Protein 3UNV (pdb70)

B-factor: mean 21.71, std 7.24, range [2.0, 60.88]

Radius of gyration: 31.71 Å; Cα contacts (8 Å, |Δi|>4): 2151; chains: 2; bounding box: 71×95×78 Å

CATH classification: 1.10.275.10 (+1 more: 1.20.200.10)

Structure (mmCIF, N/CA/C/O backbone):
data_3UNV
#
_entry.id   3UNV
#
_cell.length_a   153.964
_cell.length_b   185.844
_cell.length_c   72.560
_cell.angle_alpha   90.000
_cell.angle_beta   90.000
_cell.angle_gamma   90.000
#
_symmetry.space_group_name_H-M   'C 2 2 2'
#
loop_
_entity.id
_entity.type
_entity.pdbx_description
1 polymer AdmH
2 non-polymer '(3S)-3-amino-3-phenylpropanoic acid'
3 non-polymer PHENYLALANINE
4 non-polymer GLYCEROL
5 non-polymer 1,2-ETHANEDIOL
6 non-polymer 'PHOSPHATE ION'
7 water water
#
loop_
_atom_site.group_PDB
_atom_site.id
_atom_site.type_symbol
_atom_site.label_atom_id
_atom_site.label_alt_id
_atom_site.label_comp_id
_atom_site.label_asym_id
_atom_site.label_entity_id
_atom_site.label_seq_id
_atom_site.pdbx_PDB_ins_code
_atom_site.Cartn_x
_atom_site.Cartn_y
_atom_site.Cartn_z
_atom_site.occupancy
_atom_site.B_iso_or_equiv
_atom_site.auth_seq_id
_atom_site.auth_comp_id
_atom_site.auth_asym_id
_atom_site.auth_atom_id
_atom_site.pdbx_PDB_model_num
ATOM 1 N N . SER A 1 26 ? 7.102 44.184 32.714 1.00 31.52 26 SER A N 1
ATOM 2 C CA . SER A 1 26 ? 7.559 45.610 32.327 1.00 31.45 26 SER A CA 1
ATOM 3 C C . SER A 1 26 ? 9.090 45.990 32.371 1.00 29.94 26 SER A C 1
ATOM 4 O O . SER A 1 26 ? 9.827 45.489 33.179 1.00 31.42 26 SER A O 1
ATOM 7 N N . PHE A 1 27 ? 9.505 46.927 31.494 1.00 28.12 27 PHE A N 1
ATOM 8 C CA . PHE A 1 27 ? 10.842 47.528 31.393 1.00 26.65 27 PHE A CA 1
ATOM 9 C C . PHE A 1 27 ? 10.842 48.783 32.268 1.00 26.84 27 PHE A C 1
ATOM 10 O O . PHE A 1 27 ? 10.383 49.834 31.848 1.00 26.24 27 PHE A O 1
ATOM 18 N N . HIS A 1 28 ? 11.337 48.681 33.505 1.00 28.08 28 HIS A N 1
ATOM 19 C CA . HIS A 1 28 ? 11.240 49.743 34.519 1.00 30.57 28 HIS A CA 1
ATOM 20 C C . HIS A 1 28 ? 12.454 50.703 34.400 1.00 30.77 28 HIS A C 1
ATOM 21 O O . HIS A 1 28 ? 13.598 50.265 34.318 1.00 31.96 28 HIS A O 1
ATOM 28 N N . ILE A 1 29 ? 12.202 52.007 34.293 1.00 30.00 29 ILE A N 1
ATOM 29 C CA . ILE A 1 29 ? 13.281 52.972 34.240 1.00 29.76 29 ILE A CA 1
ATOM 30 C C . ILE A 1 29 ? 13.296 53.687 35.576 1.00 31.04 29 ILE A C 1
ATOM 31 O O . ILE A 1 29 ? 12.285 54.274 35.944 1.00 30.58 29 ILE A O 1
ATOM 36 N N . SER A 1 30 ? 14.357 53.610 36.340 1.00 32.83 30 SER A N 1
ATOM 37 C CA . SER A 1 30 ? 14.455 54.390 37.555 1.00 35.51 30 SER A CA 1
ATOM 38 C C . SER A 1 30 ? 15.724 55.189 37.528 1.00 36.89 30 SER A C 1
ATOM 39 O O . SER A 1 30 ? 16.678 54.841 36.907 1.00 35.97 30 SER A O 1
ATOM 42 N N . SER A 1 31 ? 15.707 56.298 38.230 1.00 39.43 31 SER A N 1
ATOM 43 C CA . SER A 1 31 ? 16.790 57.244 38.110 1.00 41.80 31 SER A CA 1
ATOM 44 C C . SER A 1 31 ? 18.115 56.718 38.588 1.00 41.76 31 SER A C 1
ATOM 45 O O . SER A 1 31 ? 18.224 56.067 39.582 1.00 41.99 31 SER A O 1
ATOM 48 N N . GLY A 1 32 ? 19.130 57.035 37.851 1.00 42.67 32 GLY A N 1
ATOM 49 C CA . GLY A 1 32 ? 20.406 56.511 38.223 1.00 42.62 32 GLY A CA 1
ATOM 50 C C . GLY A 1 32 ? 20.629 54.984 38.220 0.00 30.00 32 GLY A C 1
ATOM 51 O O . GLY A 1 32 ? 21.686 54.588 38.527 1.00 39.01 32 GLY A O 1
ATOM 52 N N . LYS A 1 33 ? 19.661 54.136 37.885 1.00 35.62 33 LYS A N 1
ATOM 53 C CA . LYS A 1 33 ? 19.978 52.705 37.769 1.00 33.78 33 LYS A CA 1
ATOM 54 C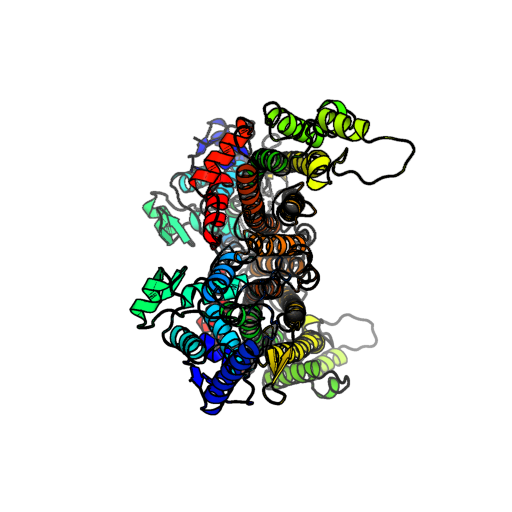 C . LYS A 1 33 ? 20.204 52.359 36.315 1.00 31.31 33 LYS A C 1
ATOM 55 O O . LYS A 1 33 ? 19.347 52.567 35.533 1.00 31.03 33 LYS A O 1
ATOM 61 N N . ASP A 1 34 ? 21.376 51.863 35.976 1.00 28.63 34 ASP A N 1
ATOM 62 C CA . ASP A 1 34 ? 21.670 51.617 34.565 1.00 28.32 34 ASP A CA 1
ATOM 63 C C . ASP A 1 34 ? 20.891 50.422 33.965 1.00 26.76 34 ASP A C 1
ATOM 64 O O . ASP A 1 34 ? 20.605 49.406 34.632 1.00 26.53 34 ASP A O 1
ATOM 69 N N . ILE A 1 35 ? 20.552 50.544 32.686 1.00 24.53 35 ILE A N 1
ATOM 70 C CA . ILE A 1 35 ? 19.855 49.494 32.001 1.00 23.22 35 ILE A CA 1
ATOM 71 C C . ILE A 1 35 ? 20.874 48.555 31.363 1.00 23.46 35 ILE A C 1
ATOM 72 O O . ILE A 1 35 ? 21.846 49.033 30.733 1.00 21.54 35 ILE A O 1
ATOM 77 N N . SER A 1 36 ? 20.643 47.238 31.454 1.00 21.38 36 SER A N 1
ATOM 78 C CA . SER A 1 36 ? 21.615 46.302 30.857 1.00 21.75 36 SER A CA 1
ATOM 79 C C . SER A 1 36 ? 21.229 46.040 29.407 1.00 21.56 36 SER A C 1
ATOM 80 O O . SER A 1 36 ? 20.011 46.151 29.063 1.00 18.56 36 SER A O 1
ATOM 83 N N . LEU A 1 37 ? 22.191 45.669 28.561 1.00 21.50 37 LEU A N 1
ATOM 84 C CA . LEU A 1 37 ? 21.818 45.177 27.189 1.00 23.07 37 LEU A CA 1
ATOM 85 C C . LEU A 1 37 ? 20.813 44.037 27.167 1.00 22.72 37 LEU A C 1
ATOM 86 O O . LEU A 1 37 ? 19.857 43.971 26.316 1.00 23.59 37 LEU A O 1
ATOM 91 N N . GLU A 1 38 ? 20.990 43.103 28.111 1.00 24.20 38 GLU A N 1
ATOM 92 C CA . GLU A 1 38 ? 20.085 41.936 28.162 1.00 24.55 38 GLU A CA 1
ATOM 93 C C . GLU A 1 38 ? 18.654 42.421 28.365 1.00 23.55 38 GLU A C 1
ATOM 94 O O . GLU A 1 38 ? 17.746 41.946 27.677 1.00 22.41 38 GLU A O 1
ATOM 100 N N . GLU A 1 39 ? 18.462 43.405 29.231 1.00 22.73 39 GLU A N 1
ATOM 101 C CA . GLU A 1 39 ? 17.089 43.912 29.531 1.00 23.98 39 GLU A CA 1
ATOM 102 C C . GLU A 1 39 ? 16.490 44.663 28.367 1.00 23.47 39 GLU A C 1
ATOM 103 O O . GLU A 1 39 ? 15.299 44.499 28.057 1.00 22.37 39 GLU A O 1
ATOM 109 N N . ILE A 1 40 ? 17.286 45.562 27.743 1.00 21.61 40 ILE A N 1
ATOM 110 C CA . ILE A 1 40 ? 16.685 46.259 26.608 1.00 20.33 40 ILE A CA 1
ATOM 111 C C . ILE A 1 40 ? 16.449 45.299 25.393 1.00 19.67 40 ILE A C 1
ATOM 112 O O . ILE A 1 40 ? 15.436 45.428 24.680 1.00 18.53 40 ILE A O 1
ATOM 117 N N . ALA A 1 41 ? 17.366 44.365 25.125 1.00 18.34 41 ALA A N 1
ATOM 118 C CA . ALA A 1 41 ? 17.117 43.321 24.070 1.00 19.54 41 ALA A CA 1
ATOM 119 C C . ALA A 1 41 ? 15.812 42.519 24.339 1.00 21.15 41 ALA A C 1
ATOM 120 O O . ALA A 1 41 ? 15.043 42.312 23.400 1.00 19.35 41 ALA A O 1
ATOM 122 N N . ARG A 1 42 ? 15.605 42.073 25.577 1.00 20.03 42 ARG A N 1
ATOM 123 C CA . ARG A 1 42 ? 14.420 41.323 25.910 1.00 21.78 42 ARG A CA 1
ATOM 124 C C . ARG A 1 42 ? 13.179 42.224 25.805 1.00 20.99 42 ARG A C 1
ATOM 125 O O . ARG A 1 42 ? 12.168 41.779 25.250 1.00 20.84 42 ARG A O 1
ATOM 133 N N . ALA A 1 43 ? 13.258 43.470 26.269 1.00 20.52 43 ALA A N 1
ATOM 134 C CA . ALA A 1 43 ? 12.126 44.395 26.141 1.00 20.54 43 ALA A CA 1
ATOM 135 C C . ALA A 1 43 ? 11.734 44.593 24.693 1.00 20.09 43 ALA A C 1
ATOM 136 O O . ALA A 1 43 ? 10.538 44.652 24.370 1.00 19.90 43 ALA A O 1
ATOM 138 N N . ALA A 1 44 ? 12.711 44.693 23.820 1.00 20.35 44 ALA A N 1
ATOM 139 C CA . ALA A 1 44 ? 12.432 44.957 22.419 1.00 20.75 44 ALA A CA 1
ATOM 140 C C . ALA A 1 44 ? 11.930 43.710 21.738 1.00 20.96 44 ALA A C 1
ATOM 141 O O . ALA A 1 44 ? 11.023 43.807 20.911 1.00 22.55 44 ALA A O 1
ATOM 143 N N . ARG A 1 45 ? 12.513 42.536 22.027 1.00 22.21 45 ARG A N 1
ATOM 144 C CA . ARG A 1 45 ? 12.003 41.296 21.428 1.00 22.25 45 ARG A CA 1
ATOM 145 C C . ARG A 1 45 ? 10.561 41.088 21.892 1.00 24.54 45 ARG A C 1
ATOM 146 O O . ARG A 1 45 ? 9.730 40.650 21.084 1.00 23.12 45 ARG A O 1
ATOM 154 N N . ASP A 1 46 ? 10.274 41.286 23.194 1.00 23.93 46 ASP A N 1
ATOM 155 C CA . ASP A 1 46 ? 8.960 40.894 23.723 1.00 24.86 46 ASP A CA 1
ATOM 156 C C . ASP A 1 46 ? 7.909 41.970 23.749 1.00 24.26 46 ASP A C 1
ATOM 157 O O . ASP A 1 46 ? 6.789 41.728 24.198 1.00 22.86 46 ASP A O 1
ATOM 162 N N . HIS A 1 47 ? 8.270 43.177 23.314 1.00 23.16 47 HIS A N 1
ATOM 163 C CA . HIS A 1 47 ? 7.399 44.358 23.466 1.00 23.36 47 HIS A CA 1
ATOM 164 C C . HIS A 1 47 ? 6.917 44.468 24.914 1.00 23.34 47 HIS A C 1
ATOM 165 O O . HIS A 1 47 ? 5.718 44.560 25.185 1.00 20.96 47 HIS A O 1
ATOM 172 N N . GLN A 1 48 ? 7.844 44.435 25.856 1.00 21.71 48 GLN A N 1
ATOM 173 C CA . GLN A 1 48 ? 7.522 44.786 27.215 1.00 22.15 48 GLN A CA 1
ATOM 174 C C . GLN A 1 48 ? 7.167 46.277 27.313 1.00 22.84 48 GLN A C 1
ATOM 175 O O . GLN A 1 48 ? 7.843 47.151 26.743 1.00 22.45 48 GLN A O 1
ATOM 181 N N . PRO A 1 49 ? 6.140 46.607 28.111 1.00 23.32 49 PRO A N 1
ATOM 182 C CA . PRO A 1 49 ? 5.837 48.043 28.306 1.00 23.03 49 PRO A CA 1
ATOM 183 C C . PRO A 1 49 ? 6.834 48.763 29.196 1.00 22.87 49 PRO A C 1
ATOM 184 O O . PRO A 1 49 ? 7.400 48.176 30.111 1.00 23.75 49 PRO A O 1
ATOM 188 N N . VAL A 1 50 ? 7.020 50.034 28.968 1.00 23.64 50 VAL A N 1
ATOM 189 C CA . VAL A 1 50 ? 7.866 50.864 29.793 1.00 23.78 50 VAL A CA 1
ATOM 190 C C . VAL A 1 50 ? 7.015 51.319 30.992 1.00 25.72 50 VAL A C 1
ATOM 191 O O . VAL A 1 50 ? 5.870 51.788 30.785 1.00 23.85 50 VAL A O 1
ATOM 195 N N . THR A 1 51 ? 7.563 51.204 32.194 1.00 25.23 51 THR A N 1
ATOM 196 C CA . THR A 1 51 ? 7.047 51.888 33.386 1.00 27.79 51 THR A CA 1
ATOM 197 C C . THR A 1 51 ? 8.158 52.775 33.974 1.00 27.88 51 THR A C 1
ATOM 198 O O . THR A 1 51 ? 9.341 52.434 33.904 1.00 29.14 51 THR A O 1
ATOM 202 N N . LEU A 1 52 ? 7.761 53.894 34.571 1.00 28.80 52 LEU A N 1
ATOM 203 C CA . LEU A 1 52 ? 8.662 54.896 35.088 1.00 29.48 52 LEU A CA 1
ATOM 204 C C . LEU A 1 52 ? 8.634 54.983 36.609 1.00 31.44 52 LEU A C 1
ATOM 205 O O . LEU A 1 52 ? 7.580 54.964 37.214 1.00 30.23 52 LEU A O 1
ATOM 210 N N . HIS A 1 53 ? 9.798 55.126 37.215 1.00 32.74 53 HIS A N 1
ATOM 211 C CA . HIS A 1 53 ? 9.897 55.471 38.610 1.00 35.14 53 HIS A CA 1
ATOM 212 C C . HIS A 1 53 ? 9.607 57.010 38.723 1.00 36.07 53 HIS A C 1
ATOM 213 O O . HIS A 1 53 ? 9.985 57.805 37.838 1.00 34.63 53 HIS A O 1
ATOM 220 N N . ASP A 1 54 ? 8.869 57.404 39.780 1.00 36.65 54 ASP A N 1
ATOM 221 C CA . ASP A 1 54 ? 8.527 58.824 40.109 1.00 36.12 54 ASP A CA 1
ATOM 222 C C . ASP A 1 54 ? 9.612 59.819 39.918 1.00 33.11 54 ASP A C 1
ATOM 223 O O . ASP A 1 54 ? 9.379 60.901 39.417 1.00 32.14 54 ASP A O 1
ATOM 228 N N . GLU A 1 55 ? 10.784 59.498 40.426 1.00 31.39 55 GLU A N 1
ATOM 229 C CA . GLU A 1 55 ? 11.927 60.398 40.311 1.00 30.50 55 GLU A CA 1
ATOM 230 C C . GLU A 1 55 ? 12.288 60.673 38.831 1.00 28.94 55 GLU A C 1
ATOM 231 O O . GLU A 1 55 ? 12.737 61.771 38.488 1.00 27.02 55 GLU A O 1
ATOM 237 N N . VAL A 1 56 ? 12.048 59.695 37.948 1.00 26.36 56 VAL A N 1
ATOM 238 C CA . VAL A 1 56 ? 12.353 59.937 36.518 1.00 24.72 56 VAL A CA 1
ATOM 239 C C . VAL A 1 56 ? 11.414 61.056 35.992 1.00 25.21 56 VAL A C 1
ATOM 240 O O . VAL A 1 56 ? 11.872 62.055 35.381 1.00 24.98 56 VAL A O 1
ATOM 244 N N . VAL A 1 57 ? 10.102 60.904 36.256 1.00 23.77 57 VAL A N 1
ATOM 245 C CA . VAL A 1 57 ? 9.131 61.940 35.972 1.00 23.91 57 VAL A CA 1
ATOM 246 C C . VAL A 1 57 ? 9.542 63.316 36.499 1.00 24.48 57 VAL A C 1
ATOM 247 O O . VAL A 1 57 ? 9.528 64.316 35.754 1.00 24.86 57 VAL A O 1
ATOM 251 N N . ASN A 1 58 ? 9.946 63.395 37.771 1.00 24.71 58 ASN A N 1
ATOM 252 C CA . ASN A 1 58 ? 10.315 64.691 38.322 1.00 24.39 58 ASN A CA 1
ATOM 253 C C . ASN A 1 58 ? 11.580 65.273 37.620 1.00 24.43 58 ASN A C 1
ATOM 254 O O . ASN A 1 58 ? 11.622 66.457 37.335 1.00 24.79 58 ASN A O 1
ATOM 259 N N . ARG A 1 59 ? 12.543 64.435 37.281 1.00 23.13 59 ARG A N 1
ATOM 260 C CA . ARG A 1 59 ? 13.778 64.908 36.629 1.00 24.79 59 ARG A CA 1
ATOM 261 C C . ARG A 1 59 ? 13.530 65.434 35.215 1.00 23.49 59 ARG A C 1
ATOM 262 O O . ARG A 1 59 ? 14.081 66.476 34.824 1.00 24.45 59 ARG A O 1
ATOM 270 N N . VAL A 1 60 ? 12.745 64.674 34.448 1.00 23.75 60 VAL A N 1
ATOM 271 C CA . VAL A 1 60 ? 12.337 65.083 33.064 1.00 20.98 60 VAL A CA 1
ATOM 272 C C . VAL A 1 60 ? 11.597 66.430 33.164 1.00 21.18 60 VAL A C 1
ATOM 273 O O . VAL A 1 60 ? 11.878 67.352 32.445 1.00 18.57 60 VAL A O 1
ATOM 277 N N . THR A 1 61 ? 10.630 66.524 34.087 1.00 21.44 61 THR A N 1
ATOM 278 C CA . THR A 1 61 ? 9.880 67.786 34.267 1.00 21.50 61 THR A CA 1
ATOM 279 C C . THR A 1 61 ? 10.730 68.952 34.634 1.00 21.07 61 THR A C 1
ATOM 280 O O . THR A 1 61 ? 10.619 70.014 34.048 1.00 20.12 61 THR A O 1
ATOM 284 N N . ARG A 1 62 ? 11.630 68.777 35.608 1.00 21.84 62 ARG A N 1
ATOM 285 C CA . ARG A 1 62 ? 12.494 69.847 36.033 1.00 21.56 62 ARG A CA 1
ATOM 286 C C . ARG A 1 62 ? 13.412 70.336 34.915 1.00 21.40 62 ARG A C 1
ATOM 287 O O . ARG A 1 62 ? 13.635 71.556 34.760 1.00 19.85 62 ARG A O 1
ATOM 295 N N . SER A 1 63 ? 13.946 69.384 34.128 1.00 21.00 63 SER A N 1
ATOM 296 C CA . SER A 1 63 ? 14.839 69.737 32.978 1.00 20.13 63 SER A CA 1
ATOM 297 C C . SER A 1 63 ? 14.083 70.752 32.073 1.00 20.10 63 SER A C 1
ATOM 298 O O . SER A 1 63 ? 14.653 71.732 31.664 1.00 22.09 63 SER A O 1
ATOM 301 N N . ARG A 1 64 ? 12.810 70.482 31.740 1.00 21.00 64 ARG A N 1
ATOM 302 C CA . ARG A 1 64 ? 12.049 71.418 30.897 1.00 21.59 64 ARG A CA 1
ATOM 303 C C . ARG A 1 64 ? 11.901 72.772 31.633 1.00 21.51 64 ARG A C 1
ATOM 304 O O . ARG A 1 64 ? 12.087 73.825 31.021 1.00 22.10 64 ARG A O 1
ATOM 312 N N . SER A 1 65 ? 11.532 72.755 32.943 1.00 21.69 65 SER A N 1
ATOM 313 C CA . SER A 1 65 ? 11.391 74.031 33.688 1.00 21.85 65 SER A CA 1
ATOM 314 C C . SER A 1 65 ? 12.690 74.856 33.624 1.00 20.65 65 SER A C 1
ATOM 315 O O . SER A 1 65 ? 12.662 76.075 33.473 1.00 22.74 65 SER A O 1
ATOM 318 N N . ILE A 1 66 ? 13.841 74.195 33.709 1.00 20.81 66 ILE A N 1
ATOM 319 C CA . ILE A 1 66 ? 15.101 74.904 33.657 1.00 20.13 66 ILE A CA 1
ATOM 320 C C . ILE A 1 66 ? 15.273 75.557 32.294 1.00 18.50 66 ILE A C 1
ATOM 321 O O . ILE A 1 66 ? 15.489 76.778 32.192 1.00 19.33 66 ILE A O 1
ATOM 326 N N . LEU A 1 67 ? 15.107 74.767 31.238 1.00 17.95 67 LEU A N 1
ATOM 327 C CA . LEU A 1 67 ? 15.165 75.374 29.923 1.00 18.40 67 LEU A CA 1
ATOM 328 C C . LEU A 1 67 ? 14.234 76.611 29.770 1.00 19.77 67 LEU A C 1
ATOM 329 O O . LEU A 1 67 ? 14.622 77.626 29.202 1.00 20.76 67 LEU A O 1
ATOM 334 N N . GLU A 1 68 ? 12.971 76.493 30.193 1.00 21.20 68 GLU A N 1
ATOM 335 C CA . GLU A 1 68 ? 12.051 77.625 30.082 1.00 24.27 68 GLU A CA 1
ATOM 336 C C . GLU A 1 68 ? 12.591 78.859 30.799 1.00 23.94 68 GLU A C 1
ATOM 337 O O . GLU A 1 68 ? 12.582 79.963 30.270 1.00 26.10 68 GLU A O 1
ATOM 343 N N . SER A 1 69 ? 13.127 78.661 31.993 1.00 24.44 69 SER A N 1
ATOM 344 C CA . SER A 1 69 ? 13.697 79.768 32.708 1.00 24.96 69 SER A CA 1
ATOM 345 C C . SER A 1 69 ? 14.980 80.330 31.979 1.00 24.83 69 SER A C 1
ATOM 346 O O . SER A 1 69 ? 15.250 81.530 31.982 1.00 24.02 69 SER A O 1
ATOM 349 N N . MET A 1 70 ? 15.732 79.475 31.269 1.00 23.15 70 MET A N 1
ATOM 350 C CA . MET A 1 70 ? 16.847 79.966 30.452 1.00 23.13 70 MET A CA 1
ATOM 351 C C . MET A 1 70 ? 16.348 80.820 29.300 1.00 22.86 70 MET A C 1
ATOM 352 O O . MET A 1 70 ? 16.980 81.862 28.971 1.00 23.15 70 MET A O 1
ATOM 357 N N . VAL A 1 71 ? 15.244 80.376 28.687 1.00 23.38 71 VAL A N 1
ATOM 358 C CA . VAL A 1 71 ? 14.657 81.122 27.558 1.00 24.27 71 VAL A CA 1
ATOM 359 C C . VAL A 1 71 ? 14.202 82.511 28.055 1.00 24.91 71 VAL A C 1
ATOM 360 O O . VAL A 1 71 ? 14.511 83.510 27.427 1.00 25.68 71 VAL A O 1
ATOM 364 N N . SER A 1 72 ? 13.467 82.577 29.170 1.00 25.62 72 SER A N 1
ATOM 365 C CA . SER A 1 72 ? 13.233 83.887 29.846 1.00 27.93 72 SER A CA 1
ATOM 366 C C . SER A 1 72 ? 14.443 84.715 30.156 1.00 28.56 72 SER A C 1
ATOM 367 O O . SER A 1 72 ? 14.398 85.941 30.032 1.00 30.45 72 SER A O 1
ATOM 370 N N . ASP A 1 73 ? 15.523 84.082 30.579 1.00 29.28 73 ASP A N 1
ATOM 371 C CA . ASP A 1 73 ? 16.765 84.801 30.788 1.00 29.45 73 ASP A CA 1
ATOM 372 C C . ASP A 1 73 ? 17.525 85.223 29.539 1.00 29.37 73 ASP A C 1
ATOM 373 O O . ASP A 1 73 ? 18.685 85.672 29.654 1.00 28.71 73 ASP A O 1
ATOM 378 N N . GLU A 1 74 ? 16.900 85.071 28.368 1.00 29.87 74 GLU A N 1
ATOM 379 C CA . GLU A 1 74 ? 17.526 85.370 27.062 1.00 30.13 74 GLU A CA 1
ATOM 380 C C . GLU A 1 74 ? 18.852 84.621 26.773 1.00 28.46 74 GLU A C 1
ATOM 381 O O . GLU A 1 74 ? 19.766 85.179 26.146 1.00 29.12 74 GLU A O 1
ATOM 387 N N . ARG A 1 75 ? 18.934 83.359 27.224 1.00 25.08 75 ARG A N 1
ATOM 388 C CA . ARG A 1 75 ? 20.051 82.531 26.840 1.00 24.58 75 ARG A CA 1
ATOM 389 C C . ARG A 1 75 ? 19.897 82.201 25.335 1.00 23.99 75 ARG A C 1
ATOM 390 O O . ARG A 1 75 ? 18.790 82.143 24.818 1.00 23.03 75 ARG A O 1
ATOM 398 N N . VAL A 1 76 ? 21.016 81.989 24.677 1.00 20.00 76 VAL A N 1
ATOM 399 C CA . VAL A 1 76 ? 21.035 81.598 23.273 1.00 20.44 76 VAL A CA 1
ATOM 400 C C . VAL A 1 76 ? 21.394 80.110 23.269 1.00 20.20 76 VAL A C 1
ATOM 401 O O . VAL A 1 76 ? 22.474 79.676 23.738 1.00 21.00 76 VAL A O 1
ATOM 405 N N . ILE A 1 77 ? 20.496 79.335 22.707 1.00 18.88 77 ILE A N 1
ATOM 406 C CA . ILE A 1 77 ? 20.657 77.865 22.778 1.00 19.21 77 ILE A CA 1
ATOM 407 C C . ILE A 1 77 ? 20.265 77.239 21.440 1.00 19.17 77 ILE A C 1
ATOM 408 O O . ILE A 1 77 ? 19.105 77.416 20.927 1.00 16.82 77 ILE A O 1
ATOM 413 N N . TYR A 1 78 ? 21.175 76.461 20.884 1.00 19.19 78 TYR A N 1
ATOM 414 C CA . TYR A 1 78 ? 20.981 75.820 19.569 1.00 18.25 78 TYR A CA 1
ATOM 415 C C . TYR A 1 78 ? 19.668 75.048 19.519 1.00 18.20 78 TYR A C 1
ATOM 416 O O . TYR A 1 78 ? 19.383 74.219 20.407 1.00 17.53 78 TYR A O 1
ATOM 425 N N . GLY A 1 79 ? 18.871 75.298 18.469 1.00 18.64 79 GLY A N 1
ATOM 426 C CA . GLY A 1 79 ? 17.672 74.507 18.264 1.00 18.98 79 GLY A CA 1
ATOM 427 C C . GLY A 1 79 ? 16.515 75.049 19.138 1.00 20.34 79 GLY A C 1
ATOM 428 O O . GLY A 1 79 ? 15.438 74.465 19.185 1.00 20.09 79 GLY A O 1
ATOM 429 N N . VAL A 1 80 ? 16.756 76.100 19.871 1.00 17.55 80 VAL A N 1
ATOM 430 C CA . VAL A 1 80 ? 15.680 76.686 20.768 1.00 20.06 80 VAL A CA 1
ATOM 431 C C . VAL A 1 80 ? 15.385 78.097 20.174 1.00 21.01 80 VAL A C 1
ATOM 432 O O . VAL A 1 80 ? 14.243 78.378 19.788 1.00 22.45 80 VAL A O 1
ATOM 436 N N . ASN A 1 81 ? 16.402 78.952 20.062 1.00 19.91 81 ASN A N 1
ATOM 437 C CA . ASN A 1 81 ? 16.296 80.248 19.323 1.00 21.79 81 ASN A CA 1
ATOM 438 C C . ASN A 1 81 ? 17.399 80.420 18.293 1.00 21.58 81 ASN A C 1
ATOM 439 O O . ASN A 1 81 ? 17.712 81.542 17.862 1.00 21.20 81 ASN A O 1
ATOM 444 N N . THR A 1 82 ? 18.008 79.287 17.889 1.00 21.65 82 THR A N 1
ATOM 445 C CA . THR A 1 82 ? 18.765 79.277 16.650 1.00 20.59 82 THR A CA 1
ATOM 446 C C . THR A 1 82 ? 18.278 78.126 15.771 1.00 20.88 82 THR A C 1
ATOM 447 O O . THR A 1 82 ? 17.618 77.158 16.245 1.00 21.22 82 THR A O 1
ATOM 451 N N . SER A 1 83 ? 18.611 78.226 14.483 1.00 19.46 83 SER A N 1
ATOM 452 C CA . SER A 1 83 ? 18.350 77.103 13.563 1.00 18.57 83 SER A CA 1
ATOM 453 C C . SER A 1 83 ? 19.536 76.087 13.650 1.00 20.49 83 SER A C 1
ATOM 454 O O . SER A 1 83 ? 20.412 76.216 14.563 1.00 20.09 83 SER A O 1
ATOM 457 N N . MET A 1 84 ? 19.555 75.070 12.779 1.00 20.24 84 MET A N 1
ATOM 458 C CA . MET A 1 84 ? 20.336 73.884 13.077 1.00 21.52 84 MET A CA 1
ATOM 459 C C . MET A 1 84 ? 21.148 73.505 11.815 1.00 21.17 84 MET A C 1
ATOM 460 O O . MET A 1 84 ? 20.870 74.069 10.718 1.00 22.09 84 MET A O 1
ATOM 465 N N . GLY A 1 85 ? 22.132 72.610 11.962 1.00 22.21 85 GLY A N 1
ATOM 466 C CA . GLY A 1 85 ? 22.914 72.126 10.818 1.00 18.07 85 GLY A CA 1
ATOM 467 C C . GLY A 1 85 ? 23.517 73.310 10.080 1.00 18.56 85 GLY A C 1
ATOM 468 O O . GLY A 1 85 ? 24.225 74.160 10.699 1.00 19.47 85 GLY A O 1
ATOM 469 N N . GLY A 1 86 ? 23.320 73.298 8.751 1.00 16.05 86 GLY A N 1
ATOM 470 C CA . GLY A 1 86 ? 23.818 74.290 7.850 1.00 17.78 86 GLY A CA 1
ATOM 471 C C . GLY A 1 86 ? 23.405 75.721 8.203 1.00 17.95 86 GLY A C 1
ATOM 472 O O . GLY A 1 86 ? 23.991 76.711 7.747 1.00 17.13 86 GLY A O 1
ATOM 473 N N . PHE A 1 87 ? 22.296 75.879 8.941 1.00 19.17 87 PHE A N 1
ATOM 474 C CA . PHE A 1 87 ? 21.842 77.195 9.326 1.00 18.25 87 PHE A CA 1
ATOM 475 C C . PHE A 1 87 ? 22.069 77.457 10.845 1.00 18.71 87 PHE A C 1
ATOM 476 O O . PHE A 1 87 ? 21.310 78.237 11.491 1.00 19.10 87 PHE A O 1
ATOM 484 N N . VAL A 1 88 ? 23.110 76.841 11.390 1.00 18.10 88 VAL A N 1
ATOM 485 C CA . VAL A 1 88 ? 23.468 77.003 12.824 1.00 18.32 88 VAL A CA 1
ATOM 486 C C . VAL A 1 88 ? 23.484 78.532 13.233 1.00 20.45 88 VAL A C 1
ATOM 487 O O . VAL A 1 88 ? 23.137 78.893 14.368 1.00 21.30 88 VAL A O 1
ATOM 491 N N . ASN A 1 89 ? 23.905 79.392 12.318 1.00 22.03 89 ASN A N 1
ATOM 492 C CA . ASN A 1 89 ? 24.152 80.804 12.635 1.00 23.26 89 ASN A CA 1
ATOM 493 C C . ASN A 1 89 ? 22.879 81.676 12.524 1.00 21.89 89 ASN A C 1
ATOM 494 O O . ASN A 1 89 ? 22.966 82.875 12.753 1.00 22.84 89 ASN A O 1
ATOM 499 N N . TYR A 1 90 ? 21.770 81.092 12.110 1.00 21.69 90 TYR A N 1
ATOM 500 C CA . TYR A 1 90 ? 20.512 81.806 11.996 1.00 21.74 90 TYR A CA 1
ATOM 501 C C . TYR A 1 90 ? 19.817 81.877 13.329 1.00 21.52 90 TYR A C 1
ATOM 502 O O . TYR A 1 90 ? 19.604 80.864 13.994 1.00 21.26 90 TYR A O 1
ATOM 511 N N . ILE A 1 91 ? 19.517 83.094 13.739 1.00 20.69 91 ILE A N 1
ATOM 512 C CA . ILE A 1 91 ? 18.638 83.357 14.854 1.00 21.10 91 ILE A CA 1
ATOM 513 C C . ILE A 1 91 ? 17.200 82.999 14.442 1.00 20.65 91 ILE A C 1
ATOM 514 O O . ILE A 1 91 ? 16.713 83.331 13.310 1.00 22.16 91 ILE A O 1
ATOM 519 N N . VAL A 1 92 ? 16.481 82.345 15.334 1.00 20.33 92 VAL A N 1
ATOM 520 C CA . VAL A 1 92 ? 15.079 82.097 15.048 1.00 19.92 92 VAL A CA 1
ATOM 521 C C . VAL A 1 92 ? 14.261 82.470 16.288 1.00 22.83 92 VAL A C 1
ATOM 522 O O . VAL A 1 92 ? 14.513 81.971 17.374 1.00 22.71 92 VAL A O 1
ATOM 526 N N . PRO A 1 93 ? 13.211 83.295 16.125 1.00 25.11 93 PRO A N 1
ATOM 527 C CA . PRO A 1 93 ? 12.421 83.670 17.328 1.00 25.02 93 PRO A CA 1
ATOM 528 C C . PRO A 1 93 ? 11.765 82.502 18.045 1.00 25.89 93 PRO A C 1
ATOM 529 O O . PRO A 1 93 ? 11.243 81.560 17.419 1.00 23.93 93 PRO A O 1
ATOM 533 N N . ILE A 1 94 ? 11.715 82.613 19.391 1.00 25.84 94 ILE A N 1
ATOM 534 C CA . ILE A 1 94 ? 10.963 81.668 20.189 1.00 26.21 94 ILE A CA 1
ATOM 535 C C . ILE A 1 94 ? 9.544 81.532 19.696 1.00 24.32 94 ILE A C 1
ATOM 536 O O . ILE A 1 94 ? 8.978 80.456 19.766 1.00 24.15 94 ILE A O 1
ATOM 541 N N . ALA A 1 95 ? 8.969 82.612 19.169 1.00 24.82 95 ALA A N 1
ATOM 542 C CA . ALA A 1 95 ? 7.574 82.549 18.718 1.00 25.01 95 ALA A CA 1
ATOM 543 C C . ALA A 1 95 ? 7.386 81.542 17.529 1.00 25.45 95 ALA A C 1
ATOM 544 O O . ALA A 1 95 ? 6.271 81.053 17.252 1.00 24.96 95 ALA A O 1
ATOM 546 N N . LYS A 1 96 ? 8.485 81.256 16.835 1.00 24.35 96 LYS A N 1
ATOM 547 C CA . LYS A 1 96 ? 8.421 80.404 15.670 1.00 24.52 96 LYS A CA 1
ATOM 548 C C . LYS A 1 96 ? 8.877 78.965 15.992 1.00 25.03 96 LYS A C 1
ATOM 549 O O . LYS A 1 96 ? 9.062 78.152 15.050 1.00 23.26 96 LYS A O 1
ATOM 555 N N . ALA A 1 97 ? 9.036 78.643 17.302 1.00 23.01 97 ALA A N 1
ATOM 556 C CA . ALA A 1 97 ? 9.521 77.316 17.732 1.00 23.67 97 ALA A CA 1
ATOM 557 C C . ALA A 1 97 ? 8.792 76.102 17.132 1.00 24.45 97 ALA A C 1
ATOM 558 O O . ALA A 1 97 ? 9.414 75.185 16.581 1.00 23.13 97 ALA A O 1
ATOM 560 N N . SER A 1 98 ? 7.465 76.105 17.207 1.00 23.78 98 SER A N 1
ATOM 561 C CA . SER A 1 98 ? 6.786 74.938 16.744 1.00 24.34 98 SER A CA 1
ATOM 562 C C . SER A 1 98 ? 7.103 74.695 15.273 1.00 22.25 98 SER A C 1
ATOM 563 O O . SER A 1 98 ? 7.212 73.570 14.793 1.00 23.27 98 SER A O 1
ATOM 566 N N . GLU A 1 99 ? 7.168 75.795 14.559 1.00 21.76 99 GLU A N 1
ATOM 567 C CA . GLU A 1 99 ? 7.191 75.717 13.114 1.00 21.81 99 GLU A CA 1
ATOM 568 C C . GLU A 1 99 ? 8.627 75.246 12.754 1.00 19.40 99 GLU A C 1
ATOM 569 O O . GLU A 1 99 ? 8.758 74.395 11.879 1.00 18.32 99 GLU A O 1
ATOM 575 N N . LEU A 1 100 ? 9.654 75.814 13.410 1.00 19.67 100 LEU A N 1
ATOM 576 C CA . LEU A 1 100 ? 11.024 75.339 13.228 1.00 19.73 100 LEU A CA 1
ATOM 577 C C . LEU A 1 100 ? 11.174 73.832 13.570 1.00 18.43 100 LEU A C 1
ATOM 578 O O . LEU A 1 100 ? 11.848 73.059 12.821 1.00 18.22 100 LEU A O 1
ATOM 583 N N . GLN A 1 101 ? 10.577 73.394 14.689 1.00 18.67 101 GLN A N 1
ATOM 584 C CA . GLN A 1 101 ? 10.770 71.960 15.088 1.00 19.26 101 GLN A CA 1
ATOM 585 C C . GLN A 1 101 ? 10.077 71.002 14.079 1.00 19.71 101 GLN A C 1
ATOM 586 O O . GLN A 1 101 ? 10.600 69.926 13.728 1.00 19.58 101 GLN A O 1
ATOM 592 N N . ASN A 1 102 ? 8.913 71.420 13.549 1.00 18.15 102 ASN A N 1
ATOM 593 C CA . ASN A 1 102 ? 8.204 70.586 12.590 1.00 18.92 102 ASN A CA 1
ATOM 594 C C . ASN A 1 102 ? 8.955 70.562 11.274 1.00 18.98 102 ASN A C 1
ATOM 595 O O . ASN A 1 102 ? 9.051 69.465 10.617 1.00 17.22 102 ASN A O 1
ATOM 600 N N . ASN A 1 103 ? 9.532 71.728 10.916 1.00 17.25 103 ASN A N 1
ATOM 601 C CA . ASN A 1 103 ? 10.367 71.799 9.711 1.00 18.57 103 ASN A CA 1
ATOM 602 C C . ASN A 1 103 ? 11.576 70.893 9.886 1.00 18.33 103 ASN A C 1
ATOM 603 O O . ASN A 1 103 ? 11.929 70.154 8.960 1.00 19.83 103 ASN A O 1
ATOM 608 N N . LEU A 1 104 ? 12.208 70.968 11.062 1.00 19.19 104 LEU A N 1
ATOM 609 C CA . LEU A 1 104 ? 13.402 70.159 11.301 1.00 17.08 104 LEU A CA 1
ATOM 610 C C . LEU A 1 104 ? 13.113 68.637 11.069 1.00 19.07 104 LEU A C 1
ATOM 611 O O . LEU A 1 104 ? 13.864 67.952 10.306 1.00 17.99 104 LEU A O 1
ATOM 616 N N . ILE A 1 105 ? 12.043 68.108 11.681 1.00 17.90 105 ILE A N 1
ATOM 617 C CA . ILE A 1 105 ? 11.836 66.636 11.629 1.00 18.17 105 ILE A CA 1
ATOM 618 C C . ILE A 1 105 ? 11.459 66.185 10.228 1.00 19.60 105 ILE A C 1
ATOM 619 O O . ILE A 1 105 ? 11.839 65.070 9.820 1.00 19.31 105 ILE A O 1
ATOM 624 N N . ASN A 1 106 ? 10.744 67.041 9.476 1.00 19.20 106 ASN A N 1
ATOM 625 C CA . ASN A 1 106 ? 10.502 66.771 8.035 1.00 20.14 106 ASN A CA 1
ATOM 626 C C . ASN A 1 106 ? 11.814 66.829 7.184 1.00 18.40 106 ASN A C 1
ATOM 627 O O . ASN A 1 106 ? 12.036 65.930 6.351 1.00 18.57 106 ASN A O 1
ATOM 632 N N . ALA A 1 107 ? 12.641 67.881 7.369 1.00 18.24 107 ALA A N 1
ATOM 633 C CA . ALA A 1 107 ? 13.804 68.188 6.498 1.00 18.55 107 ALA A CA 1
ATOM 634 C C . ALA A 1 107 ? 14.852 67.067 6.591 1.00 16.96 107 ALA A C 1
ATOM 635 O O . ALA A 1 107 ? 15.386 66.662 5.569 1.00 18.03 107 ALA A O 1
ATOM 637 N N . VAL A 1 108 ? 15.056 66.513 7.779 1.00 15.49 108 VAL A N 1
ATOM 638 C CA . VAL A 1 108 ? 16.119 65.501 7.921 1.00 16.30 108 VAL A CA 1
ATOM 639 C C . VAL A 1 108 ? 15.654 64.021 7.801 1.00 16.90 108 VAL A C 1
ATOM 640 O O . VAL A 1 108 ? 16.467 63.134 7.887 1.00 14.89 108 VAL A O 1
ATOM 644 N N . ALA A 1 109 ? 14.353 63.797 7.553 1.00 15.43 109 ALA A N 1
ATOM 645 C CA . ALA A 1 109 ? 13.806 62.470 7.354 1.00 16.01 109 ALA A CA 1
ATOM 646 C C . ALA A 1 109 ? 14.050 62.070 5.925 1.00 17.07 109 ALA A C 1
ATOM 647 O O . ALA A 1 109 ? 13.162 62.175 5.053 1.00 17.38 109 ALA A O 1
ATOM 649 N N . THR A 1 110 ? 15.325 61.727 5.638 1.00 15.13 110 THR A N 1
ATOM 650 C CA . THR A 1 110 ? 15.652 61.455 4.249 1.00 16.74 110 THR A CA 1
ATOM 651 C C . THR A 1 110 ? 16.195 60.046 3.991 1.00 16.12 110 THR A C 1
ATOM 652 O O . THR A 1 110 ? 16.609 59.741 2.859 1.00 16.79 110 THR A O 1
ATOM 656 N N . ASN A 1 111 ? 16.129 59.186 4.990 1.00 14.28 111 ASN A N 1
ATOM 657 C CA . ASN A 1 111 ? 16.326 57.739 4.747 1.00 13.40 111 ASN A CA 1
ATOM 658 C C . ASN A 1 111 ? 15.526 57.096 3.627 1.00 16.76 111 ASN A C 1
ATOM 659 O O . ASN A 1 111 ? 14.339 57.440 3.423 1.00 18.91 111 ASN A O 1
ATOM 664 N N . VAL A 1 112 ? 16.127 56.098 2.967 1.00 17.17 112 VAL A N 1
ATOM 665 C CA . VAL A 1 112 ? 15.445 55.407 1.904 1.00 15.18 112 VAL A CA 1
ATOM 666 C C . VAL A 1 112 ? 15.621 53.895 2.095 1.00 15.16 112 VAL A C 1
ATOM 667 O O . VAL A 1 112 ? 16.293 53.483 3.016 1.00 15.37 112 VAL A O 1
ATOM 671 N N . GLY A 1 113 ? 15.003 53.083 1.238 1.00 15.67 113 GLY A N 1
ATOM 672 C CA . GLY A 1 113 ? 15.160 51.632 1.241 1.00 15.95 113 GLY A CA 1
ATOM 673 C C . GLY A 1 113 ? 14.191 50.905 2.145 1.00 18.82 113 GLY A C 1
ATOM 674 O O . GLY A 1 113 ? 13.195 51.493 2.547 1.00 19.11 113 GLY A O 1
ATOM 675 N N . LYS A 1 114 ? 14.457 49.634 2.466 1.00 20.89 114 LYS A N 1
ATOM 676 C CA . LYS A 1 114 ? 13.466 48.812 3.168 1.00 22.81 114 LYS A CA 1
ATOM 677 C C . LYS A 1 114 ? 13.314 49.269 4.613 1.00 22.22 114 LYS A C 1
ATOM 678 O O . LYS A 1 114 ? 14.206 49.905 5.162 1.00 19.85 114 LYS A O 1
ATOM 684 N N . TYR A 1 115 ? 12.173 48.964 5.225 1.00 19.34 115 TYR A N 1
ATOM 685 C CA . TYR A 1 115 ? 11.922 49.428 6.583 1.00 18.78 115 TYR A CA 1
ATOM 686 C C . TYR A 1 115 ? 12.512 48.492 7.628 1.00 18.14 115 TYR A C 1
ATOM 687 O O . TYR A 1 115 ? 12.425 47.245 7.487 1.00 19.10 115 TYR A O 1
ATOM 696 N N . PHE A 1 116 ? 13.009 49.062 8.719 1.00 17.92 116 PHE A N 1
ATOM 697 C CA . PHE A 1 116 ? 13.519 48.231 9.813 1.00 20.03 116 PHE A CA 1
ATOM 698 C C . PHE A 1 116 ? 12.419 47.329 10.363 1.00 19.62 116 PHE A C 1
ATOM 699 O O . PHE A 1 116 ? 11.226 47.730 10.386 1.00 19.36 116 PHE A O 1
ATOM 707 N N . ASP A 1 117 ? 12.770 46.119 10.795 1.00 19.41 117 ASP A N 1
ATOM 708 C CA . ASP A 1 117 ? 11.780 45.238 11.445 1.00 21.83 117 ASP A CA 1
ATOM 709 C C . ASP A 1 117 ? 11.297 45.849 12.789 1.00 22.18 117 ASP A C 1
ATOM 710 O O . ASP A 1 117 ? 11.970 46.749 13.386 1.00 20.86 117 ASP A O 1
ATOM 715 N N . ASP A 1 118 ? 10.196 45.304 13.326 1.00 20.70 118 ASP A N 1
ATOM 716 C CA . ASP A 1 118 ? 9.559 45.849 14.542 1.00 20.97 118 ASP A CA 1
ATOM 717 C C . ASP A 1 118 ? 10.472 45.833 15.763 1.00 19.63 118 ASP A C 1
ATOM 718 O O . ASP A 1 118 ? 10.458 46.810 16.530 1.00 18.49 118 ASP A O 1
ATOM 723 N N . THR A 1 119 ? 11.227 44.753 15.930 1.00 19.92 119 THR A N 1
ATOM 724 C CA . THR A 1 119 ? 12.165 44.627 17.095 1.00 20.78 119 THR A CA 1
ATOM 725 C C . THR A 1 119 ? 13.237 45.750 17.069 1.00 20.77 119 THR A C 1
ATOM 726 O O . THR A 1 119 ? 13.457 46.439 18.087 1.00 19.27 119 THR A O 1
ATOM 730 N N . THR A 1 120 ? 13.855 45.970 15.901 1.00 18.39 120 THR A N 1
ATOM 731 C CA . THR A 1 120 ? 14.875 47.056 15.807 1.00 17.69 120 THR A CA 1
ATOM 732 C C . THR A 1 120 ? 14.247 48.412 16.063 1.00 16.78 120 THR A C 1
ATOM 733 O O . THR A 1 120 ? 14.785 49.229 16.780 1.00 16.90 120 THR A O 1
ATOM 737 N N . VAL A 1 121 ? 13.076 48.656 15.488 1.00 17.27 121 VAL A N 1
ATOM 738 C CA . VAL A 1 121 ? 12.319 49.885 15.764 1.00 18.98 121 VAL A CA 1
ATOM 739 C C . VAL A 1 121 ? 12.038 50.008 17.265 1.00 17.49 121 VAL A C 1
ATOM 740 O O . VAL A 1 121 ? 12.212 51.086 17.795 1.00 17.24 121 VAL A O 1
ATOM 744 N N . ARG A 1 122 ? 11.478 48.963 17.875 1.00 17.54 122 ARG A N 1
ATOM 745 C CA . ARG A 1 122 ? 11.252 49.006 19.340 1.00 18.10 122 ARG A CA 1
ATOM 746 C C . ARG A 1 122 ? 12.545 49.321 20.136 1.00 17.85 122 ARG A C 1
ATOM 747 O O . ARG A 1 122 ? 12.534 50.207 21.035 1.00 18.95 122 ARG A O 1
ATOM 755 N N . ALA A 1 123 ? 13.613 48.633 19.812 1.00 16.57 123 ALA A N 1
ATOM 756 C CA . ALA A 1 123 ? 14.918 48.866 20.538 1.00 16.46 123 ALA A CA 1
ATOM 757 C C . ALA A 1 123 ? 15.360 50.320 20.416 1.00 15.50 123 ALA A C 1
ATOM 758 O O . ALA A 1 123 ? 15.957 50.907 21.326 1.00 16.40 123 ALA A O 1
ATOM 760 N N . THR A 1 124 ? 15.187 50.875 19.219 1.00 15.63 124 THR A N 1
ATOM 761 C CA . THR A 1 124 ? 15.526 52.249 18.935 1.00 15.40 124 THR A CA 1
ATOM 762 C C . THR A 1 124 ? 14.713 53.165 19.785 1.00 13.92 124 THR A C 1
ATOM 763 O O . THR A 1 124 ? 15.172 54.103 20.393 1.00 13.92 124 THR A O 1
ATOM 767 N N . MET A 1 125 ? 13.386 52.952 19.842 1.00 13.13 125 MET A N 1
ATOM 768 C CA . MET A 1 125 ? 12.672 53.887 20.597 1.00 14.73 125 MET A CA 1
ATOM 769 C C . MET A 1 125 ? 12.947 53.774 22.108 1.00 13.93 125 MET A C 1
ATOM 770 O O . MET A 1 125 ? 12.895 54.773 22.814 1.00 17.21 125 MET A O 1
ATOM 775 N N . LEU A 1 126 ? 13.153 52.563 22.607 1.00 14.99 126 LEU A N 1
ATOM 776 C CA . LEU A 1 126 ? 13.555 52.352 24.016 1.00 14.71 126 LEU A CA 1
ATOM 777 C C . LEU A 1 126 ? 14.934 53.029 24.342 1.00 15.44 126 LEU A C 1
ATOM 778 O O . LEU A 1 126 ? 15.116 53.618 25.380 1.00 15.88 126 LEU A O 1
ATOM 783 N N . ALA A 1 127 ? 15.852 53.034 23.400 1.00 14.81 127 ALA A N 1
ATOM 784 C CA . ALA A 1 127 ? 17.149 53.671 23.644 1.00 17.32 127 ALA A CA 1
ATOM 785 C C . ALA A 1 127 ? 16.950 55.207 23.725 1.00 16.83 127 ALA A C 1
ATOM 786 O O . ALA A 1 127 ? 17.638 55.890 24.548 1.00 16.77 127 ALA A O 1
ATOM 788 N N . ARG A 1 128 ? 16.045 55.726 22.879 1.00 16.15 128 ARG A N 1
ATOM 789 C CA . ARG A 1 128 ? 15.751 57.152 22.929 1.00 16.66 128 ARG A CA 1
ATOM 790 C C . ARG A 1 128 ? 15.086 57.526 24.263 1.00 15.40 128 ARG A C 1
ATOM 791 O O . ARG A 1 128 ? 15.351 58.574 24.830 1.00 16.07 128 ARG A O 1
ATOM 799 N N . ILE A 1 129 ? 14.138 56.707 24.674 1.00 16.76 129 ILE A N 1
ATOM 800 C CA . ILE A 1 129 ? 13.388 56.944 25.914 1.00 17.35 129 ILE A CA 1
ATOM 801 C C . ILE A 1 129 ? 14.420 56.904 27.057 1.00 18.72 129 ILE A C 1
ATOM 802 O O . ILE A 1 129 ? 14.404 57.784 27.934 1.00 19.82 129 ILE A O 1
ATOM 807 N N . VAL A 1 130 ? 15.312 55.911 27.054 1.00 17.88 130 VAL A N 1
ATOM 808 C CA . VAL A 1 130 ? 16.380 55.855 28.089 1.00 18.70 130 VAL A CA 1
ATOM 809 C C . VAL A 1 130 ? 17.213 57.170 28.152 1.00 18.80 130 VAL A C 1
ATOM 810 O O . VAL A 1 130 ? 17.451 57.747 29.238 1.00 20.66 130 VAL A O 1
ATOM 814 N N . SER A 1 131 ? 17.681 57.620 26.973 1.00 19.00 131 SER A N 1
ATOM 815 C CA . SER A 1 131 ? 18.497 58.828 26.904 1.00 18.48 131 SER A CA 1
ATOM 816 C C . SER A 1 131 ? 17.704 60.018 27.441 1.00 18.16 131 SER A C 1
ATOM 817 O O . SER A 1 131 ? 18.162 60.741 28.291 1.00 17.32 131 SER A O 1
ATOM 820 N N . LEU A 1 132 ? 16.435 60.129 27.022 1.00 16.75 132 LEU A N 1
ATOM 821 C CA . LEU A 1 132 ? 15.672 61.296 27.457 1.00 17.21 132 LEU A CA 1
ATOM 822 C C . LEU A 1 132 ? 15.345 61.233 28.969 1.00 17.19 132 LEU A C 1
ATOM 823 O O . LEU A 1 132 ? 15.186 62.276 29.628 1.00 17.40 132 LEU A O 1
ATOM 828 N N . SER A 1 133 ? 15.175 60.009 29.472 1.00 17.80 133 SER A N 1
ATOM 829 C CA . SER A 1 133 ? 14.841 59.800 30.886 1.00 19.94 133 SER A CA 1
ATOM 830 C C . SER A 1 133 ? 15.854 60.340 31.888 1.00 19.43 133 SER A C 1
ATOM 831 O O . SER A 1 133 ? 15.509 60.517 33.055 1.00 20.14 133 SER A O 1
ATOM 834 N N . ARG A 1 134 ? 17.118 60.549 31.469 1.00 17.05 134 ARG A N 1
ATOM 835 C CA . ARG A 1 134 ? 18.158 61.009 32.320 1.00 20.01 134 ARG A CA 1
ATOM 836 C C . ARG A 1 134 ? 18.006 62.461 32.740 1.00 20.15 134 ARG A C 1
ATOM 837 O O . ARG A 1 134 ? 18.749 62.935 33.607 1.00 19.48 134 ARG A O 1
ATOM 845 N N . GLY A 1 135 ? 17.036 63.157 32.149 1.00 18.87 135 GLY A N 1
ATOM 846 C CA . GLY A 1 135 ? 16.732 64.530 32.559 1.00 20.03 135 GLY A CA 1
ATOM 847 C C . GLY A 1 135 ? 17.661 65.619 32.119 1.00 19.04 135 GLY A C 1
ATOM 848 O O . GLY A 1 135 ? 17.649 66.731 32.744 1.00 21.60 135 GLY A O 1
ATOM 849 N N . ASN A 1 136 ? 18.522 65.354 31.112 1.00 18.11 136 ASN A N 1
ATOM 850 C CA . ASN A 1 136 ? 19.378 66.408 30.590 1.00 17.13 136 ASN A CA 1
ATOM 851 C C . ASN A 1 136 ? 18.902 67.035 29.260 1.00 17.98 136 ASN A C 1
ATOM 852 O O . ASN A 1 136 ? 19.509 67.971 28.786 1.00 18.08 136 ASN A O 1
ATOM 857 N N . SER A 1 137 ? 17.783 66.542 28.720 1.00 19.35 137 SER A N 1
ATOM 858 C CA . SER A 1 137 ? 17.385 66.911 27.342 1.00 21.59 137 SER A CA 1
ATOM 859 C C . SER A 1 137 ? 16.357 67.992 27.250 1.00 20.12 137 SER A C 1
ATOM 860 O O . SER A 1 137 ? 16.185 68.561 26.179 1.00 20.29 137 SER A O 1
ATOM 863 N N . ALA A 1 138 ? 15.635 68.218 28.357 1.00 19.71 138 ALA A N 1
ATOM 864 C CA . ALA A 1 138 ? 14.563 69.244 28.418 1.00 17.96 138 ALA A CA 1
ATOM 865 C C . ALA A 1 138 ? 13.443 69.057 27.394 1.00 18.76 138 ALA A C 1
ATOM 866 O O . ALA A 1 138 ? 12.953 70.036 26.878 1.00 20.50 138 ALA A O 1
ATOM 868 N N . ILE A 1 139 ? 13.095 67.814 27.091 1.00 18.87 139 ILE A N 1
ATOM 869 C CA . ILE A 1 139 ? 11.871 67.455 26.378 1.00 20.47 139 ILE A CA 1
ATOM 870 C C . ILE A 1 139 ? 10.766 67.688 27.424 1.00 20.16 139 ILE A C 1
ATOM 871 O O . ILE A 1 139 ? 11.026 67.551 28.625 1.00 20.83 139 ILE A O 1
ATOM 876 N N . SER A 1 140 ? 9.554 68.085 27.020 1.00 21.39 140 SER A N 1
ATOM 877 C CA . SER A 1 140 ? 8.477 68.250 28.010 1.00 21.65 140 SER A CA 1
ATOM 878 C C . SER A 1 140 ? 8.059 66.914 28.549 1.00 20.52 140 SER A C 1
ATOM 879 O O . SER A 1 140 ? 8.172 65.845 27.851 1.00 19.84 140 SER A O 1
ATOM 882 N N . ILE A 1 141 ? 7.516 66.936 29.781 1.00 19.94 141 ILE A N 1
ATOM 883 C CA . ILE A 1 141 ? 7.062 65.696 30.395 1.00 19.82 141 ILE A CA 1
ATOM 884 C C . ILE A 1 141 ? 5.902 65.176 29.548 1.00 20.22 141 ILE A C 1
ATOM 885 O O . ILE A 1 141 ? 5.786 63.984 29.409 1.00 21.45 141 ILE A O 1
ATOM 890 N N . VAL A 1 142 ? 5.130 66.055 28.942 1.00 20.06 142 VAL A N 1
ATOM 891 C CA . VAL A 1 142 ? 3.949 65.547 28.156 1.00 22.75 142 VAL A CA 1
ATOM 892 C C . VAL A 1 142 ? 4.426 64.744 26.923 1.00 20.91 142 VAL A C 1
ATOM 893 O O . VAL A 1 142 ? 4.024 63.599 26.720 1.00 22.09 142 VAL A O 1
ATOM 897 N N . ASN A 1 143 ? 5.390 65.303 26.183 1.00 22.42 143 ASN A N 1
ATOM 898 C CA . ASN A 1 143 ? 5.925 64.598 25.008 1.00 21.50 143 ASN A CA 1
ATOM 899 C C . ASN A 1 143 ? 6.771 63.384 25.357 1.00 20.33 143 ASN A C 1
ATOM 900 O O . ASN A 1 143 ? 6.685 62.371 24.677 1.00 19.88 143 ASN A O 1
ATOM 905 N N . PHE A 1 144 ? 7.509 63.446 26.465 1.00 21.29 144 PHE A N 1
ATOM 906 C CA . PHE A 1 144 ? 8.163 62.231 26.963 1.00 21.24 144 PHE A CA 1
ATOM 907 C C . PHE A 1 144 ? 7.238 61.050 27.237 1.00 20.45 144 PHE A C 1
ATOM 908 O O . PHE A 1 144 ? 7.493 59.927 26.765 1.00 19.92 144 PHE A O 1
ATOM 916 N N . LYS A 1 145 ? 6.157 61.307 28.000 1.00 19.99 145 LYS A N 1
ATOM 917 C CA . LYS A 1 145 ? 5.101 60.302 28.242 1.00 20.32 145 LYS A CA 1
ATOM 918 C C . LYS A 1 145 ? 4.396 59.871 26.964 1.00 20.57 145 LYS A C 1
ATOM 919 O O . LYS A 1 145 ? 4.109 58.690 26.805 1.00 19.52 145 LYS A O 1
ATOM 925 N N . LYS A 1 146 ? 4.208 60.791 26.040 1.00 20.49 146 LYS A N 1
ATOM 926 C CA . LYS A 1 146 ? 3.604 60.421 24.786 1.00 20.73 146 LYS A CA 1
ATOM 927 C C . LYS A 1 146 ? 4.442 59.456 23.984 1.00 20.57 146 LYS A C 1
ATOM 928 O O . LYS A 1 146 ? 3.926 58.561 23.413 1.00 21.92 146 LYS A O 1
ATOM 934 N N . LEU A 1 147 ? 5.750 59.667 23.986 1.00 19.58 147 LEU A N 1
ATOM 935 C CA . LEU A 1 147 ? 6.723 58.774 23.310 1.00 18.03 147 LEU A CA 1
ATOM 936 C C . LEU A 1 147 ? 6.605 57.350 23.919 1.00 18.15 147 LEU A C 1
ATOM 937 O O . LEU A 1 147 ? 6.536 56.337 23.191 1.00 17.74 147 LEU A O 1
ATOM 942 N N . ILE A 1 148 ? 6.553 57.279 25.245 1.00 17.43 148 ILE A N 1
ATOM 943 C CA . ILE A 1 148 ? 6.398 56.014 25.943 1.00 19.28 148 ILE A CA 1
ATOM 944 C C . ILE A 1 148 ? 5.048 55.346 25.596 1.00 20.76 148 ILE A C 1
ATOM 945 O O . ILE A 1 148 ? 4.932 54.113 25.398 1.00 20.72 148 ILE A O 1
ATOM 950 N N . GLU A 1 149 ? 4.022 56.184 25.609 1.00 21.62 149 GLU A N 1
ATOM 951 C CA . GLU A 1 149 ? 2.668 55.669 25.287 1.00 23.64 149 GLU A CA 1
ATOM 952 C C . GLU A 1 149 ? 2.546 55.110 23.844 1.00 21.86 149 GLU A C 1
ATOM 953 O O . GLU A 1 149 ? 2.075 54.016 23.618 1.00 23.05 149 GLU A O 1
ATOM 959 N N . ILE A 1 150 ? 3.065 55.838 22.890 1.00 23.33 150 ILE A N 1
ATOM 960 C CA . ILE A 1 150 ? 3.175 55.372 21.491 1.00 21.88 150 ILE A CA 1
ATOM 961 C C . ILE A 1 150 ? 3.941 54.047 21.387 1.00 20.91 150 ILE A C 1
ATOM 962 O O . ILE A 1 150 ? 3.462 53.064 20.763 1.00 21.66 150 ILE A O 1
ATOM 967 N N . TYR A 1 151 ? 5.101 53.986 22.040 1.00 20.21 151 TYR A N 1
ATOM 968 C CA . TYR A 1 151 ? 5.798 52.715 22.172 1.00 20.63 151 TYR A CA 1
ATOM 969 C C . TYR A 1 151 ? 4.867 51.601 22.830 1.00 19.06 151 TYR A C 1
ATOM 970 O O . TYR A 1 151 ? 4.690 50.482 22.279 1.00 19.02 151 TYR A O 1
ATOM 979 N N . ASN A 1 152 ? 4.382 51.895 24.046 1.00 21.22 152 ASN A N 1
ATOM 980 C CA . ASN A 1 152 ? 3.590 50.903 24.825 1.00 21.82 152 ASN A CA 1
ATOM 981 C C . ASN A 1 152 ? 2.409 50.333 24.028 1.00 22.26 152 ASN A C 1
ATOM 982 O O . ASN A 1 152 ? 2.227 49.134 24.032 1.00 20.42 152 ASN A O 1
ATOM 987 N N . GLN A 1 153 ? 1.699 51.178 23.304 1.00 24.29 153 GLN A N 1
ATOM 988 C CA . GLN A 1 153 ? 0.484 50.754 22.580 1.00 25.89 153 GLN A CA 1
ATOM 989 C C . GLN A 1 153 ? 0.813 49.954 21.337 1.00 25.70 153 GLN A C 1
ATOM 990 O O . GLN A 1 153 ? -0.058 49.478 20.678 1.00 26.63 153 GLN A O 1
ATOM 996 N N . GLY A 1 154 ? 2.089 49.929 20.943 1.00 23.16 154 GLY A N 1
ATOM 997 C CA . GLY A 1 154 ? 2.534 49.063 19.852 1.00 21.73 154 GLY A CA 1
ATOM 998 C C . GLY A 1 154 ? 2.592 49.775 18.511 1.00 20.79 154 GLY A C 1
ATOM 999 O O . GLY A 1 154 ? 2.488 49.103 17.473 1.00 22.75 154 GLY A O 1
ATOM 1000 N N . ILE A 1 155 ? 2.749 51.089 18.460 1.00 18.23 155 ILE A N 1
ATOM 1001 C CA . ILE A 1 155 ? 2.867 51.752 17.131 1.00 16.82 155 ILE A CA 1
ATOM 1002 C C . ILE A 1 155 ? 4.349 51.586 16.755 1.00 17.74 155 ILE A C 1
ATOM 1003 O O . ILE A 1 155 ? 5.157 51.760 17.618 1.00 18.27 155 ILE A O 1
ATOM 1008 N N . VAL A 1 156 ? 4.641 51.208 15.523 1.00 18.59 156 VAL A N 1
ATOM 1009 C CA . VAL A 1 156 ? 6.065 50.919 15.065 1.00 19.05 156 VAL A CA 1
ATOM 1010 C C . VAL A 1 156 ? 6.233 51.822 13.836 1.00 17.90 156 VAL A C 1
ATOM 1011 O O . VAL A 1 156 ? 5.776 51.447 12.756 1.00 18.48 156 VAL A O 1
ATOM 1015 N N . PRO A 1 157 ? 6.899 53.005 13.997 1.00 18.04 157 PRO A N 1
ATOM 1016 C CA . PRO A 1 157 ? 7.121 53.884 12.847 1.00 18.68 157 PRO A CA 1
ATOM 1017 C C . PRO A 1 157 ? 7.891 53.149 11.725 1.00 20.42 157 PRO A C 1
ATOM 1018 O O . PRO A 1 157 ? 8.663 52.242 12.026 1.00 20.95 157 PRO A O 1
ATOM 1022 N N . CYS A 1 158 ? 7.599 53.464 10.460 1.00 19.20 158 CYS A N 1
ATOM 1023 C CA . CYS A 1 158 ? 8.289 52.864 9.345 1.00 19.71 158 CYS A CA 1
ATOM 1024 C C . CYS A 1 158 ? 9.628 53.602 9.196 1.00 17.91 158 CYS A C 1
ATOM 1025 O O . CYS A 1 158 ? 9.656 54.805 8.899 1.00 16.54 158 CYS A O 1
ATOM 1028 N N . ILE A 1 159 ? 10.741 52.886 9.395 1.00 18.62 159 ILE A N 1
ATOM 1029 C CA . ILE A 1 159 ? 12.062 53.535 9.357 1.00 17.75 159 ILE A CA 1
ATOM 1030 C C . ILE A 1 159 ? 12.890 52.961 8.223 1.00 15.81 159 ILE A C 1
ATOM 1031 O O . ILE A 1 159 ? 13.256 51.777 8.277 1.00 17.42 159 ILE A O 1
ATOM 1036 N N . PRO A 1 160 ? 13.117 53.756 7.166 1.00 17.45 160 PRO A N 1
ATOM 1037 C CA . PRO A 1 160 ? 13.828 53.279 5.961 1.00 16.43 160 PRO A CA 1
ATOM 1038 C C . PRO A 1 160 ? 15.296 53.148 6.454 1.00 15.30 160 PRO A C 1
ATOM 1039 O O . PRO A 1 160 ? 15.737 53.958 7.270 1.00 15.98 160 PRO A O 1
ATOM 1043 N N . GLU A 1 161 ? 15.947 52.050 6.054 1.00 14.80 161 GLU A N 1
ATOM 1044 C CA A GLU A 1 161 ? 17.209 51.635 6.656 0.50 15.36 161 GLU A CA 1
ATOM 1045 C CA B GLU A 1 161 ? 17.202 51.598 6.666 0.50 15.40 161 GLU A CA 1
ATOM 1046 C C . GLU A 1 161 ? 18.439 52.359 6.156 1.00 15.26 161 GLU A C 1
ATOM 1047 O O . GLU A 1 161 ? 19.427 52.565 6.945 1.00 17.86 161 GLU A O 1
ATOM 1058 N N . LYS A 1 162 ? 18.461 52.700 4.850 1.00 14.91 162 LYS A N 1
ATOM 1059 C CA . LYS A 1 162 ? 19.662 53.349 4.231 1.00 15.51 162 LYS A CA 1
ATOM 1060 C C . LYS A 1 162 ? 19.700 54.873 4.387 1.00 15.31 162 LYS A C 1
ATOM 1061 O O . LYS A 1 162 ? 18.704 55.540 4.318 1.00 16.27 162 LYS A O 1
ATOM 1067 N N . GLY A 1 163 ? 20.914 55.421 4.521 1.00 15.71 163 GLY A N 1
ATOM 1068 C CA . GLY A 1 163 ? 21.106 56.878 4.676 1.00 13.59 163 GLY A CA 1
ATOM 1069 C C . GLY A 1 163 ? 21.404 57.160 6.147 1.00 14.28 163 GLY A C 1
ATOM 1070 O O . GLY A 1 163 ? 21.308 56.231 7.001 1.00 14.61 163 GLY A O 1
ATOM 1071 N N . SER A 1 164 ? 21.693 58.435 6.420 1.00 13.39 164 SER A N 1
ATOM 1072 C CA . SER A 1 164 ? 22.050 59.008 7.725 1.00 16.66 164 SER A CA 1
ATOM 1073 C C . SER A 1 164 ? 23.587 58.811 8.059 1.00 15.83 164 SER A C 1
ATOM 1074 O O . SER A 1 164 ? 24.235 57.820 7.720 1.00 17.36 164 SER A O 1
ATOM 1077 N N . LEU A 1 165 ? 24.104 59.773 8.822 1.00 15.65 165 LEU A N 1
ATOM 1078 C CA . LEU A 1 165 ? 25.544 59.954 9.025 1.00 14.38 165 LEU A CA 1
ATOM 1079 C C . LEU A 1 165 ? 26.041 59.399 10.359 1.00 14.91 165 LEU A C 1
ATOM 1080 O O . LEU A 1 165 ? 27.274 59.451 10.584 1.00 13.95 165 LEU A O 1
ATOM 1085 N N . GLY A 1 166 ? 25.151 59.055 11.286 1.00 15.56 166 GLY A N 1
ATOM 1086 C CA . GLY A 1 166 ? 25.613 58.442 12.543 1.00 15.46 166 GLY A CA 1
ATOM 1087 C C . GLY A 1 166 ? 25.972 59.470 13.618 1.00 17.60 166 GLY A C 1
ATOM 1088 O O . GLY A 1 166 ? 26.956 59.369 14.382 1.00 16.19 166 GLY A O 1
ATOM 1119 N N . ASP A 1 168 ? 21.402 59.797 14.535 1.00 16.99 170 ASP A N 1
ATOM 1120 C CA . ASP A 1 168 ? 20.661 58.980 13.592 1.00 17.71 170 ASP A CA 1
ATOM 1121 C C . ASP A 1 168 ? 19.523 59.846 13.201 1.00 18.77 170 ASP A C 1
ATOM 1122 O O . ASP A 1 168 ? 18.388 59.464 13.472 1.00 18.94 170 ASP A O 1
ATOM 1127 N N . LEU A 1 169 ? 19.802 61.031 12.609 1.00 18.50 171 LEU A N 1
ATOM 1128 C CA . LEU A 1 169 ? 18.693 61.908 12.303 1.00 18.60 171 LEU A CA 1
ATOM 1129 C C . LEU A 1 169 ? 17.570 61.296 11.502 1.00 17.69 171 LEU A C 1
ATOM 1130 O O . LEU A 1 169 ? 16.391 61.442 11.883 1.00 19.69 171 LEU A O 1
ATOM 1135 N N . GLY A 1 170 ? 17.887 60.731 10.346 1.00 16.24 172 GLY A N 1
ATOM 1136 C CA . GLY A 1 170 ? 16.903 60.110 9.463 1.00 15.55 172 GLY A CA 1
ATOM 1137 C C . GLY A 1 170 ? 15.964 59.167 10.194 1.00 16.52 172 GLY A C 1
ATOM 1138 O O . GLY A 1 170 ? 14.689 59.346 10.146 1.00 14.74 172 GLY A O 1
ATOM 1139 N N . PRO A 1 171 ? 16.523 58.130 10.823 1.00 15.94 173 PRO A N 1
ATOM 1140 C CA . PRO A 1 171 ? 15.773 57.080 11.490 1.00 16.77 173 PRO A CA 1
ATOM 1141 C C . PRO A 1 171 ? 14.901 57.670 12.625 1.00 16.42 173 PRO A C 1
ATOM 1142 O O . PRO A 1 171 ? 13.670 57.336 12.754 1.00 18.19 173 PRO A O 1
ATOM 1146 N N . LEU A 1 172 ? 15.484 58.538 13.437 1.00 17.30 174 LEU A N 1
ATOM 1147 C CA . LEU A 1 172 ? 14.732 59.110 14.580 1.00 17.71 174 LEU A CA 1
ATOM 1148 C C . LEU A 1 172 ? 13.692 60.155 14.147 1.00 16.14 174 LEU A C 1
ATOM 1149 O O . LEU A 1 172 ? 12.713 60.362 14.842 1.00 18.33 174 LEU A O 1
ATOM 1154 N N . ALA A 1 173 ? 13.966 60.895 13.066 1.00 15.42 175 ALA A N 1
ATOM 1155 C CA . ALA A 1 173 ? 12.968 61.840 12.505 1.00 16.87 175 ALA A CA 1
ATOM 1156 C C . ALA A 1 173 ? 11.758 61.043 11.938 1.00 15.77 175 ALA A C 1
ATOM 1157 O O . ALA A 1 173 ? 10.547 61.522 12.053 1.00 17.06 175 ALA A O 1
ATOM 1159 N N . ALA A 1 174 ? 12.006 59.830 11.372 1.00 15.93 176 ALA A N 1
ATOM 1160 C CA . ALA A 1 174 ? 10.837 58.961 10.915 1.00 17.94 176 ALA A CA 1
ATOM 1161 C C . ALA A 1 174 ? 9.949 58.673 12.113 1.00 19.00 176 ALA A C 1
ATOM 1162 O O . ALA A 1 174 ? 8.651 58.783 12.020 1.00 17.29 176 ALA A O 1
ATOM 1164 N N . ILE A 1 175 ? 10.536 58.368 13.253 1.00 16.85 177 ILE A N 1
ATOM 1165 C CA . ILE A 1 175 ? 9.785 58.216 14.501 1.00 17.48 177 ILE A CA 1
ATOM 1166 C C . ILE A 1 175 ? 9.088 59.510 15.028 1.00 18.43 177 ILE A C 1
ATOM 1167 O O . ILE A 1 175 ? 7.949 59.479 15.362 1.00 19.22 177 ILE A O 1
ATOM 1172 N N . ALA A 1 176 ? 9.830 60.609 15.109 1.00 18.83 178 ALA A N 1
ATOM 1173 C CA . ALA A 1 176 ? 9.328 61.939 15.547 1.00 17.43 178 ALA A CA 1
ATOM 1174 C C . ALA A 1 176 ? 8.110 62.253 14.605 1.00 19.74 178 ALA A C 1
ATOM 1175 O O . ALA A 1 176 ? 7.038 62.671 15.092 1.00 16.71 178 ALA A O 1
ATOM 1177 N N . LEU A 1 177 ? 8.253 62.048 13.288 1.00 18.23 179 LEU A N 1
ATOM 1178 C CA . LEU A 1 177 ? 7.091 62.344 12.429 1.00 19.45 179 LEU A CA 1
ATOM 1179 C C . LEU A 1 177 ? 5.820 61.575 12.796 1.00 18.14 179 LEU A C 1
ATOM 1180 O O . LEU A 1 177 ? 4.711 62.170 12.860 1.00 18.69 179 LEU A O 1
ATOM 1185 N N . VAL A 1 178 ? 5.923 60.250 12.973 1.00 18.75 180 VAL A N 1
ATOM 1186 C CA . VAL A 1 178 ? 4.805 59.431 13.434 1.00 19.71 180 VAL A CA 1
ATOM 1187 C C . VAL A 1 178 ? 4.256 59.966 14.780 1.00 21.48 180 VAL A C 1
ATOM 1188 O O . VAL A 1 178 ? 3.040 60.052 14.899 1.00 20.09 180 VAL A O 1
ATOM 1192 N N . CYS A 1 179 ? 5.142 60.344 15.733 1.00 19.92 181 CYS A N 1
ATOM 1193 C CA . CYS A 1 179 ? 4.730 60.919 17.067 1.00 21.44 181 CYS A CA 1
ATOM 1194 C C . CYS A 1 179 ? 3.858 62.196 16.957 1.00 21.54 181 CYS A C 1
ATOM 1195 O O . CYS A 1 179 ? 2.942 62.438 17.803 1.00 23.56 181 CYS A O 1
ATOM 1198 N N . THR A 1 180 ? 4.118 62.979 15.903 1.00 20.20 182 THR A N 1
ATOM 1199 C CA . THR A 1 180 ? 3.339 64.169 15.559 1.00 19.94 182 THR A CA 1
ATOM 1200 C C . THR A 1 180 ? 2.128 63.971 14.584 1.00 19.51 182 THR A C 1
ATOM 1201 O O . THR A 1 180 ? 1.544 65.007 14.115 1.00 19.50 182 THR A O 1
ATOM 1205 N N . GLY A 1 181 ? 1.817 62.727 14.237 1.00 18.64 183 GLY A N 1
ATOM 1206 C CA . GLY A 1 181 ? 0.629 62.430 13.376 1.00 19.35 183 GLY A CA 1
ATOM 1207 C C . GLY A 1 181 ? 0.979 62.515 11.921 1.00 21.09 183 GLY A C 1
ATOM 1208 O O . GLY A 1 181 ? 0.140 62.825 11.095 1.00 19.01 183 GLY A O 1
ATOM 1209 N N . GLN A 1 182 ? 2.268 62.314 11.606 1.00 17.48 184 GLN A N 1
ATOM 1210 C CA . GLN A 1 182 ? 2.726 62.354 10.188 1.00 18.18 184 GLN A CA 1
ATOM 1211 C C . GLN A 1 182 ? 3.314 61.077 9.712 1.00 17.39 184 GLN A C 1
ATOM 1212 O O . GLN A 1 182 ? 3.382 60.077 10.468 1.00 18.03 184 GLN A O 1
ATOM 1218 N N . TRP A 1 183 ? 3.789 61.065 8.487 1.00 19.01 185 TRP A N 1
ATOM 1219 C CA . TRP A 1 183 ? 4.405 59.901 7.956 1.00 20.23 185 TRP A CA 1
ATOM 1220 C C . TRP A 1 183 ? 3.607 58.571 8.090 1.00 19.58 185 TRP A C 1
ATOM 1221 O O . TRP A 1 183 ? 2.411 58.582 7.965 1.00 22.06 185 TRP A O 1
ATOM 1232 N N . LYS A 1 184 ? 4.284 57.458 8.345 1.00 18.83 186 LYS A N 1
ATOM 1233 C CA . LYS A 1 184 ? 3.697 56.126 8.282 1.00 21.41 186 LYS A CA 1
ATOM 1234 C C . LYS A 1 184 ? 4.170 55.203 9.395 1.00 20.64 186 LYS A C 1
ATOM 1235 O O . LYS A 1 184 ? 5.365 55.197 9.770 1.00 19.37 186 LYS A O 1
ATOM 1241 N N . ALA A 1 185 ? 3.297 54.293 9.800 1.00 18.51 187 ALA A N 1
ATOM 1242 C CA . ALA A 1 185 ? 3.614 53.310 10.829 1.00 18.30 187 ALA A CA 1
ATOM 1243 C C . ALA A 1 185 ? 2.878 52.020 10.652 1.00 20.10 187 ALA A C 1
ATOM 1244 O O . ALA A 1 185 ? 1.841 51.990 9.950 1.00 21.24 187 ALA A O 1
ATOM 1246 N N . ARG A 1 186 ? 3.381 50.967 11.291 1.00 18.91 188 ARG A N 1
ATOM 1247 C CA . ARG A 1 186 ? 2.702 49.683 11.417 1.00 22.24 188 ARG A CA 1
ATOM 1248 C C . ARG A 1 186 ? 2.018 49.676 12.768 1.00 22.90 188 ARG A C 1
ATOM 1249 O O . ARG A 1 186 ? 2.594 50.079 13.778 1.00 22.68 188 ARG A O 1
ATOM 1257 N N . TYR A 1 187 ? 0.767 49.267 12.787 1.00 23.91 189 TYR A N 1
ATOM 1258 C CA . TYR A 1 187 ? 0.048 49.128 14.049 1.00 23.86 189 TYR A CA 1
ATOM 1259 C C . TYR A 1 187 ? -0.851 47.892 13.861 1.00 24.65 189 TYR A C 1
ATOM 1260 O O . TYR A 1 187 ? -1.540 47.778 12.857 1.00 23.40 189 TYR A O 1
ATOM 1269 N N . GLN A 1 188 ? -0.742 46.924 14.772 1.00 26.60 190 GLN A N 1
ATOM 1270 C CA . GLN A 1 188 ? -1.503 45.683 14.682 1.00 30.49 190 GLN A CA 1
ATOM 1271 C C . GLN A 1 188 ? -1.402 44.979 13.349 1.00 30.77 190 GLN A C 1
ATOM 1272 O O . GLN A 1 188 ? -2.428 44.516 12.817 1.00 30.60 190 GLN A O 1
ATOM 1278 N N . GLY A 1 189 ? -0.174 44.928 12.822 1.00 31.03 191 GLY A N 1
ATOM 1279 C CA . GLY A 1 189 ? 0.127 44.126 11.645 1.00 32.63 191 GLY A CA 1
ATOM 1280 C C . GLY A 1 189 ? -0.193 44.812 10.328 1.00 32.38 191 GLY A C 1
ATOM 1281 O O . GLY A 1 189 ? 0.094 44.242 9.299 1.00 34.35 191 GLY A O 1
ATOM 1282 N N . GLU A 1 190 ? -0.688 46.055 10.360 1.00 31.26 192 GLU A N 1
ATOM 1283 C CA . GLU A 1 190 ? -1.045 46.844 9.173 1.00 30.28 192 GLU A CA 1
ATOM 1284 C C . GLU A 1 190 ? -0.215 48.153 9.054 1.00 28.21 192 GLU A C 1
ATOM 1285 O O . GLU A 1 190 ? -0.001 48.848 10.043 1.00 26.65 192 GLU A O 1
ATOM 1291 N N . GLN A 1 191 ? 0.266 48.480 7.845 1.00 26.81 193 GLN A N 1
ATOM 1292 C CA . GLN A 1 191 ? 0.860 49.796 7.569 1.00 26.34 193 GLN A CA 1
ATOM 1293 C C . GLN A 1 191 ? -0.241 50.863 7.317 1.00 25.73 193 GLN A C 1
ATOM 1294 O O . GLN A 1 191 ? -1.136 50.643 6.495 1.00 25.23 193 GLN A O 1
ATOM 1300 N N . MET A 1 192 ? -0.133 52.019 7.986 1.00 24.15 194 MET A N 1
ATOM 1301 C CA . MET A 1 192 ? -1.098 53.083 7.816 1.00 22.77 194 MET A CA 1
ATOM 1302 C C . MET A 1 192 ? -0.435 54.450 8.102 1.00 22.21 194 MET A C 1
ATOM 1303 O O . MET A 1 192 ? 0.758 54.536 8.506 1.00 20.62 194 MET A O 1
ATOM 1308 N N . SER A 1 193 ? -1.166 55.533 7.914 1.00 18.87 195 SER A N 1
ATOM 1309 C CA . SER A 1 193 ? -0.559 56.814 8.231 1.00 21.01 195 SER A CA 1
ATOM 1310 C C . SER A 1 193 ? -0.249 56.944 9.735 1.00 21.48 195 SER A C 1
ATOM 1311 O O . SER A 1 193 ? -0.900 56.277 10.573 1.00 20.25 195 SER A O 1
ATOM 1314 N N . GLY A 1 194 ? 0.696 57.831 10.068 1.00 19.19 196 GLY A N 1
ATOM 1315 C CA . GLY A 1 194 ? 1.010 58.122 11.484 1.00 20.43 196 GLY A CA 1
ATOM 1316 C C . GLY A 1 194 ? -0.275 58.553 12.230 1.00 19.29 196 GLY A C 1
ATOM 1317 O O . GLY A 1 194 ? -0.494 58.128 13.404 1.00 18.68 196 GLY A O 1
ATOM 1318 N N . ALA A 1 195 ? -1.096 59.408 11.592 1.00 21.29 197 ALA A N 1
ATOM 1319 C CA . ALA A 1 195 ? -2.372 59.864 12.210 1.00 22.07 197 ALA A CA 1
ATOM 1320 C C . ALA A 1 195 ? -3.441 58.757 12.457 1.00 21.01 197 ALA A C 1
ATOM 1321 O O . ALA A 1 195 ? -4.070 58.694 13.549 1.00 20.60 197 ALA A O 1
ATOM 1323 N N . MET A 1 196 ? -3.618 57.872 11.472 1.00 20.71 198 MET A N 1
ATOM 1324 C CA . MET A 1 196 ? -4.405 56.677 11.657 1.00 20.94 198 MET A CA 1
ATOM 1325 C C . MET A 1 196 ? -3.933 55.808 12.834 1.00 21.25 198 MET A C 1
ATOM 1326 O O . MET A 1 196 ? -4.740 55.384 13.641 1.00 18.87 198 MET A O 1
ATOM 1331 N N . ALA A 1 197 ? -2.642 55.541 12.932 1.00 18.97 199 ALA A N 1
ATOM 1332 C CA . ALA A 1 197 ? -2.132 54.729 14.042 1.00 19.74 199 ALA A CA 1
ATOM 1333 C C . ALA A 1 197 ? -2.337 55.379 15.401 1.00 17.96 199 ALA A C 1
ATOM 1334 O O . ALA A 1 197 ? -2.747 54.658 16.315 1.00 20.29 199 ALA A O 1
ATOM 1336 N N . LEU A 1 198 ? -2.066 56.698 15.540 1.00 18.12 200 LEU A N 1
ATOM 1337 C CA . LEU A 1 198 ? -2.342 57.420 16.790 1.00 18.37 200 LEU A CA 1
ATOM 1338 C C . LEU A 1 198 ? -3.814 57.333 17.142 1.00 19.93 200 LEU A C 1
ATOM 1339 O O . LEU A 1 198 ? -4.157 57.125 18.299 1.00 20.19 200 LEU A O 1
ATOM 1344 N N . GLU A 1 199 ? -4.690 57.500 16.147 1.00 20.65 201 GLU A N 1
ATOM 1345 C CA . GLU A 1 199 ? -6.133 57.542 16.453 1.00 19.79 201 GLU A CA 1
ATOM 1346 C C . GLU A 1 199 ? -6.500 56.175 16.954 1.00 20.23 201 GLU A C 1
ATOM 1347 O O . GLU A 1 199 ? -7.142 56.057 17.999 1.00 21.97 201 GLU A O 1
ATOM 1353 N N . LYS A 1 200 ? -6.110 55.120 16.242 1.00 19.89 202 LYS A N 1
ATOM 1354 C CA . LYS A 1 200 ? -6.436 53.765 16.685 1.00 23.02 202 LYS A CA 1
ATOM 1355 C C . LYS A 1 200 ? -5.901 53.411 18.054 1.00 23.66 202 LYS A C 1
ATOM 1356 O O . LYS A 1 200 ? -6.584 52.798 18.829 1.00 24.26 202 LYS A O 1
ATOM 1362 N N . ALA A 1 201 ? -4.687 53.862 18.367 1.00 25.18 203 ALA A N 1
ATOM 1363 C CA . ALA A 1 201 ? -4.045 53.584 19.658 1.00 24.34 203 ALA A CA 1
ATOM 1364 C C . ALA A 1 201 ? -4.612 54.446 20.770 1.00 24.69 203 ALA A C 1
ATOM 1365 O O . ALA A 1 201 ? -4.269 54.241 21.946 1.00 24.23 203 ALA A O 1
ATOM 1367 N N . GLY A 1 202 ? -5.401 55.471 20.427 1.00 24.81 204 GLY A N 1
ATOM 1368 C CA . GLY A 1 202 ? -5.999 56.364 21.441 1.00 24.65 204 GLY A CA 1
ATOM 1369 C C . GLY A 1 202 ? -5.076 57.488 21.944 1.00 25.41 204 GLY A C 1
ATOM 1370 O O . GLY A 1 202 ? -5.206 57.905 23.080 1.00 24.95 204 GLY A O 1
ATOM 1371 N N . ILE A 1 203 ? -4.164 57.990 21.093 1.00 23.29 205 ILE A N 1
ATOM 1372 C CA . ILE A 1 203 ? -3.138 58.956 21.510 1.00 22.86 205 ILE A CA 1
ATOM 1373 C C . ILE A 1 203 ? -3.254 60.242 20.660 1.00 22.27 205 ILE A C 1
ATOM 1374 O O . ILE A 1 203 ? -3.326 60.163 19.428 1.00 21.44 205 ILE A O 1
ATOM 1379 N N . SER A 1 204 ? -3.243 61.411 21.295 1.00 22.37 206 SER A N 1
ATOM 1380 C CA . SER A 1 204 ? -3.149 62.699 20.581 1.00 22.94 206 SER A CA 1
ATOM 1381 C C . SER A 1 204 ? -1.747 62.923 20.139 1.00 23.46 206 SER A C 1
ATOM 1382 O O . SER A 1 204 ? -0.855 62.685 20.950 1.00 19.10 206 SER A O 1
ATOM 1385 N N . PRO A 1 205 ? -1.557 63.458 18.905 1.00 23.77 207 PRO A N 1
ATOM 1386 C CA . PRO A 1 205 ? -0.158 63.660 18.441 1.00 23.32 207 PRO A CA 1
ATOM 1387 C C . PRO A 1 205 ? 0.563 64.639 19.309 1.00 23.39 207 PRO A C 1
ATOM 1388 O O . PRO A 1 205 ? -0.027 65.541 19.932 1.00 22.01 207 PRO A O 1
ATOM 1392 N N . MET A 1 206 ? 1.882 64.518 19.317 1.00 21.19 208 MET A N 1
ATOM 1393 C CA . MET A 1 206 ? 2.687 65.486 20.016 1.00 21.21 208 MET A CA 1
ATOM 1394 C C . MET A 1 206 ? 2.602 66.853 19.314 1.00 21.01 208 MET A C 1
ATOM 1395 O O . MET A 1 206 ? 2.578 66.927 18.057 1.00 21.78 208 MET A O 1
ATOM 1400 N N . GLU A 1 207 ? 2.552 67.898 20.145 1.00 21.84 209 GLU A N 1
ATOM 1401 C CA . GLU A 1 207 ? 2.743 69.270 19.774 1.00 22.69 209 GLU A CA 1
ATOM 1402 C C . GLU A 1 207 ? 4.159 69.593 20.244 1.00 24.49 209 GLU A C 1
ATOM 1403 O O . GLU A 1 207 ? 4.466 69.483 21.431 1.00 24.71 209 GLU A O 1
ATOM 1409 N N . LEU A 1 208 ? 5.011 69.968 19.298 1.00 22.72 210 LEU A N 1
ATOM 1410 C CA . LEU A 1 208 ? 6.402 70.230 19.617 1.00 23.32 210 LEU A CA 1
ATOM 1411 C C . LEU A 1 208 ? 6.625 71.703 19.902 1.00 23.89 210 LEU A C 1
ATOM 1412 O O . LEU A 1 208 ? 6.256 72.590 19.103 1.00 25.09 210 LEU A O 1
ATOM 1417 N N . SER A 1 209 ? 7.236 71.995 21.046 1.00 23.48 211 SER A N 1
ATOM 1418 C CA . SER A 1 209 ? 7.743 73.345 21.275 1.00 21.92 211 SER A CA 1
ATOM 1419 C C . SER A 1 209 ? 9.304 73.388 21.134 1.00 21.28 211 SER A C 1
ATOM 1420 O O . SER A 1 209 ? 9.913 72.433 20.617 1.00 18.73 211 SER A O 1
ATOM 1423 N N . PHE A 1 210 ? 9.925 74.497 21.519 1.00 20.16 212 PHE A N 1
ATOM 1424 C CA . PHE A 1 210 ? 11.374 74.647 21.294 1.00 21.77 212 PHE A CA 1
ATOM 1425 C C . PHE A 1 210 ? 12.210 73.469 21.858 1.00 22.00 212 PHE A C 1
ATOM 1426 O O . PHE A 1 210 ? 11.864 72.908 22.917 1.00 20.76 212 PHE A O 1
ATOM 1434 N N . LYS A 1 211 ? 13.296 73.095 21.098 1.00 19.54 213 LYS A N 1
ATOM 1435 C CA . LYS A 1 211 ? 14.180 71.986 21.442 1.00 18.65 213 LYS A CA 1
ATOM 1436 C C . LYS A 1 211 ? 13.566 70.594 21.213 1.00 18.81 213 LYS A C 1
ATOM 1437 O O . LYS A 1 211 ? 14.249 69.634 21.153 1.00 17.75 213 LYS A O 1
ATOM 1443 N N . GLU A 1 212 ? 12.235 70.468 21.109 1.00 17.38 214 GLU A N 1
ATOM 1444 C CA . GLU A 1 212 ? 11.660 69.170 21.290 1.00 16.68 214 GLU A CA 1
ATOM 1445 C C . GLU A 1 212 ? 11.819 68.215 20.121 1.00 15.82 214 GLU A C 1
ATOM 1446 O O . GLU A 1 212 ? 12.002 66.970 20.321 1.00 15.97 214 GLU A O 1
ATOM 1452 N N . GLY A 1 213 ? 11.733 68.740 18.907 1.00 15.47 215 GLY A N 1
ATOM 1453 C CA . GLY A 1 213 ? 12.009 67.903 17.732 1.00 15.91 215 GLY A CA 1
ATOM 1454 C C . GLY A 1 213 ? 13.450 67.419 17.805 1.00 17.29 215 GLY A C 1
ATOM 1455 O O . GLY A 1 213 ? 13.772 66.208 17.562 1.00 18.86 215 GLY A O 1
ATOM 1456 N N . LEU A 1 214 ? 14.270 68.388 18.087 1.00 16.37 216 LEU A N 1
ATOM 1457 C CA . LEU A 1 214 ? 15.747 68.180 18.154 1.00 16.28 216 LEU A CA 1
ATOM 1458 C C . LEU A 1 214 ? 16.030 67.088 19.214 1.00 15.96 216 LEU A C 1
ATOM 1459 O O . LEU A 1 214 ? 16.824 66.140 18.971 1.00 16.10 216 LEU A O 1
ATOM 1464 N N . ALA A 1 215 ? 15.416 67.226 20.395 1.00 15.60 217 ALA A N 1
ATOM 1465 C CA . ALA A 1 215 ? 15.698 66.259 21.462 1.00 16.42 217 ALA A CA 1
ATOM 1466 C C . ALA A 1 215 ? 15.224 64.843 21.082 1.00 18.48 217 ALA A C 1
ATOM 1467 O O . ALA A 1 215 ? 15.859 63.827 21.410 1.00 18.16 217 ALA A O 1
ATOM 1469 N N . LEU A 1 216 ? 14.115 64.717 20.342 1.00 18.18 218 LEU A N 1
ATOM 1470 C CA . LEU A 1 216 ? 13.669 63.397 19.927 1.00 18.31 218 LEU A CA 1
ATOM 1471 C C . LEU A 1 216 ? 14.593 62.760 18.850 1.00 17.39 218 LEU A C 1
ATOM 1472 O O . LEU A 1 216 ? 14.703 61.530 18.760 1.00 16.34 218 LEU A O 1
ATOM 1477 N N . ILE A 1 217 ? 15.267 63.580 18.038 1.00 17.85 219 ILE A N 1
ATOM 1478 C CA . ILE A 1 217 ? 16.028 62.978 16.927 1.00 17.94 219 ILE A CA 1
ATOM 1479 C C . ILE A 1 217 ? 17.549 63.028 16.979 1.00 18.80 219 ILE A C 1
ATOM 1480 O O . ILE A 1 217 ? 18.179 62.359 16.169 1.00 19.01 219 ILE A O 1
ATOM 1485 N N . ASN A 1 218 ? 18.113 63.821 17.889 1.00 18.31 220 ASN A N 1
ATOM 1486 C CA . ASN A 1 218 ? 19.551 64.136 17.910 1.00 21.37 220 ASN A CA 1
ATOM 1487 C C . 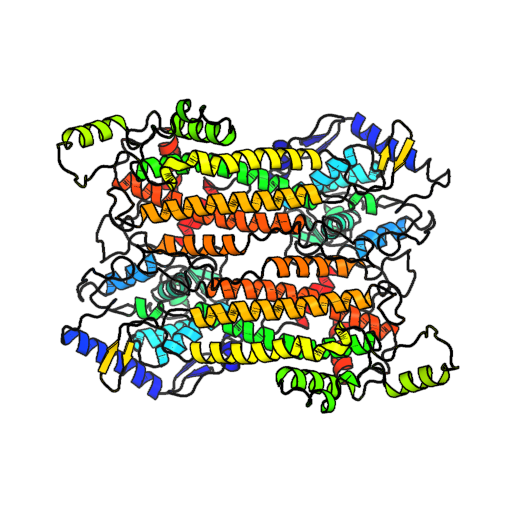ASN A 1 218 ? 20.384 63.212 18.816 1.00 22.28 220 ASN A C 1
ATOM 1488 O O . ASN A 1 218 ? 21.080 63.660 19.792 1.00 25.44 220 ASN A O 1
ATOM 1493 N N . GLY A 1 219 ? 20.440 61.938 18.534 1.00 21.99 221 GLY A N 1
ATOM 1494 C CA . GLY A 1 219 ? 21.435 61.180 19.277 1.00 20.13 221 GLY A CA 1
ATOM 1495 C C . GLY A 1 219 ? 21.682 59.854 18.621 1.00 18.35 221 GLY A C 1
ATOM 1496 O O . GLY A 1 219 ? 21.490 59.728 17.399 1.00 19.15 221 GLY A O 1
ATOM 1497 N N . THR A 1 220 ? 22.109 58.866 19.406 1.00 17.22 222 THR A N 1
ATOM 1498 C CA . THR A 1 220 ? 22.606 57.627 18.823 1.00 16.17 222 THR A CA 1
ATOM 1499 C C . THR A 1 220 ? 21.654 56.442 18.919 1.00 15.39 222 THR A C 1
ATOM 1500 O O . THR A 1 220 ? 22.026 55.258 18.763 1.00 15.78 222 THR A O 1
ATOM 1504 N N . SER A 1 221 ? 20.354 56.716 19.089 1.00 14.17 223 SER A N 1
ATOM 1505 C CA . SER A 1 221 ? 19.477 55.644 19.490 1.00 15.45 223 SER A CA 1
ATOM 1506 C C . SER A 1 221 ? 19.186 54.571 18.440 1.00 13.09 223 SER A C 1
ATOM 1507 O O . SER A 1 221 ? 18.880 53.448 18.850 1.00 14.39 223 SER A O 1
ATOM 1510 N N . ALA A 1 222 ? 19.266 54.869 17.139 1.00 12.75 224 ALA A N 1
ATOM 1511 C CA . ALA A 1 222 ? 19.053 53.770 16.164 1.00 14.35 224 ALA A CA 1
ATOM 1512 C C . ALA A 1 222 ? 20.265 52.874 16.113 1.00 14.80 224 ALA A C 1
ATOM 1513 O O . ALA A 1 222 ? 20.151 51.641 16.095 1.00 16.69 224 ALA A O 1
ATOM 1515 N N . MET A 1 223 ? 21.436 53.483 16.073 1.00 16.87 225 MET A N 1
ATOM 1516 C CA . MET A 1 223 ? 22.601 52.597 16.039 1.00 16.45 225 MET A CA 1
ATOM 1517 C C . MET A 1 223 ? 22.735 51.805 17.364 1.00 15.80 225 MET A C 1
ATOM 1518 O O . MET A 1 223 ? 23.046 50.620 17.336 1.00 14.85 225 MET A O 1
ATOM 1523 N N . VAL A 1 224 ? 22.387 52.433 18.463 1.00 15.76 226 VAL A N 1
ATOM 1524 C CA . VAL A 1 224 ? 22.311 51.691 19.741 1.00 16.32 226 VAL A CA 1
ATOM 1525 C C . VAL A 1 224 ? 21.237 50.594 19.700 1.00 16.23 226 VAL A C 1
ATOM 1526 O O . VAL A 1 224 ? 21.518 49.429 20.115 1.00 16.69 226 VAL A O 1
ATOM 1530 N N . GLY A 1 225 ? 20.024 50.952 19.254 1.00 17.08 227 GLY A N 1
ATOM 1531 C CA . GLY A 1 225 ? 18.996 49.960 19.308 1.00 16.74 227 GLY A CA 1
ATOM 1532 C C . GLY A 1 225 ? 19.345 48.765 18.448 1.00 16.22 227 GLY A C 1
ATOM 1533 O O . GLY A 1 225 ? 19.255 47.603 18.875 1.00 16.94 227 GLY A O 1
ATOM 1534 N N . LEU A 1 226 ? 19.796 49.009 17.215 1.00 16.21 228 LEU A N 1
ATOM 1535 C CA . LEU A 1 226 ? 20.273 47.890 16.414 1.00 16.86 228 LEU A CA 1
ATOM 1536 C C . LEU A 1 226 ? 21.543 47.181 17.004 1.00 14.92 228 LEU A C 1
ATOM 1537 O O . LEU A 1 226 ? 21.636 45.923 17.092 1.00 16.56 228 LEU A O 1
ATOM 1542 N N . GLY A 1 227 ? 22.512 47.974 17.405 1.00 16.96 229 GLY A N 1
ATOM 1543 C CA . GLY A 1 227 ? 23.780 47.529 17.997 1.00 15.51 229 GLY A CA 1
ATOM 1544 C C . GLY A 1 227 ? 23.600 46.597 19.195 1.00 16.77 229 GLY A C 1
ATOM 1545 O O . GLY A 1 227 ? 24.234 45.531 19.269 1.00 16.78 229 GLY A O 1
ATOM 1546 N N . VAL A 1 228 ? 22.646 46.913 20.082 1.00 15.95 230 VAL A N 1
ATOM 1547 C CA . VAL A 1 228 ? 22.382 46.077 21.270 1.00 15.56 230 VAL A CA 1
ATOM 1548 C C . VAL A 1 228 ? 21.742 44.780 20.868 1.00 15.69 230 VAL A C 1
ATOM 1549 O O . VAL A 1 228 ? 22.056 43.747 21.450 1.00 13.99 230 VAL A O 1
ATOM 1553 N N . LEU A 1 229 ? 20.708 44.844 19.991 1.00 17.56 231 LEU A N 1
ATOM 1554 C CA . LEU A 1 229 ? 20.042 43.653 19.528 1.00 16.35 231 LEU A CA 1
ATOM 1555 C C . LEU A 1 229 ? 21.075 42.727 18.870 1.00 16.60 231 LEU A C 1
ATOM 1556 O O . LEU A 1 229 ? 20.998 41.503 19.044 1.00 17.19 231 LEU A O 1
ATOM 1561 N N . LEU A 1 230 ? 21.994 43.271 18.035 1.00 17.26 232 LEU A N 1
ATOM 1562 C CA . LEU A 1 230 ? 23.123 42.477 17.461 1.00 16.78 232 LEU A CA 1
ATOM 1563 C C . LEU A 1 230 ? 24.086 41.880 18.485 1.00 17.96 232 LEU A C 1
ATOM 1564 O O . LEU A 1 230 ? 24.454 40.684 18.400 1.00 16.55 232 LEU A O 1
ATOM 1569 N N . TYR A 1 231 ? 24.466 42.677 19.468 1.00 16.57 233 TYR A N 1
ATOM 1570 C CA . TYR A 1 231 ? 25.363 42.144 20.528 1.00 16.83 233 TYR A CA 1
ATOM 1571 C C . TYR A 1 231 ? 24.686 40.910 21.185 1.00 17.60 233 TYR A C 1
ATOM 1572 O O . TYR A 1 231 ? 25.307 39.863 21.402 1.00 16.60 233 TYR A O 1
ATOM 1581 N N . ASP A 1 232 ? 23.404 41.080 21.578 1.00 15.16 234 ASP A N 1
ATOM 1582 C CA . ASP A 1 232 ? 22.704 40.038 22.343 1.00 17.38 234 ASP A CA 1
ATOM 1583 C C . ASP A 1 232 ? 22.599 38.764 21.513 1.00 15.62 234 ASP A C 1
ATOM 1584 O O . ASP A 1 232 ? 22.800 37.670 21.984 1.00 16.22 234 ASP A O 1
ATOM 1589 N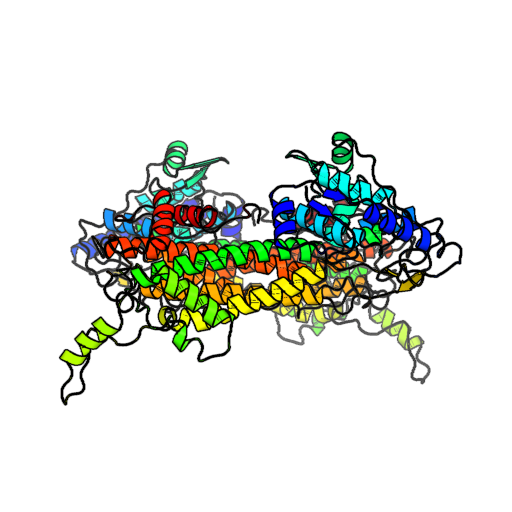 N . GLU A 1 233 ? 22.259 38.933 20.247 1.00 15.77 235 GLU A N 1
ATOM 1590 C CA . GLU A 1 233 ? 22.171 37.811 19.352 1.00 15.92 235 GLU A CA 1
ATOM 1591 C C . GLU A 1 233 ? 23.532 37.079 19.182 1.00 15.72 235 GLU A C 1
ATOM 1592 O O . GLU A 1 233 ? 23.609 35.841 19.209 1.00 14.85 235 GLU A O 1
ATOM 1598 N N . VAL A 1 234 ? 24.551 37.871 18.999 1.00 16.06 236 VAL A N 1
ATOM 1599 C CA . VAL A 1 234 ? 25.916 37.350 18.817 1.00 16.98 236 VAL A CA 1
ATOM 1600 C C . VAL A 1 234 ? 26.457 36.634 20.059 1.00 16.57 236 VAL A C 1
ATOM 1601 O O . VAL A 1 234 ? 27.045 35.516 19.961 1.00 16.11 236 VAL A O 1
ATOM 1605 N N . LYS A 1 235 ? 26.310 37.259 21.215 1.00 17.61 237 LYS A N 1
ATOM 1606 C CA . LYS A 1 235 ? 26.774 36.614 22.437 1.00 17.68 237 LYS A CA 1
ATOM 1607 C C . LYS A 1 235 ? 26.089 35.221 22.645 1.00 17.66 237 LYS A C 1
ATOM 1608 O O . LYS A 1 235 ? 26.740 34.234 22.968 1.00 18.72 237 LYS A O 1
ATOM 1614 N N . ARG A 1 236 ? 24.794 35.149 22.401 1.00 18.18 238 ARG A N 1
ATOM 1615 C CA . ARG A 1 236 ? 24.037 33.914 22.490 1.00 18.82 238 ARG A CA 1
ATOM 1616 C C . ARG A 1 236 ? 24.538 32.868 21.487 1.00 16.85 238 ARG A C 1
ATOM 1617 O O . ARG A 1 236 ? 24.636 31.660 21.794 1.00 14.90 238 ARG A O 1
ATOM 1625 N N . LEU A 1 237 ? 24.753 33.320 20.249 1.00 16.63 239 LEU A N 1
ATOM 1626 C CA . LEU A 1 237 ? 25.215 32.429 19.171 1.00 16.58 239 LEU A CA 1
ATOM 1627 C C . LEU A 1 237 ? 26.632 31.932 19.552 1.00 17.36 239 LEU A C 1
ATOM 1628 O O . LEU A 1 237 ? 26.968 30.731 19.369 1.00 18.96 239 LEU A O 1
ATOM 1633 N N . PHE A 1 238 ? 27.423 32.836 20.113 1.00 17.36 240 PHE A N 1
ATOM 1634 C CA . PHE A 1 238 ? 28.807 32.432 20.574 1.00 16.74 240 PHE A CA 1
ATOM 1635 C C . PHE A 1 238 ? 28.729 31.271 21.583 1.00 16.60 240 PHE A C 1
ATOM 1636 O O . PHE A 1 238 ? 29.421 30.273 21.460 1.00 17.92 240 PHE A O 1
ATOM 1644 N N . ASP A 1 239 ? 27.983 31.493 22.655 1.00 17.86 241 ASP A N 1
ATOM 1645 C CA . ASP A 1 239 ? 27.752 30.459 23.671 1.00 19.54 241 ASP A CA 1
ATOM 1646 C C . ASP A 1 239 ? 27.301 29.150 23.070 1.00 19.45 241 ASP A C 1
ATOM 1647 O O . ASP A 1 239 ? 27.846 28.135 23.360 1.00 17.54 241 ASP A O 1
ATOM 1652 N N . THR A 1 240 ? 26.282 29.183 22.233 1.00 18.12 242 THR A N 1
ATOM 1653 C CA . THR A 1 240 ? 25.912 27.996 21.485 1.00 19.33 242 THR A CA 1
ATOM 1654 C C . THR A 1 240 ? 27.036 27.423 20.635 1.00 17.82 242 THR A C 1
ATOM 1655 O O . THR A 1 240 ? 27.221 26.152 20.554 1.00 20.01 242 THR A O 1
ATOM 1659 N N . TYR A 1 241 ? 27.802 28.278 20.010 1.00 18.97 243 TYR A N 1
ATOM 1660 C CA . TYR A 1 241 ? 28.869 27.770 19.177 1.00 16.98 243 TYR A CA 1
ATOM 1661 C C . TYR A 1 241 ? 29.963 27.074 20.042 1.00 17.96 243 TYR A C 1
ATOM 1662 O O . TYR A 1 241 ? 30.697 26.243 19.502 1.00 17.29 243 TYR A O 1
ATOM 1671 N N . LEU A 1 242 ? 30.071 27.351 21.350 1.00 15.31 244 LEU A N 1
ATOM 1672 C CA . LEU A 1 242 ? 31.078 26.537 22.037 1.00 15.10 244 LEU A CA 1
ATOM 1673 C C . LEU A 1 242 ? 30.620 25.066 22.137 1.00 16.14 244 LEU A C 1
ATOM 1674 O O . LEU A 1 242 ? 31.378 24.149 22.175 1.00 15.64 244 LEU A O 1
ATOM 1679 N N . THR A 1 243 ? 29.306 24.870 22.200 1.00 16.48 245 THR A N 1
ATOM 1680 C CA . THR A 1 243 ? 28.753 23.499 22.168 1.00 17.58 245 THR A CA 1
ATOM 1681 C C . THR A 1 243 ? 28.797 22.863 20.757 1.00 16.12 245 THR A C 1
ATOM 1682 O O . THR A 1 243 ? 29.026 21.677 20.646 1.00 18.87 245 THR A O 1
ATOM 1686 N N . VAL A 1 244 ? 28.569 23.651 19.695 1.00 16.18 246 VAL A N 1
ATOM 1687 C CA . VAL A 1 244 ? 28.800 23.175 18.357 1.00 16.82 246 VAL A CA 1
ATOM 1688 C C . VAL A 1 244 ? 30.256 22.757 18.250 1.00 15.38 246 VAL A C 1
ATOM 1689 O O . VAL A 1 244 ? 30.513 21.632 17.737 1.00 16.65 246 VAL A O 1
ATOM 1693 N N . THR A 1 245 ? 31.207 23.616 18.677 1.00 15.69 247 THR A N 1
ATOM 1694 C CA . THR A 1 245 ? 32.642 23.211 18.690 1.00 16.37 247 THR A CA 1
ATOM 1695 C C . THR A 1 245 ? 32.864 21.895 19.409 1.00 15.71 247 THR A C 1
ATOM 1696 O O . THR A 1 245 ? 33.574 21.012 18.896 1.00 15.73 247 THR A O 1
ATOM 1700 N N . SER A 1 246 ? 32.348 21.783 20.630 1.00 16.39 248 SER A N 1
ATOM 1701 C CA . SER A 1 246 ? 32.579 20.516 21.351 1.00 17.41 248 SER A CA 1
ATOM 1702 C C . SER A 1 246 ? 32.048 19.332 20.521 1.00 15.88 248 SER A C 1
ATOM 1703 O O . SER A 1 246 ? 32.670 18.277 20.487 1.00 15.51 248 SER A O 1
ATOM 1706 N N . LEU A 1 247 ? 30.853 19.456 19.944 1.00 16.36 249 LEU A N 1
ATOM 1707 C CA . LEU A 1 247 ? 30.368 18.425 19.057 1.00 17.45 249 LEU A CA 1
ATOM 1708 C C . LEU A 1 247 ? 31.207 18.064 17.833 1.00 16.74 249 LEU A C 1
ATOM 1709 O O . LEU A 1 247 ? 31.481 16.896 17.582 1.00 15.59 249 LEU A O 1
ATOM 1714 N N . SER A 1 248 ? 31.680 19.098 17.093 1.00 18.10 250 SER A N 1
ATOM 1715 C CA . SER A 1 248 ? 32.819 18.941 16.124 1.00 17.08 250 SER A CA 1
ATOM 1716 C C . SER A 1 248 ? 34.012 18.187 16.587 1.00 17.35 250 SER A C 1
ATOM 1717 O O . SER A 1 248 ? 34.484 17.287 15.838 1.00 19.15 250 SER A O 1
ATOM 1720 N N . ILE A 1 249 ? 34.532 18.530 17.778 1.00 15.57 251 ILE A N 1
ATOM 1721 C CA . ILE A 1 249 ? 35.708 17.900 18.253 1.00 16.16 251 ILE A CA 1
ATOM 1722 C C . ILE A 1 249 ? 35.363 16.401 18.461 1.00 16.84 251 ILE A C 1
ATOM 1723 O O . ILE A 1 249 ? 36.154 15.588 18.104 1.00 16.88 251 ILE A O 1
ATOM 1728 N N . GLU A 1 250 ? 34.144 16.074 18.935 1.00 15.81 252 GLU A N 1
ATOM 1729 C CA . GLU A 1 250 ? 33.777 14.647 19.084 1.00 16.51 252 GLU A CA 1
ATOM 1730 C C . GLU A 1 250 ? 33.716 13.957 17.720 1.00 18.81 252 GLU A C 1
ATOM 1731 O O . GLU A 1 250 ? 34.279 12.818 17.535 1.00 19.45 252 GLU A O 1
ATOM 1737 N N . GLY A 1 251 ? 33.145 14.671 16.749 1.00 18.21 253 GLY A N 1
ATOM 1738 C CA . GLY A 1 251 ? 33.047 14.218 15.385 1.00 18.74 253 GLY A CA 1
ATOM 1739 C C . GLY A 1 251 ? 34.369 13.937 14.710 1.00 17.96 253 GLY A C 1
ATOM 1740 O O . GLY A 1 251 ? 34.488 12.976 13.952 1.00 18.54 253 GLY A O 1
ATOM 1741 N N . LEU A 1 252 ? 35.351 14.781 15.000 1.00 17.48 254 LEU A N 1
ATOM 1742 C CA . LEU A 1 252 ? 36.699 14.664 14.407 1.00 17.39 254 LEU A CA 1
ATOM 1743 C C . LEU A 1 252 ? 37.617 13.858 15.277 1.00 19.10 254 LEU A C 1
ATOM 1744 O O . LEU A 1 252 ? 38.830 13.773 14.961 1.00 18.90 254 LEU A O 1
ATOM 1749 N N . HIS A 1 253 ? 37.113 13.264 16.382 1.00 20.04 255 HIS A N 1
ATOM 1750 C CA . HIS A 1 253 ? 38.061 12.635 17.364 1.00 21.62 255 HIS A CA 1
ATOM 1751 C C . HIS A 1 253 ? 39.252 13.487 17.720 1.00 22.31 255 HIS A C 1
ATOM 1752 O O . HIS A 1 253 ? 40.363 13.018 17.697 1.00 23.14 255 HIS A O 1
ATOM 1759 N N . GLY A 1 254 ? 39.016 14.761 18.050 1.00 21.08 256 GLY A N 1
ATOM 1760 C CA . GLY A 1 254 ? 40.094 15.624 18.486 1.00 19.47 256 GLY A CA 1
ATOM 1761 C C . GLY A 1 254 ? 40.413 15.365 19.953 1.00 18.25 256 GLY A C 1
ATOM 1762 O O . GLY A 1 254 ? 39.528 14.905 20.727 1.00 15.90 256 GLY A O 1
ATOM 1763 N N . LYS A 1 255 ? 41.662 15.680 20.336 1.00 17.48 257 LYS A N 1
ATOM 1764 C CA . LYS A 1 255 ? 42.063 15.533 21.741 1.00 17.82 257 LYS A CA 1
ATOM 1765 C C . LYS A 1 255 ? 41.642 16.695 22.601 1.00 18.27 257 LYS A C 1
ATOM 1766 O O . LYS A 1 255 ? 41.618 17.826 22.147 1.00 18.70 257 LYS A O 1
ATOM 1772 N N . THR A 1 256 ? 41.353 16.409 23.877 1.00 20.24 258 THR A N 1
ATOM 1773 C CA . THR A 1 256 ? 40.770 17.399 24.772 1.00 20.84 258 THR A CA 1
ATOM 1774 C C . THR A 1 256 ? 41.886 17.913 25.658 1.00 19.54 258 THR A C 1
ATOM 1775 O O . THR A 1 256 ? 41.777 19.013 26.171 1.00 20.01 258 THR A O 1
ATOM 1779 N N . LYS A 1 257 ? 42.990 17.199 25.791 1.00 18.68 259 LYS A N 1
ATOM 1780 C CA . LYS A 1 257 ? 44.063 17.703 26.697 1.00 16.92 259 LYS A CA 1
ATOM 1781 C C . LYS A 1 257 ? 44.516 19.203 26.371 1.00 17.16 259 LYS A C 1
ATOM 1782 O O . LYS A 1 257 ? 44.791 19.973 27.295 1.00 17.86 259 LYS A O 1
ATOM 1788 N N . PRO A 1 258 ? 44.569 19.612 25.079 1.00 16.02 260 PRO A N 1
ATOM 1789 C CA . PRO A 1 258 ? 44.948 21.025 24.782 1.00 16.35 260 PRO A CA 1
ATOM 1790 C C . PRO A 1 258 ? 43.959 22.043 25.305 1.00 16.16 260 PRO A C 1
ATOM 1791 O O . PRO A 1 258 ? 44.233 23.255 25.206 1.00 16.62 260 PRO A O 1
ATOM 1795 N N . PHE A 1 259 ? 42.770 21.609 25.770 1.00 16.69 261 PHE A N 1
ATOM 1796 C CA . PHE A 1 259 ? 41.859 22.524 26.357 1.00 15.09 261 PHE A CA 1
ATOM 1797 C C . PHE A 1 259 ? 41.947 22.624 27.868 1.00 18.71 261 PHE A C 1
ATOM 1798 O O . PHE A 1 259 ? 41.221 23.377 28.470 1.00 18.36 261 PHE A O 1
ATOM 1806 N N . GLU A 1 260 ? 42.876 21.884 28.476 1.00 19.01 262 GLU A N 1
ATOM 1807 C CA . GLU A 1 260 ? 42.930 21.830 29.933 1.00 20.71 262 GLU A CA 1
ATOM 1808 C C . GLU A 1 260 ? 43.191 23.239 30.453 1.00 18.65 262 GLU A C 1
ATOM 1809 O O . GLU A 1 260 ? 44.187 23.834 30.037 1.00 16.79 262 GLU A O 1
ATOM 1815 N N . PRO A 1 261 ? 42.384 23.698 31.458 1.00 17.75 263 PRO A N 1
ATOM 1816 C CA . PRO A 1 261 ? 42.633 25.031 31.988 1.00 16.24 263 PRO A CA 1
ATOM 1817 C C . PRO A 1 261 ? 44.061 25.243 32.449 1.00 16.12 263 PRO A C 1
ATOM 1818 O O . PRO A 1 261 ? 44.520 26.328 32.292 1.00 18.40 263 PRO A O 1
ATOM 1822 N N . ALA A 1 262 ? 44.716 24.246 33.051 1.00 15.83 264 ALA A N 1
ATOM 1823 C CA . ALA A 1 262 ? 46.127 24.443 33.527 1.00 17.52 264 ALA A CA 1
ATOM 1824 C C . ALA A 1 262 ? 47.044 24.976 32.425 1.00 17.94 264 ALA A C 1
ATOM 1825 O O . ALA A 1 262 ? 47.972 25.801 32.687 1.00 17.14 264 ALA A O 1
ATOM 1827 N N . VAL A 1 263 ? 46.909 24.517 31.177 1.00 17.19 265 VAL A N 1
ATOM 1828 C CA . VAL A 1 263 ? 47.922 25.077 30.234 1.00 15.68 265 VAL A CA 1
ATOM 1829 C C . VAL A 1 263 ? 47.536 26.507 29.778 1.00 15.97 265 VAL A C 1
ATOM 1830 O O . VAL A 1 263 ? 48.333 27.355 29.468 1.00 14.84 265 VAL A O 1
ATOM 1834 N N . HIS A 1 264 ? 46.246 26.789 29.711 1.00 14.21 266 HIS A N 1
ATOM 1835 C CA . HIS A 1 264 ? 45.789 28.119 29.357 1.00 14.44 266 HIS A CA 1
ATOM 1836 C C . HIS A 1 264 ? 46.071 29.203 30.433 1.00 15.30 266 HIS A C 1
ATOM 1837 O O . HIS A 1 264 ? 46.113 30.390 30.123 1.00 16.18 266 HIS A O 1
ATOM 1844 N N . ARG A 1 265 ? 46.284 28.786 31.688 1.00 14.52 267 ARG A N 1
ATOM 1845 C CA A ARG A 1 265 ? 46.641 29.761 32.706 0.50 13.32 267 ARG A CA 1
ATOM 1846 C CA B ARG A 1 265 ? 46.652 29.660 32.782 0.50 13.00 267 ARG A CA 1
ATOM 1847 C C . ARG A 1 265 ? 48.093 30.162 32.481 1.00 13.38 267 ARG A C 1
ATOM 1848 O O . ARG A 1 265 ? 48.560 31.155 33.051 1.00 15.89 267 ARG A O 1
ATOM 1863 N N . MET A 1 266 ? 48.751 29.516 31.537 1.00 16.05 268 MET A N 1
ATOM 1864 C CA . MET A 1 266 ? 50.131 29.986 31.175 1.00 15.03 268 MET A CA 1
ATOM 1865 C C . MET A 1 266 ? 50.187 31.275 30.253 1.00 16.74 268 MET A C 1
ATOM 1866 O O . MET A 1 266 ? 51.260 31.824 29.911 1.00 15.57 268 MET A O 1
ATOM 1871 N N . LYS A 1 267 ? 49.037 31.708 29.768 1.00 14.31 269 LYS A N 1
ATOM 1872 C CA . LYS A 1 267 ? 48.901 33.064 29.170 1.00 15.91 269 LYS A CA 1
ATOM 1873 C C . LYS A 1 267 ? 47.839 33.737 29.983 1.00 18.51 269 LYS A C 1
ATOM 1874 O O . LYS A 1 267 ? 46.840 33.118 30.353 1.00 20.00 269 LYS A O 1
ATOM 1880 N N . PRO A 1 268 ? 47.989 35.037 30.221 1.00 19.61 270 PRO A N 1
ATOM 1881 C CA . PRO A 1 268 ? 46.979 35.696 31.037 1.00 19.60 270 PRO A CA 1
ATOM 1882 C C . PRO A 1 268 ? 45.725 36.164 30.275 1.00 19.93 270 PRO A C 1
ATOM 1883 O O . PRO A 1 268 ? 44.905 36.942 30.821 1.00 23.67 270 PRO A O 1
ATOM 1887 N N . HIS A 1 269 ? 45.521 35.720 29.044 1.00 19.26 271 HIS A N 1
ATOM 1888 C CA . HIS A 1 269 ? 44.273 36.067 28.291 1.00 17.00 271 HIS A CA 1
ATOM 1889 C C . HIS A 1 269 ? 43.045 35.409 28.874 1.00 17.78 271 HIS A C 1
ATOM 1890 O O . HIS A 1 269 ? 42.979 34.169 28.970 1.00 17.89 271 HIS A O 1
ATOM 1897 N N . GLN A 1 270 ? 42.108 36.244 29.303 1.00 16.70 272 GLN A N 1
ATOM 1898 C CA . GLN A 1 270 ? 40.896 35.798 30.018 1.00 17.60 272 GLN A CA 1
ATOM 1899 C C . GLN A 1 270 ? 39.891 35.099 29.107 1.00 16.96 272 GLN A C 1
ATOM 1900 O O . GLN A 1 270 ? 39.447 33.981 29.435 1.00 15.97 272 GLN A O 1
ATOM 1906 N N . GLY A 1 271 ? 39.645 35.653 27.912 1.00 15.46 273 GLY A N 1
ATOM 1907 C CA . GLY A 1 271 ? 38.629 35.042 26.997 1.00 15.10 273 GLY A CA 1
ATOM 1908 C C . GLY A 1 271 ? 39.083 33.640 26.587 1.00 15.91 273 GLY A C 1
ATOM 1909 O O . GLY A 1 271 ? 38.319 32.720 26.571 1.00 14.06 273 GLY A O 1
ATOM 1910 N N . GLN A 1 272 ? 40.392 33.466 26.337 1.00 13.74 274 GLN A N 1
ATOM 1911 C CA . GLN A 1 272 ? 40.916 32.191 25.949 1.00 14.85 274 GLN A CA 1
ATOM 1912 C C . GLN A 1 272 ? 40.711 31.155 27.058 1.00 14.09 274 GLN A C 1
ATOM 1913 O O . GLN A 1 272 ? 40.448 30.008 26.785 1.00 13.89 274 GLN A O 1
ATOM 1919 N N . LEU A 1 273 ? 41.009 31.548 28.305 1.00 14.79 275 LEU A N 1
ATOM 1920 C CA . LEU A 1 273 ? 40.980 30.588 29.405 1.00 14.45 275 LEU A CA 1
ATOM 1921 C C . LEU A 1 273 ? 39.474 30.196 29.626 1.00 14.79 275 LEU A C 1
ATOM 1922 O O . LEU A 1 273 ? 39.249 28.996 29.866 1.00 13.08 275 LEU A O 1
ATOM 1927 N N . GLU A 1 274 ? 38.536 31.146 29.480 1.00 15.72 276 GLU A N 1
ATOM 1928 C CA . GLU A 1 274 ? 37.063 30.894 29.583 1.00 17.06 276 GLU A CA 1
ATOM 1929 C C . GLU A 1 274 ? 36.599 29.954 28.508 1.00 16.71 276 GLU A C 1
ATOM 1930 O O . GLU A 1 274 ? 35.904 28.965 28.816 1.00 17.22 276 GLU A O 1
ATOM 1936 N N . VAL A 1 275 ? 36.920 30.237 27.246 1.00 14.05 277 VAL A N 1
ATOM 1937 C CA . VAL A 1 275 ? 36.609 29.328 26.159 1.00 14.94 277 VAL A CA 1
ATOM 1938 C C . VAL A 1 275 ? 37.158 27.871 26.388 1.00 14.76 277 VAL A C 1
ATOM 1939 O O . VAL A 1 275 ? 36.428 26.859 26.217 1.00 15.02 277 VAL A O 1
ATOM 1943 N N . ALA A 1 276 ? 38.436 27.738 26.768 1.00 15.16 278 ALA A N 1
ATOM 1944 C CA . ALA A 1 276 ? 38.952 26.422 26.950 1.00 16.68 278 ALA A CA 1
ATOM 1945 C C . ALA A 1 276 ? 38.295 25.682 28.071 1.00 15.93 278 ALA A C 1
ATOM 1946 O O . ALA A 1 276 ? 37.984 24.490 27.948 1.00 14.85 278 ALA A O 1
ATOM 1948 N N . THR A 1 277 ? 38.067 26.424 29.153 1.00 18.05 279 THR A N 1
ATOM 1949 C CA . THR A 1 277 ? 37.342 25.846 30.302 1.00 18.70 279 THR A CA 1
ATOM 1950 C C . THR A 1 277 ? 35.932 25.318 29.920 1.00 16.72 279 THR A C 1
ATOM 1951 O O . THR A 1 277 ? 35.544 24.194 30.275 1.00 16.03 279 THR A O 1
ATOM 1955 N N . THR A 1 278 ? 35.206 26.085 29.149 1.00 16.43 280 THR A N 1
ATOM 1956 C CA . THR A 1 278 ? 33.824 25.669 28.750 1.00 15.08 280 THR A CA 1
ATOM 1957 C C . THR A 1 278 ? 33.876 24.383 27.933 1.00 15.90 280 THR A C 1
ATOM 1958 O O . THR A 1 278 ? 33.066 23.455 28.181 1.00 16.98 280 THR A O 1
ATOM 1962 N N . ILE A 1 279 ? 34.743 24.342 26.905 1.00 15.76 281 ILE A N 1
ATOM 1963 C CA . ILE A 1 279 ? 34.902 23.187 26.071 1.00 14.86 281 ILE A CA 1
ATOM 1964 C C . ILE A 1 279 ? 35.391 21.976 26.894 1.00 16.87 281 ILE A C 1
ATOM 1965 O O . ILE A 1 279 ? 34.866 20.882 26.770 1.00 17.02 281 ILE A O 1
ATOM 1970 N N . TRP A 1 280 ? 36.493 22.165 27.649 1.00 18.31 282 TRP A N 1
ATOM 1971 C CA . TRP A 1 280 ? 36.978 21.143 28.574 1.00 20.92 282 TRP A CA 1
ATOM 1972 C C . TRP A 1 280 ? 35.877 20.556 29.486 1.00 20.01 282 TRP A C 1
ATOM 1973 O O . TRP A 1 280 ? 35.735 19.325 29.555 1.00 19.19 282 TRP A O 1
ATOM 1984 N N . GLU A 1 281 ? 35.055 21.401 30.129 1.00 19.05 283 GLU A N 1
ATOM 1985 C CA . GLU A 1 281 ? 33.990 20.934 30.983 1.00 20.40 283 GLU A CA 1
ATOM 1986 C C . GLU A 1 281 ? 32.881 20.220 30.193 1.00 20.39 283 GLU A C 1
ATOM 1987 O O . GLU A 1 281 ? 32.365 19.199 30.658 1.00 19.17 283 GLU A O 1
ATOM 1993 N N . THR A 1 282 ? 32.656 20.679 28.960 1.00 17.66 284 THR A N 1
ATOM 1994 C CA . THR A 1 282 ? 31.507 20.171 28.165 1.00 18.92 284 THR A CA 1
ATOM 1995 C C . THR A 1 282 ? 31.907 18.726 27.737 1.00 19.91 284 THR A C 1
ATOM 1996 O O . THR A 1 282 ? 31.072 17.821 27.695 1.00 21.08 284 THR A O 1
ATOM 2000 N N . LEU A 1 283 ? 33.205 18.527 27.429 1.00 18.83 285 LEU A N 1
ATOM 2001 C CA . LEU A 1 283 ? 33.692 17.254 26.855 1.00 18.83 285 LEU A CA 1
ATOM 2002 C C . LEU A 1 283 ? 34.155 16.276 27.947 1.00 18.00 285 LEU A C 1
ATOM 2003 O O . LEU A 1 283 ? 34.608 15.147 27.670 1.00 20.36 285 LEU A O 1
ATOM 2008 N N . ALA A 1 284 ? 34.066 16.714 29.217 1.00 19.74 286 ALA A N 1
ATOM 2009 C CA . ALA A 1 284 ? 34.617 15.882 30.330 1.00 21.61 286 ALA A CA 1
ATOM 2010 C C . ALA A 1 284 ? 34.043 14.463 30.332 1.00 21.46 286 ALA A C 1
ATOM 2011 O O . ALA A 1 284 ? 34.737 13.508 30.690 1.00 23.12 286 ALA A O 1
ATOM 2013 N N . ASP A 1 285 ? 32.767 14.339 29.966 1.00 22.08 287 ASP A N 1
ATOM 2014 C CA . ASP A 1 285 ? 32.107 13.048 29.955 1.00 24.04 287 ASP A CA 1
ATOM 2015 C C . ASP A 1 285 ? 31.907 12.459 28.563 1.00 24.38 287 ASP A C 1
ATOM 2016 O O . ASP A 1 285 ? 30.974 11.638 28.367 1.00 24.82 287 ASP A O 1
ATOM 2021 N N . SER A 1 286 ? 32.630 12.965 27.569 1.00 21.99 288 SER A N 1
ATOM 2022 C CA . SER A 1 286 ? 32.538 12.401 26.239 1.00 19.58 288 SER A CA 1
ATOM 2023 C C . SER A 1 286 ? 33.472 11.224 26.167 1.00 20.37 288 SER A C 1
ATOM 2024 O O . SER A 1 286 ? 34.613 11.312 26.699 1.00 21.65 288 SER A O 1
ATOM 2027 N N . SER A 1 287 ? 33.107 10.196 25.413 1.00 22.87 289 SER A N 1
ATOM 2028 C CA . SER A 1 287 ? 34.111 9.201 25.087 1.00 24.68 289 SER A CA 1
ATOM 2029 C C . SER A 1 287 ? 34.416 9.232 23.582 1.00 25.10 289 SER A C 1
ATOM 2030 O O . SER A 1 287 ? 35.284 8.470 23.097 1.00 25.05 289 SER A O 1
ATOM 2033 N N . LEU A 1 288 ? 33.721 10.117 22.870 1.00 23.24 290 LEU A N 1
ATOM 2034 C CA . LEU A 1 288 ? 34.106 10.425 21.477 1.00 23.17 290 LEU A CA 1
ATOM 2035 C C . LEU A 1 288 ? 35.353 11.307 21.361 1.00 23.87 290 LEU A C 1
ATOM 2036 O O . LEU A 1 288 ? 36.288 11.049 20.510 1.00 23.33 290 LEU A O 1
ATOM 2041 N N . ALA A 1 289 ? 35.399 12.370 22.172 1.00 20.95 291 ALA A N 1
ATOM 2042 C CA . ALA A 1 289 ? 36.617 13.152 22.254 1.00 22.00 291 ALA A CA 1
ATOM 2043 C C . ALA A 1 289 ? 37.773 12.271 22.761 1.00 22.37 291 ALA A C 1
ATOM 2044 O O . ALA A 1 289 ? 37.542 11.350 23.560 1.00 22.36 291 ALA A O 1
ATOM 2046 N N . VAL A 1 290 ? 39.014 12.548 22.354 1.00 21.78 292 VAL A N 1
ATOM 2047 C CA . VAL A 1 290 ? 40.090 11.561 22.525 1.00 22.37 292 VAL A CA 1
ATOM 2048 C C . VAL A 1 290 ? 41.024 11.939 23.691 1.00 22.57 292 VAL A C 1
ATOM 2049 O O . VAL A 1 290 ? 41.275 13.105 23.954 1.00 22.64 292 VAL A O 1
ATOM 2053 N N . ASN A 1 291 ? 41.456 10.917 24.430 1.00 21.69 293 ASN A N 1
ATOM 2054 C CA . ASN A 1 291 ? 42.344 11.054 25.553 1.00 21.59 293 ASN A CA 1
ATOM 2055 C C . ASN A 1 291 ? 43.749 11.001 24.927 1.00 20.78 293 ASN A C 1
ATOM 2056 O O . ASN A 1 291 ? 44.183 9.962 24.367 1.00 24.03 293 ASN A O 1
ATOM 2061 N N . GLU A 1 292 ? 44.442 12.123 24.978 1.00 19.03 294 GLU A N 1
ATOM 2062 C CA . GLU A 1 292 ? 45.832 12.245 24.446 1.00 19.41 294 GLU A CA 1
ATOM 2063 C C . GLU A 1 292 ? 46.765 11.217 25.048 1.00 21.35 294 GLU A C 1
ATOM 2064 O O . GLU A 1 292 ? 47.728 10.775 24.395 1.00 20.85 294 GLU A O 1
ATOM 2070 N N . HIS A 1 293 ? 46.520 10.836 26.301 1.00 22.00 295 HIS A N 1
ATOM 2071 C CA . HIS A 1 293 ? 47.472 9.924 26.899 1.00 26.76 295 HIS A CA 1
ATOM 2072 C C . HIS A 1 293 ? 47.388 8.532 26.173 1.00 25.88 295 HIS A C 1
ATOM 2073 O O . HIS A 1 293 ? 48.395 7.903 25.961 1.00 26.63 295 HIS A O 1
ATOM 2080 N N . GLU A 1 294 ? 46.187 8.122 25.757 1.00 25.13 296 GLU A N 1
ATOM 2081 C CA . GLU A 1 294 ? 45.999 6.919 24.993 1.00 25.09 296 GLU A CA 1
ATOM 2082 C C . GLU A 1 294 ? 46.733 6.952 23.670 1.00 24.19 296 GLU A C 1
ATOM 2083 O O . GLU A 1 294 ? 47.293 5.937 23.231 1.00 24.41 296 GLU A O 1
ATOM 2089 N N . VAL A 1 295 ? 46.755 8.120 23.026 1.00 23.21 297 VAL A N 1
ATOM 2090 C CA . VAL A 1 295 ? 47.422 8.260 21.721 1.00 20.86 297 VAL A CA 1
ATOM 2091 C C . VAL A 1 295 ? 48.925 8.216 21.920 1.00 19.96 297 VAL A C 1
ATOM 2092 O O . VAL A 1 295 ? 49.666 7.605 21.151 1.00 20.32 297 VAL A O 1
ATOM 2096 N N . GLU A 1 296 ? 49.388 8.816 23.009 1.00 21.31 298 GLU A N 1
ATOM 2097 C CA . GLU A 1 296 ? 50.805 8.847 23.340 1.00 21.59 298 GLU A CA 1
ATOM 2098 C C . GLU A 1 296 ? 51.334 7.404 23.520 1.00 24.24 298 GLU A C 1
ATOM 2099 O O . GLU A 1 296 ? 52.458 7.017 23.050 1.00 24.12 298 GLU A O 1
ATOM 2105 N N . LYS A 1 297 ? 50.521 6.598 24.199 1.00 24.97 299 LYS A N 1
ATOM 2106 C CA . LYS A 1 297 ? 50.888 5.185 24.422 1.00 27.07 299 LYS A CA 1
ATOM 2107 C C . LYS A 1 297 ? 51.001 4.411 23.098 1.00 27.22 299 LYS A C 1
ATOM 2108 O O . LYS A 1 297 ? 52.014 3.687 22.918 1.00 25.73 299 LYS A O 1
ATOM 2114 N N . LEU A 1 298 ? 50.013 4.579 22.200 1.00 24.78 300 LEU A N 1
ATOM 2115 C CA . LEU A 1 298 ? 50.066 3.974 20.875 1.00 25.08 300 LEU A CA 1
ATOM 2116 C C . LEU A 1 298 ? 51.346 4.371 20.143 1.00 25.76 300 LEU A C 1
ATOM 2117 O O . LEU A 1 298 ? 52.032 3.502 19.582 1.00 25.53 300 LEU A O 1
ATOM 2122 N N . ILE A 1 299 ? 51.682 5.664 20.151 1.00 23.56 301 ILE A N 1
ATOM 2123 C CA . ILE A 1 299 ? 52.891 6.094 19.420 1.00 23.71 301 ILE A CA 1
ATOM 2124 C C . ILE A 1 299 ? 54.150 5.565 20.089 1.00 24.50 301 ILE A C 1
ATOM 2125 O O . ILE A 1 299 ? 55.090 5.097 19.387 1.00 24.53 301 ILE A O 1
ATOM 2130 N N . ALA A 1 300 ? 54.208 5.652 21.421 1.00 24.83 302 ALA A N 1
ATOM 2131 C CA . ALA A 1 300 ? 55.419 5.155 22.163 1.00 24.76 302 ALA A CA 1
ATOM 2132 C C . ALA A 1 300 ? 55.622 3.688 21.794 1.00 26.79 302 ALA A C 1
ATOM 2133 O O . ALA A 1 300 ? 56.759 3.294 21.551 1.00 27.82 302 ALA A O 1
ATOM 2135 N N . GLU A 1 301 ? 54.539 2.919 21.634 1.00 27.34 303 GLU A N 1
ATOM 2136 C CA . GLU A 1 301 ? 54.670 1.449 21.330 1.00 29.40 303 GLU A CA 1
ATOM 2137 C C . GLU A 1 301 ? 55.201 1.151 19.926 1.00 31.46 303 GLU A C 1
ATOM 2138 O O . GLU A 1 301 ? 55.767 0.049 19.671 1.00 31.40 303 GLU A O 1
ATOM 2140 N N . GLU A 1 302 ? 55.031 2.126 19.015 1.00 30.66 304 GLU A N 1
ATOM 2141 C CA . GLU A 1 302 ? 55.583 2.016 17.659 1.00 31.49 304 GLU A CA 1
ATOM 2142 C C . GLU A 1 302 ? 57.066 2.371 17.589 1.00 32.41 304 GLU A C 1
ATOM 2143 O O . GLU A 1 302 ? 57.721 2.031 16.620 1.00 33.08 304 GLU A O 1
ATOM 2149 N N . MET A 1 303 ? 57.596 3.056 18.598 1.00 33.40 305 MET A N 1
ATOM 2150 C CA . MET A 1 303 ? 58.992 3.462 18.589 1.00 35.83 305 MET A CA 1
ATOM 2151 C C . MET A 1 303 ? 60.020 2.283 18.588 1.00 37.61 305 MET A C 1
ATOM 2152 O O . MET A 1 303 ? 59.906 1.323 19.370 1.00 36.99 305 MET A O 1
ATOM 2157 N N . ASP A 1 304 ? 60.999 2.372 17.681 1.00 38.21 306 ASP A N 1
ATOM 2158 C CA . ASP A 1 304 ? 61.963 1.284 17.405 1.00 38.85 306 ASP A CA 1
ATOM 2159 C C . ASP A 1 304 ? 63.304 1.850 16.927 1.00 38.10 306 ASP A C 1
ATOM 2160 O O . ASP A 1 304 ? 64.036 1.151 16.211 1.00 38.06 306 ASP A O 1
ATOM 2165 N N . GLY A 1 305 ? 63.598 3.119 17.268 1.00 36.40 307 GLY A N 1
ATOM 2166 C CA . GLY A 1 305 ? 64.846 3.793 16.843 1.00 34.09 307 GLY A CA 1
ATOM 2167 C C . GLY A 1 305 ? 64.962 4.201 15.346 1.00 33.08 307 GLY A C 1
ATOM 2168 O O . GLY A 1 305 ? 66.036 4.587 14.893 1.00 33.27 307 GLY A O 1
ATOM 2169 N N . LEU A 1 306 ? 63.865 4.134 14.587 1.00 32.13 308 LEU A N 1
ATOM 2170 C CA . LEU A 1 306 ? 63.867 4.571 13.190 1.00 30.95 308 LEU A CA 1
ATOM 2171 C C . LEU A 1 306 ? 62.948 5.777 12.969 1.00 29.44 308 LEU A C 1
ATOM 2172 O O . LEU A 1 306 ? 61.903 5.893 13.625 1.00 28.03 308 LEU A O 1
ATOM 2177 N N . VAL A 1 307 ? 63.320 6.632 12.013 1.00 26.75 309 VAL A N 1
ATOM 2178 C CA . VAL A 1 307 ? 62.436 7.716 11.581 1.00 25.64 309 VAL A CA 1
ATOM 2179 C C . VAL A 1 307 ? 61.307 7.051 10.846 1.00 26.49 309 VAL A C 1
ATOM 2180 O O . VAL A 1 307 ? 61.565 6.319 9.900 1.00 27.71 309 VAL A O 1
ATOM 2184 N N . LYS A 1 308 ? 60.056 7.220 11.247 1.00 25.60 310 LYS A N 1
ATOM 2185 C CA . LYS A 1 308 ? 58.967 6.617 10.456 1.00 25.80 310 LYS A CA 1
ATOM 2186 C C . LYS A 1 308 ? 57.599 7.268 10.675 1.00 25.54 310 LYS A C 1
ATOM 2187 O O . LYS A 1 308 ? 57.341 7.849 11.733 1.00 24.14 310 LYS A O 1
ATOM 2193 N N . ALA A 1 309 ? 56.716 7.116 9.692 1.00 25.86 311 ALA A N 1
ATOM 2194 C CA . ALA A 1 309 ? 55.388 7.644 9.758 1.00 25.16 311 ALA A CA 1
ATOM 2195 C C . ALA A 1 309 ? 54.482 6.798 10.655 1.00 27.40 311 ALA A C 1
ATOM 2196 O O . ALA A 1 309 ? 54.636 5.569 10.713 1.00 26.27 311 ALA A O 1
ATOM 2198 N N . SER A 1 310 ? 53.536 7.432 11.365 1.00 25.13 312 SER A N 1
ATOM 2199 C CA . SER A 1 310 ? 52.596 6.670 12.215 1.00 25.42 312 SER A CA 1
ATOM 2200 C C . SER A 1 310 ? 51.193 7.003 11.721 1.00 24.31 312 SER A C 1
ATOM 2201 O O . SER A 1 310 ? 51.018 8.064 11.101 1.00 24.72 312 SER A O 1
ATOM 2204 N N . ASN A 1 311 ? 50.192 6.157 11.955 1.00 24.65 313 ASN A N 1
ATOM 2205 C CA . ASN A 1 311 ? 48.808 6.574 11.670 1.00 25.54 313 ASN A CA 1
ATOM 2206 C C . ASN A 1 311 ? 48.254 7.494 12.739 1.00 24.78 313 ASN A C 1
ATOM 2207 O O . ASN A 1 311 ? 47.135 7.944 12.591 1.00 25.71 313 ASN A O 1
ATOM 2212 N N . HIS A 1 312 ? 48.991 7.702 13.830 1.00 22.64 314 HIS A N 1
ATOM 2213 C CA . HIS A 1 312 ? 48.512 8.503 14.987 1.00 23.09 314 HIS A CA 1
ATOM 2214 C C . HIS A 1 312 ? 49.374 9.768 15.031 1.00 22.74 314 HIS A C 1
ATOM 2215 O O . HIS A 1 312 ? 50.510 9.747 14.534 1.00 23.53 314 HIS A O 1
ATOM 2222 N N . GLN A 1 313 ? 48.873 10.861 15.617 1.00 21.65 315 GLN A N 1
ATOM 2223 C CA . GLN A 1 313 ? 49.685 12.068 15.747 1.00 20.10 315 GLN A CA 1
ATOM 2224 C C . GLN A 1 313 ? 49.362 12.660 17.130 1.00 19.30 315 GLN A C 1
ATOM 2225 O O . GLN A 1 313 ? 48.192 12.638 17.592 1.00 18.91 315 GLN A O 1
ATOM 2231 N N . ILE A 1 314 ? 50.403 13.116 17.752 1.00 17.07 316 ILE A N 1
ATOM 2232 C CA . ILE A 1 314 ? 50.382 13.599 19.145 1.00 19.44 316 ILE A CA 1
ATOM 2233 C C . ILE A 1 314 ? 49.564 14.870 19.310 1.00 20.96 316 ILE A C 1
ATOM 2234 O O . ILE A 1 314 ? 48.933 15.110 20.407 1.00 22.22 316 ILE A O 1
ATOM 2239 N N . GLU A 1 315 ? 49.435 15.622 18.217 1.00 18.89 317 GLU A N 1
ATOM 2240 C CA . GLU A 1 315 ? 48.615 16.855 18.297 1.00 19.54 317 GLU A CA 1
ATOM 2241 C C . GLU A 1 315 ? 47.837 17.144 16.977 1.00 18.45 317 GLU A C 1
ATOM 2242 O O . GLU A 1 315 ? 48.249 16.664 15.904 1.00 17.02 317 GLU A O 1
ATOM 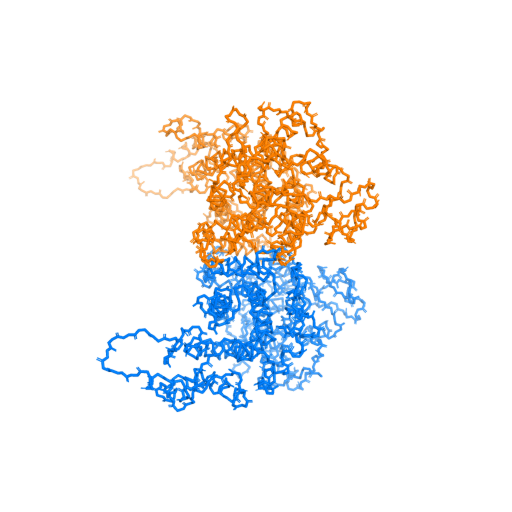2248 N N . ASP A 1 316 ? 46.719 17.895 17.097 1.00 16.85 318 ASP A N 1
ATOM 2249 C CA . ASP A 1 316 ? 45.826 18.045 16.011 1.00 17.10 318 ASP A CA 1
ATOM 2250 C C . ASP A 1 316 ? 46.031 19.387 15.289 1.00 16.75 318 ASP A C 1
ATOM 2251 O O . ASP A 1 316 ? 46.822 20.238 15.733 1.00 15.81 318 ASP A O 1
ATOM 2256 N N . ALA A 1 317 ? 45.304 19.527 14.169 1.00 15.61 319 ALA A N 1
ATOM 2257 C CA . ALA A 1 317 ? 45.308 20.735 13.359 1.00 14.63 319 ALA A CA 1
ATOM 2258 C C . ALA A 1 317 ? 44.758 21.935 14.144 1.00 15.14 319 ALA A C 1
ATOM 2259 O O . ALA A 1 317 ? 43.930 21.803 15.100 1.00 16.25 319 ALA A O 1
ATOM 2261 N N . TYR A 1 318 ? 45.133 23.133 13.697 1.00 15.53 320 TYR A N 1
ATOM 2262 C CA . TYR A 1 318 ? 44.790 24.346 14.442 1.00 14.83 320 TYR A CA 1
ATOM 2263 C C . TYR A 1 318 ? 43.276 24.590 14.674 1.00 15.76 320 TYR A C 1
ATOM 2264 O O . TYR A 1 318 ? 42.908 25.063 15.769 1.00 13.65 320 TYR A O 1
ATOM 2273 N N . SER A 1 319 ? 42.417 24.288 13.693 1.00 14.61 321 SER A N 1
ATOM 2274 C CA . SER A 1 319 ? 40.952 24.582 13.865 1.00 15.14 321 SER A CA 1
ATOM 2275 C C . SER A 1 319 ? 40.373 23.764 15.002 1.00 15.73 321 SER A C 1
ATOM 2276 O O . SER A 1 319 ? 39.203 23.993 15.440 1.00 18.73 321 SER A O 1
ATOM 2279 N N . ILE A 1 320 ? 41.122 22.744 15.451 1.00 15.60 322 ILE A N 1
ATOM 2280 C CA . ILE A 1 320 ? 40.792 22.025 16.690 1.00 15.37 322 ILE A CA 1
ATOM 2281 C C . ILE A 1 320 ? 41.640 22.633 17.838 1.00 14.85 322 ILE A C 1
ATOM 2282 O O . ILE A 1 320 ? 41.175 23.316 18.703 1.00 15.27 322 ILE A O 1
ATOM 2287 N N . ARG A 1 321 ? 42.951 22.433 17.831 1.00 13.68 323 ARG A N 1
ATOM 2288 C CA . ARG A 1 321 ? 43.715 22.706 19.028 1.00 15.06 323 ARG A CA 1
ATOM 2289 C C . ARG A 1 321 ? 43.821 24.220 19.408 1.00 15.15 323 ARG A C 1
ATOM 2290 O O . ARG A 1 321 ? 44.034 24.544 20.569 1.00 16.11 323 ARG A O 1
ATOM 2298 N N . CYS A 1 322 ? 43.710 25.114 18.406 1.00 14.09 324 CYS A N 1
ATOM 2299 C CA . CYS A 1 322 ? 43.864 26.538 18.626 1.00 14.01 324 CYS A CA 1
ATOM 2300 C C . CYS A 1 322 ? 42.551 27.223 18.876 1.00 14.70 324 CYS A C 1
ATOM 2301 O O . CYS A 1 322 ? 42.504 28.474 18.889 1.00 16.37 324 CYS A O 1
ATOM 2304 N N . THR A 1 323 ? 41.477 26.427 19.059 1.00 14.30 325 THR A N 1
ATOM 2305 C CA . THR A 1 323 ? 40.125 27.002 19.237 1.00 14.63 325 THR A CA 1
ATOM 2306 C C . THR A 1 323 ? 40.120 28.041 20.391 1.00 13.77 325 THR A C 1
ATOM 2307 O O . THR A 1 323 ? 39.581 29.132 20.185 1.00 13.16 325 THR A O 1
ATOM 2311 N N . PRO A 1 324 ? 40.824 27.744 21.527 1.00 14.36 326 PRO A N 1
ATOM 2312 C CA . PRO A 1 324 ? 40.745 28.787 22.553 1.00 14.07 326 PRO A CA 1
ATOM 2313 C C . PRO A 1 324 ? 41.455 30.077 22.192 1.00 15.26 326 PRO A C 1
ATOM 2314 O O . PRO A 1 324 ? 41.000 31.153 22.654 1.00 16.72 326 PRO A O 1
ATOM 2318 N N . GLN A 1 325 ? 42.620 29.986 21.487 1.00 15.69 327 GLN A N 1
ATOM 2319 C CA . GLN A 1 325 ? 43.422 31.109 21.039 1.00 16.75 327 GLN A CA 1
ATOM 2320 C C . GLN A 1 325 ? 42.781 31.940 19.944 1.00 16.82 327 GLN A C 1
ATOM 2321 O O . GLN A 1 325 ? 43.172 33.080 19.733 1.00 16.90 327 GLN A O 1
ATOM 2327 N N . ILE A 1 326 ? 41.802 31.345 19.281 1.00 16.20 328 ILE A N 1
ATOM 2328 C CA . ILE A 1 326 ? 41.057 31.983 18.172 1.00 15.73 328 ILE A CA 1
ATOM 2329 C C . ILE A 1 326 ? 39.704 32.548 18.697 1.00 14.89 328 ILE A C 1
ATOM 2330 O O . ILE A 1 326 ? 39.391 33.689 18.382 1.00 14.74 328 ILE A O 1
ATOM 2335 N N . LEU A 1 327 ? 38.969 31.801 19.526 1.00 15.86 329 LEU A N 1
ATOM 2336 C CA . LEU A 1 327 ? 37.638 32.287 19.999 1.00 16.24 329 LEU A CA 1
ATOM 2337 C C . LEU A 1 327 ? 37.857 33.164 21.256 1.00 16.11 329 LEU A C 1
ATOM 2338 O O . LEU A 1 327 ? 37.064 33.982 21.586 1.00 15.89 329 LEU A O 1
ATOM 2343 N N . GLY A 1 328 ? 39.000 33.002 21.927 1.00 15.28 330 GLY A N 1
ATOM 2344 C CA . GLY A 1 328 ? 39.293 33.852 23.076 1.00 12.60 330 GLY A CA 1
ATOM 2345 C C . GLY A 1 328 ? 39.297 35.334 22.785 1.00 14.40 330 GLY A C 1
ATOM 2346 O O . GLY A 1 328 ? 38.594 36.107 23.476 1.00 14.16 330 GLY A O 1
ATOM 2347 N N . PRO A 1 329 ? 39.984 35.782 21.711 1.00 14.41 331 PRO A N 1
ATOM 2348 C CA . PRO A 1 329 ? 39.945 37.185 21.284 1.00 14.27 331 PRO A CA 1
ATOM 2349 C C . PRO A 1 329 ? 38.493 37.601 20.944 1.00 13.10 331 PRO A C 1
ATOM 2350 O O . PRO A 1 329 ? 38.165 38.786 21.103 1.00 14.49 331 PRO A O 1
ATOM 2354 N N . VAL A 1 330 ? 37.743 36.654 20.368 1.00 14.20 332 VAL A N 1
ATOM 2355 C CA . VAL A 1 330 ? 36.310 36.963 20.056 1.00 14.36 332 VAL A CA 1
ATOM 2356 C C . VAL A 1 330 ? 35.565 37.185 21.352 1.00 16.30 332 VAL A C 1
ATOM 2357 O O . VAL A 1 330 ? 34.850 38.232 21.489 1.00 15.27 332 VAL A O 1
ATOM 2361 N N . ALA A 1 331 ? 35.714 36.288 22.316 1.00 14.31 333 ALA A N 1
ATOM 2362 C CA . ALA A 1 331 ? 35.004 36.528 23.634 1.00 13.37 333 ALA A CA 1
ATOM 2363 C C . ALA A 1 331 ? 35.464 37.869 24.253 1.00 14.16 333 ALA A C 1
ATOM 2364 O O . ALA A 1 331 ? 34.667 38.632 24.801 1.00 14.34 333 ALA A O 1
ATOM 2366 N N . ASP A 1 332 ? 36.797 38.167 24.210 1.00 13.05 334 ASP A N 1
ATOM 2367 C CA . ASP A 1 332 ? 37.267 39.381 24.796 1.00 13.65 334 ASP A CA 1
ATOM 2368 C C . ASP A 1 332 ? 36.817 40.656 24.062 1.00 13.37 334 ASP A C 1
ATOM 2369 O O . ASP A 1 332 ? 36.478 41.627 24.714 1.00 14.74 334 ASP A O 1
ATOM 2374 N N . THR A 1 333 ? 36.726 40.645 22.739 1.00 13.70 335 THR A N 1
ATOM 2375 C CA . THR A 1 333 ? 36.304 41.820 22.029 1.00 13.70 335 THR A CA 1
ATOM 2376 C C . THR A 1 333 ? 34.741 41.982 22.282 1.00 13.78 335 THR A C 1
ATOM 2377 O O . THR A 1 333 ? 34.227 43.107 22.516 1.00 13.34 335 THR A O 1
ATOM 2381 N N . LEU A 1 334 ? 34.120 40.861 22.458 1.00 13.50 336 LEU A N 1
ATOM 2382 C CA . LEU A 1 334 ? 32.606 40.909 22.866 1.00 12.24 336 LEU A CA 1
ATOM 2383 C C . LEU A 1 334 ? 32.469 41.611 24.236 1.00 13.27 336 LEU A C 1
ATOM 2384 O O . LEU A 1 334 ? 31.601 42.467 24.395 1.00 16.08 336 LEU A O 1
ATOM 2389 N N . LYS A 1 335 ? 33.383 41.376 25.185 1.00 15.51 337 LYS A N 1
ATOM 2390 C CA . LYS A 1 335 ? 33.233 42.056 26.473 1.00 14.44 337 LYS A CA 1
ATOM 2391 C C . LYS A 1 335 ? 33.371 43.567 26.277 1.00 15.57 337 LYS A C 1
ATOM 2392 O O . LYS A 1 335 ? 32.608 44.345 26.873 1.00 12.92 337 LYS A O 1
ATOM 2398 N N . ASN A 1 336 ? 34.366 43.969 25.486 1.00 14.30 338 ASN A N 1
ATOM 2399 C CA . ASN A 1 336 ? 34.612 45.399 25.250 1.00 15.84 338 ASN A CA 1
ATOM 2400 C C . ASN A 1 336 ? 33.420 46.099 24.511 1.00 16.72 338 ASN A C 1
ATOM 2401 O O . ASN A 1 336 ? 33.064 47.245 24.847 1.00 15.31 338 ASN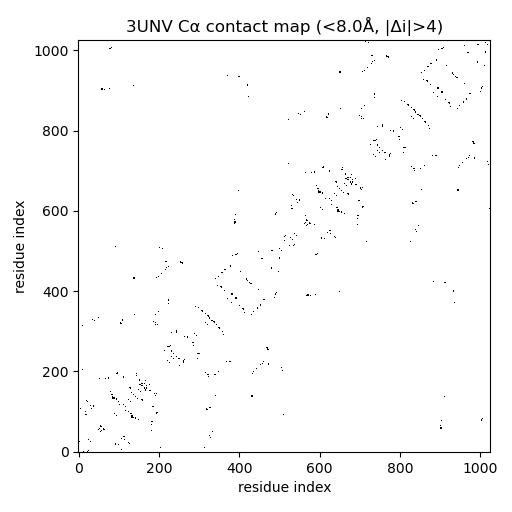 A O 1
ATOM 2406 N N . ILE A 1 337 ? 32.862 45.416 23.511 1.00 14.63 339 ILE A N 1
ATOM 2407 C CA . ILE A 1 337 ? 31.679 45.836 22.768 1.00 16.58 339 ILE A CA 1
ATOM 2408 C C . ILE A 1 337 ? 30.475 45.968 23.713 1.00 17.55 339 ILE A C 1
ATOM 2409 O O . ILE A 1 337 ? 29.787 46.977 23.689 1.00 17.17 339 ILE A O 1
ATOM 2414 N N . LYS A 1 338 ? 30.292 44.998 24.581 1.00 17.38 340 LYS A N 1
ATOM 2415 C CA . LYS A 1 338 ? 29.193 45.052 25.555 1.00 17.41 340 LYS A CA 1
ATOM 2416 C C . LYS A 1 338 ? 29.298 46.309 26.422 1.00 17.87 340 LYS A C 1
ATOM 2417 O O . LYS A 1 338 ? 28.332 46.974 26.693 1.00 16.72 340 LYS A O 1
ATOM 2423 N N . GLN A 1 339 ? 30.513 46.617 26.868 1.00 14.01 341 GLN A N 1
ATOM 2424 C CA . GLN A 1 339 ? 30.778 47.756 27.726 1.00 14.55 341 GLN A CA 1
ATOM 2425 C C . GLN A 1 339 ? 30.519 49.067 26.928 1.00 15.51 341 GLN A C 1
ATOM 2426 O O . GLN A 1 339 ? 29.994 50.014 27.464 1.00 12.77 341 GLN A O 1
ATOM 2432 N N . THR A 1 340 ? 30.917 49.146 25.655 1.00 15.74 342 THR A N 1
ATOM 2433 C CA . THR A 1 340 ? 30.757 50.373 24.920 1.00 15.15 342 THR A CA 1
ATOM 2434 C C . THR A 1 340 ? 29.286 50.585 24.690 1.00 15.74 342 THR A C 1
ATOM 2435 O O . THR A 1 340 ? 28.848 51.717 24.829 1.00 15.67 342 THR A O 1
ATOM 2439 N N . LEU A 1 341 ? 28.591 49.523 24.295 1.00 15.05 343 LEU A N 1
ATOM 2440 C CA . LEU A 1 341 ? 27.140 49.661 24.054 1.00 14.79 343 LEU A CA 1
ATOM 2441 C C . LEU A 1 341 ? 26.385 50.024 25.318 1.00 15.52 343 LEU A C 1
ATOM 2442 O O . LEU A 1 341 ? 25.437 50.826 25.241 1.00 13.93 343 LEU A O 1
ATOM 2447 N N . THR A 1 342 ? 26.726 49.391 26.435 1.00 15.03 344 THR A N 1
ATOM 2448 C CA . THR A 1 342 ? 26.103 49.659 27.751 1.00 14.20 344 THR A CA 1
ATOM 2449 C C . THR A 1 342 ? 26.268 51.165 28.110 1.00 14.02 344 THR A C 1
ATOM 2450 O O . THR A 1 342 ? 25.348 51.853 28.553 1.00 14.87 344 THR A O 1
ATOM 2454 N N . ASN A 1 343 ? 27.484 51.677 27.930 1.00 14.37 345 ASN A N 1
ATOM 2455 C CA . ASN A 1 343 ? 27.754 53.023 28.210 1.00 12.47 345 ASN A CA 1
ATOM 2456 C C . ASN A 1 343 ? 27.043 54.012 27.247 1.00 14.38 345 ASN A C 1
ATOM 2457 O O . ASN A 1 343 ? 26.702 55.120 27.683 1.00 15.55 345 ASN A O 1
ATOM 2462 N N . GLU A 1 344 ? 26.861 53.649 25.965 1.00 12.42 346 GLU A N 1
ATOM 2463 C CA . GLU A 1 344 ? 26.342 54.561 25.048 1.00 12.57 346 GLU A CA 1
ATOM 2464 C C . GLU A 1 344 ? 24.799 54.497 25.360 1.00 13.05 346 GLU A C 1
ATOM 2465 O O . GLU A 1 344 ? 24.135 55.551 25.342 1.00 14.38 346 GLU A O 1
ATOM 2471 N N . LEU A 1 345 ? 24.331 53.331 25.701 1.00 14.70 347 LEU A N 1
ATOM 2472 C CA . LEU A 1 345 ? 22.831 53.254 25.992 1.00 13.62 347 LEU A CA 1
ATOM 2473 C C . LEU A 1 345 ? 22.597 54.124 27.234 1.00 16.38 347 LEU A C 1
ATOM 2474 O O . LEU A 1 345 ? 21.631 54.905 27.244 1.00 14.71 347 LEU A O 1
ATOM 2479 N N . ASN A 1 346 ? 23.407 53.958 28.298 1.00 14.20 348 ASN A N 1
ATOM 2480 C CA . ASN A 1 346 ? 23.181 54.713 29.511 1.00 16.79 348 ASN A CA 1
ATOM 2481 C C . ASN A 1 346 ? 23.881 56.059 29.486 1.00 16.69 348 ASN A C 1
ATOM 2482 O O . ASN A 1 346 ? 24.692 56.337 30.353 1.00 18.82 348 ASN A O 1
ATOM 2487 N N . SER A 1 347 ? 23.536 56.881 28.484 1.00 16.40 349 SER A N 1
ATOM 2488 C CA . SER A 1 347 ? 24.100 58.210 28.313 1.00 16.45 349 SER A CA 1
ATOM 2489 C C . SER A 1 347 ? 23.062 59.204 27.859 1.00 16.88 349 SER A C 1
ATOM 2490 O O . SER A 1 347 ? 21.986 58.821 27.346 1.00 17.28 349 SER A O 1
ATOM 2493 N N . SER A 1 348 ? 23.409 60.500 28.031 1.00 17.28 350 SER A N 1
ATOM 2494 C CA . SER A 1 348 ? 22.656 61.599 27.501 1.00 17.13 350 SER A CA 1
ATOM 2495 C C . SER A 1 348 ? 23.212 61.957 26.154 1.00 17.17 350 SER A C 1
ATOM 2496 O O . SER A 1 348 ? 24.188 62.728 26.059 1.00 19.32 350 SER A O 1
ATOM 2499 N N . ASN A 1 349 ? 22.672 61.309 25.126 1.00 16.61 351 ASN A N 1
ATOM 2500 C CA . ASN A 1 349 ? 23.200 61.481 23.773 1.00 16.88 351 ASN A CA 1
ATOM 2501 C C . ASN A 1 349 ? 22.173 62.385 23.085 1.00 18.73 351 ASN A C 1
ATOM 2502 O O . ASN A 1 349 ? 21.084 61.959 22.589 1.00 18.37 351 ASN A O 1
ATOM 2507 N N . ASP A 1 350 ? 22.464 63.659 23.187 1.00 18.32 352 ASP A N 1
ATOM 2508 C CA . ASP A 1 350 ? 21.551 64.689 22.766 1.00 19.11 352 ASP A CA 1
ATOM 2509 C C . ASP A 1 350 ? 22.343 65.997 22.844 1.00 18.33 352 ASP A C 1
ATOM 2510 O O . ASP A 1 350 ? 23.357 66.084 23.530 1.00 19.44 352 ASP A O 1
ATOM 2515 N N . ASN A 1 351 ? 21.899 67.031 22.146 1.00 18.43 353 ASN A N 1
ATOM 2516 C CA . ASN A 1 351 ? 22.562 68.345 22.210 1.00 16.97 353 ASN A CA 1
ATOM 2517 C C . ASN A 1 351 ? 21.540 69.449 21.879 1.00 19.23 353 ASN A C 1
ATOM 2518 O O . ASN A 1 351 ? 20.743 69.278 20.968 1.00 16.81 353 ASN A O 1
ATOM 2523 N N . PRO A 1 352 ? 21.565 70.579 22.596 1.00 18.37 354 PRO A N 1
ATOM 2524 C CA . PRO A 1 352 ? 22.350 70.798 23.824 1.00 19.27 354 PRO A CA 1
ATOM 2525 C C . PRO A 1 352 ? 21.779 70.049 25.038 1.00 17.80 354 PRO A C 1
ATOM 2526 O O . PRO A 1 352 ? 20.717 69.404 24.977 1.00 18.61 354 PRO A O 1
ATOM 2530 N N . LEU A 1 353 ? 22.541 70.095 26.129 1.00 17.58 355 LEU A N 1
ATOM 2531 C CA . LEU A 1 353 ? 22.213 69.418 27.348 1.00 17.22 355 LEU A CA 1
ATOM 2532 C C . LEU A 1 353 ? 22.197 70.414 28.511 1.00 18.17 355 LEU A C 1
ATOM 2533 O O . LEU A 1 353 ? 22.957 71.409 28.496 1.00 17.10 355 LEU A O 1
ATOM 2538 N N . ILE A 1 354 ? 21.328 70.116 29.485 1.00 17.89 356 ILE A N 1
ATOM 2539 C CA . ILE A 1 354 ? 21.210 70.929 30.690 1.00 18.89 356 ILE A CA 1
ATOM 2540 C C . ILE A 1 354 ? 21.734 70.115 31.925 1.00 18.21 356 ILE A C 1
ATOM 2541 O O . ILE A 1 354 ? 21.324 68.966 32.157 1.00 18.09 356 ILE A O 1
ATOM 2546 N N . ASP A 1 355 ? 22.689 70.689 32.658 1.00 18.43 357 ASP A N 1
ATOM 2547 C CA . ASP A 1 355 ? 23.120 70.086 33.927 1.00 18.19 357 ASP A CA 1
ATOM 2548 C C . ASP A 1 355 ? 22.164 70.627 34.995 1.00 20.10 357 ASP A C 1
ATOM 2549 O O . ASP A 1 355 ? 22.195 71.853 35.251 1.00 18.78 357 ASP A O 1
ATOM 2554 N N . GLN A 1 356 ? 21.403 69.758 35.623 1.00 20.53 358 GLN A N 1
ATOM 2555 C CA . GLN A 1 356 ? 20.358 70.235 36.614 1.00 23.15 358 GLN A CA 1
ATOM 2556 C C . GLN A 1 356 ? 20.999 70.788 37.899 1.00 23.82 358 GLN A C 1
ATOM 2557 O O . GLN A 1 356 ? 20.459 71.704 38.509 1.00 26.63 358 GLN A O 1
ATOM 2563 N N . THR A 1 357 ? 22.177 70.298 38.262 1.00 22.49 359 THR A N 1
ATOM 2564 C CA . THR A 1 357 ? 22.780 70.784 39.525 1.00 22.84 359 THR A CA 1
ATOM 2565 C C . THR A 1 357 ? 23.163 72.253 39.448 1.00 21.35 359 THR A C 1
ATOM 2566 O O . THR A 1 357 ? 22.856 73.048 40.371 1.00 20.30 359 THR A O 1
ATOM 2570 N N . THR A 1 358 ? 23.842 72.637 38.368 1.00 21.37 360 THR A N 1
ATOM 2571 C CA . THR A 1 358 ? 24.384 73.961 38.227 1.00 21.93 360 THR A CA 1
ATOM 2572 C C . THR A 1 358 ? 23.442 74.794 37.334 1.00 22.15 360 THR A C 1
ATOM 2573 O O . THR A 1 358 ? 23.673 76.007 37.173 1.00 22.53 360 THR A O 1
ATOM 2577 N N . GLU A 1 359 ? 22.340 74.188 36.797 1.00 22.55 361 GLU A N 1
ATOM 2578 C CA . GLU A 1 359 ? 21.455 74.838 35.822 1.00 22.36 361 GLU A CA 1
ATOM 2579 C C . GLU A 1 359 ? 22.230 75.504 34.710 1.00 22.11 361 GLU A C 1
ATOM 2580 O O . GLU A 1 359 ? 22.081 76.708 34.488 1.00 23.78 361 GLU A O 1
ATOM 2586 N N . GLU A 1 360 ? 23.126 74.766 34.084 1.00 22.06 362 GLU A N 1
ATOM 2587 C CA . GLU A 1 360 ? 23.965 75.296 33.018 1.00 19.66 362 GLU A CA 1
ATOM 2588 C C . GLU A 1 360 ? 23.541 74.510 31.767 1.00 19.52 362 GLU A C 1
ATOM 2589 O O . GLU A 1 360 ? 23.056 73.406 31.875 1.00 19.38 362 GLU A O 1
ATOM 2595 N N . VAL A 1 361 ? 23.625 75.139 30.605 1.00 19.40 363 VAL A N 1
ATOM 2596 C CA . VAL A 1 361 ? 23.371 74.514 29.343 1.00 18.00 363 VAL A CA 1
ATOM 2597 C C . VAL A 1 361 ? 24.721 74.354 28.581 1.00 17.99 363 VAL A C 1
ATOM 2598 O O . VAL A 1 361 ? 25.579 75.249 28.599 1.00 18.92 363 VAL A O 1
ATOM 2602 N N . PHE A 1 362 ? 24.915 73.185 27.957 1.00 18.12 364 PHE A N 1
ATOM 2603 C CA . PHE A 1 362 ? 26.186 72.929 27.195 1.00 18.24 364 PHE A CA 1
ATOM 2604 C C . PHE A 1 362 ? 25.879 72.528 25.767 1.00 18.55 364 PHE A C 1
ATOM 2605 O O . PHE A 1 362 ? 25.106 71.561 25.580 1.00 20.52 364 PHE A O 1
ATOM 2613 N N . HIS A 1 363 ? 26.557 73.186 24.829 1.00 18.07 365 HIS A N 1
ATOM 2614 C CA . HIS A 1 363 ? 26.614 72.712 23.474 1.00 19.02 365 HIS A CA 1
ATOM 2615 C C . HIS A 1 363 ? 27.740 71.699 23.434 1.00 19.96 365 HIS A C 1
ATOM 2616 O O . HIS A 1 363 ? 28.811 71.921 24.003 1.00 20.88 365 HIS A O 1
ATOM 2623 N N . ASN A 1 364 ? 27.527 70.613 22.707 1.00 17.33 366 ASN A N 1
ATOM 2624 C CA . ASN A 1 364 ? 28.436 69.480 22.834 1.00 16.04 366 ASN A CA 1
ATOM 2625 C C . ASN A 1 364 ? 28.252 68.576 21.639 1.00 16.14 366 ASN A C 1
ATOM 2626 O O . ASN A 1 364 ? 27.244 68.751 20.824 1.00 17.33 366 ASN A O 1
ATOM 2631 N N . GLY A 1 365 ? 29.045 67.521 21.622 1.00 14.91 367 GLY A N 1
ATOM 2632 C CA . GLY A 1 365 ? 29.057 66.570 20.523 1.00 16.16 367 GLY A CA 1
ATOM 2633 C C . GLY A 1 365 ? 28.548 65.165 20.913 1.00 16.92 367 GLY A C 1
ATOM 2634 O O . GLY A 1 365 ? 28.991 64.163 20.311 1.00 17.20 367 GLY A O 1
ATOM 2635 N N . HIS A 1 366 ? 27.612 65.069 21.887 1.00 14.11 368 HIS A N 1
ATOM 2636 C CA . HIS A 1 366 ? 27.215 63.747 22.464 1.00 15.15 368 HIS A CA 1
ATOM 2637 C C . HIS A 1 366 ? 26.354 62.868 21.512 1.00 13.80 368 HIS A C 1
ATOM 2638 O O . HIS A 1 366 ? 26.163 61.691 21.793 1.00 15.62 368 HIS A O 1
ATOM 2645 N N . PHE A 1 367 ? 25.864 63.437 20.410 1.00 12.93 369 PHE A N 1
ATOM 2646 C CA . PHE A 1 367 ? 25.185 62.658 19.424 1.00 14.90 369 PHE A CA 1
ATOM 2647 C C . PHE A 1 367 ? 26.205 61.879 18.509 1.00 12.22 369 PHE A C 1
ATOM 2648 O O . PHE A 1 367 ? 25.740 61.167 17.574 1.00 11.83 369 PHE A O 1
ATOM 2656 N N . HIS A 1 368 ? 27.540 62.081 18.669 1.00 12.57 370 HIS A N 1
ATOM 2657 C CA . HIS A 1 368 ? 28.423 61.525 17.680 1.00 14.24 370 HIS A CA 1
ATOM 2658 C C . HIS A 1 368 ? 28.599 59.991 17.890 1.00 13.61 370 HIS A C 1
ATOM 2659 O O . HIS A 1 368 ? 29.032 59.545 18.946 1.00 12.78 370 HIS A O 1
ATOM 2666 N N . GLY A 1 369 ? 28.217 59.188 16.895 1.00 14.82 371 GLY A N 1
ATOM 2667 C CA . GLY A 1 369 ? 28.293 57.763 17.084 1.00 16.54 371 GLY A CA 1
ATOM 2668 C C . GLY A 1 369 ? 29.620 57.012 16.961 1.00 16.34 371 GLY A C 1
ATOM 2669 O O . GLY A 1 369 ? 29.591 55.776 16.810 1.00 16.96 371 GLY A O 1
ATOM 2670 N N . GLN A 1 370 ? 30.750 57.710 16.991 1.00 15.33 372 GLN A N 1
ATOM 2671 C CA . GLN A 1 370 ? 32.050 57.056 16.779 1.00 15.07 372 GLN A CA 1
ATOM 2672 C C . GLN A 1 370 ? 32.274 55.812 17.693 1.00 14.56 372 GLN A C 1
ATOM 2673 O O . GLN A 1 370 ? 32.716 54.742 17.194 1.00 13.04 372 GLN A O 1
ATOM 2679 N N . TYR A 1 371 ? 31.966 55.930 18.996 1.00 13.86 373 TYR A N 1
ATOM 2680 C CA . TYR A 1 371 ? 32.134 54.739 19.866 1.00 12.59 373 TYR A CA 1
ATOM 2681 C C . TYR A 1 371 ? 31.299 53.557 19.293 1.00 13.13 373 TYR A C 1
ATOM 2682 O O . TYR A 1 371 ? 31.786 52.430 19.204 1.00 12.97 373 TYR A O 1
ATOM 2691 N N . VAL A 1 372 ? 29.985 53.766 18.943 1.00 14.19 374 VAL A N 1
ATOM 2692 C CA . VAL A 1 372 ? 29.252 52.616 18.484 1.00 13.94 374 VAL A CA 1
ATOM 2693 C C . VAL A 1 372 ? 29.786 52.132 17.116 1.00 12.17 374 VAL A C 1
ATOM 2694 O O . VAL A 1 372 ? 29.850 50.921 16.841 1.00 12.76 374 VAL A O 1
ATOM 2698 N N . SER A 1 373 ? 30.116 53.069 16.244 1.00 13.56 375 SER A N 1
ATOM 2699 C CA . SER A 1 373 ? 30.553 52.659 14.909 1.00 13.20 375 SER A CA 1
ATOM 2700 C C . SER A 1 373 ? 31.860 51.829 14.978 1.00 13.26 375 SER A C 1
ATOM 2701 O O . SER A 1 373 ? 32.033 50.739 14.297 1.00 13.64 375 SER A O 1
ATOM 2704 N N . MET A 1 374 ? 32.785 52.335 15.800 1.00 14.19 376 MET A N 1
ATOM 2705 C CA . MET A 1 374 ? 33.963 51.542 16.014 1.00 12.98 376 MET A CA 1
ATOM 2706 C C . MET A 1 374 ? 33.652 50.154 16.580 1.00 13.55 376 MET A C 1
ATOM 2707 O O . MET A 1 374 ? 34.247 49.161 16.126 1.00 11.91 376 MET A O 1
ATOM 2712 N N . ALA A 1 375 ? 32.735 50.086 17.597 1.00 11.87 377 ALA A N 1
ATOM 2713 C CA . ALA A 1 375 ? 32.343 48.813 18.210 1.00 14.06 377 ALA A CA 1
ATOM 2714 C C . ALA A 1 375 ? 31.744 47.835 17.188 1.00 12.38 377 ALA A C 1
ATOM 2715 O O . ALA A 1 375 ? 32.042 46.638 17.210 1.00 12.46 377 ALA A O 1
ATOM 2717 N N . MET A 1 376 ? 30.852 48.346 16.330 1.00 15.01 378 MET A N 1
ATOM 2718 C CA . MET A 1 376 ? 30.353 47.572 15.183 1.00 14.32 378 MET A CA 1
ATOM 2719 C C . MET A 1 376 ? 31.407 47.017 14.247 1.00 15.61 378 MET A C 1
ATOM 2720 O O . MET A 1 376 ? 31.319 45.815 13.859 1.00 13.28 378 MET A O 1
ATOM 2725 N N . ASP A 1 377 ? 32.371 47.860 13.852 1.00 12.92 379 ASP A N 1
ATOM 2726 C CA . ASP A 1 377 ? 33.484 47.319 13.029 1.00 15.47 379 ASP A CA 1
ATOM 2727 C C . ASP A 1 377 ? 34.249 46.190 13.761 1.00 16.13 379 ASP A C 1
ATOM 2728 O O . ASP A 1 377 ? 34.622 45.171 13.145 1.00 14.12 379 ASP A O 1
ATOM 2733 N N . HIS A 1 378 ? 34.521 46.387 15.065 1.00 13.84 380 HIS A N 1
ATOM 2734 C CA . HIS A 1 378 ? 35.089 45.268 15.799 1.00 15.24 380 HIS A CA 1
ATOM 2735 C C . HIS A 1 378 ? 34.144 44.026 15.815 1.00 13.55 380 HIS A C 1
ATOM 2736 O O . HIS A 1 378 ? 34.633 42.863 15.735 1.00 15.79 380 HIS A O 1
ATOM 2743 N N . LEU A 1 379 ? 32.822 44.240 15.900 1.00 15.01 381 LEU A N 1
ATOM 2744 C CA . LEU A 1 379 ? 31.961 43.097 15.973 1.00 14.01 381 LEU A CA 1
ATOM 2745 C C . LEU A 1 379 ? 32.032 42.391 14.591 1.00 12.05 381 LEU A C 1
ATOM 2746 O O . LEU A 1 379 ? 31.967 41.153 14.467 1.00 14.52 381 LEU A O 1
ATOM 2751 N N . ASN A 1 380 ? 32.164 43.164 13.530 1.00 13.01 382 ASN A N 1
ATOM 2752 C CA . ASN A 1 380 ? 32.218 42.594 12.162 1.00 12.29 382 ASN A CA 1
ATOM 2753 C C . ASN A 1 380 ? 33.406 41.683 12.001 1.00 13.68 382 ASN A C 1
ATOM 2754 O O . ASN A 1 380 ? 33.322 40.517 11.554 1.00 15.00 382 ASN A O 1
ATOM 2759 N N . ILE A 1 381 ? 34.555 42.203 12.453 1.00 13.03 383 ILE A N 1
ATOM 2760 C CA . ILE A 1 381 ? 35.780 41.417 12.437 1.00 14.22 383 ILE A CA 1
ATOM 2761 C C . ILE A 1 381 ? 35.625 40.133 13.261 1.00 13.04 383 ILE A C 1
ATOM 2762 O O . ILE A 1 381 ? 35.898 39.048 12.760 1.00 15.43 383 ILE A O 1
ATOM 2767 N N . ALA A 1 382 ? 35.093 40.234 14.470 1.00 14.69 384 ALA A N 1
ATOM 2768 C CA . ALA A 1 382 ? 34.841 39.052 15.320 1.00 14.64 384 ALA A CA 1
ATOM 2769 C C . ALA A 1 382 ? 33.966 38.016 14.568 1.00 14.62 384 ALA A C 1
ATOM 2770 O O . ALA A 1 382 ? 34.208 36.786 14.665 1.00 13.56 384 ALA A O 1
ATOM 2772 N N . LEU A 1 383 ? 32.921 38.492 13.839 1.00 14.58 385 LEU A N 1
ATOM 2773 C CA . LEU A 1 383 ? 32.027 37.578 13.123 1.00 15.76 385 LEU A CA 1
ATOM 2774 C C . LEU A 1 383 ? 32.730 36.844 11.996 1.00 14.37 385 LEU A C 1
ATOM 2775 O O . LEU A 1 383 ? 32.588 35.613 11.863 1.00 14.50 385 LEU A O 1
ATOM 2780 N N . VAL A 1 384 ? 33.561 37.541 11.235 1.00 16.49 386 VAL A N 1
ATOM 2781 C CA . VAL A 1 384 ? 34.323 36.896 10.156 1.00 13.93 386 VAL A CA 1
ATOM 2782 C C . VAL A 1 384 ? 35.421 35.909 10.679 1.00 13.57 386 VAL A C 1
ATOM 2783 O O . VAL A 1 384 ? 35.655 34.846 10.084 1.00 11.02 386 VAL A O 1
ATOM 2787 N N . THR A 1 385 ? 36.059 36.262 11.804 1.00 14.10 387 THR A N 1
ATOM 2788 C CA . THR A 1 385 ? 36.991 35.347 12.460 1.00 15.28 387 THR A CA 1
ATOM 2789 C C . THR A 1 385 ? 36.254 34.043 12.809 1.00 13.92 387 THR A C 1
ATOM 2790 O O . THR A 1 385 ? 36.712 32.987 12.450 1.00 14.49 387 THR A O 1
ATOM 2794 N N . MET A 1 386 ? 35.020 34.117 13.407 1.00 13.33 388 MET A N 1
ATOM 2795 C CA . MET A 1 386 ? 34.285 32.902 13.694 1.00 13.92 388 MET A CA 1
ATOM 2796 C C . MET A 1 386 ? 33.905 32.160 12.425 1.00 14.60 388 MET A C 1
ATOM 2797 O O . MET A 1 386 ? 33.880 30.927 12.384 1.00 13.44 388 MET A O 1
ATOM 2802 N N . MET A 1 387 ? 33.569 32.945 11.395 1.00 14.43 389 MET A N 1
ATOM 2803 C CA . MET A 1 387 ? 33.213 32.366 10.110 1.00 16.25 389 MET A CA 1
ATOM 2804 C C . MET A 1 387 ? 34.300 31.528 9.504 1.00 13.87 389 MET A C 1
ATOM 2805 O O . MET A 1 387 ? 33.982 30.438 9.001 1.00 15.14 389 MET A O 1
ATOM 2810 N N . ASN A 1 388 ? 35.559 32.047 9.506 1.00 14.93 390 ASN A N 1
ATOM 2811 C CA . ASN A 1 388 ? 36.753 31.344 9.001 1.00 14.99 390 ASN A CA 1
ATOM 2812 C C . ASN A 1 388 ? 36.945 30.091 9.783 1.00 13.55 390 ASN A C 1
ATOM 2813 O O . ASN A 1 388 ? 37.219 29.035 9.201 1.00 14.09 390 ASN A O 1
ATOM 2818 N N . LEU A 1 389 ? 36.818 30.214 11.110 1.00 11.92 391 LEU A N 1
ATOM 2819 C CA . LEU A 1 389 ? 37.021 28.999 11.904 1.00 12.90 391 LEU A CA 1
ATOM 2820 C C . LEU A 1 389 ? 36.054 27.890 11.488 1.00 12.53 391 LEU A C 1
ATOM 2821 O O . LEU A 1 389 ? 36.449 26.721 11.249 1.00 11.99 391 LEU A O 1
ATOM 2826 N N . ALA A 1 390 ? 34.748 28.224 11.389 1.00 12.51 392 ALA A N 1
ATOM 2827 C CA . ALA A 1 390 ? 33.794 27.221 11.077 1.00 13.57 392 ALA A CA 1
ATOM 2828 C C . ALA A 1 390 ? 33.913 26.750 9.614 1.00 12.69 392 ALA A C 1
ATOM 2829 O O . ALA A 1 390 ? 33.772 25.526 9.322 1.00 12.86 392 ALA A O 1
ATOM 2831 N N . ASN A 1 391 ? 34.221 27.682 8.703 1.00 12.37 393 ASN A N 1
ATOM 2832 C CA . ASN A 1 391 ? 34.473 27.260 7.320 1.00 12.13 393 ASN A CA 1
ATOM 2833 C C . ASN A 1 391 ? 35.612 26.208 7.252 1.00 13.35 393 ASN A C 1
ATOM 2834 O O . ASN A 1 391 ? 35.618 25.254 6.477 1.00 15.47 393 ASN A O 1
ATOM 2839 N N . ARG A 1 392 ? 36.611 26.426 8.084 1.00 14.25 394 ARG A N 1
ATOM 2840 C CA . ARG A 1 392 ? 37.775 25.504 8.181 1.00 15.52 394 ARG A CA 1
ATOM 2841 C C . ARG A 1 392 ? 37.452 24.149 8.864 1.00 15.94 394 ARG A C 1
ATOM 2842 O O . ARG A 1 392 ? 37.898 23.095 8.367 1.00 17.87 394 ARG A O 1
ATOM 2850 N N . ARG A 1 393 ? 36.666 24.162 9.954 1.00 15.06 395 ARG A N 1
ATOM 2851 C CA . ARG A 1 393 ? 36.096 22.930 10.469 1.00 15.46 395 ARG A CA 1
ATOM 2852 C C . ARG A 1 393 ? 35.398 22.111 9.393 1.00 16.44 395 ARG A C 1
ATOM 2853 O O . ARG A 1 393 ? 35.566 20.883 9.327 1.00 16.54 395 ARG A O 1
ATOM 2861 N N . ILE A 1 394 ? 34.651 22.781 8.533 1.00 16.85 396 ILE A N 1
ATOM 2862 C CA . ILE A 1 394 ? 33.914 22.117 7.477 1.00 16.24 396 ILE A CA 1
ATOM 2863 C C . ILE A 1 394 ? 34.873 21.432 6.520 1.00 16.94 396 ILE A C 1
ATOM 2864 O O . ILE A 1 394 ? 34.649 20.256 6.136 1.00 18.62 396 ILE A O 1
ATOM 2869 N N . ASP A 1 395 ? 36.004 22.080 6.194 1.00 17.95 397 ASP A N 1
ATOM 2870 C CA . ASP A 1 395 ? 36.940 21.395 5.296 1.00 18.17 397 ASP A CA 1
ATOM 2871 C C . ASP A 1 395 ? 37.553 20.163 5.999 1.00 18.58 397 ASP A C 1
ATOM 2872 O O . ASP A 1 395 ? 37.892 19.178 5.323 1.00 17.93 397 ASP A O 1
ATOM 2877 N N . ARG A 1 396 ? 37.677 20.211 7.350 1.00 16.29 398 ARG A N 1
ATOM 2878 C CA . ARG A 1 396 ? 38.134 19.002 8.063 1.00 17.47 398 ARG A CA 1
ATOM 2879 C C . ARG A 1 396 ? 37.150 17.856 7.896 1.00 16.21 398 ARG A C 1
ATOM 2880 O O . ARG A 1 396 ? 37.568 16.743 7.772 1.00 16.45 398 ARG A O 1
ATOM 2888 N N . PHE A 1 397 ? 35.853 18.115 7.976 1.00 16.41 399 PHE A N 1
ATOM 2889 C CA . PHE A 1 397 ? 34.919 17.075 7.791 1.00 17.52 399 PHE A CA 1
ATOM 2890 C C . PHE A 1 397 ? 34.854 16.543 6.353 1.00 18.15 399 PHE A C 1
ATOM 2891 O O . PHE A 1 397 ? 34.686 15.346 6.160 1.00 16.91 399 PHE A O 1
ATOM 2899 N N . MET A 1 398 ? 34.880 17.449 5.362 1.00 17.97 400 MET A N 1
ATOM 2900 C CA . MET A 1 398 ? 34.730 17.032 3.955 1.00 18.69 400 MET A CA 1
ATOM 2901 C C . MET A 1 398 ? 35.884 16.239 3.358 1.00 19.63 400 MET A C 1
ATOM 2902 O O . MET A 1 398 ? 35.667 15.309 2.544 1.00 21.20 400 MET A O 1
ATOM 2907 N N . ASP A 1 399 ? 37.107 16.598 3.726 1.00 20.00 401 ASP A N 1
ATOM 2908 C CA . ASP A 1 399 ? 38.326 16.071 3.079 1.00 20.57 401 ASP A CA 1
ATOM 2909 C C . ASP A 1 399 ? 38.790 14.894 3.927 1.00 20.91 401 ASP A C 1
ATOM 2910 O O . ASP A 1 399 ? 39.176 15.066 5.095 1.00 19.23 401 ASP A O 1
ATOM 2915 N N . LYS A 1 400 ? 38.736 13.686 3.358 1.00 20.03 402 LYS A N 1
ATOM 2916 C CA . LYS A 1 400 ? 39.083 12.506 4.166 1.00 20.51 402 LYS A CA 1
ATOM 2917 C C . LYS A 1 400 ? 40.545 12.471 4.635 1.00 19.82 402 LYS A C 1
ATOM 2918 O O . LYS A 1 400 ? 40.878 11.796 5.605 1.00 19.99 402 LYS A O 1
ATOM 2924 N N . SER A 1 401 ? 41.437 13.180 3.947 1.00 20.87 403 SER A N 1
ATOM 2925 C CA . SER A 1 401 ? 42.780 13.319 4.453 1.00 20.71 403 SER A CA 1
ATOM 2926 C C . SER A 1 401 ? 42.812 14.136 5.763 1.00 21.07 403 SER A C 1
ATOM 2927 O O . SER A 1 401 ? 43.801 14.118 6.450 1.00 19.28 403 SER A O 1
ATOM 2930 N N . ASN A 1 402 ? 41.739 14.863 6.092 1.00 18.03 404 ASN A N 1
ATOM 2931 C CA . ASN A 1 402 ? 41.817 15.751 7.254 1.00 18.86 404 ASN A CA 1
ATOM 2932 C C . ASN A 1 402 ? 40.885 15.250 8.387 1.00 19.29 404 ASN A C 1
ATOM 2933 O O . ASN A 1 402 ? 40.893 15.794 9.537 1.00 17.53 404 ASN A O 1
ATOM 2938 N N . SER A 1 403 ? 40.010 14.319 8.041 1.00 19.95 405 SER A N 1
ATOM 2939 C CA . SER A 1 403 ? 38.814 14.055 8.917 1.00 20.76 405 SER A CA 1
ATOM 2940 C C . SER A 1 403 ? 39.087 12.923 9.956 1.00 21.64 405 SER A C 1
ATOM 2941 O O . SER A 1 403 ? 38.182 12.569 10.770 1.00 21.14 405 SER A O 1
ATOM 2944 N N . ASN A 1 404 ? 40.317 12.421 9.965 1.00 21.76 406 ASN A N 1
ATOM 2945 C CA . ASN A 1 404 ? 40.682 11.479 11.023 1.00 22.88 406 ASN A CA 1
ATOM 2946 C C . ASN A 1 404 ? 39.748 10.246 11.010 1.00 23.28 406 ASN A C 1
ATOM 2947 O O . ASN A 1 404 ? 39.249 9.845 12.036 1.00 21.53 406 ASN A O 1
ATOM 2952 N N . GLY A 1 405 ? 39.517 9.681 9.819 1.00 22.77 407 GLY A N 1
ATOM 2953 C CA . GLY A 1 405 ? 38.932 8.366 9.710 1.00 22.39 407 GLY A CA 1
ATOM 2954 C C . GLY A 1 405 ? 37.473 8.496 9.281 1.00 22.47 407 GLY A C 1
ATOM 2955 O O . GLY A 1 405 ? 36.819 7.507 9.169 1.00 23.40 407 GLY A O 1
ATOM 2956 N N . LEU A 1 406 ? 36.955 9.683 8.990 1.00 19.36 408 LEU A N 1
ATOM 2957 C CA . LEU A 1 406 ? 35.569 9.714 8.489 1.00 16.96 408 LEU A CA 1
ATOM 2958 C C . LEU A 1 406 ? 35.590 9.467 6.967 1.00 16.90 408 LEU A C 1
ATOM 2959 O O . LEU A 1 406 ? 36.626 9.780 6.301 1.00 18.95 408 LEU A O 1
ATOM 2964 N N . PRO A 1 407 ? 34.487 8.920 6.446 1.00 18.43 409 PRO A N 1
ATOM 2965 C CA . PRO A 1 407 ? 34.326 8.730 4.999 1.00 18.48 409 PRO A CA 1
ATOM 2966 C C . PRO A 1 407 ? 34.372 10.106 4.253 1.00 18.22 409 PRO A C 1
ATOM 2967 O O . PRO A 1 407 ? 33.905 11.122 4.770 1.00 19.55 409 PRO A O 1
ATOM 2971 N N . PRO A 1 408 ? 34.887 10.104 3.030 1.00 20.46 410 PRO A N 1
ATOM 2972 C CA . PRO A 1 408 ? 34.941 11.389 2.219 1.00 17.56 410 PRO A CA 1
ATOM 2973 C C . PRO A 1 408 ? 33.636 12.066 2.120 1.00 19.50 410 PRO A C 1
ATOM 2974 O O . PRO A 1 408 ? 32.591 11.422 1.842 1.00 18.38 410 PRO A O 1
ATOM 2978 N N . PHE A 1 409 ? 33.649 13.397 2.349 1.00 18.15 411 PHE A N 1
ATOM 2979 C CA . PHE A 1 409 ? 32.402 14.153 2.205 1.00 16.92 411 PHE A CA 1
ATOM 2980 C C . PHE A 1 409 ? 31.280 13.671 3.120 1.00 17.59 411 PHE A C 1
ATOM 2981 O O . PHE A 1 409 ? 30.076 13.905 2.865 1.00 16.55 411 PHE A O 1
ATOM 2989 N N . LEU A 1 410 ? 31.679 12.982 4.184 1.00 17.08 412 LEU A N 1
ATOM 2990 C CA . LEU A 1 410 ? 30.731 12.319 5.107 1.00 19.05 412 LEU A CA 1
ATOM 2991 C C . LEU A 1 410 ? 29.648 11.456 4.375 1.00 18.90 412 LEU A C 1
ATOM 2992 O O . LEU A 1 410 ? 28.432 11.373 4.768 1.00 19.86 412 LEU A O 1
ATOM 2997 N N . CYS A 1 411 ? 30.078 10.854 3.262 1.00 19.53 413 CYS A N 1
ATOM 2998 C CA . CYS A 1 411 ? 29.237 10.014 2.453 1.00 19.45 413 CYS A CA 1
ATOM 2999 C C . CYS A 1 411 ? 29.514 8.542 2.840 1.00 20.38 413 CYS A C 1
ATOM 3000 O O . CYS A 1 411 ? 30.435 7.946 2.317 1.00 21.40 413 CYS A O 1
ATOM 3003 N N . ALA A 1 412 ? 28.829 8.026 3.836 1.00 20.43 414 ALA A N 1
ATOM 3004 C CA . ALA A 1 412 ? 29.204 6.695 4.391 1.00 22.53 414 ALA A CA 1
ATOM 3005 C C . ALA A 1 412 ? 28.732 5.530 3.532 1.00 24.00 414 ALA A C 1
ATOM 3006 O O . ALA A 1 412 ? 29.255 4.436 3.688 1.00 26.10 414 ALA A O 1
ATOM 3008 N N . GLU A 1 413 ? 27.683 5.729 2.735 1.00 24.01 415 GLU A N 1
ATOM 3009 C CA . GLU A 1 413 ? 27.105 4.652 1.894 1.00 24.97 415 GLU A CA 1
ATOM 3010 C C . GLU A 1 413 ? 27.221 5.110 0.460 1.00 24.97 415 GLU A C 1
ATOM 3011 O O . GLU A 1 413 ? 26.912 6.290 0.160 1.00 26.23 415 GLU A O 1
ATOM 3017 N N . ASN A 1 414 ? 27.585 4.194 -0.438 1.00 25.37 416 ASN A N 1
ATOM 3018 C CA . ASN A 1 414 ? 27.481 4.475 -1.879 1.00 24.16 416 ASN A CA 1
ATOM 3019 C C . ASN A 1 414 ? 28.258 5.710 -2.420 1.00 25.11 416 ASN A C 1
ATOM 3020 O O . ASN A 1 414 ? 27.769 6.406 -3.309 1.00 24.09 416 ASN A O 1
ATOM 3025 N N . ALA A 1 415 ? 29.458 5.947 -1.887 1.00 21.80 417 ALA A N 1
ATOM 3026 C CA . ALA A 1 415 ? 30.231 7.099 -2.324 1.00 22.35 417 ALA A CA 1
ATOM 3027 C C . ALA A 1 415 ? 30.446 6.923 -3.852 1.00 22.15 417 ALA A C 1
ATOM 3028 O O . ALA A 1 415 ? 30.652 5.776 -4.320 1.00 21.75 417 ALA A O 1
ATOM 3030 N N . GLY A 1 416 ? 30.420 8.028 -4.609 1.00 21.46 418 GLY A N 1
ATOM 3031 C CA . GLY A 1 416 ? 30.667 7.972 -6.077 1.00 20.02 418 GLY A CA 1
ATOM 3032 C C . GLY A 1 416 ? 29.310 7.942 -6.746 1.00 23.18 418 GLY A C 1
ATOM 3033 O O . GLY A 1 416 ? 29.008 8.796 -7.547 1.00 21.24 418 GLY A O 1
ATOM 3034 N N . LEU A 1 417 ? 28.464 6.970 -6.381 1.00 22.39 419 LEU A N 1
ATOM 3035 C CA . LEU A 1 417 ? 27.068 6.986 -6.853 1.00 22.13 419 LEU A CA 1
ATOM 3036 C C . LEU A 1 417 ? 26.309 8.176 -6.292 1.00 22.07 419 LEU A C 1
ATOM 3037 O O . LEU A 1 417 ? 25.357 8.706 -6.950 1.00 21.02 419 LEU A O 1
ATOM 3042 N N . ARG A 1 418 ? 26.630 8.505 -5.021 1.00 23.33 420 ARG A N 1
ATOM 3043 C CA . ARG A 1 418 ? 26.116 9.656 -4.260 1.00 23.40 420 ARG A CA 1
ATOM 3044 C C . ARG A 1 418 ? 27.330 10.602 -4.066 1.00 22.63 420 ARG A C 1
ATOM 3045 O O . ARG A 1 418 ? 28.425 10.132 -4.009 1.00 21.36 420 ARG A O 1
ATOM 3053 N N . LEU A 1 419 ? 27.082 11.923 -3.886 1.00 22.27 421 LEU A N 1
ATOM 3054 C CA . LEU A 1 419 ? 28.178 12.879 -3.522 1.00 21.03 421 LEU A CA 1
ATOM 3055 C C . LEU A 1 419 ? 28.149 13.197 -2.003 1.00 20.48 421 LEU A C 1
ATOM 3056 O O . LEU A 1 419 ? 29.068 13.885 -1.518 1.00 22.22 421 LEU A O 1
ATOM 3061 N N . GLY A 1 420 ? 27.136 12.724 -1.259 1.00 20.31 422 GLY A N 1
ATOM 3062 C CA . GLY A 1 420 ? 27.100 12.913 0.219 1.00 17.47 422 GLY A CA 1
ATOM 3063 C C . GLY A 1 420 ? 26.841 14.415 0.500 1.00 19.00 422 GLY A C 1
ATOM 3064 O O . GLY A 1 420 ? 25.927 15.041 -0.115 1.00 18.91 422 GLY A O 1
ATOM 3065 N N . LEU A 1 421 ? 27.616 14.985 1.436 1.00 16.67 423 LEU A N 1
ATOM 3066 C CA . LEU A 1 421 ? 27.368 16.368 1.883 1.00 15.12 423 LEU A CA 1
ATOM 3067 C C . LEU A 1 421 ? 28.365 17.351 1.181 1.00 15.58 423 LEU A C 1
ATOM 3068 O O . LEU A 1 421 ? 28.429 18.523 1.563 1.00 15.37 423 LEU A O 1
ATOM 3073 N N . MET A 1 422 ? 29.084 16.856 0.153 1.00 15.07 424 MET A N 1
ATOM 3074 C CA . MET A 1 422 ? 30.258 17.550 -0.503 1.00 15.16 424 MET A CA 1
ATOM 3075 C C . MET A 1 422 ? 29.765 18.995 -0.877 1.00 15.27 424 MET A C 1
ATOM 3076 O O . MET A 1 422 ? 30.491 19.945 -0.741 1.00 16.46 424 MET A O 1
ATOM 3081 N N . GLY A 1 423 ? 28.506 19.136 -1.346 1.00 14.86 425 GLY A N 1
ATOM 3082 C CA . GLY A 1 423 ? 28.027 20.428 -1.829 1.00 15.29 425 GLY A CA 1
ATOM 3083 C C . GLY A 1 423 ? 27.773 21.483 -0.775 1.00 15.60 425 GLY A C 1
ATOM 3084 O O . GLY A 1 423 ? 27.682 22.671 -1.145 1.00 15.01 425 GLY A O 1
ATOM 3085 N N . GLY A 1 424 ? 27.643 21.088 0.525 1.00 16.49 426 GLY A N 1
ATOM 3086 C CA . GLY A 1 424 ? 27.429 22.125 1.558 1.00 16.40 426 GLY A CA 1
ATOM 3087 C C . GLY A 1 424 ? 28.651 23.078 1.607 1.00 17.89 426 GLY A C 1
ATOM 3088 O O . GLY A 1 424 ? 28.534 24.261 1.978 1.00 18.54 426 GLY A O 1
ATOM 3089 N N . GLN A 1 425 ? 29.836 22.573 1.266 1.00 17.45 427 GLN A N 1
ATOM 3090 C CA . GLN A 1 425 ? 31.027 23.350 1.377 1.00 19.44 427 GLN A CA 1
ATOM 3091 C C . GLN A 1 425 ? 31.056 24.431 0.250 1.00 18.47 427 GLN A C 1
ATOM 3092 O O . GLN A 1 425 ? 31.642 25.479 0.426 1.00 19.48 427 GLN A O 1
ATOM 3098 N N . PHE A 1 426 ? 30.300 24.193 -0.836 1.00 18.96 428 PHE A N 1
ATOM 3099 C CA . PHE A 1 426 ? 30.141 25.152 -1.961 1.00 18.48 428 PHE A CA 1
ATOM 3100 C C . PHE A 1 426 ? 29.383 26.337 -1.438 1.00 18.22 428 PHE A C 1
ATOM 3101 O O . PHE A 1 426 ? 29.588 27.475 -1.872 1.00 19.28 428 PHE A O 1
ATOM 3109 N N . MET A 1 427 ? 28.412 26.056 -0.566 1.00 16.99 429 MET A N 1
ATOM 3110 C CA . MET A 1 427 ? 27.708 27.108 0.098 1.00 15.50 429 MET A CA 1
ATOM 3111 C C . MET A 1 427 ? 28.554 27.918 1.116 1.00 15.88 429 MET A C 1
ATOM 3112 O O . MET A 1 427 ? 28.532 29.157 1.087 1.00 16.21 429 MET A O 1
ATOM 3117 N N . THR A 1 428 ? 29.258 27.220 2.030 1.00 16.93 430 THR A N 1
ATOM 3118 C CA . THR A 1 428 ? 29.927 27.917 3.103 1.00 15.20 430 THR A CA 1
ATOM 3119 C C . THR A 1 428 ? 31.176 28.676 2.652 1.00 16.27 430 THR A C 1
ATOM 3120 O O . THR A 1 428 ? 31.302 29.824 3.098 1.00 15.79 430 THR A O 1
ATOM 3124 N N . ALA A 1 429 ? 31.966 28.120 1.720 1.00 14.41 431 ALA A N 1
ATOM 3125 C CA . ALA A 1 429 ? 33.220 28.748 1.324 1.00 14.44 431 ALA A CA 1
ATOM 3126 C C . ALA A 1 429 ? 32.820 30.074 0.630 1.00 15.40 431 ALA A C 1
ATOM 3127 O O . ALA A 1 429 ? 33.524 31.097 0.755 1.00 15.91 431 ALA A O 1
ATOM 3129 N N . SER A 1 430 ? 31.675 30.049 -0.096 1.00 15.32 432 SER A N 1
ATOM 3130 C CA . SER A 1 430 ? 31.154 31.200 -0.882 1.00 15.81 432 SER A CA 1
ATOM 3131 C C . SER A 1 430 ? 30.667 32.287 0.091 1.00 15.81 432 SER A C 1
ATOM 3132 O O . SER A 1 430 ? 30.987 33.470 -0.044 1.00 13.21 432 SER A O 1
ATOM 3135 N N . ILE A 1 431 ? 29.859 31.918 1.082 1.00 15.03 433 ILE A N 1
ATOM 3136 C CA . ILE A 1 431 ? 29.346 32.929 2.013 1.00 16.08 433 ILE A CA 1
ATOM 3137 C C . ILE A 1 431 ? 30.516 33.443 2.867 1.00 15.16 433 ILE A C 1
ATOM 3138 O O . ILE A 1 431 ? 30.532 34.646 3.117 1.00 14.68 433 ILE A O 1
ATOM 3143 N N . THR A 1 432 ? 31.512 32.589 3.194 1.00 15.40 434 THR A N 1
ATOM 3144 C CA . THR A 1 432 ? 32.719 33.019 3.971 1.00 16.18 434 THR A CA 1
ATOM 3145 C C . THR A 1 432 ? 33.555 34.058 3.176 1.00 15.34 434 THR A C 1
ATOM 3146 O O . THR A 1 432 ? 33.854 35.159 3.679 1.00 14.95 434 THR A O 1
ATOM 3150 N N . ALA A 1 433 ? 33.826 33.719 1.915 1.00 14.43 435 ALA A N 1
ATOM 3151 C CA . ALA A 1 433 ? 34.452 34.616 0.956 1.00 14.17 435 ALA A CA 1
ATOM 3152 C C . ALA A 1 433 ? 33.679 35.933 0.788 1.00 13.22 435 ALA A C 1
ATOM 3153 O O . ALA A 1 433 ? 34.238 37.019 0.858 1.00 13.62 435 ALA A O 1
ATOM 3155 N N . GLU A 1 434 ? 32.341 35.886 0.614 1.00 11.73 436 GLU A N 1
ATOM 3156 C CA . GLU A 1 434 ? 31.629 37.085 0.499 1.00 11.64 436 GLU A CA 1
ATOM 3157 C C . GLU A 1 434 ? 31.759 37.947 1.759 1.00 12.54 436 GLU A C 1
ATOM 3158 O O . GLU A 1 434 ? 31.817 39.182 1.726 1.00 13.17 436 GLU A O 1
ATOM 3164 N N . SER A 1 435 ? 31.747 37.280 2.906 1.00 12.68 437 SER A N 1
ATOM 3165 C CA . SER A 1 435 ? 31.804 37.973 4.224 1.00 13.03 437 SER A CA 1
ATOM 3166 C C . SER A 1 435 ? 33.145 38.628 4.478 1.00 14.98 437 SER A C 1
ATOM 3167 O O . SER A 1 435 ? 33.247 39.774 4.988 1.00 15.75 437 SER A O 1
ATOM 3170 N N . ARG A 1 436 ? 34.158 37.934 4.037 1.00 14.11 438 ARG A N 1
ATOM 3171 C CA . ARG A 1 436 ? 35.577 38.468 4.113 1.00 14.86 438 ARG A CA 1
ATOM 3172 C C . ARG A 1 436 ? 35.732 39.765 3.249 1.00 15.54 438 ARG A C 1
ATOM 3173 O O . ARG A 1 436 ? 36.265 40.773 3.680 1.00 16.11 438 ARG A O 1
ATOM 3181 N N . ALA A 1 437 ? 35.209 39.712 2.011 1.00 15.05 439 ALA A N 1
ATOM 3182 C CA . ALA A 1 437 ? 35.113 40.911 1.189 1.00 15.02 439 ALA A CA 1
ATOM 3183 C C . ALA A 1 437 ? 34.276 42.076 1.785 1.00 16.57 439 ALA A C 1
ATOM 3184 O O . ALA A 1 437 ? 34.545 43.242 1.459 1.00 17.61 439 ALA A O 1
ATOM 3186 N N . SER A 1 438 ? 33.255 41.786 2.625 1.00 18.52 440 SER A N 1
ATOM 3187 C CA . SER A 1 438 ? 32.360 42.799 3.222 1.00 20.30 440 SER A CA 1
ATOM 3188 C C . SER A 1 438 ? 32.874 43.374 4.564 1.00 22.23 440 SER A C 1
ATOM 3189 O O . SER A 1 438 ? 32.153 44.071 5.275 1.00 22.27 440 SER A O 1
ATOM 3192 N N . CYS A 1 439 ? 34.095 43.028 4.940 1.00 19.33 441 CYS A N 1
ATOM 3193 C CA . CYS A 1 439 ? 34.522 43.410 6.312 1.00 21.88 441 CYS A CA 1
ATOM 3194 C C . CYS A 1 439 ? 35.382 44.682 6.325 1.00 21.94 441 CYS A C 1
ATOM 3195 O O . CYS A 1 439 ? 36.183 44.887 7.234 1.00 27.20 441 CYS A O 1
ATOM 3198 N N . MET A 1 440 ? 35.235 45.562 5.356 1.00 21.55 442 MET A N 1
ATOM 3199 C CA . MET A 1 440 ? 35.927 46.878 5.381 1.00 19.38 442 MET A CA 1
ATOM 3200 C C . MET A 1 440 ? 35.231 47.754 6.483 1.00 18.76 442 MET A C 1
ATOM 3201 O O . MET A 1 440 ? 33.995 47.869 6.507 1.00 15.00 442 MET A O 1
ATOM 3206 N N . PRO A 1 441 ? 35.951 48.266 7.468 1.00 16.22 443 PRO A N 1
ATOM 3207 C CA . PRO A 1 441 ? 35.437 49.140 8.540 1.00 17.95 443 PRO A CA 1
ATOM 3208 C C . PRO A 1 441 ? 34.641 50.318 7.992 1.00 16.46 443 PRO A C 1
ATOM 3209 O O . PRO A 1 441 ? 35.109 51.000 7.066 1.00 15.43 443 PRO A O 1
ATOM 3213 N N . MET A 1 442 ? 33.384 50.527 8.452 1.00 16.12 444 MET A N 1
ATOM 3214 C CA . MET A 1 442 ? 32.620 51.735 8.110 1.00 14.50 444 MET A CA 1
ATOM 3215 C C . MET A 1 442 ? 32.925 52.965 8.902 1.00 13.63 444 MET A C 1
ATOM 3216 O O . MET A 1 442 ? 32.690 54.131 8.450 1.00 15.37 444 MET A O 1
ATOM 3221 N N . SER A 1 443 ? 33.445 52.772 10.146 1.00 14.92 445 SER A N 1
ATOM 3222 C CA . SER A 1 443 ? 33.742 53.906 11.010 1.00 13.99 445 SER A CA 1
ATOM 3223 C C . SER A 1 443 ? 34.978 54.736 10.523 1.00 13.28 445 SER A C 1
ATOM 3224 O O . SER A 1 443 ? 35.268 55.810 11.140 1.00 14.54 445 SER A O 1
ATOM 3227 N N . ILE A 1 444 ? 35.561 54.389 9.369 1.00 14.07 446 ILE A N 1
ATOM 3228 C CA . ILE A 1 444 ? 36.628 55.190 8.806 1.00 13.60 446 ILE A CA 1
ATOM 3229 C C . ILE A 1 444 ? 36.233 55.833 7.453 1.00 13.84 446 ILE A C 1
ATOM 3230 O O . ILE A 1 444 ? 37.054 56.439 6.776 1.00 15.67 446 ILE A O 1
ATOM 3235 N N . GLN A 1 445 ? 34.939 55.733 7.085 1.00 13.77 447 GLN A N 1
ATOM 3236 C CA . GLN A 1 445 ? 34.576 56.044 5.732 1.00 14.68 447 GLN A CA 1
ATOM 3237 C C . GLN A 1 445 ? 34.048 57.487 5.632 1.00 13.74 447 GLN A C 1
ATOM 3238 O O . GLN A 1 445 ? 33.544 57.850 4.591 1.00 16.40 447 GLN A O 1
ATOM 3244 N N . SER A 1 446 ? 34.050 58.222 6.760 1.00 13.19 448 SER A N 1
ATOM 3245 C CA . SER A 1 446 ? 33.582 59.592 6.901 1.00 15.15 448 SER A CA 1
ATOM 3246 C C . SER A 1 446 ? 33.648 60.412 5.622 1.00 15.94 448 SER A C 1
ATOM 3247 O O . SER A 1 446 ? 34.678 60.555 5.023 1.00 13.59 448 SER A O 1
ATOM 3250 N N . LEU A 1 447 ? 32.512 60.967 5.220 1.00 15.76 449 LEU A N 1
ATOM 3251 C CA . LEU A 1 447 ? 32.510 62.011 4.181 1.00 15.99 449 LEU A CA 1
ATOM 3252 C C . LEU A 1 447 ? 31.807 63.256 4.734 1.00 16.85 449 LEU A C 1
ATOM 3253 O O . LEU A 1 447 ? 30.773 63.140 5.427 1.00 16.94 449 LEU A O 1
ATOM 3258 N N . SER A 1 448 ? 32.295 64.436 4.361 1.00 15.42 450 SER A N 1
ATOM 3259 C CA . SER A 1 448 ? 31.804 65.736 4.887 1.00 16.05 450 SER A CA 1
ATOM 3260 C C . SER A 1 448 ? 30.607 66.212 4.124 1.00 17.29 450 SER A C 1
ATOM 3261 O O . SER A 1 448 ? 30.505 66.067 2.910 1.00 17.60 450 SER A O 1
ATOM 3264 N N . THR A 1 449 ? 29.659 66.720 4.893 1.00 15.91 451 THR A N 1
ATOM 3265 C CA . THR A 1 449 ? 28.435 67.296 4.375 1.00 16.66 451 THR A CA 1
ATOM 3266 C C . THR A 1 449 ? 28.003 68.619 5.067 1.00 17.07 451 THR A C 1
ATOM 3267 O O . THR A 1 449 ? 28.614 69.024 6.060 1.00 16.61 451 THR A O 1
ATOM 3271 N N . THR A 1 450 ? 26.830 69.140 4.609 1.00 15.95 452 THR A N 1
ATOM 3272 C CA . THR A 1 450 ? 26.135 70.222 5.332 1.00 16.81 452 THR A CA 1
ATOM 3273 C C . THR A 1 450 ? 27.038 71.482 5.439 1.00 16.61 452 THR A C 1
ATOM 3274 O O . THR A 1 450 ? 27.233 72.055 6.520 1.00 16.85 452 THR A O 1
ATOM 3278 N N . GLY A 1 451 ? 27.590 71.903 4.317 1.00 16.81 453 GLY A N 1
ATOM 3279 C CA . GLY A 1 451 ? 28.426 73.091 4.307 1.00 18.97 453 GLY A CA 1
ATOM 3280 C C . GLY A 1 451 ? 29.649 72.880 5.221 1.00 18.46 453 GLY A C 1
ATOM 3281 O O . GLY A 1 451 ? 30.168 73.856 5.793 1.00 18.55 453 GLY A O 1
ATOM 3282 N N . ASP A 1 452 ? 30.113 71.624 5.346 1.00 18.32 454 ASP A N 1
ATOM 3283 C CA . ASP A 1 452 ? 31.176 71.212 6.275 1.00 15.47 454 ASP A CA 1
ATOM 3284 C C . ASP A 1 452 ? 30.917 71.434 7.726 1.00 16.07 454 ASP A C 1
ATOM 3285 O O . ASP A 1 452 ? 31.818 71.340 8.541 1.00 16.72 454 ASP A O 1
ATOM 3290 N N . PHE A 1 453 ? 29.649 71.624 8.100 1.00 14.95 455 PHE A N 1
ATOM 3291 C CA . PHE A 1 453 ? 29.357 71.690 9.549 1.00 15.68 455 PHE A CA 1
ATOM 3292 C C . PHE A 1 453 ? 29.450 70.242 10.127 1.00 17.55 455 PHE A C 1
ATOM 3293 O O . PHE A 1 453 ? 30.055 69.980 11.233 1.00 16.31 455 PHE A O 1
ATOM 3301 N N . GLN A 1 454 ? 28.874 69.285 9.368 1.00 16.94 456 GLN A N 1
ATOM 3302 C CA . GLN A 1 454 ? 28.989 67.860 9.754 1.00 16.96 456 GLN A CA 1
ATOM 3303 C C . GLN A 1 454 ? 30.222 67.300 9.063 1.00 15.91 456 GLN A C 1
ATOM 3304 O O . GLN A 1 454 ? 30.098 66.536 8.117 1.00 15.83 456 GLN A O 1
ATOM 3310 N N . ASP A 1 455 ? 31.412 67.711 9.466 1.00 15.21 457 ASP A N 1
ATOM 3311 C CA . ASP A 1 455 ? 32.548 67.417 8.615 1.00 16.64 457 ASP A CA 1
ATOM 3312 C C . ASP A 1 455 ? 33.284 66.085 8.913 1.00 15.48 457 ASP A C 1
ATOM 3313 O O . ASP A 1 455 ? 34.143 65.691 8.144 1.00 16.31 457 ASP A O 1
ATOM 3318 N N . ILE A 1 456 ? 32.949 65.437 10.018 1.00 14.02 458 ILE A N 1
ATOM 3319 C CA . ILE A 1 456 ? 33.565 64.151 10.317 1.00 13.98 458 ILE A CA 1
ATOM 3320 C C . ILE A 1 456 ? 32.531 63.342 11.020 1.00 15.46 458 ILE A C 1
ATOM 3321 O O . ILE A 1 456 ? 32.054 63.779 12.065 1.00 15.04 458 ILE A O 1
ATOM 3326 N N . VAL A 1 457 ? 32.159 62.192 10.425 1.00 15.11 459 VAL A N 1
ATOM 3327 C CA . VAL A 1 457 ? 30.939 61.501 10.864 1.00 15.60 459 VAL A CA 1
ATOM 3328 C C . VAL A 1 457 ? 31.228 59.996 11.053 1.00 15.83 459 VAL A C 1
ATOM 3329 O O . VAL A 1 457 ? 32.295 59.505 10.594 1.00 12.79 459 VAL A O 1
ATOM 3333 N N . SER A 1 458 ? 30.400 59.324 11.860 1.00 15.20 460 SER A N 1
ATOM 3334 C CA . SER A 1 458 ? 30.692 57.932 12.272 1.00 13.62 460 SER A CA 1
ATOM 3335 C C . SER A 1 458 ? 30.238 56.895 11.310 1.00 12.62 460 SER A C 1
ATOM 3336 O O . SER A 1 458 ? 30.788 55.836 11.288 1.00 12.47 460 SER A O 1
ATOM 3339 N N . PHE A 1 459 ? 29.066 57.126 10.663 1.00 14.47 461 PHE A N 1
ATOM 3340 C CA . PHE A 1 459 ? 28.378 56.098 9.885 1.00 14.43 461 PHE A CA 1
ATOM 3341 C C . PHE A 1 459 ? 28.043 54.877 10.769 1.00 13.57 461 PHE A C 1
ATOM 3342 O O . PHE A 1 459 ? 27.941 53.790 10.247 1.00 13.02 461 PHE A O 1
ATOM 3350 N N . GLY A 1 460 ? 27.773 55.099 12.077 1.00 13.85 462 GLY A N 1
ATOM 3351 C CA . GLY A 1 460 ? 27.559 54.019 12.980 1.00 15.47 462 GLY A CA 1
ATOM 3352 C C . GLY A 1 460 ? 26.374 53.135 12.662 1.00 17.22 462 GLY A C 1
ATOM 3353 O O . GLY A 1 460 ? 26.413 51.900 12.888 1.00 15.96 462 GLY A O 1
ATOM 3354 N N . LEU A 1 461 ? 25.298 53.750 12.130 1.00 14.54 463 LEU A N 1
ATOM 3355 C CA . LEU A 1 461 ? 24.169 52.876 11.771 1.00 15.84 463 LEU A CA 1
ATOM 3356 C C . LEU A 1 461 ? 24.446 51.981 10.541 1.00 16.32 463 LEU A C 1
ATOM 3357 O O . LEU A 1 461 ? 24.080 50.792 10.528 1.00 16.32 463 LEU A O 1
ATOM 3362 N N . VAL A 1 462 ? 25.147 52.505 9.511 1.00 15.63 464 VAL A N 1
ATOM 3363 C CA . VAL A 1 462 ? 25.612 51.646 8.415 1.00 14.81 464 VAL A CA 1
ATOM 3364 C C . VAL A 1 462 ? 26.534 50.546 8.962 1.00 12.68 464 VAL A C 1
ATOM 3365 O O . VAL A 1 462 ? 26.404 49.382 8.574 1.00 13.47 464 VAL A O 1
ATOM 3369 N N . ALA A 1 463 ? 27.415 50.894 9.918 1.00 13.15 465 ALA A N 1
ATOM 3370 C CA . ALA A 1 463 ? 28.314 49.903 10.504 1.00 14.26 465 ALA A CA 1
ATOM 3371 C C . ALA A 1 463 ? 27.482 48.762 11.144 1.00 11.99 465 ALA A C 1
ATOM 3372 O O . ALA A 1 463 ? 27.735 47.567 10.914 1.00 14.38 465 ALA A O 1
ATOM 3374 N N . ALA A 1 464 ? 26.438 49.135 11.906 1.00 13.85 466 ALA A N 1
ATOM 3375 C CA . ALA A 1 464 ? 25.563 48.130 12.499 1.00 14.37 466 ALA A CA 1
ATOM 3376 C C . ALA A 1 464 ? 24.749 47.293 11.450 1.00 15.15 466 ALA A C 1
ATOM 3377 O O . ALA A 1 464 ? 24.706 46.082 11.537 1.00 14.93 466 ALA A O 1
ATOM 3379 N N . ARG A 1 465 ? 24.093 47.965 10.486 1.00 15.20 467 ARG A N 1
ATOM 3380 C CA . ARG A 1 465 ? 23.460 47.228 9.362 1.00 14.43 467 ARG A CA 1
ATOM 3381 C C . ARG A 1 465 ? 24.400 46.228 8.673 1.00 13.60 467 ARG A C 1
ATOM 3382 O O . ARG A 1 465 ? 24.040 45.079 8.390 1.00 14.46 467 ARG A O 1
ATOM 3390 N N . ARG A 1 466 ? 25.684 46.560 8.506 1.00 14.96 468 ARG A N 1
ATOM 3391 C CA . ARG A 1 466 ? 26.636 45.605 7.881 1.00 16.34 468 ARG A CA 1
ATOM 3392 C C . ARG A 1 466 ? 26.977 44.403 8.728 1.00 14.48 468 ARG A C 1
ATOM 3393 O O . ARG A 1 466 ? 27.031 43.310 8.254 1.00 15.21 468 ARG A O 1
ATOM 3401 N N . VAL A 1 467 ? 27.106 44.639 10.033 1.00 15.50 469 VAL A N 1
ATOM 3402 C CA . VAL A 1 467 ? 27.168 43.520 11.009 1.00 15.69 469 VAL A CA 1
ATOM 3403 C C . VAL A 1 467 ? 25.949 42.611 10.892 1.00 14.92 469 VAL A C 1
ATOM 3404 O O . VAL A 1 467 ? 26.093 41.380 10.894 1.00 15.77 469 VAL A O 1
ATOM 3408 N N . ARG A 1 468 ? 24.749 43.192 10.841 1.00 16.01 470 ARG A N 1
ATOM 3409 C CA . ARG A 1 468 ? 23.550 42.400 10.762 1.00 15.87 470 ARG A CA 1
ATOM 3410 C C . ARG A 1 468 ? 23.582 41.422 9.577 1.00 16.09 470 ARG A C 1
ATOM 3411 O O . ARG A 1 468 ? 23.262 40.207 9.725 1.00 15.77 470 ARG A O 1
ATOM 3419 N N . GLU A 1 469 ? 23.993 41.952 8.407 1.00 16.56 471 GLU A N 1
ATOM 3420 C CA . GLU A 1 469 ? 24.206 41.074 7.226 1.00 18.32 471 GLU A CA 1
ATOM 3421 C C . GLU A 1 469 ? 25.252 39.971 7.490 1.00 16.43 471 GLU A C 1
ATOM 3422 O O . GLU A 1 469 ? 25.024 38.744 7.173 1.00 16.74 471 GLU A O 1
ATOM 3428 N N . GLN A 1 470 ? 26.381 40.345 8.094 1.00 16.43 472 GLN A N 1
ATOM 3429 C CA . GLN A 1 470 ? 27.398 39.344 8.384 1.00 16.45 472 GLN A CA 1
ATOM 3430 C C . GLN A 1 470 ? 26.936 38.275 9.369 1.00 15.88 472 GLN A C 1
ATOM 3431 O O . GLN A 1 470 ? 27.353 37.084 9.206 1.00 15.86 472 GLN A O 1
ATOM 3437 N N . LEU A 1 471 ? 26.018 38.634 10.297 1.00 16.32 473 LEU A N 1
ATOM 3438 C CA . LEU A 1 471 ? 25.510 37.687 11.307 1.00 16.70 473 LEU A CA 1
ATOM 3439 C C . LEU A 1 471 ? 24.616 36.632 10.591 1.00 14.93 473 LEU A C 1
ATOM 3440 O O . LEU A 1 471 ? 24.653 35.464 10.907 1.00 15.52 473 LEU A O 1
ATOM 3445 N N . LYS A 1 472 ? 23.825 37.050 9.607 1.00 17.22 474 LYS A N 1
ATOM 3446 C CA . LYS A 1 472 ? 23.026 36.101 8.812 1.00 18.27 474 LYS A CA 1
ATOM 3447 C C . LYS A 1 472 ? 23.963 35.099 8.139 1.00 17.47 474 LYS A C 1
ATOM 3448 O O . LYS A 1 472 ? 23.725 33.850 8.219 1.00 18.34 474 LYS A O 1
ATOM 3454 N N . ASN A 1 473 ? 25.005 35.634 7.499 1.00 16.77 475 ASN A N 1
ATOM 3455 C CA . ASN A 1 473 ? 26.014 34.805 6.874 1.00 15.89 475 ASN A CA 1
ATOM 3456 C C . ASN A 1 473 ? 26.611 33.799 7.858 1.00 15.98 475 ASN A C 1
ATOM 3457 O O . ASN A 1 473 ? 26.770 32.576 7.526 1.00 14.60 475 ASN A O 1
ATOM 3462 N N . LEU A 1 474 ? 26.991 34.310 9.025 1.00 16.29 476 LEU A N 1
ATOM 3463 C CA . LEU A 1 474 ? 27.598 33.451 10.032 1.00 15.53 476 LEU A CA 1
ATOM 3464 C C . LEU A 1 474 ? 26.684 32.274 10.407 1.00 14.87 476 LEU A C 1
ATOM 3465 O O . LEU A 1 474 ? 27.106 31.136 10.505 1.00 13.87 476 LEU A O 1
ATOM 3470 N N . LYS A 1 475 ? 25.400 32.547 10.687 1.00 14.98 477 LYS A N 1
ATOM 3471 C CA . LYS A 1 475 ? 24.553 31.429 11.004 1.00 15.73 477 LYS A CA 1
ATOM 3472 C C . LYS A 1 475 ? 24.453 30.383 9.895 1.00 16.40 477 LYS A C 1
ATOM 3473 O O . LYS A 1 475 ? 24.349 29.168 10.195 1.00 16.25 477 LYS A O 1
ATOM 3479 N N . TYR A 1 476 ? 24.455 30.826 8.621 1.00 16.76 478 TYR A N 1
ATOM 3480 C CA . TYR A 1 476 ? 24.487 29.801 7.530 1.00 17.33 478 TYR A CA 1
ATOM 3481 C C . TYR A 1 476 ? 25.678 28.888 7.605 1.00 16.96 478 TYR A C 1
ATOM 3482 O O . TYR A 1 476 ? 25.599 27.633 7.480 1.00 17.38 478 TYR A O 1
ATOM 3491 N N . VAL A 1 477 ? 26.837 29.471 7.860 1.00 14.59 479 VAL A N 1
ATOM 3492 C CA . VAL A 1 477 ? 28.030 28.646 7.866 1.00 16.36 479 VAL A CA 1
ATOM 3493 C C . VAL A 1 477 ? 28.055 27.780 9.138 1.00 15.30 479 VAL A C 1
ATOM 3494 O O . VAL A 1 477 ? 28.322 26.575 9.039 1.00 15.04 479 VAL A O 1
ATOM 3498 N N . PHE A 1 478 ? 27.721 28.387 10.285 1.00 15.84 480 PHE A N 1
ATOM 3499 C CA . PHE A 1 478 ? 27.525 27.594 11.520 1.00 16.54 480 PHE A CA 1
ATOM 3500 C C . PHE A 1 478 ? 26.576 26.378 11.314 1.00 15.09 480 PHE A C 1
ATOM 3501 O O . PHE A 1 478 ? 26.797 25.273 11.858 1.00 14.75 480 PHE A O 1
ATOM 3509 N N . SER A 1 479 ? 25.432 26.634 10.652 1.00 16.79 481 SER A N 1
ATOM 3510 C CA . SER A 1 479 ? 24.428 25.601 10.415 1.00 17.56 481 SER A CA 1
ATOM 3511 C C . SER A 1 479 ? 24.996 24.407 9.710 1.00 16.49 481 SER A C 1
ATOM 3512 O O . SER A 1 479 ? 24.807 23.230 10.132 1.00 14.29 481 SER A O 1
ATOM 3515 N N . PHE A 1 480 ? 25.774 24.679 8.638 1.00 16.31 482 PHE A N 1
ATOM 3516 C CA . PHE A 1 480 ? 26.435 23.556 8.012 1.00 16.93 482 PHE A CA 1
ATOM 3517 C C . PHE A 1 480 ? 27.532 22.851 8.834 1.00 17.67 482 PHE A C 1
ATOM 3518 O O . PHE A 1 480 ? 27.593 21.617 8.820 1.00 16.56 482 PHE A O 1
ATOM 3526 N N . GLU A 1 481 ? 28.368 23.585 9.603 1.00 16.51 483 GLU A N 1
ATOM 3527 C CA . GLU A 1 481 ? 29.262 22.885 10.552 1.00 16.26 483 GLU A CA 1
ATOM 3528 C C . GLU A 1 481 ? 28.431 21.966 11.484 1.00 14.75 483 GLU A C 1
ATOM 3529 O O . GLU A 1 481 ? 28.776 20.798 11.669 1.00 16.27 483 GLU A O 1
ATOM 3535 N N . LEU A 1 482 ? 27.320 22.452 12.052 1.00 15.79 484 LEU A N 1
ATOM 3536 C CA . LEU A 1 482 ? 26.573 21.679 13.014 1.00 16.97 484 LEU A CA 1
ATOM 3537 C C . LEU A 1 482 ? 25.965 20.475 12.282 1.00 18.60 484 LEU A C 1
ATOM 3538 O O . LEU A 1 482 ? 26.027 19.352 12.799 1.00 17.84 484 LEU A O 1
ATOM 3543 N N . LEU A 1 483 ? 25.321 20.715 11.107 1.00 18.85 485 LEU A N 1
ATOM 3544 C CA . LEU A 1 483 ? 24.849 19.612 10.260 1.00 18.51 485 LEU A CA 1
ATOM 3545 C C . LEU A 1 483 ? 25.947 18.568 10.031 1.00 19.10 485 LEU A C 1
ATOM 3546 O O . LEU A 1 483 ? 25.682 17.337 10.298 1.00 20.56 485 LEU A O 1
ATOM 3551 N N . CYS A 1 484 ? 27.179 18.981 9.599 1.00 17.78 486 CYS A N 1
ATOM 3552 C CA . CYS A 1 484 ? 28.324 18.091 9.502 1.00 18.18 486 CYS A CA 1
ATOM 3553 C C . CYS A 1 484 ? 28.598 17.353 10.808 1.00 18.07 486 CYS A C 1
ATOM 3554 O O . CYS A 1 484 ? 28.861 16.111 10.810 1.00 19.46 486 CYS A O 1
ATOM 3557 N N . ALA A 1 485 ? 28.621 18.103 11.896 1.00 15.79 487 ALA A N 1
ATOM 3558 C CA . ALA A 1 485 ? 29.040 17.470 13.165 1.00 17.56 487 ALA A CA 1
ATOM 3559 C C . ALA A 1 485 ? 28.078 16.312 13.563 1.00 17.46 487 ALA A C 1
ATOM 3560 O O . ALA A 1 485 ? 28.540 15.256 14.009 1.00 18.88 487 ALA A O 1
ATOM 3562 N N . CYS A 1 486 ? 26.759 16.532 13.394 1.00 18.89 488 CYS A N 1
ATOM 3563 C CA . CYS A 1 486 ? 25.742 15.541 13.696 1.00 19.88 488 CYS A CA 1
ATOM 3564 C C . CYS A 1 486 ? 25.921 14.313 12.798 1.00 21.25 488 CYS A C 1
ATOM 3565 O O . CYS A 1 486 ? 25.862 13.196 13.260 1.00 20.40 488 CYS A O 1
ATOM 3568 N N . GLN A 1 487 ? 26.182 14.536 11.514 1.00 19.41 489 GLN A N 1
ATOM 3569 C CA . GLN A 1 487 ? 26.297 13.415 10.625 1.00 19.69 489 GLN A CA 1
ATOM 3570 C C . GLN A 1 487 ? 27.589 12.677 11.014 1.00 20.52 489 GLN A C 1
ATOM 3571 O O . GLN A 1 487 ? 27.655 11.404 11.014 1.00 20.69 489 GLN A O 1
ATOM 3577 N N . ALA A 1 488 ? 28.609 13.441 11.395 1.00 19.71 490 ALA A N 1
ATOM 3578 C CA . ALA A 1 488 ? 29.897 12.819 11.773 1.00 20.97 490 ALA A CA 1
ATOM 3579 C C . ALA A 1 488 ? 29.714 11.928 13.051 1.00 21.06 490 ALA A C 1
ATOM 3580 O O . ALA A 1 488 ? 30.222 10.773 13.101 1.00 19.66 490 ALA A O 1
ATOM 3582 N N . VAL A 1 489 ? 29.055 12.450 14.088 1.00 20.29 491 VAL A N 1
ATOM 3583 C CA . VAL A 1 489 ? 28.911 11.584 15.304 1.00 20.73 491 VAL A CA 1
ATOM 3584 C C . VAL A 1 489 ? 27.990 10.337 15.053 1.00 22.37 491 VAL A C 1
ATOM 3585 O O . VAL A 1 489 ? 28.246 9.265 15.636 1.00 21.44 491 VAL A O 1
ATOM 3589 N N . ASP A 1 490 ? 26.962 10.486 14.193 1.00 22.14 492 ASP A N 1
ATOM 3590 C CA . ASP A 1 490 ? 26.177 9.332 13.718 1.00 24.16 492 ASP A CA 1
ATOM 3591 C C . ASP A 1 490 ? 27.070 8.242 13.112 1.00 25.79 492 ASP A C 1
ATOM 3592 O O . ASP A 1 490 ? 26.941 7.061 13.450 1.00 27.45 492 ASP A O 1
ATOM 3597 N N . ILE A 1 491 ? 28.047 8.642 12.306 1.00 23.66 493 ILE A N 1
ATOM 3598 C CA . ILE A 1 491 ? 29.016 7.799 11.719 1.00 23.89 493 ILE A CA 1
ATOM 3599 C C . ILE A 1 491 ? 30.050 7.207 12.719 1.00 25.96 493 ILE A C 1
ATOM 3600 O O . ILE A 1 491 ? 30.414 5.968 12.601 1.00 25.25 493 ILE A O 1
ATOM 3605 N N . ARG A 1 492 ? 30.503 8.024 13.687 1.00 23.60 494 ARG A N 1
ATOM 3606 C CA . ARG A 1 492 ? 31.293 7.520 14.808 1.00 23.30 494 ARG A CA 1
ATOM 3607 C C . ARG A 1 492 ? 30.542 6.539 15.735 1.00 23.69 494 ARG A C 1
ATOM 3608 O O . ARG A 1 492 ? 31.169 5.619 16.290 1.00 25.35 494 ARG A O 1
ATOM 3616 N N . GLY A 1 493 ? 29.238 6.742 15.851 1.00 22.81 495 GLY A N 1
ATOM 3617 C CA . GLY A 1 493 ? 28.396 6.112 16.904 1.00 24.42 495 GLY A CA 1
ATOM 3618 C C . GLY A 1 493 ? 28.218 7.153 17.988 1.00 22.64 495 GLY A C 1
ATOM 3619 O O . GLY A 1 493 ? 29.185 7.719 18.480 1.00 24.32 495 GLY A O 1
ATOM 3620 N N . THR A 1 494 ? 26.989 7.378 18.391 1.00 24.64 496 THR A N 1
ATOM 3621 C CA . THR A 1 494 ? 26.683 8.392 19.367 1.00 25.24 496 THR A CA 1
ATOM 3622 C C . THR A 1 494 ? 26.670 7.949 20.833 1.00 25.16 496 THR A C 1
ATOM 3623 O O . THR A 1 494 ? 26.323 8.780 21.739 1.00 24.93 496 THR A O 1
ATOM 3627 N N . ALA A 1 495 ? 26.992 6.678 21.088 1.00 24.74 497 ALA A N 1
ATOM 3628 C CA . ALA A 1 495 ? 26.984 6.183 22.497 1.00 23.81 497 ALA A CA 1
ATOM 3629 C C . ALA A 1 495 ? 27.886 7.079 23.402 1.00 24.92 497 ALA A C 1
ATOM 3630 O O . ALA A 1 495 ? 27.503 7.446 24.539 1.00 25.78 497 ALA A O 1
ATOM 3632 N N . GLY A 1 496 ? 29.021 7.500 22.861 1.00 23.63 498 GLY A N 1
ATOM 3633 C CA . GLY A 1 496 ? 30.053 8.224 23.658 1.00 24.65 498 GLY A CA 1
ATOM 3634 C C . GLY A 1 496 ? 29.849 9.758 23.702 1.00 23.35 498 GLY A C 1
ATOM 3635 O O . GLY A 1 496 ? 30.703 10.429 24.223 1.00 23.57 498 GLY A O 1
ATOM 3636 N N . LEU A 1 497 ? 28.737 10.306 23.183 1.00 21.85 499 LEU A N 1
ATOM 3637 C CA . LEU A 1 497 ? 28.493 11.802 23.213 1.00 20.67 499 LEU A CA 1
ATOM 3638 C C . LEU A 1 497 ? 28.493 12.313 24.642 1.00 21.93 499 LEU A C 1
ATOM 3639 O O . LEU A 1 497 ? 27.937 11.595 25.546 1.00 21.25 499 LEU A O 1
ATOM 3644 N N . SER A 1 498 ? 29.044 13.517 24.886 1.00 18.12 500 SER A N 1
ATOM 3645 C CA . SER A 1 498 ? 28.845 14.152 26.161 1.00 17.48 500 SER A CA 1
ATOM 3646 C C . SER A 1 498 ? 27.366 14.447 26.323 1.00 17.87 500 SER A C 1
ATOM 3647 O O . SER A 1 498 ? 26.646 14.503 25.353 1.00 20.67 500 SER A O 1
ATOM 3650 N N . LYS A 1 499 ? 26.920 14.622 27.567 1.00 19.68 501 LYS A N 1
ATOM 3651 C CA . LYS A 1 499 ? 25.556 15.068 27.849 1.00 20.67 501 LYS A CA 1
ATOM 3652 C C . LYS A 1 499 ? 25.182 16.385 27.155 1.00 21.67 501 LYS A C 1
ATOM 3653 O O . LYS A 1 499 ? 24.045 16.518 26.590 1.00 20.51 501 LYS A O 1
ATOM 3655 N N . ARG A 1 500 ? 26.047 17.400 27.281 1.00 21.06 502 ARG A N 1
ATOM 3656 C CA . ARG A 1 500 ? 25.684 18.710 26.741 1.00 21.04 502 ARG A CA 1
ATOM 3657 C C . ARG A 1 500 ? 25.681 18.653 25.183 1.00 20.11 502 ARG A C 1
ATOM 3658 O O . ARG A 1 500 ? 24.760 19.195 24.559 1.00 20.02 502 ARG A O 1
ATOM 3666 N N . THR A 1 501 ? 26.683 18.024 24.580 1.00 19.24 503 THR A N 1
ATOM 3667 C CA . THR A 1 501 ? 26.689 17.946 23.123 1.00 19.12 503 THR A CA 1
ATOM 3668 C C . THR A 1 501 ? 25.521 17.028 22.643 1.00 20.23 503 THR A C 1
ATOM 3669 O O . THR A 1 501 ? 24.954 17.236 21.581 1.00 19.68 503 THR A O 1
ATOM 3673 N N . ARG A 1 502 ? 25.177 15.953 23.384 1.00 21.61 504 ARG A N 1
ATOM 3674 C CA . ARG A 1 502 ? 24.076 15.100 22.962 1.00 22.36 504 ARG A CA 1
ATOM 3675 C C . ARG A 1 502 ? 22.780 15.904 22.942 1.00 20.98 504 ARG A C 1
ATOM 3676 O O . ARG A 1 502 ? 21.944 15.729 22.077 1.00 21.41 504 ARG A O 1
ATOM 3684 N N . ALA A 1 503 ? 22.609 16.818 23.909 1.00 22.74 505 ALA A N 1
ATOM 3685 C CA . ALA A 1 503 ? 21.418 17.700 23.864 1.00 19.42 505 ALA A CA 1
ATOM 3686 C C . ALA A 1 503 ? 21.246 18.517 22.536 1.00 20.56 505 ALA A C 1
ATOM 3687 O O . ALA A 1 503 ? 20.156 18.718 21.979 1.00 20.32 505 ALA A O 1
ATOM 3689 N N . LEU A 1 504 ? 22.361 19.023 22.061 1.00 18.15 506 LEU A N 1
ATOM 3690 C CA . LEU A 1 504 ? 22.433 19.804 20.817 1.00 19.59 506 LEU A CA 1
ATOM 3691 C C . LEU A 1 504 ? 22.219 18.940 19.571 1.00 18.78 506 LEU A C 1
ATOM 3692 O O . LEU A 1 504 ? 21.426 19.283 18.691 1.00 21.19 506 LEU A O 1
ATOM 3697 N N . TYR A 1 505 ? 22.818 17.765 19.589 1.00 20.46 507 TYR A N 1
ATOM 3698 C CA . TYR A 1 505 ? 22.701 16.730 18.543 1.00 20.06 507 TYR A CA 1
ATOM 3699 C C . TYR A 1 505 ? 21.202 16.353 18.459 1.00 20.34 507 TYR A C 1
ATOM 3700 O O . TYR A 1 505 ? 20.561 16.416 17.363 1.00 20.40 507 TYR A O 1
ATOM 3709 N N . ASP A 1 506 ? 20.613 16.058 19.629 1.00 21.24 508 ASP A N 1
ATOM 3710 C CA . ASP A 1 506 ? 19.178 15.756 19.661 1.00 21.22 508 ASP 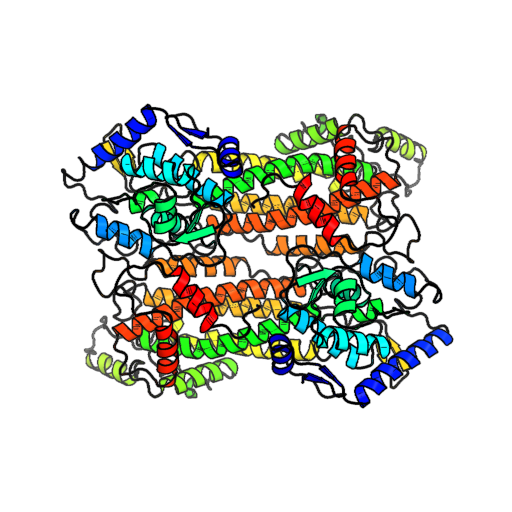A CA 1
ATOM 3711 C C . ASP A 1 506 ? 18.302 16.816 19.107 1.00 21.02 508 ASP A C 1
ATOM 3712 O O . ASP A 1 506 ? 17.400 16.508 18.334 1.00 21.41 508 ASP A O 1
ATOM 3717 N N . LYS A 1 507 ? 18.505 18.087 19.523 1.00 20.48 509 LYS A N 1
ATOM 3718 C CA . LYS A 1 507 ? 17.668 19.167 19.049 1.00 21.94 509 LYS A CA 1
ATOM 3719 C C . LYS A 1 507 ? 17.810 19.279 17.498 1.00 21.70 509 LYS A C 1
ATOM 3720 O O . LYS A 1 507 ? 16.831 19.385 16.744 1.00 22.04 509 LYS A O 1
ATOM 3726 N N . THR A 1 508 ? 19.032 19.173 17.019 1.00 21.09 510 THR A N 1
ATOM 3727 C CA . THR A 1 508 ? 19.256 19.267 15.534 1.00 21.35 510 THR A CA 1
ATOM 3728 C C . THR A 1 508 ? 18.566 18.123 14.759 1.00 21.61 510 THR A C 1
ATOM 3729 O O . THR A 1 508 ? 17.956 18.337 13.665 1.00 20.93 510 THR A O 1
ATOM 3733 N N . ARG A 1 509 ? 18.692 16.912 15.315 1.00 20.60 511 ARG A N 1
ATOM 3734 C CA . ARG A 1 509 ? 18.069 15.708 14.759 1.00 21.49 511 ARG A CA 1
ATOM 3735 C C . ARG A 1 509 ? 16.529 15.847 14.770 1.00 23.00 511 ARG A C 1
ATOM 3736 O O . ARG A 1 509 ? 15.866 15.135 14.027 1.00 25.14 511 ARG A O 1
ATOM 3744 N N . THR A 1 510 ? 15.952 16.818 15.467 1.00 24.29 512 THR A N 1
ATOM 3745 C CA . THR A 1 510 ? 14.511 17.035 15.323 1.00 24.38 512 THR A CA 1
ATOM 3746 C C . THR A 1 510 ? 14.173 17.822 14.064 1.00 26.23 512 THR A C 1
ATOM 3747 O O . THR A 1 510 ? 12.992 17.912 13.697 1.00 26.61 512 THR A O 1
ATOM 3751 N N . LEU A 1 511 ? 15.199 18.368 13.399 1.00 25.01 513 LEU A N 1
ATOM 3752 C CA . LEU A 1 511 ? 15.028 19.227 12.227 1.00 25.61 513 LEU A CA 1
ATOM 3753 C C . LEU A 1 511 ? 15.624 18.602 10.994 1.00 24.91 513 LEU A C 1
ATOM 3754 O O . LEU A 1 511 ? 15.095 18.813 9.915 1.00 26.25 513 LEU A O 1
ATOM 3759 N N . VAL A 1 512 ? 16.755 17.893 11.158 1.00 24.51 514 VAL A N 1
ATOM 3760 C CA . VAL A 1 512 ? 17.478 17.265 10.082 1.00 25.49 514 VAL A CA 1
ATOM 3761 C C . VAL A 1 512 ? 17.853 15.811 10.437 1.00 24.78 514 VAL A C 1
ATOM 3762 O O . VAL A 1 512 ? 18.469 15.572 11.500 1.00 24.95 514 VAL A O 1
ATOM 3766 N N . PRO A 1 513 ? 17.541 14.853 9.530 1.00 24.64 515 PRO A N 1
ATOM 3767 C CA . PRO A 1 513 ? 17.926 13.461 9.788 1.00 24.06 515 PRO A CA 1
ATOM 3768 C C . PRO A 1 513 ? 19.373 13.227 9.437 1.00 25.45 515 PRO A C 1
ATOM 3769 O O . PRO A 1 513 ? 19.971 14.030 8.659 1.00 25.46 515 PRO A O 1
ATOM 3773 N N . TYR A 1 514 ? 19.911 12.127 9.929 1.00 24.23 516 TYR A N 1
ATOM 3774 C CA . TYR A 1 514 ? 21.086 11.536 9.328 1.00 23.50 516 TYR A CA 1
ATOM 3775 C C . TYR A 1 514 ? 20.791 11.356 7.826 1.00 24.72 516 TYR A C 1
ATOM 3776 O O . TYR A 1 514 ? 19.687 10.966 7.445 1.00 26.08 516 TYR A O 1
ATOM 3785 N N . LEU A 1 515 ? 21.762 11.654 6.963 1.00 24.70 517 LEU A N 1
ATOM 3786 C CA . LEU A 1 515 ? 21.475 11.650 5.520 1.00 25.70 517 LEU A CA 1
ATOM 3787 C C . LEU A 1 515 ? 22.205 10.500 4.804 1.00 25.54 517 LEU A C 1
ATOM 3788 O O . LEU A 1 515 ? 23.451 10.492 4.623 1.00 24.78 517 LEU A O 1
ATOM 3793 N N . GLU A 1 516 ? 21.440 9.483 4.442 1.00 25.88 518 GLU A N 1
ATOM 3794 C CA . GLU A 1 516 ? 22.050 8.367 3.699 1.00 28.19 518 GLU A CA 1
ATOM 3795 C C . GLU A 1 516 ? 21.671 8.428 2.227 1.00 27.56 518 GLU A C 1
ATOM 3796 O O . GLU A 1 516 ? 21.947 7.517 1.504 1.00 29.19 518 GLU A O 1
ATOM 3802 N N . GLU A 1 517 ? 20.930 9.437 1.827 1.00 27.54 519 GLU A N 1
ATOM 3803 C CA . GLU A 1 517 ? 20.789 9.674 0.413 1.00 28.82 519 GLU A CA 1
ATOM 3804 C C . GLU A 1 517 ? 21.058 11.144 0.137 1.00 26.95 519 GLU A C 1
ATOM 3805 O O . GLU A 1 517 ? 20.942 11.990 1.062 1.00 26.44 519 GLU A O 1
ATOM 3811 N N . ASP A 1 518 ? 21.422 11.423 -1.114 1.00 24.69 520 ASP A N 1
ATOM 3812 C CA . ASP A 1 518 ? 21.690 12.816 -1.554 1.00 23.41 520 ASP A CA 1
ATOM 3813 C C . ASP A 1 518 ? 20.391 13.577 -1.556 1.00 23.04 520 ASP A C 1
ATOM 3814 O O . ASP A 1 518 ? 19.426 13.175 -2.188 1.00 24.40 520 ASP A O 1
ATOM 3819 N N . LYS A 1 519 ? 20.361 14.738 -0.911 1.00 21.67 521 LYS A N 1
ATOM 3820 C CA . LYS A 1 519 ? 19.117 15.498 -0.888 1.00 21.73 521 LYS A CA 1
ATOM 3821 C C . LYS A 1 519 ? 19.531 16.989 -0.833 1.00 22.59 521 LYS A C 1
ATOM 3822 O O . LYS A 1 519 ? 20.585 17.310 -0.234 1.00 20.39 521 LYS A O 1
ATOM 3828 N N . THR A 1 520 ? 18.758 17.863 -1.479 1.00 21.29 522 THR A N 1
ATOM 3829 C CA . THR A 1 520 ? 18.947 19.317 -1.287 1.00 23.60 522 THR A CA 1
ATOM 3830 C C . THR A 1 520 ? 18.883 19.681 0.202 1.00 24.02 522 THR A C 1
ATOM 3831 O O . THR A 1 520 ? 17.886 19.350 0.896 1.00 24.21 522 THR A O 1
ATOM 3835 N N . ILE A 1 521 ? 19.929 20.371 0.674 1.00 22.25 523 ILE A N 1
ATOM 3836 C CA . ILE A 1 521 ? 19.979 20.797 2.096 1.00 20.90 523 ILE A CA 1
ATOM 3837 C C . ILE A 1 521 ? 19.541 22.258 2.349 1.00 21.20 523 ILE A C 1
ATOM 3838 O O . ILE A 1 521 ? 19.561 22.726 3.488 1.00 21.87 523 ILE A O 1
ATOM 3843 N N . SER A 1 522 ? 19.153 23.001 1.312 1.00 20.23 524 SER A N 1
ATOM 3844 C CA . SER A 1 522 ? 18.767 24.422 1.455 1.00 20.91 524 SER A CA 1
ATOM 3845 C C . SER A 1 522 ? 17.781 24.675 2.595 1.00 22.37 524 SER A C 1
ATOM 3846 O O . SER A 1 522 ? 17.993 25.599 3.425 1.00 22.28 524 SER A O 1
ATOM 3849 N N . ASP A 1 523 ? 16.683 23.903 2.623 1.00 20.97 525 ASP A N 1
ATOM 3850 C CA . ASP A 1 523 ? 15.685 24.052 3.696 1.00 21.85 525 ASP A CA 1
ATOM 3851 C C . ASP A 1 523 ? 16.176 23.557 5.076 1.00 21.23 525 ASP A C 1
ATOM 3852 O O . ASP A 1 523 ? 15.915 24.220 6.103 1.00 21.56 525 ASP A O 1
ATOM 3857 N N . TYR A 1 524 ? 16.891 22.450 5.089 1.00 22.12 526 TYR A N 1
ATOM 3858 C CA . TYR A 1 524 ? 17.501 21.961 6.346 1.00 22.34 526 TYR A CA 1
ATOM 3859 C C . TYR A 1 524 ? 18.379 23.040 7.012 1.00 21.91 526 TYR A C 1
ATOM 3860 O O . TYR A 1 524 ? 18.338 23.242 8.227 1.00 20.38 526 TYR A O 1
ATOM 3869 N N . ILE A 1 525 ? 19.179 23.721 6.193 1.00 21.53 527 ILE A N 1
ATOM 3870 C CA . ILE A 1 525 ? 20.127 24.720 6.684 1.00 19.74 527 ILE A CA 1
ATOM 3871 C C . ILE A 1 525 ? 19.364 25.921 7.252 1.00 20.67 527 ILE A C 1
ATOM 3872 O O . ILE A 1 525 ? 19.739 26.375 8.326 1.00 19.65 527 ILE A O 1
ATOM 3877 N N . GLU A 1 526 ? 18.305 26.404 6.538 1.00 18.73 528 GLU A N 1
ATOM 3878 C CA . GLU A 1 526 ? 17.403 27.509 6.948 1.00 20.16 528 GLU A CA 1
ATOM 3879 C C . GLU A 1 526 ? 16.750 27.165 8.300 1.00 19.61 528 GLU A C 1
ATOM 3880 O O . GLU A 1 526 ? 16.637 27.990 9.181 1.00 19.95 528 GLU A O 1
ATOM 3886 N N . SER A 1 527 ? 16.448 25.876 8.455 1.00 19.71 529 SER A N 1
ATOM 3887 C CA . SER A 1 527 ? 15.709 25.377 9.619 1.00 20.60 529 SER A CA 1
ATOM 3888 C C . SER A 1 527 ? 16.629 25.425 10.859 1.00 19.85 529 SER A C 1
ATOM 3889 O O . SER A 1 527 ? 16.253 25.881 11.919 1.00 21.11 529 SER A O 1
ATOM 3892 N N . ILE A 1 528 ? 17.855 24.980 10.705 1.00 18.83 530 ILE A N 1
ATOM 3893 C CA . ILE A 1 528 ? 18.779 24.970 11.811 1.00 18.69 530 ILE A CA 1
ATOM 3894 C C . ILE A 1 528 ? 19.115 26.434 12.148 1.00 18.78 530 ILE A C 1
ATOM 3895 O O . ILE A 1 528 ? 19.135 26.802 13.330 1.00 18.58 530 ILE A O 1
ATOM 3900 N N . ALA A 1 529 ? 19.379 27.246 11.097 1.00 19.24 531 ALA A N 1
ATOM 3901 C CA . ALA A 1 529 ? 19.667 28.675 11.353 1.00 20.87 531 ALA A CA 1
ATOM 3902 C C . ALA A 1 529 ? 18.597 29.341 12.160 1.00 20.79 531 ALA A C 1
ATOM 3903 O O . ALA A 1 529 ? 18.923 30.051 13.161 1.00 21.93 531 ALA A O 1
ATOM 3905 N N . GLN A 1 530 ? 17.343 29.130 11.761 1.00 21.36 532 GLN A N 1
ATOM 3906 C CA . GLN A 1 530 ? 16.181 29.740 12.413 1.00 24.28 532 GLN A CA 1
ATOM 3907 C C . GLN A 1 530 ? 15.872 29.197 13.791 1.00 24.93 532 GLN A C 1
ATOM 3908 O O . GLN A 1 530 ? 15.496 29.967 14.674 1.00 28.06 532 GLN A O 1
ATOM 3914 N N . THR A 1 531 ? 16.044 27.915 13.986 1.00 25.73 533 THR A N 1
ATOM 3915 C CA . THR A 1 531 ? 15.567 27.200 15.211 1.00 26.52 533 THR A CA 1
ATOM 3916 C C . THR A 1 531 ? 16.695 26.880 16.179 1.00 25.34 533 THR A C 1
ATOM 3917 O O . THR A 1 531 ? 16.504 26.931 17.396 1.00 29.20 533 THR A O 1
ATOM 3921 N N . VAL A 1 532 ? 17.861 26.568 15.695 1.00 23.09 534 VAL A N 1
ATOM 3922 C CA . VAL A 1 532 ? 18.926 26.279 16.655 1.00 22.64 534 VAL A CA 1
ATOM 3923 C C . VAL A 1 532 ? 19.729 27.547 16.993 1.00 21.43 534 VAL A C 1
ATOM 3924 O O . VAL A 1 532 ? 20.130 27.778 18.175 1.00 20.39 534 VAL A O 1
ATOM 3928 N N . LEU A 1 533 ? 19.958 28.389 15.985 1.00 20.25 535 LEU A N 1
ATOM 3929 C CA . LEU A 1 533 ? 20.970 29.440 16.114 1.00 21.07 535 LEU A CA 1
ATOM 3930 C C . LEU A 1 533 ? 20.409 30.835 16.278 1.00 21.91 535 LEU A C 1
ATOM 3931 O O . LEU A 1 533 ? 21.176 31.790 16.250 1.00 23.73 535 LEU A O 1
ATOM 3936 N N . THR A 1 534 ? 19.077 30.949 16.507 1.00 22.00 536 THR A N 1
ATOM 3937 C CA . THR A 1 534 ? 18.433 32.235 16.588 1.00 23.44 536 THR A CA 1
ATOM 3938 C C . THR A 1 534 ? 17.550 32.392 17.858 1.00 25.42 536 THR A C 1
ATOM 3939 O O . THR A 1 534 ? 16.860 31.478 18.251 1.00 25.86 536 THR A O 1
ATOM 3943 N N . LYS A 1 535 ? 17.606 33.566 18.465 1.00 25.60 537 LYS A N 1
ATOM 3944 C CA . LYS A 1 535 ? 16.776 33.918 19.589 1.00 27.05 537 LYS A CA 1
ATOM 3945 C C . LYS A 1 535 ? 15.840 35.016 19.052 1.00 28.52 537 LYS A C 1
ATOM 3946 O O . LYS A 1 535 ? 14.567 34.927 19.156 1.00 28.24 537 LYS A O 1
ATOM 3952 N N . ASN A 1 536 ? 16.461 36.051 18.459 1.00 29.21 538 ASN A N 1
ATOM 3953 C CA . ASN A 1 536 ? 15.683 37.187 17.954 1.00 31.06 538 ASN A CA 1
ATOM 3954 C C . ASN A 1 536 ? 15.371 36.949 16.487 1.00 32.78 538 ASN A C 1
ATOM 3955 O O . ASN A 1 536 ? 16.182 37.281 15.600 1.00 31.12 538 ASN A O 1
ATOM 3960 N N . SER A 1 537 ? 14.184 36.392 16.234 1.00 33.69 539 SER A N 1
ATOM 3961 C CA . SER A 1 537 ? 13.839 35.983 14.862 1.00 35.77 539 SER A CA 1
ATOM 3962 C C . SER A 1 537 ? 13.553 37.177 13.916 1.00 36.62 539 SER A C 1
ATOM 3963 O O . SER A 1 537 ? 13.526 36.985 12.719 1.00 37.24 539 SER A O 1
ATOM 3966 N N . ASP A 1 538 ? 13.320 38.378 14.434 1.00 36.99 540 ASP A N 1
ATOM 3967 C CA . ASP A 1 538 ? 13.074 39.604 13.631 1.00 38.49 540 ASP A CA 1
ATOM 3968 C C . ASP A 1 538 ? 14.329 40.084 12.934 1.00 39.09 540 ASP A C 1
ATOM 3969 O O . ASP A 1 538 ? 14.306 40.617 11.874 1.00 41.78 540 ASP A O 1
ATOM 3974 N N . ILE A 1 539 ? 15.461 39.867 13.596 1.00 30.00 541 ILE A N 1
ATOM 3975 C CA . ILE A 1 539 ? 16.754 40.271 13.057 1.00 30.00 541 ILE A CA 1
ATOM 3976 C C . ILE A 1 539 ? 17.180 39.364 11.907 1.00 30.00 541 ILE A C 1
ATOM 3977 O O . ILE A 1 539 ? 16.437 38.472 11.500 1.00 30.00 541 ILE A O 1
ATOM 3982 N N . SER B 1 26 ? 8.950 36.590 -30.139 1.00 33.45 26 SER B N 1
ATOM 3983 C CA . SER B 1 26 ? 9.685 35.309 -29.792 1.00 32.45 26 SER B CA 1
ATOM 3984 C C . SER B 1 26 ? 11.199 35.604 -29.594 1.00 32.05 26 SER B C 1
ATOM 3985 O O . SER B 1 26 ? 11.734 36.466 -30.263 1.00 31.82 26 SER B O 1
ATOM 3987 N N . PHE B 1 27 ? 11.865 34.893 -28.680 1.00 30.40 27 PHE B N 1
ATOM 3988 C CA . PHE B 1 27 ? 13.341 34.876 -28.588 1.00 29.99 27 PHE B CA 1
ATOM 3989 C C . PHE B 1 27 ? 13.782 33.713 -29.507 1.00 29.92 27 PHE B C 1
ATOM 3990 O O . PHE B 1 27 ? 13.726 32.571 -29.107 1.00 29.34 27 PHE B O 1
ATOM 3998 N N . HIS B 1 28 ? 14.133 33.991 -30.765 1.00 30.90 28 HIS B N 1
ATOM 3999 C CA . HIS B 1 28 ? 14.464 32.933 -31.779 1.00 32.87 28 HIS B CA 1
ATOM 4000 C C . HIS B 1 28 ? 15.937 32.525 -31.646 1.00 31.63 28 HIS B C 1
ATOM 4001 O O . HIS B 1 28 ? 16.779 33.386 -31.574 1.00 32.57 28 HIS B O 1
ATOM 4008 N N . ILE B 1 29 ? 16.218 31.236 -31.508 1.00 30.25 29 ILE B N 1
ATOM 4009 C CA . ILE B 1 29 ? 17.601 30.753 -31.484 1.00 30.24 29 ILE B CA 1
ATOM 4010 C C . ILE B 1 29 ? 17.897 30.017 -32.801 1.00 31.62 29 ILE B C 1
ATOM 4011 O O . ILE B 1 29 ? 17.257 28.994 -33.070 1.00 32.52 29 ILE B O 1
ATOM 4016 N N . SER B 1 30 ? 18.864 30.495 -33.582 1.00 32.54 30 SER B N 1
ATOM 4017 C CA . SER B 1 30 ? 19.325 29.778 -34.789 1.00 35.52 30 SER B CA 1
ATOM 4018 C C . SER B 1 30 ? 20.841 29.548 -34.754 1.00 37.27 30 SER B C 1
ATOM 4019 O O . SER B 1 30 ? 21.528 30.287 -34.073 1.00 36.76 30 SER B O 1
ATOM 4022 N N . SER B 1 31 ? 21.366 28.537 -35.473 1.00 38.70 31 SER B N 1
ATOM 4023 C CA . SER B 1 31 ? 22.764 28.075 -35.245 1.00 40.72 31 SER B CA 1
ATOM 4024 C C . SER B 1 31 ? 23.739 29.069 -35.906 1.00 40.60 31 SER B C 1
ATOM 4025 O O . SER B 1 31 ? 23.413 29.611 -36.959 1.00 40.94 31 SER B O 1
ATOM 4027 N N . GLY B 1 32 ? 24.910 29.312 -35.293 1.00 41.91 32 GLY B N 1
ATOM 4028 C CA . GLY B 1 32 ? 25.794 30.448 -35.664 1.00 42.79 32 GLY B CA 1
ATOM 4029 C C . GLY B 1 32 ? 24.942 31.676 -35.943 1.00 43.69 32 GLY B C 1
ATOM 4030 O O . GLY B 1 32 ? 24.212 31.713 -36.965 1.00 45.79 32 GLY B O 1
ATOM 4031 N N . LYS B 1 33 ? 24.968 32.650 -35.034 1.00 42.33 33 LYS B N 1
ATOM 4032 C CA . LYS B 1 33 ? 23.980 33.769 -34.970 1.00 39.95 33 LYS B CA 1
ATOM 4033 C C . LYS B 1 33 ? 23.880 34.120 -33.510 1.00 38.03 33 LYS B C 1
ATOM 4034 O O . LYS B 1 33 ? 22.973 33.674 -32.801 1.00 37.77 33 LYS B O 1
ATOM 4036 N N . ASP B 1 34 ? 24.845 34.900 -33.051 1.00 35.81 34 ASP B N 1
ATOM 4037 C CA . ASP B 1 34 ? 24.931 35.236 -31.639 1.00 33.32 34 ASP B CA 1
ATOM 4038 C C . ASP B 1 34 ? 23.727 36.009 -31.155 1.00 31.37 34 ASP B C 1
ATOM 4039 O O . ASP B 1 34 ? 23.065 36.730 -31.905 1.00 30.21 34 ASP B O 1
ATOM 4044 N N . ILE B 1 35 ? 23.429 35.813 -29.889 1.00 27.24 35 ILE B N 1
ATOM 4045 C CA . ILE B 1 35 ? 22.374 36.492 -29.218 1.00 24.64 35 ILE B CA 1
ATOM 4046 C C . ILE B 1 35 ? 22.954 37.765 -28.597 1.00 24.73 35 ILE B C 1
ATOM 4047 O O . ILE B 1 35 ? 24.062 37.738 -27.978 1.00 24.64 35 ILE B O 1
ATOM 4052 N N . SER B 1 36 ? 22.285 38.900 -28.755 1.00 24.43 36 SER B N 1
ATOM 4053 C CA . SER B 1 36 ? 22.799 40.143 -28.159 1.00 23.79 36 SER B CA 1
ATOM 4054 C C . SER B 1 36 ? 22.304 40.287 -26.706 1.00 23.19 36 SER B C 1
ATOM 4055 O O . SER B 1 36 ? 21.239 39.699 -26.330 1.00 24.21 36 SER B O 1
ATOM 4058 N N . LEU B 1 37 ? 23.024 41.100 -25.899 1.00 23.26 37 LEU B N 1
ATOM 4059 C CA . LEU B 1 37 ? 22.638 41.285 -24.498 1.00 23.23 37 LEU B CA 1
ATOM 4060 C C . LEU B 1 37 ? 21.279 41.962 -24.428 1.00 24.33 37 LEU B C 1
ATOM 4061 O O . LEU B 1 37 ? 20.506 41.658 -23.557 1.00 23.87 37 LEU B O 1
ATOM 4066 N N . GLU B 1 38 ? 20.998 42.849 -25.393 1.00 26.46 38 GLU B N 1
ATOM 4067 C CA . GLU B 1 38 ? 19.718 43.519 -25.457 1.00 27.56 38 GLU B CA 1
ATOM 4068 C C . GLU B 1 38 ? 18.556 42.495 -25.664 1.00 25.88 38 GLU B C 1
ATOM 4069 O O . GLU B 1 38 ? 17.537 42.603 -25.006 1.00 26.25 38 GLU B O 1
ATOM 4075 N N . GLU B 1 39 ? 18.707 41.552 -26.602 1.00 26.51 39 GLU B N 1
ATOM 4076 C CA . GLU B 1 39 ? 17.684 40.548 -26.873 1.00 25.62 39 GLU B CA 1
ATOM 4077 C C . GLU B 1 39 ? 17.412 39.697 -25.637 1.00 25.23 39 GLU B C 1
ATOM 4078 O O . GLU B 1 39 ? 16.232 39.491 -25.248 1.00 21.47 39 GLU B O 1
ATOM 4084 N N . ILE B 1 40 ? 18.491 39.212 -25.000 1.00 22.03 40 ILE B N 1
ATOM 4085 C CA . ILE B 1 40 ? 18.305 38.377 -23.832 1.00 22.97 40 ILE B CA 1
ATOM 4086 C C . ILE B 1 40 ? 17.715 39.150 -22.653 1.00 22.58 40 ILE B C 1
ATOM 4087 O O . ILE B 1 40 ? 16.820 38.617 -21.961 1.00 23.34 40 ILE B O 1
ATOM 4092 N N . ALA B 1 41 ? 18.092 40.432 -22.469 1.00 21.77 41 ALA B N 1
ATOM 4093 C CA . ALA B 1 41 ? 17.493 41.194 -21.372 1.00 20.47 41 ALA B CA 1
ATOM 4094 C C . ALA B 1 41 ? 16.018 41.452 -21.617 1.00 21.74 41 ALA B C 1
ATOM 4095 O O . ALA B 1 41 ? 15.238 41.407 -20.677 1.00 20.24 41 ALA B O 1
ATOM 4097 N N . ARG B 1 42 ? 15.654 41.738 -22.889 1.00 21.14 42 ARG B N 1
ATOM 4098 C CA . ARG B 1 42 ? 14.231 42.000 -23.217 1.00 22.44 42 ARG B CA 1
ATOM 4099 C C . ARG B 1 42 ? 13.405 40.703 -23.034 1.00 21.01 42 ARG B C 1
ATOM 4100 O O . ARG B 1 42 ? 12.288 40.721 -22.424 1.00 22.66 42 ARG B O 1
ATOM 4108 N N . ALA B 1 43 ? 13.964 39.594 -23.517 1.00 21.42 43 ALA B N 1
ATOM 4109 C CA . ALA B 1 43 ? 13.334 38.271 -23.437 1.00 21.24 43 ALA B CA 1
ATOM 4110 C C . ALA B 1 43 ? 13.020 37.953 -21.972 1.00 22.09 43 ALA B C 1
ATOM 4111 O O . ALA B 1 43 ? 11.867 37.634 -21.632 1.00 21.08 43 ALA B O 1
ATOM 4113 N N . ALA B 1 44 ? 14.022 38.170 -21.104 1.00 21.80 44 ALA B N 1
ATOM 4114 C CA . ALA B 1 44 ? 13.897 37.902 -19.673 1.00 22.47 44 ALA B CA 1
ATOM 4115 C C . ALA B 1 44 ? 12.866 38.832 -19.007 1.00 24.01 44 ALA B C 1
ATOM 4116 O O . ALA B 1 44 ? 11.996 38.364 -18.234 1.00 25.25 44 ALA B O 1
ATOM 4118 N N . ARG B 1 45 ? 12.937 40.146 -19.291 1.00 23.08 45 ARG B N 1
ATOM 4119 C CA . ARG B 1 45 ? 12.043 41.123 -18.683 1.00 24.22 45 ARG B CA 1
ATOM 4120 C C . ARG B 1 45 ? 10.600 40.831 -19.057 1.00 24.23 45 ARG B C 1
ATOM 4121 O O . ARG B 1 45 ? 9.716 40.975 -18.219 1.00 24.62 45 ARG B O 1
ATOM 4129 N N . ASP B 1 46 ? 10.377 40.454 -20.309 1.00 24.34 46 ASP B N 1
ATOM 4130 C CA . ASP B 1 46 ? 9.019 40.397 -20.922 1.00 25.43 46 ASP B CA 1
ATOM 4131 C C . ASP B 1 46 ? 8.480 38.956 -20.931 1.00 26.14 46 ASP B C 1
ATOM 4132 O O . ASP B 1 46 ? 7.332 38.732 -21.379 1.00 25.31 46 ASP B O 1
ATOM 4137 N N . HIS B 1 47 ? 9.297 37.980 -20.520 1.00 24.09 47 HIS B N 1
ATOM 4138 C CA . HIS B 1 47 ? 8.970 36.540 -20.683 1.00 25.14 47 HIS B CA 1
ATOM 4139 C C . HIS B 1 47 ? 8.619 36.214 -22.142 1.00 25.95 47 HIS B C 1
ATOM 4140 O O . HIS B 1 47 ? 7.508 35.750 -22.444 1.00 25.75 47 HIS B O 1
ATOM 4147 N N . GLN B 1 48 ? 9.514 36.533 -23.048 1.00 24.09 48 GLN B N 1
ATOM 4148 C CA . GLN B 1 48 ? 9.338 36.127 -24.431 1.00 25.31 48 GLN B CA 1
ATOM 4149 C C . GLN B 1 48 ? 9.532 34.618 -24.576 1.00 25.59 48 GLN B C 1
ATOM 4150 O O . GLN B 1 48 ? 10.472 34.046 -24.018 1.00 25.79 48 GLN B O 1
ATOM 4156 N N . PRO B 1 49 ? 8.636 33.952 -25.349 1.00 25.77 49 PRO B N 1
ATOM 4157 C CA . PRO B 1 49 ? 8.870 32.537 -25.581 1.00 26.10 49 PRO B CA 1
ATOM 4158 C C . PRO B 1 49 ? 10.100 32.269 -26.462 1.00 26.91 49 PRO B C 1
ATOM 4159 O O . PRO B 1 49 ? 10.430 33.037 -27.365 1.00 28.59 49 PRO B O 1
ATOM 4163 N N . VAL B 1 50 ? 10.764 31.170 -26.215 1.00 26.95 50 VAL B N 1
ATOM 4164 C CA . VAL B 1 50 ? 11.891 30.710 -27.046 1.00 27.15 50 VAL B CA 1
ATOM 4165 C C . VAL B 1 50 ? 11.313 29.935 -28.280 1.00 28.32 50 VAL B C 1
ATOM 4166 O O . VAL B 1 50 ? 10.452 29.062 -28.124 1.00 25.61 50 VAL B O 1
ATOM 4170 N N . THR B 1 51 ? 11.795 30.237 -29.484 1.00 29.06 51 THR B N 1
ATOM 4171 C CA . THR B 1 51 ? 11.515 29.355 -30.620 1.00 30.81 51 THR B CA 1
ATOM 4172 C C . THR B 1 51 ? 12.836 28.893 -31.209 1.00 31.69 51 THR B C 1
ATOM 4173 O O . THR B 1 51 ? 13.830 29.582 -31.077 1.00 31.01 51 THR B O 1
ATOM 4177 N N . LEU B 1 52 ? 12.870 27.716 -31.826 1.00 32.41 52 LEU B N 1
ATOM 4178 C CA . LEU B 1 52 ? 14.094 27.174 -32.382 1.00 33.22 52 LEU B CA 1
ATOM 4179 C C . LEU B 1 52 ? 13.991 27.082 -33.906 1.00 34.31 52 LEU B C 1
ATOM 4180 O O . LEU B 1 52 ? 12.899 26.812 -34.464 1.00 34.60 52 LEU B O 1
ATOM 4185 N N . HIS B 1 53 ? 15.117 27.349 -34.543 1.00 34.17 53 HIS B N 1
ATOM 4186 C CA . HIS B 1 53 ? 15.393 27.006 -35.933 1.00 35.24 53 HIS B CA 1
ATOM 4187 C C . HIS B 1 53 ? 15.663 25.461 -35.989 1.00 35.21 53 HIS B C 1
ATOM 4188 O O . HIS B 1 53 ? 16.288 24.855 -35.063 1.00 33.48 53 HIS B O 1
ATOM 4195 N N . ASP B 1 54 ? 15.225 24.854 -37.086 1.00 33.85 54 ASP B N 1
ATOM 4196 C CA . ASP B 1 54 ? 15.397 23.425 -37.305 1.00 33.10 54 ASP B CA 1
ATOM 4197 C C . ASP B 1 54 ? 16.846 22.966 -37.153 1.00 33.06 54 ASP B C 1
ATOM 4198 O O . ASP B 1 54 ? 17.098 21.880 -36.630 1.00 32.49 54 ASP B O 1
ATOM 4203 N N . GLU B 1 55 ? 17.782 23.691 -37.554 1.00 30.54 55 GLU B N 1
ATOM 4204 C CA . GLU B 1 55 ? 19.192 23.286 -37.496 1.00 30.49 55 GLU B CA 1
ATOM 4205 C C . GLU B 1 55 ? 19.652 23.186 -36.029 1.00 29.95 55 GLU B C 1
ATOM 4206 O O . GLU B 1 55 ? 20.569 22.385 -35.711 1.00 30.46 55 GLU B O 1
ATOM 4212 N N . VAL B 1 56 ? 19.110 24.063 -35.202 1.00 27.96 56 VAL B N 1
ATOM 4213 C CA . VAL B 1 56 ? 19.455 23.933 -33.772 1.00 26.79 56 VAL B CA 1
ATOM 4214 C C . VAL B 1 56 ? 18.942 22.570 -33.241 1.00 26.56 56 VAL B C 1
ATOM 4215 O O . VAL B 1 56 ? 19.669 21.870 -32.537 1.00 25.80 56 VAL B O 1
ATOM 4219 N N . VAL B 1 57 ? 17.656 22.251 -33.492 1.00 26.51 57 VAL B N 1
ATOM 4220 C CA . VAL B 1 57 ? 17.152 20.923 -33.124 1.00 26.43 57 VAL B CA 1
ATOM 4221 C C . VAL B 1 57 ? 18.102 19.823 -33.661 1.00 25.62 57 VAL B C 1
ATOM 4222 O O . VAL B 1 57 ? 18.486 18.878 -32.912 1.00 26.51 57 VAL B O 1
ATOM 4226 N N . ASN B 1 58 ? 18.499 19.917 -34.937 1.00 25.57 58 ASN B N 1
ATOM 4227 C CA . ASN B 1 58 ? 19.471 18.940 -35.522 1.00 27.74 58 ASN B CA 1
ATOM 4228 C C . ASN B 1 58 ? 20.802 18.849 -34.816 1.00 25.75 58 ASN B C 1
ATOM 4229 O O . ASN B 1 58 ? 21.214 17.772 -34.524 1.00 26.08 58 ASN B O 1
ATOM 4234 N N . ARG B 1 59 ? 21.459 19.971 -34.522 1.00 26.70 59 ARG B N 1
ATOM 4235 C CA . ARG B 1 59 ? 22.794 19.981 -33.851 1.00 24.95 59 ARG B CA 1
ATOM 4236 C C . ARG B 1 59 ? 22.653 19.416 -32.447 1.00 23.88 59 ARG B C 1
ATOM 4237 O O . ARG B 1 59 ? 23.537 18.670 -32.030 1.00 24.18 59 ARG B O 1
ATOM 4245 N N . VAL B 1 60 ? 21.567 19.789 -31.744 1.00 23.17 60 VAL B N 1
ATOM 4246 C CA . VAL B 1 60 ? 21.312 19.288 -30.346 1.00 23.18 60 VAL B CA 1
ATOM 4247 C C . VAL B 1 60 ? 21.161 17.725 -30.368 1.00 23.25 60 VAL B C 1
ATOM 4248 O O . VAL B 1 60 ? 21.930 17.004 -29.704 1.00 23.28 60 VAL B O 1
ATOM 4252 N N . THR B 1 61 ? 20.219 17.209 -31.175 1.00 21.89 61 THR B N 1
ATOM 4253 C CA . THR B 1 61 ? 20.130 15.732 -31.450 1.00 21.83 61 THR B CA 1
ATOM 4254 C C . THR B 1 61 ? 21.422 15.061 -31.802 1.00 22.46 61 THR B C 1
ATOM 4255 O O . THR B 1 61 ? 21.773 14.054 -31.139 1.00 23.94 61 THR B O 1
ATOM 4259 N N . ARG B 1 62 ? 22.177 15.608 -32.784 1.00 21.73 62 ARG B N 1
ATOM 4260 C CA . ARG B 1 62 ? 23.424 14.964 -33.244 1.00 23.96 62 ARG B CA 1
ATOM 4261 C C . ARG B 1 62 ? 24.456 14.898 -32.141 1.00 23.97 62 ARG B C 1
ATOM 4262 O O . ARG B 1 62 ? 25.161 13.876 -32.005 1.00 21.59 62 ARG B O 1
ATOM 4270 N N . SER B 1 63 ? 24.530 15.973 -31.335 1.00 23.44 63 SER B N 1
ATOM 4271 C CA . SER B 1 63 ? 25.410 15.972 -30.149 1.00 23.67 63 SER B CA 1
ATOM 4272 C C . SER B 1 63 ? 25.163 14.713 -29.246 1.00 21.07 63 SER B C 1
ATOM 4273 O O . SER B 1 63 ? 26.075 14.034 -28.922 1.00 21.34 63 SER B O 1
ATOM 4276 N N . ARG B 1 64 ? 23.903 14.475 -28.844 1.00 20.84 64 ARG B N 1
ATOM 4277 C CA . ARG B 1 64 ? 23.506 13.333 -28.018 1.00 19.97 64 ARG B CA 1
ATOM 4278 C C . ARG B 1 64 ? 23.884 11.982 -28.725 1.00 22.10 64 ARG B C 1
ATOM 4279 O O . ARG B 1 64 ? 24.321 11.044 -28.066 1.00 22.55 64 ARG B O 1
ATOM 4287 N N . SER B 1 65 ? 23.776 11.912 -30.063 1.00 23.11 65 SER B N 1
ATOM 4288 C CA . SER B 1 65 ? 24.066 10.641 -30.792 1.00 21.18 65 SER B CA 1
ATOM 4289 C C . SER B 1 65 ? 25.512 10.357 -30.754 1.00 20.78 65 SER B C 1
ATOM 4290 O O . SER B 1 65 ? 25.947 9.174 -30.592 1.00 22.66 65 SER B O 1
ATOM 4293 N N . ILE B 1 66 ? 26.290 11.416 -30.906 1.00 19.65 66 ILE B N 1
ATOM 4294 C CA . ILE B 1 66 ? 27.752 11.247 -30.875 1.00 21.07 66 ILE B CA 1
ATOM 4295 C C . ILE B 1 66 ? 28.155 10.710 -29.467 1.00 22.04 66 ILE B C 1
ATOM 4296 O O . ILE B 1 66 ? 28.872 9.692 -29.340 1.00 22.12 66 ILE B O 1
ATOM 4301 N N . LEU B 1 67 ? 27.640 11.343 -28.410 1.00 22.58 67 LEU B N 1
ATOM 4302 C CA . LEU B 1 67 ? 27.933 10.820 -27.076 1.00 22.52 67 LEU B CA 1
ATOM 4303 C C . LEU B 1 67 ? 27.458 9.354 -26.956 1.00 23.21 67 LEU B C 1
ATOM 4304 O O . LEU B 1 67 ? 28.147 8.557 -26.364 1.00 23.47 67 LEU B O 1
ATOM 4309 N N . GLU B 1 68 ? 26.239 9.048 -27.421 1.00 24.43 68 GLU B N 1
ATOM 4310 C CA . GLU B 1 68 ? 25.715 7.642 -27.349 1.00 25.43 68 GLU B CA 1
ATOM 4311 C C . GLU B 1 68 ? 26.654 6.681 -28.040 1.00 25.62 68 GLU B C 1
ATOM 4312 O O . GLU B 1 68 ? 26.978 5.625 -27.457 1.00 24.57 68 GLU B O 1
ATOM 4318 N N . SER B 1 69 ? 27.247 7.108 -29.181 1.00 26.27 69 SER B N 1
ATOM 4319 C CA A SER B 1 69 ? 28.230 6.303 -29.878 0.50 25.79 69 SER B CA 1
ATOM 4320 C CA B SER B 1 69 ? 28.250 6.340 -29.905 0.50 26.17 69 SER B CA 1
ATOM 4321 C C . SER B 1 69 ? 29.538 6.171 -29.087 1.00 26.60 69 SER B C 1
ATOM 4322 O O . SER B 1 69 ? 30.083 5.093 -29.005 1.00 25.64 69 SER B O 1
ATOM 4327 N N . MET B 1 70 ? 30.025 7.268 -28.460 1.00 24.43 70 MET B N 1
ATOM 4328 C CA . MET B 1 70 ? 31.195 7.215 -27.594 1.00 23.69 70 MET B CA 1
ATOM 4329 C C . MET B 1 70 ? 31.014 6.265 -26.366 1.00 23.09 70 MET B C 1
ATOM 4330 O O . MET B 1 70 ? 31.971 5.591 -25.931 1.00 22.58 70 MET B O 1
ATOM 4335 N N . VAL B 1 71 ? 29.820 6.245 -25.791 1.00 22.62 71 VAL B N 1
ATOM 4336 C CA . VAL B 1 71 ? 29.565 5.379 -24.622 1.00 25.70 71 VAL B CA 1
ATOM 4337 C C . VAL B 1 71 ? 29.724 3.884 -25.100 1.00 27.83 71 VAL B C 1
ATOM 4338 O O . VAL B 1 71 ? 30.442 3.116 -24.489 1.00 26.53 71 VAL B O 1
ATOM 4342 N N . SER B 1 72 ? 29.090 3.524 -26.229 1.00 29.45 72 SER B N 1
ATOM 4343 C CA . SER B 1 72 ? 29.350 2.207 -26.894 1.00 31.53 72 SER B CA 1
ATOM 4344 C C . SER B 1 72 ? 30.776 1.877 -27.200 1.00 32.37 72 SER B C 1
ATOM 4345 O O . SER B 1 72 ? 31.173 0.728 -27.122 1.00 34.89 72 SER B O 1
ATOM 4348 N N . ASP B 1 73 ? 31.579 2.858 -27.546 1.00 32.23 73 ASP B N 1
ATOM 4349 C CA . ASP B 1 73 ? 33.011 2.635 -27.708 1.00 33.22 73 ASP B CA 1
ATOM 4350 C C . ASP B 1 73 ? 33.783 2.586 -26.394 1.00 31.60 73 ASP B C 1
ATOM 4351 O O . ASP B 1 73 ? 35.032 2.597 -26.411 1.00 32.41 73 ASP B O 1
ATOM 4356 N N . GLU B 1 74 ? 33.042 2.576 -25.281 1.00 32.61 74 GLU B N 1
ATOM 4357 C CA . GLU B 1 74 ? 33.611 2.602 -23.925 1.00 32.79 74 GLU B CA 1
ATOM 4358 C C . GLU B 1 74 ? 34.676 3.689 -23.707 1.00 31.50 74 GLU B C 1
ATOM 4359 O O . GLU B 1 74 ? 35.768 3.463 -23.127 1.00 31.49 74 GLU B O 1
ATOM 4365 N N . ARG B 1 75 ? 34.396 4.870 -24.238 1.00 29.41 75 ARG B N 1
ATOM 4366 C CA . ARG B 1 75 ? 35.224 6.038 -23.875 1.00 27.11 75 ARG B CA 1
ATOM 4367 C C . ARG B 1 75 ? 34.987 6.304 -22.367 1.00 25.77 75 ARG B C 1
ATOM 4368 O O . ARG B 1 75 ? 33.902 6.012 -21.874 1.00 25.86 75 ARG B O 1
ATOM 4376 N N . VAL B 1 76 ? 35.965 6.889 -21.677 1.00 24.25 76 VAL B N 1
ATOM 4377 C CA . VAL B 1 76 ? 35.739 7.375 -20.281 1.00 22.71 76 VAL B CA 1
ATOM 4378 C C . VAL B 1 76 ? 35.382 8.877 -20.252 1.00 21.48 76 VAL B C 1
ATOM 4379 O O . VAL B 1 76 ? 36.170 9.724 -20.642 1.00 24.62 76 VAL B O 1
ATOM 4383 N N . ILE B 1 77 ? 34.211 9.222 -19.763 1.00 21.43 77 ILE B N 1
ATOM 4384 C CA . ILE B 1 77 ? 33.846 10.605 -19.852 1.00 19.25 77 ILE B CA 1
ATOM 4385 C C . ILE B 1 77 ? 33.293 11.072 -18.497 1.00 20.52 77 ILE B C 1
ATOM 4386 O O . ILE B 1 77 ? 32.412 10.450 -17.954 1.00 18.10 77 ILE B O 1
ATOM 4391 N N . TYR B 1 78 ? 33.744 12.210 -18.014 1.00 17.40 78 TYR B N 1
ATOM 4392 C CA . TYR B 1 78 ? 33.326 12.720 -16.708 1.00 17.87 78 TYR B CA 1
ATOM 4393 C C . TYR B 1 78 ? 31.812 12.919 -16.686 1.00 17.66 78 TYR B C 1
ATOM 4394 O O . TYR B 1 78 ? 31.272 13.524 -17.601 1.00 19.37 78 TYR B O 1
ATOM 4403 N N . GLY B 1 79 ? 31.155 12.515 -15.589 1.00 15.81 79 GLY B N 1
ATOM 4404 C CA . GLY B 1 79 ? 29.711 12.646 -15.425 1.00 19.49 79 GLY B CA 1
ATOM 4405 C C . GLY B 1 79 ? 28.876 11.745 -16.314 1.00 18.57 79 GLY B C 1
ATOM 4406 O O . GLY B 1 79 ? 27.585 11.826 -16.339 1.00 21.74 79 GLY B O 1
ATOM 4407 N N . VAL B 1 80 ? 29.545 10.883 -17.046 1.00 20.04 80 VAL B N 1
ATOM 4408 C CA . VAL B 1 80 ? 28.904 9.866 -17.890 1.00 19.73 80 VAL B CA 1
ATOM 4409 C C . VAL B 1 80 ? 29.147 8.464 -17.256 1.00 21.12 80 VAL B C 1
ATOM 4410 O O . VAL B 1 80 ? 28.198 7.781 -16.806 1.00 23.63 80 VAL B O 1
ATOM 4414 N N . ASN B 1 81 ? 30.391 8.049 -17.113 1.00 19.89 81 ASN B N 1
ATOM 4415 C CA . ASN B 1 81 ? 30.700 6.812 -16.412 1.00 21.78 81 ASN B CA 1
ATOM 4416 C C . ASN B 1 81 ? 31.753 7.101 -15.377 1.00 21.95 81 ASN B C 1
ATOM 4417 O O . ASN B 1 81 ? 32.489 6.210 -14.997 1.00 22.12 81 ASN B O 1
ATOM 4422 N N . THR B 1 82 ? 31.845 8.382 -14.945 1.00 20.16 82 THR B N 1
ATOM 4423 C CA . THR B 1 82 ? 32.596 8.703 -13.700 1.00 21.29 82 THR B CA 1
ATOM 4424 C C . THR B 1 82 ? 31.715 9.549 -12.799 1.00 20.36 82 THR B C 1
ATOM 4425 O O . THR B 1 82 ? 30.752 10.170 -13.234 1.00 20.34 82 THR B O 1
ATOM 4429 N N . SER B 1 83 ? 32.036 9.560 -11.503 1.00 20.94 83 SER B N 1
ATOM 4430 C CA . SER B 1 83 ? 31.335 10.446 -10.602 1.00 19.98 83 SER B CA 1
ATOM 4431 C C . SER B 1 83 ? 32.035 11.835 -10.803 1.00 20.06 83 SER B C 1
ATOM 4432 O O . SER B 1 83 ? 32.876 12.032 -11.751 1.00 20.58 83 SER B O 1
ATOM 4435 N N . MET B 1 84 ? 31.814 12.743 -9.854 1.00 18.72 84 MET B N 1
ATOM 4436 C CA . MET B 1 84 ? 32.010 14.163 -10.148 1.00 16.69 84 MET B CA 1
ATOM 4437 C C . MET B 1 84 ? 32.555 14.821 -8.893 1.00 19.23 84 MET B C 1
ATOM 4438 O O . MET B 1 84 ? 32.366 14.274 -7.774 1.00 19.41 84 MET B O 1
ATOM 4443 N N . GLY B 1 85 ? 33.166 15.999 -9.076 1.00 18.75 85 GLY B N 1
ATOM 4444 C CA . GLY B 1 85 ? 33.711 16.769 -7.946 1.00 19.38 85 GLY B CA 1
ATOM 4445 C C . GLY B 1 85 ? 34.720 15.987 -7.174 1.00 17.77 85 GLY B C 1
ATOM 4446 O O . GLY B 1 85 ? 35.657 15.429 -7.771 1.00 19.16 85 GLY B O 1
ATOM 4447 N N . GLY B 1 86 ? 34.543 15.913 -5.844 1.00 18.17 86 GLY B N 1
ATOM 4448 C CA . GLY B 1 86 ? 35.493 15.233 -4.976 1.00 18.67 86 GLY B CA 1
ATOM 4449 C C . GLY B 1 86 ? 35.560 13.722 -5.289 1.00 19.24 86 GLY B C 1
ATOM 4450 O O . GLY B 1 86 ? 36.514 13.071 -4.916 1.00 19.98 86 GLY B O 1
ATOM 4451 N N . PHE B 1 87 ? 34.601 13.206 -6.071 1.00 17.38 87 PHE B N 1
ATOM 4452 C CA . PHE B 1 87 ? 34.578 11.764 -6.441 1.00 18.06 87 PHE B CA 1
ATOM 4453 C C . PHE B 1 87 ? 34.905 11.606 -7.932 1.00 20.32 87 PHE B C 1
ATOM 4454 O O . PHE B 1 87 ? 34.540 10.584 -8.524 1.00 21.93 87 PHE B O 1
ATOM 4462 N N . VAL B 1 88 ? 35.657 12.582 -8.491 1.00 19.26 88 VAL B N 1
ATOM 4463 C CA . VAL B 1 88 ? 36.067 12.549 -9.898 1.00 19.50 88 VAL B CA 1
ATOM 4464 C C . VAL B 1 88 ? 36.727 11.162 -10.287 1.00 19.70 88 VAL B C 1
ATOM 4465 O O . VAL B 1 88 ? 36.646 10.676 -11.422 1.00 18.76 88 VAL B O 1
ATOM 4469 N N . ASN B 1 89 ? 37.423 10.546 -9.350 1.00 22.09 89 ASN B N 1
ATOM 4470 C CA . ASN B 1 89 ? 38.223 9.353 -9.652 1.00 21.00 89 ASN B CA 1
ATOM 4471 C C . ASN B 1 89 ? 37.366 8.043 -9.508 1.00 21.03 89 ASN B C 1
ATOM 4472 O O . ASN B 1 89 ? 37.887 6.978 -9.803 1.00 21.77 89 ASN B O 1
ATOM 4477 N N . TYR B 1 90 ? 36.082 8.127 -9.112 1.00 20.10 90 TYR B N 1
ATOM 4478 C CA . TYR B 1 90 ? 35.196 6.951 -8.952 1.00 22.19 90 TYR B CA 1
ATOM 4479 C C . TYR B 1 90 ? 34.553 6.647 -10.282 1.00 22.19 90 TYR B C 1
ATOM 4480 O O . TYR B 1 90 ? 34.017 7.547 -10.919 1.00 20.47 90 TYR B O 1
ATOM 4489 N N . ILE B 1 91 ? 34.615 5.390 -10.688 1.00 22.93 91 ILE B N 1
ATOM 4490 C CA . ILE B 1 91 ? 33.952 4.904 -11.909 1.00 23.03 91 ILE B CA 1
ATOM 4491 C C . ILE B 1 91 ? 32.534 4.572 -11.490 1.00 22.89 91 ILE B C 1
ATOM 4492 O O . ILE B 1 91 ? 32.306 4.043 -10.389 1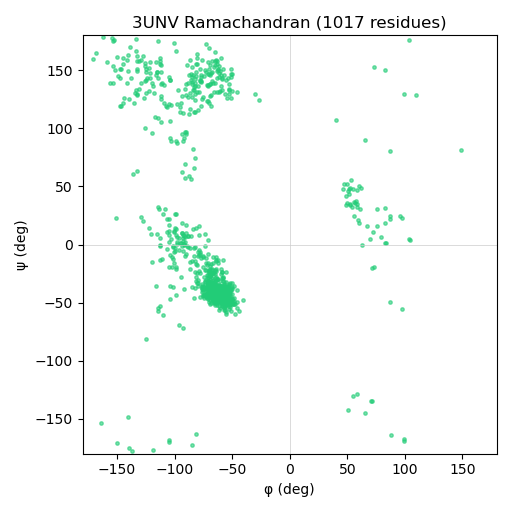.00 23.20 91 ILE B O 1
ATOM 4497 N N . VAL B 1 92 ? 31.578 4.871 -12.360 1.00 22.01 92 VAL B N 1
ATOM 4498 C CA . VAL B 1 92 ? 30.148 4.645 -12.131 1.00 23.96 92 VAL B CA 1
ATOM 4499 C C . VAL B 1 92 ? 29.575 4.031 -13.431 1.00 26.04 92 VAL B C 1
ATOM 4500 O O . VAL B 1 92 ? 29.610 4.651 -14.495 1.00 24.51 92 VAL B O 1
ATOM 4504 N N . PRO B 1 93 ? 28.983 2.817 -13.325 1.00 27.52 93 PRO B N 1
ATOM 4505 C CA . PRO B 1 93 ? 28.509 2.173 -14.552 1.00 27.17 93 PRO B CA 1
ATOM 4506 C C . PRO B 1 93 ? 27.429 2.960 -15.226 1.00 27.08 93 PRO B C 1
ATOM 4507 O O . PRO B 1 93 ? 26.592 3.628 -14.585 1.00 26.42 93 PRO B O 1
ATOM 4511 N N . ILE B 1 94 ? 27.399 2.841 -16.543 1.00 25.93 94 ILE B N 1
ATOM 4512 C CA . ILE B 1 94 ? 26.325 3.450 -17.278 1.00 25.26 94 ILE B CA 1
ATOM 4513 C C . ILE B 1 94 ? 24.933 3.036 -16.752 1.00 25.33 94 ILE B C 1
ATOM 4514 O O . ILE B 1 94 ? 24.034 3.862 -16.752 1.00 24.09 94 ILE B O 1
ATOM 4519 N N . ALA B 1 95 ? 24.763 1.785 -16.265 1.00 25.59 95 ALA B N 1
ATOM 4520 C CA . ALA B 1 95 ? 23.419 1.358 -15.773 1.00 26.75 95 ALA B CA 1
ATOM 4521 C C . ALA B 1 95 ? 22.895 2.242 -14.665 1.00 27.35 95 ALA B C 1
ATOM 4522 O O . ALA B 1 95 ? 21.663 2.345 -14.458 1.00 26.75 95 ALA B O 1
ATOM 4524 N N . LYS B 1 96 ? 23.819 2.848 -13.912 1.00 27.31 96 LYS B N 1
ATOM 4525 C CA . LYS B 1 96 ? 23.430 3.660 -12.751 1.00 26.88 96 LYS B CA 1
ATOM 4526 C C . LYS B 1 96 ? 23.276 5.192 -13.066 1.00 26.79 96 LYS B C 1
ATOM 4527 O O . LYS B 1 96 ? 23.195 6.026 -12.139 1.00 24.89 96 LYS B O 1
ATOM 4533 N N . ALA B 1 97 ? 23.126 5.536 -14.351 1.00 25.98 97 ALA B N 1
ATOM 4534 C CA . ALA B 1 97 ? 23.207 6.979 -14.806 1.00 23.80 97 ALA B CA 1
ATOM 4535 C C . ALA B 1 97 ? 22.141 7.799 -14.261 1.00 25.24 97 ALA B C 1
ATOM 4536 O O . ALA B 1 97 ? 22.378 8.879 -13.703 1.00 25.16 97 ALA B O 1
ATOM 4538 N N . SER B 1 98 ? 20.922 7.304 -14.401 1.00 23.45 98 SER B N 1
ATOM 4539 C CA . SER B 1 98 ? 19.828 8.046 -13.906 1.00 23.89 98 SER B CA 1
ATOM 4540 C C . SER B 1 98 ? 20.004 8.338 -12.379 1.00 24.22 98 SER B C 1
ATOM 4541 O O . SER B 1 98 ? 19.755 9.444 -11.864 1.00 22.14 98 SER B O 1
ATOM 4544 N N . GLU B 1 99 ? 20.475 7.343 -11.653 1.00 22.27 99 GLU B N 1
ATOM 4545 C CA . GLU B 1 99 ? 20.534 7.479 -10.225 1.00 23.14 99 GLU B CA 1
ATOM 4546 C C . GLU B 1 99 ? 21.710 8.484 -9.863 1.00 22.57 99 GLU B C 1
ATOM 4547 O O . GLU B 1 99 ? 21.536 9.366 -9.038 1.00 21.80 99 GLU B O 1
ATOM 4553 N N . LEU B 1 100 ? 22.853 8.352 -10.532 1.00 21.64 100 LEU B N 1
ATOM 4554 C CA . LEU B 1 100 ? 23.952 9.315 -10.337 1.00 22.14 100 LEU B CA 1
ATOM 4555 C C . LEU B 1 100 ? 23.566 10.791 -10.687 1.00 22.21 100 LEU B C 1
ATOM 4556 O O . LEU B 1 100 ? 23.903 11.734 -9.919 1.00 19.64 100 LEU B O 1
ATOM 4561 N N . GLN B 1 101 ? 22.838 10.975 -11.811 1.00 21.52 101 GLN B N 1
ATOM 4562 C CA . GLN B 1 101 ? 22.440 12.334 -12.247 1.00 22.08 101 GLN B CA 1
ATOM 4563 C C . GLN B 1 101 ? 21.462 12.945 -11.259 1.00 22.47 101 GLN B C 1
ATOM 4564 O O . GLN B 1 101 ? 21.577 14.181 -10.928 1.00 22.95 101 GLN B O 1
ATOM 4570 N N . ASN B 1 102 ? 20.505 12.136 -10.762 1.00 22.99 102 ASN B N 1
ATOM 4571 C CA . ASN B 1 102 ? 19.560 12.600 -9.771 1.00 22.74 102 ASN B CA 1
ATOM 4572 C C . ASN B 1 102 ? 20.261 12.933 -8.440 1.00 22.52 102 ASN B C 1
ATOM 4573 O O . ASN B 1 102 ? 19.900 13.930 -7.799 1.00 20.27 102 ASN B O 1
ATOM 4578 N N . ASN B 1 103 ? 21.247 12.110 -8.036 1.00 22.02 103 ASN B N 1
ATOM 4579 C CA . ASN B 1 103 ? 22.053 12.398 -6.822 1.00 22.31 103 ASN B CA 1
ATOM 4580 C C . ASN B 1 103 ? 22.845 13.739 -6.973 1.00 23.02 103 ASN B C 1
ATOM 4581 O O . ASN B 1 103 ? 22.780 14.610 -6.084 1.00 21.50 103 ASN B O 1
ATOM 4586 N N . LEU B 1 104 ? 23.533 13.873 -8.123 1.00 21.96 104 LEU B N 1
ATOM 4587 C CA . LEU B 1 104 ? 24.227 15.098 -8.508 1.00 21.21 104 LEU B CA 1
ATOM 4588 C C . LEU B 1 104 ? 23.399 16.331 -8.262 1.00 21.00 104 LEU B C 1
ATOM 4589 O O . LEU B 1 104 ? 23.862 17.210 -7.522 1.00 20.47 104 LEU B O 1
ATOM 4594 N N . ILE B 1 105 ? 22.199 16.414 -8.836 1.00 20.55 105 ILE B N 1
ATOM 4595 C CA . ILE B 1 105 ? 21.435 17.662 -8.744 1.00 21.05 105 ILE B CA 1
ATOM 4596 C C . ILE B 1 105 ? 20.836 17.972 -7.330 1.00 21.28 105 ILE B C 1
ATOM 4597 O O . ILE B 1 105 ? 20.628 19.125 -7.000 1.00 20.13 105 ILE B O 1
ATOM 4602 N N . ASN B 1 106 ? 20.582 16.921 -6.523 1.00 20.42 106 ASN B N 1
ATOM 4603 C CA . ASN B 1 106 ? 20.206 17.098 -5.129 1.00 20.06 106 ASN B CA 1
ATOM 4604 C C . ASN B 1 106 ? 21.432 17.522 -4.330 1.00 20.64 106 ASN B C 1
ATOM 4605 O O . ASN B 1 106 ? 21.340 18.506 -3.560 1.00 22.40 106 ASN B O 1
ATOM 4610 N N . ALA B 1 107 ? 22.575 16.874 -4.562 1.00 21.40 107 ALA B N 1
ATOM 4611 C CA . ALA B 1 107 ? 23.699 17.041 -3.653 1.00 21.05 107 ALA B CA 1
ATOM 4612 C C . ALA B 1 107 ? 24.235 18.501 -3.706 1.00 22.13 107 ALA B C 1
ATOM 4613 O O . ALA B 1 107 ? 24.640 19.069 -2.649 1.00 20.33 107 ALA B O 1
ATOM 4615 N N . VAL B 1 108 ? 24.292 19.059 -4.927 1.00 20.04 108 VAL B N 1
ATOM 4616 C CA . VAL B 1 108 ? 24.916 20.431 -5.108 1.00 19.83 108 VAL B CA 1
ATOM 4617 C C . VAL B 1 108 ? 23.943 21.571 -5.012 1.00 18.99 108 VAL B C 1
ATOM 4618 O O . VAL B 1 108 ? 24.328 22.761 -5.069 1.00 18.39 108 VAL B O 1
ATOM 4622 N N . ALA B 1 109 ? 22.670 21.276 -4.777 1.00 17.92 109 ALA B N 1
ATOM 4623 C CA . ALA B 1 109 ? 21.786 22.354 -4.535 1.00 18.42 109 ALA B CA 1
ATOM 4624 C C . ALA B 1 109 ? 21.834 22.784 -3.093 1.00 19.53 109 ALA B C 1
ATOM 4625 O O . ALA B 1 109 ? 20.981 22.296 -2.287 1.00 20.71 109 ALA B O 1
ATOM 4627 N N . THR B 1 110 ? 22.830 23.617 -2.722 1.00 17.04 110 THR B N 1
ATOM 4628 C CA . THR B 1 110 ? 23.017 23.956 -1.312 1.00 13.92 110 THR B CA 1
ATOM 4629 C C . THR B 1 110 ? 22.927 25.483 -1.154 1.00 16.22 110 THR B C 1
ATOM 4630 O O . THR B 1 110 ? 23.256 25.963 -0.073 1.00 17.96 110 THR B O 1
ATOM 4634 N N . ASN B 1 111 ? 22.431 26.232 -2.160 1.00 15.26 111 ASN B N 1
ATOM 4635 C CA . ASN B 1 111 ? 22.170 27.678 -1.948 1.00 14.90 111 ASN B CA 1
ATOM 4636 C C . ASN B 1 111 ? 21.111 27.945 -0.855 1.00 15.82 111 ASN B C 1
ATOM 4637 O O . ASN B 1 111 ? 20.235 27.116 -0.635 1.00 19.84 111 ASN B O 1
ATOM 4642 N N . VAL B 1 112 ? 21.223 29.084 -0.190 1.00 15.24 112 VAL B N 1
ATOM 4643 C CA . VAL B 1 112 ? 20.403 29.469 0.918 1.00 16.45 112 VAL B CA 1
ATOM 4644 C C . VAL B 1 112 ? 20.093 30.972 0.715 1.00 18.54 112 VAL B C 1
ATOM 4645 O O . VAL B 1 112 ? 20.618 31.610 -0.225 1.00 18.10 112 VAL B O 1
ATOM 4649 N N . GLY B 1 113 ? 19.176 31.501 1.511 1.00 18.96 113 GLY B N 1
ATOM 4650 C CA . GLY B 1 113 ? 18.873 32.916 1.469 1.00 19.72 113 GLY B CA 1
ATOM 4651 C C . GLY B 1 113 ? 17.614 33.179 0.635 1.00 20.28 113 GLY B C 1
ATOM 4652 O O . GLY B 1 113 ? 16.887 32.268 0.237 1.00 19.01 113 GLY B O 1
ATOM 4653 N N . LYS B 1 114 ? 17.382 34.424 0.319 1.00 22.15 114 LYS B N 1
ATOM 4654 C CA . LYS B 1 114 ? 16.109 34.773 -0.307 1.00 22.76 114 LYS B CA 1
ATOM 4655 C C . LYS B 1 114 ? 16.149 34.340 -1.783 1.00 22.43 114 LYS B C 1
ATOM 4656 O O . LYS B 1 114 ? 17.210 34.181 -2.342 1.00 19.93 114 LYS B O 1
ATOM 4662 N N . TYR B 1 115 ? 14.994 34.158 -2.412 1.00 19.56 115 TYR B N 1
ATOM 4663 C CA . TYR B 1 115 ? 14.956 33.676 -3.806 1.00 20.81 115 TYR B CA 1
ATOM 4664 C C . TYR B 1 115 ? 15.158 34.756 -4.847 1.00 20.47 115 TYR B C 1
ATOM 4665 O O . TYR B 1 115 ? 14.718 35.872 -4.665 1.00 21.14 115 TYR B O 1
ATOM 4674 N N . PHE B 1 116 ? 15.869 34.462 -5.936 1.00 20.11 116 PHE B N 1
ATOM 4675 C CA . PHE B 1 116 ? 16.000 35.471 -6.962 1.00 19.93 116 PHE B CA 1
ATOM 4676 C C . PHE B 1 116 ? 14.614 35.823 -7.528 1.00 20.46 116 PHE B C 1
ATOM 4677 O O . PHE B 1 116 ? 13.734 34.967 -7.589 1.00 21.51 116 PHE B O 1
ATOM 4685 N N . ASP B 1 117 ? 14.478 37.048 -8.037 1.00 20.72 117 ASP B N 1
ATOM 4686 C CA . ASP B 1 117 ? 13.261 37.504 -8.719 1.00 22.25 117 ASP B CA 1
ATOM 4687 C C . ASP B 1 117 ? 13.104 36.730 -10.025 1.00 21.90 117 ASP B C 1
ATOM 4688 O O . ASP B 1 117 ? 14.055 36.222 -10.594 1.00 20.90 117 ASP B O 1
ATOM 4693 N N . ASP B 1 118 ? 11.865 36.702 -10.505 1.00 21.54 118 ASP B N 1
ATOM 4694 C CA . ASP B 1 118 ? 11.487 35.980 -11.724 1.00 22.42 118 ASP B CA 1
ATOM 4695 C C . ASP B 1 118 ? 12.293 36.356 -12.953 1.00 20.31 118 ASP B C 1
ATOM 4696 O O . ASP B 1 118 ? 12.570 35.510 -13.779 1.00 21.29 118 ASP B O 1
ATOM 4701 N N . THR B 1 119 ? 12.657 37.646 -13.092 1.00 20.43 119 THR B N 1
ATOM 4702 C CA . THR B 1 119 ? 13.358 38.055 -14.295 1.00 18.72 119 THR B CA 1
ATOM 4703 C C . THR B 1 119 ? 14.788 37.489 -14.307 1.00 16.81 119 THR B C 1
ATOM 4704 O O . THR B 1 119 ? 15.287 36.982 -15.312 1.00 17.38 119 THR B O 1
ATOM 4708 N N . THR B 1 120 ? 15.414 37.516 -13.146 1.00 16.35 120 THR B N 1
ATOM 4709 C CA . THR B 1 120 ? 16.788 36.954 -13.094 1.00 16.05 120 THR B CA 1
ATOM 4710 C C . THR B 1 120 ? 16.767 35.432 -13.332 1.00 17.08 120 THR B C 1
ATOM 4711 O O . THR B 1 120 ? 17.637 34.842 -14.002 1.00 16.78 120 THR B O 1
ATOM 4715 N N . VAL B 1 121 ? 15.760 34.770 -12.759 1.00 16.87 121 VAL B N 1
ATOM 4716 C CA . VAL B 1 121 ? 15.569 33.332 -13.028 1.00 18.03 121 VAL B CA 1
ATOM 4717 C C . VAL B 1 121 ? 15.316 33.048 -14.527 1.00 17.69 121 VAL B C 1
ATOM 4718 O O . VAL B 1 121 ? 15.969 32.166 -15.103 1.00 20.00 121 VAL B O 1
ATOM 4722 N N . ARG B 1 122 ? 14.467 33.831 -15.174 1.00 17.81 122 ARG B N 1
ATOM 4723 C CA . ARG B 1 122 ? 14.272 33.721 -16.624 1.00 18.08 122 ARG B CA 1
ATOM 4724 C C . ARG B 1 122 ? 15.586 33.918 -17.390 1.00 19.07 122 ARG B C 1
ATOM 4725 O O . ARG B 1 122 ? 15.952 33.100 -18.211 1.00 19.82 122 ARG B O 1
ATOM 4733 N N . ALA B 1 123 ? 16.259 35.025 -17.102 1.00 17.60 123 ALA B N 1
ATOM 4734 C CA . ALA B 1 123 ? 17.612 35.262 -17.711 1.00 16.04 123 ALA B CA 1
ATOM 4735 C C . ALA B 1 123 ? 18.547 34.048 -17.586 1.00 16.48 123 ALA B C 1
ATOM 4736 O O . ALA B 1 123 ? 19.237 33.690 -18.564 1.00 16.03 123 ALA B O 1
ATOM 4738 N N . THR B 1 124 ? 18.604 33.440 -16.396 1.00 17.64 124 THR B N 1
ATOM 4739 C CA . THR B 1 124 ? 19.484 32.318 -16.132 1.00 17.42 124 THR B CA 1
ATOM 4740 C C . THR B 1 124 ? 19.087 31.079 -16.994 1.00 16.52 124 THR B C 1
ATOM 4741 O O . THR B 1 124 ? 19.950 30.442 -17.638 1.00 18.70 124 THR B O 1
ATOM 4745 N N . MET B 1 125 ? 17.791 30.787 -17.037 1.00 15.71 125 MET B N 1
ATOM 4746 C CA . MET B 1 125 ? 17.294 29.715 -17.847 1.00 14.85 125 MET B CA 1
ATOM 4747 C C . MET B 1 125 ? 17.557 29.992 -19.319 1.00 14.19 125 MET B C 1
ATOM 4748 O O . MET B 1 125 ? 17.909 29.072 -20.012 1.00 16.94 125 MET B O 1
ATOM 4753 N N . LEU B 1 126 ? 17.402 31.245 -19.811 1.00 15.77 126 LEU B N 1
ATOM 4754 C CA . LEU B 1 126 ? 17.649 31.604 -21.212 1.00 15.36 126 LEU B CA 1
ATOM 4755 C C . LEU B 1 126 ? 19.141 31.429 -21.537 1.00 16.65 126 LEU B C 1
ATOM 4756 O O . LEU B 1 126 ? 19.466 30.921 -22.586 1.00 17.08 126 LEU B O 1
ATOM 4761 N N . ALA B 1 127 ? 20.008 31.791 -20.603 1.00 16.32 127 ALA B N 1
ATOM 4762 C CA . ALA B 1 127 ? 21.501 31.712 -20.836 1.00 17.00 127 ALA B CA 1
ATOM 4763 C C . ALA B 1 127 ? 21.860 30.221 -20.911 1.00 18.00 127 ALA B C 1
ATOM 4764 O O . ALA B 1 127 ? 22.662 29.814 -21.726 1.00 16.35 127 ALA B O 1
ATOM 4766 N N . ARG B 1 128 ? 21.272 29.400 -20.041 1.00 17.49 128 ARG B N 1
ATOM 4767 C CA . ARG B 1 128 ? 21.504 27.948 -20.116 1.00 16.56 128 ARG B CA 1
ATOM 4768 C C . ARG B 1 128 ? 20.977 27.364 -21.461 1.00 17.26 128 ARG B C 1
ATOM 4769 O O . ARG B 1 128 ? 21.652 26.521 -22.080 1.00 18.25 128 ARG B O 1
ATOM 4777 N N . ILE B 1 129 ? 19.745 27.725 -21.827 1.00 16.49 129 ILE B N 1
ATOM 4778 C CA . ILE B 1 129 ? 19.199 27.308 -23.121 1.00 17.56 129 ILE B CA 1
ATOM 4779 C C . ILE B 1 129 ? 20.128 27.694 -24.279 1.00 18.42 129 ILE B C 1
ATOM 4780 O O . ILE B 1 129 ? 20.417 26.851 -25.169 1.00 17.15 129 ILE B O 1
ATOM 4785 N N . VAL B 1 130 ? 20.645 28.946 -24.279 1.00 19.43 130 VAL B N 1
ATOM 4786 C CA . VAL B 1 130 ? 21.667 29.338 -25.288 1.00 18.71 130 VAL B CA 1
ATOM 4787 C C . VAL B 1 130 ? 22.920 28.464 -25.329 1.00 19.21 130 VAL B C 1
ATOM 4788 O O . VAL B 1 130 ? 23.262 28.005 -26.411 1.00 19.37 130 VAL B O 1
ATOM 4792 N N . SER B 1 131 ? 23.563 28.209 -24.147 1.00 17.05 131 SER B N 1
ATOM 4793 C CA . SER B 1 131 ? 24.738 27.399 -24.113 1.00 17.22 131 SER B CA 1
ATOM 4794 C C . SER B 1 131 ? 24.449 25.986 -24.663 1.00 16.64 131 SER B C 1
ATOM 4795 O O . SER B 1 131 ? 25.182 25.511 -25.555 1.00 17.50 131 SER B O 1
ATOM 4798 N N . LEU B 1 132 ? 23.322 25.382 -24.227 1.00 16.67 132 LEU B N 1
ATOM 4799 C CA . LEU B 1 132 ? 23.021 23.993 -24.639 1.00 17.67 132 LEU B CA 1
ATOM 4800 C C . LEU B 1 132 ? 22.678 23.962 -26.167 1.00 17.24 132 LEU B C 1
ATOM 4801 O O . LEU B 1 132 ? 22.877 22.916 -26.820 1.00 19.01 132 LEU B O 1
ATOM 4806 N N . SER B 1 133 ? 22.167 25.081 -26.665 1.00 17.54 133 SER B N 1
ATOM 4807 C CA . SER B 1 133 ? 21.665 25.146 -28.081 1.00 18.91 133 SER B CA 1
ATOM 4808 C C . SER B 1 133 ? 22.821 25.036 -29.034 1.00 18.56 133 SER B C 1
ATOM 4809 O O . SER B 1 133 ? 22.652 24.731 -30.201 1.00 19.00 133 SER B O 1
ATOM 4812 N N . ARG B 1 134 ? 24.055 25.246 -28.560 1.00 19.58 134 ARG B N 1
ATOM 4813 C CA . ARG B 1 134 ? 25.202 25.234 -29.464 1.00 20.55 134 ARG B CA 1
ATOM 4814 C C . ARG B 1 134 ? 25.621 23.852 -29.918 1.00 20.88 134 ARG B C 1
ATOM 4815 O O . ARG B 1 134 ? 26.565 23.712 -30.743 1.00 20.90 134 ARG B O 1
ATOM 4823 N N . GLY B 1 135 ? 25.059 22.810 -29.310 1.00 18.53 135 GLY B N 1
ATOM 4824 C CA . GLY B 1 135 ? 25.408 21.480 -29.811 1.00 19.55 135 GLY B CA 1
ATOM 4825 C C . GLY B 1 135 ? 26.689 20.829 -29.338 1.00 20.92 135 GLY B C 1
ATOM 4826 O O . GLY B 1 135 ? 27.165 19.852 -29.968 1.00 21.13 135 GLY B O 1
ATOM 4827 N N . ASN B 1 136 ? 27.265 21.309 -28.212 1.00 18.70 136 ASN B N 1
ATOM 4828 C CA . ASN B 1 136 ? 28.522 20.697 -27.727 1.00 18.31 136 ASN B CA 1
ATOM 4829 C C . ASN B 1 136 ? 28.298 19.961 -26.404 1.00 17.95 136 ASN B C 1
ATOM 4830 O O . ASN B 1 136 ? 29.195 19.402 -25.880 1.00 16.46 136 ASN B O 1
ATOM 4835 N N . SER B 1 137 ? 27.082 19.985 -25.894 1.00 16.17 137 SER B N 1
ATOM 4836 C CA . SER B 1 137 ? 26.804 19.536 -24.531 1.00 18.50 137 SER B CA 1
ATOM 4837 C C . SER B 1 137 ? 26.201 18.099 -24.429 1.00 19.70 137 SER B C 1
ATOM 4838 O O . SER B 1 137 ? 26.094 17.514 -23.298 1.00 20.55 137 SER B O 1
ATOM 4841 N N . ALA B 1 138 ? 25.708 17.585 -25.568 1.00 19.77 138 ALA B N 1
ATOM 4842 C CA . ALA B 1 138 ? 25.112 16.256 -25.611 1.00 21.10 138 ALA B CA 1
ATOM 4843 C C . ALA B 1 138 ? 23.956 16.007 -24.581 1.00 20.62 138 ALA B C 1
ATOM 4844 O O . ALA B 1 138 ? 23.852 14.901 -24.058 1.00 21.27 138 ALA B O 1
ATOM 4846 N N . ILE B 1 139 ? 23.175 17.043 -24.243 1.00 20.93 139 ILE B N 1
ATOM 4847 C CA . ILE B 1 139 ? 21.868 16.881 -23.604 1.00 22.18 139 ILE B CA 1
ATOM 4848 C C . ILE B 1 139 ? 20.918 16.257 -24.670 1.00 24.09 139 ILE B C 1
ATOM 4849 O O . ILE B 1 139 ? 21.092 16.507 -25.896 1.00 23.08 139 ILE B O 1
ATOM 4854 N N . SER B 1 140 ? 19.987 15.410 -24.229 1.00 23.54 140 SER B N 1
ATOM 4855 C CA . SER B 1 140 ? 19.109 14.718 -25.193 1.00 24.91 140 SER B CA 1
ATOM 4856 C C . SER B 1 140 ? 18.168 15.789 -25.776 1.00 24.19 140 SER B C 1
ATOM 4857 O O . SER B 1 140 ? 17.860 16.784 -25.130 1.00 24.12 140 SER B O 1
ATOM 4860 N N . ILE B 1 141 ? 17.771 15.666 -27.030 1.00 24.22 141 ILE B N 1
ATOM 4861 C CA . ILE B 1 141 ? 16.836 16.656 -27.547 1.00 23.17 141 ILE B CA 1
ATOM 4862 C C . ILE B 1 141 ? 15.512 16.750 -26.761 1.00 23.35 141 ILE B C 1
ATOM 4863 O O . ILE B 1 141 ? 14.866 17.848 -26.632 1.00 21.79 141 ILE B O 1
ATOM 4868 N N . VAL B 1 142 ? 15.094 15.612 -26.217 1.00 22.91 142 VAL B N 1
ATOM 4869 C CA . VAL B 1 142 ? 13.877 15.549 -25.416 1.00 21.86 142 VAL B CA 1
ATOM 4870 C C . VAL B 1 142 ? 13.965 16.491 -24.220 1.00 22.06 142 VAL B C 1
ATOM 4871 O O . VAL B 1 142 ? 13.055 17.282 -23.972 1.00 21.01 142 VAL B O 1
ATOM 4875 N N . ASN B 1 143 ? 15.068 16.402 -23.483 1.00 21.26 143 ASN B N 1
ATOM 4876 C CA . ASN B 1 143 ? 15.287 17.254 -22.327 1.00 19.63 143 ASN B CA 1
ATOM 4877 C C . ASN B 1 143 ? 15.625 18.712 -22.655 1.00 19.36 143 ASN B C 1
ATOM 4878 O O . ASN B 1 143 ? 15.275 19.588 -21.902 1.00 19.19 143 ASN B O 1
ATOM 4883 N N . PHE B 1 144 ? 16.311 18.961 -23.773 1.00 20.30 144 PHE B N 1
ATOM 4884 C CA . PHE B 1 144 ? 16.447 20.323 -24.269 1.00 21.45 144 PHE B CA 1
ATOM 4885 C C . PHE B 1 144 ? 15.101 21.004 -24.526 1.00 22.15 144 PHE B C 1
ATOM 4886 O O . PHE B 1 144 ? 14.821 22.103 -24.011 1.00 23.05 144 PHE B O 1
ATOM 4894 N N . LYS B 1 145 ? 14.259 20.371 -25.334 1.00 21.20 145 LYS B N 1
ATOM 4895 C CA . LYS B 1 145 ? 12.861 20.884 -25.489 1.00 21.49 145 LYS B CA 1
ATOM 4896 C C . LYS B 1 145 ? 12.063 21.033 -24.231 1.00 20.97 145 LYS B C 1
ATOM 4897 O O . LYS B 1 145 ? 11.262 21.980 -24.130 1.00 22.23 145 LYS B O 1
ATOM 4903 N N . LYS B 1 146 ? 12.232 20.128 -23.278 1.00 22.04 146 LYS B N 1
ATOM 4904 C CA . LYS B 1 146 ? 11.458 20.243 -22.032 1.00 21.71 146 LYS B CA 1
ATOM 4905 C C . LYS B 1 146 ? 11.899 21.479 -21.224 1.00 22.38 146 LYS B C 1
ATOM 4906 O O . LYS B 1 146 ? 11.108 22.169 -20.601 1.00 24.02 146 LYS B O 1
ATOM 4912 N N . LEU B 1 147 ? 13.195 21.751 -21.281 1.00 22.21 147 LEU B N 1
ATOM 4913 C CA . LEU B 1 147 ? 13.741 22.905 -20.559 1.00 21.60 147 LEU B CA 1
ATOM 4914 C C . LEU B 1 147 ? 13.164 24.153 -21.159 1.00 20.18 147 LEU B C 1
ATOM 4915 O O . LEU B 1 147 ? 12.647 25.017 -20.447 1.00 22.26 147 LEU B O 1
ATOM 4920 N N . ILE B 1 148 ? 13.078 24.187 -22.487 1.00 20.89 148 ILE B N 1
ATOM 4921 C CA . ILE B 1 148 ? 12.404 25.309 -23.183 1.00 20.86 148 ILE B CA 1
ATOM 4922 C C . ILE B 1 148 ? 10.903 25.399 -22.856 1.00 23.29 148 ILE B C 1
ATOM 4923 O O . ILE B 1 148 ? 10.385 26.476 -22.544 1.00 21.54 148 ILE B O 1
ATOM 4928 N N . GLU B 1 149 ? 10.235 24.252 -22.817 1.00 23.98 149 GLU B N 1
ATOM 4929 C CA . GLU B 1 149 ? 8.789 24.239 -22.535 1.00 25.10 149 GLU B CA 1
ATOM 4930 C C . GLU B 1 149 ? 8.542 24.715 -21.080 1.00 23.97 149 GLU B C 1
ATOM 4931 O O . GLU B 1 149 ? 7.667 25.532 -20.864 1.00 24.59 149 GLU B O 1
ATOM 4937 N N . ILE B 1 150 ? 9.401 24.305 -20.123 1.00 24.55 150 ILE B N 1
ATOM 4938 C CA . ILE B 1 150 ? 9.260 24.718 -18.716 1.00 23.38 150 ILE B CA 1
ATOM 4939 C C . ILE B 1 150 ? 9.427 26.252 -18.623 1.00 23.44 150 ILE B C 1
ATOM 4940 O O . ILE B 1 150 ? 8.608 26.974 -18.050 1.00 23.30 150 ILE B O 1
ATOM 4945 N N . TYR B 1 151 ? 10.479 26.763 -19.257 1.00 22.28 151 TYR B N 1
ATOM 4946 C CA . TYR B 1 151 ? 10.610 28.206 -19.399 1.00 22.85 151 TYR B CA 1
ATOM 4947 C C . TYR B 1 151 ? 9.382 28.829 -20.084 1.00 22.65 151 TYR B C 1
ATOM 4948 O O . TYR B 1 151 ? 8.789 29.769 -19.539 1.00 23.89 151 TYR B O 1
ATOM 4957 N N . ASN B 1 152 ? 9.045 28.369 -21.287 1.00 23.68 152 ASN B N 1
ATOM 4958 C CA . ASN B 1 152 ? 7.916 29.000 -22.044 1.00 25.79 152 ASN B CA 1
ATOM 4959 C C . ASN B 1 152 ? 6.617 29.001 -21.275 1.00 24.96 152 ASN B C 1
ATOM 4960 O O . ASN B 1 152 ? 5.933 29.984 -21.324 1.00 24.87 152 ASN B O 1
ATOM 4965 N N . GLN B 1 153 ? 6.318 27.963 -20.494 1.00 26.67 153 GLN B N 1
ATOM 4966 C CA . GLN B 1 153 ? 4.998 27.896 -19.770 1.00 26.61 153 GLN B CA 1
ATOM 4967 C C . GLN B 1 153 ? 4.982 28.743 -18.529 1.00 27.14 153 GLN B C 1
ATOM 4968 O O . GLN B 1 153 ? 3.945 28.950 -17.940 1.00 27.37 153 GLN B O 1
ATOM 4974 N N . GLY B 1 154 ? 6.146 29.273 -18.126 1.00 25.87 154 GLY B N 1
ATOM 4975 C CA . GLY B 1 154 ? 6.113 30.290 -17.066 1.00 26.77 154 GLY B CA 1
ATOM 4976 C C . GLY B 1 154 ? 6.413 29.701 -15.708 1.00 25.86 154 GLY B C 1
ATOM 4977 O O . GLY B 1 154 ? 6.025 30.260 -14.684 1.00 25.89 154 GLY B O 1
ATOM 4978 N N . ILE B 1 155 ? 7.099 28.560 -15.698 1.00 23.88 155 ILE B N 1
ATOM 4979 C CA . ILE B 1 155 ? 7.495 27.976 -14.430 1.00 23.30 155 ILE B CA 1
ATOM 4980 C C . ILE B 1 155 ? 8.785 28.720 -14.006 1.00 23.87 155 ILE B C 1
ATOM 4981 O O . ILE B 1 155 ? 9.651 28.896 -14.850 1.00 21.18 155 ILE B O 1
ATOM 4986 N N . VAL B 1 156 ? 8.830 29.226 -12.772 1.00 23.21 156 VAL B N 1
ATOM 4987 C CA . VAL B 1 156 ? 10.011 29.990 -12.266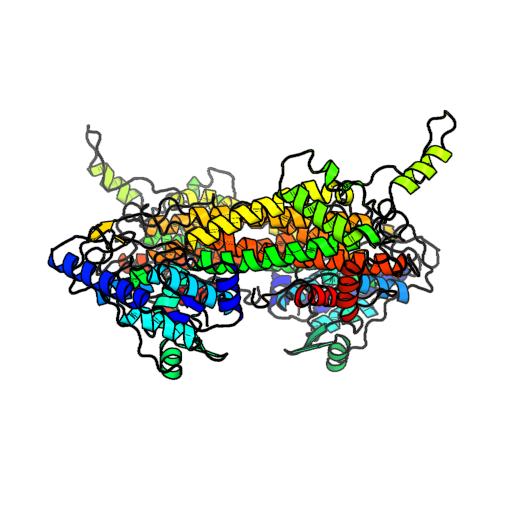 1.00 23.49 156 VAL B CA 1
ATOM 4988 C C . VAL B 1 156 ? 10.594 29.254 -11.027 1.00 21.74 156 VAL B C 1
ATOM 4989 O O . VAL B 1 156 ? 10.106 29.446 -9.916 1.00 22.32 156 VAL B O 1
ATOM 4993 N N . PRO B 1 157 ? 11.621 28.419 -11.217 1.00 21.73 157 PRO B N 1
ATOM 4994 C CA . PRO B 1 157 ? 12.279 27.716 -10.061 1.00 20.98 157 PRO B CA 1
ATOM 4995 C C . PRO B 1 157 ? 12.673 28.710 -8.940 1.00 21.23 157 PRO B C 1
ATOM 4996 O O . PRO B 1 157 ? 13.061 29.868 -9.235 1.00 22.07 157 PRO B O 1
ATOM 5000 N N . CYS B 1 158 ? 12.551 28.275 -7.687 1.00 19.49 158 CYS B N 1
ATOM 5001 C CA . CYS B 1 158 ? 12.904 29.083 -6.536 1.00 20.14 158 CYS B CA 1
ATOM 5002 C C . CYS B 1 158 ? 14.406 28.902 -6.404 1.00 18.96 158 CYS B C 1
ATOM 5003 O O . CYS B 1 158 ? 14.863 27.792 -6.174 1.00 21.12 158 CYS B O 1
ATOM 5006 N N . ILE B 1 159 ? 15.136 29.981 -6.619 1.00 19.52 159 ILE B N 1
ATOM 5007 C CA . ILE B 1 159 ? 16.641 29.914 -6.578 1.00 18.76 159 ILE B CA 1
ATOM 5008 C C . ILE B 1 159 ? 17.146 30.756 -5.408 1.00 19.78 159 ILE B C 1
ATOM 5009 O O . ILE B 1 159 ? 17.095 31.996 -5.461 1.00 19.94 159 ILE B O 1
ATOM 5014 N N . PRO B 1 160 ? 17.659 30.081 -4.346 1.00 20.30 160 PRO B N 1
ATOM 5015 C CA . PRO B 1 160 ? 18.224 30.881 -3.241 1.00 19.75 160 PRO B CA 1
ATOM 5016 C C . PRO B 1 160 ? 19.549 31.611 -3.662 1.00 19.32 160 PRO B C 1
ATOM 5017 O O . PRO B 1 160 ? 20.336 31.094 -4.414 1.00 19.48 160 PRO B O 1
ATOM 5021 N N . GLU B 1 161 ? 19.702 32.872 -3.260 1.00 19.74 161 GLU B N 1
ATOM 5022 C CA . GLU B 1 161 ? 20.729 33.741 -3.823 1.00 19.00 161 GLU B CA 1
ATOM 5023 C C . GLU B 1 161 ? 22.127 33.480 -3.322 1.00 17.57 161 GLU B C 1
ATOM 5024 O O . GLU B 1 161 ? 23.101 33.734 -4.039 1.00 19.41 161 GLU B O 1
ATOM 5030 N N . LYS B 1 162 ? 22.223 33.077 -2.044 1.00 17.08 162 LYS B N 1
ATOM 5031 C CA . LYS B 1 162 ? 23.549 32.908 -1.421 1.00 17.13 162 LYS B CA 1
ATOM 5032 C C . LYS B 1 162 ? 24.192 31.550 -1.598 1.00 17.79 162 LYS B C 1
ATOM 5033 O O . LYS B 1 162 ? 23.538 30.521 -1.631 1.00 18.93 162 LYS B O 1
ATOM 5039 N N . GLY B 1 163 ? 25.526 31.581 -1.705 1.00 18.35 163 GLY B N 1
ATOM 5040 C CA . GLY B 1 163 ? 26.359 30.418 -1.794 1.00 16.49 163 GLY B CA 1
ATOM 5041 C C . GLY B 1 163 ? 26.734 30.174 -3.280 1.00 16.63 163 GLY B C 1
ATOM 5042 O O . GLY B 1 163 ? 26.415 30.949 -4.161 1.00 17.10 163 GLY B O 1
ATOM 5043 N N . SER B 1 164 ? 27.301 29.027 -3.551 1.00 15.51 164 SER B N 1
ATOM 5044 C CA . SER B 1 164 ? 27.877 28.650 -4.849 1.00 17.00 164 SER B CA 1
ATOM 5045 C C . SER B 1 164 ? 29.229 29.336 -5.233 1.00 16.64 164 SER B C 1
ATOM 5046 O O . SER B 1 164 ? 29.493 30.504 -4.895 1.00 15.52 164 SER B O 1
ATOM 5049 N N . LEU B 1 165 ? 29.993 28.646 -6.045 1.00 14.98 165 LEU B N 1
ATOM 5050 C CA . LEU B 1 165 ? 31.448 29.024 -6.221 1.00 16.79 165 LEU B CA 1
ATOM 5051 C C . LEU B 1 165 ? 31.712 29.788 -7.524 1.00 15.95 165 LEU B C 1
ATOM 5052 O O . LEU B 1 165 ? 32.823 30.175 -7.759 1.00 18.31 165 LEU B O 1
ATOM 5057 N N . GLY B 1 166 ? 30.748 29.843 -8.433 1.00 17.75 166 GLY B N 1
ATOM 5058 C CA . GLY B 1 166 ? 30.970 30.508 -9.750 1.00 17.22 166 GLY B CA 1
ATOM 5059 C C . GLY B 1 166 ? 32.029 29.726 -10.526 1.00 15.01 166 GLY B C 1
ATOM 5060 O O . GLY B 1 166 ? 32.586 30.207 -11.503 1.00 17.16 166 GLY B O 1
ATOM 5076 N N . ASP B 1 168 ? 27.800 27.714 -11.798 1.00 17.06 170 ASP B N 1
ATOM 5077 C CA . ASP B 1 168 ? 26.749 28.138 -10.865 1.00 18.15 170 ASP B CA 1
ATOM 5078 C C . ASP B 1 168 ? 25.963 26.867 -10.454 1.00 18.71 170 ASP B C 1
ATOM 5079 O O . ASP B 1 168 ? 24.724 26.803 -10.693 1.00 16.90 170 ASP B O 1
ATOM 5084 N N . LEU B 1 169 ? 26.635 25.926 -9.789 1.00 18.36 171 LEU B N 1
ATOM 5085 C CA . LEU B 1 169 ? 26.050 24.611 -9.444 1.00 17.47 171 LEU B CA 1
ATOM 5086 C C . LEU B 1 169 ? 24.773 24.775 -8.665 1.00 19.25 171 LEU B C 1
ATOM 5087 O O . LEU B 1 169 ? 23.725 24.289 -9.110 1.00 19.34 171 LEU B O 1
ATOM 5092 N N . GLY B 1 170 ? 24.835 25.430 -7.509 1.00 18.38 172 GLY B N 1
ATOM 5093 C CA . GLY B 1 170 ? 23.619 25.625 -6.689 1.00 18.31 172 GLY B CA 1
ATOM 5094 C C . GLY B 1 170 ? 22.401 26.193 -7.381 1.00 19.53 172 GLY B C 1
ATOM 5095 O O . GLY B 1 170 ? 21.330 25.587 -7.349 1.00 20.39 172 GLY B O 1
ATOM 5096 N N . PRO B 1 171 ? 22.534 27.389 -8.002 1.00 19.55 173 PRO B N 1
ATOM 5097 C CA . PRO B 1 171 ? 21.363 27.951 -8.651 1.00 18.40 173 PRO B CA 1
ATOM 5098 C C . PRO B 1 171 ? 20.796 27.082 -9.804 1.00 18.48 173 PRO B C 1
ATOM 5099 O O . PRO B 1 171 ? 19.517 26.922 -9.916 1.00 17.43 173 PRO B O 1
ATOM 5103 N N . LEU B 1 172 ? 21.675 26.553 -10.637 1.00 17.27 174 LEU B N 1
ATOM 5104 C CA . LEU B 1 172 ? 21.305 25.801 -11.839 1.00 17.01 174 LEU B CA 1
ATOM 5105 C C . LEU B 1 172 ? 20.697 24.403 -11.440 1.00 18.71 174 LEU B C 1
ATOM 5106 O O . LEU B 1 172 ? 19.677 23.959 -12.091 1.00 21.08 174 LEU B O 1
ATOM 5111 N N . ALA B 1 173 ? 21.172 23.849 -10.312 1.00 16.50 175 ALA B N 1
ATOM 5112 C CA . ALA B 1 173 ? 20.707 22.571 -9.766 1.00 17.97 175 ALA B CA 1
ATOM 5113 C C . ALA B 1 173 ? 19.289 22.829 -9.235 1.00 18.50 175 ALA B C 1
ATOM 5114 O O . ALA B 1 173 ? 18.462 21.947 -9.287 1.00 21.65 175 ALA B O 1
ATOM 5116 N N . ALA B 1 174 ? 18.999 24.028 -8.695 1.00 18.24 176 ALA B N 1
ATOM 5117 C CA . ALA B 1 174 ? 17.652 24.344 -8.191 1.00 19.49 176 ALA B CA 1
ATOM 5118 C C . ALA B 1 174 ? 16.679 24.302 -9.391 1.00 21.88 176 ALA B C 1
ATOM 5119 O O . ALA B 1 174 ? 15.504 23.835 -9.269 1.00 20.82 176 ALA B O 1
ATOM 5121 N N . ILE B 1 175 ? 17.179 24.752 -10.549 1.00 19.86 177 ILE B N 1
ATOM 5122 C CA . ILE B 1 175 ? 16.358 24.730 -11.762 1.00 20.25 177 ILE B CA 1
ATOM 5123 C C . ILE B 1 175 ? 16.152 23.265 -12.197 1.00 20.82 177 ILE B C 1
ATOM 5124 O O . ILE B 1 175 ? 15.013 22.853 -12.522 1.00 21.11 177 ILE B O 1
ATOM 5129 N N . ALA B 1 176 ? 17.225 22.515 -12.240 1.00 19.23 178 ALA B N 1
ATOM 5130 C CA . ALA B 1 176 ? 17.161 21.139 -12.681 1.00 20.13 178 ALA B CA 1
ATOM 5131 C C . ALA B 1 176 ? 16.223 20.293 -11.765 1.00 20.88 178 ALA B C 1
ATOM 5132 O O . ALA B 1 176 ? 15.581 19.381 -12.221 1.00 21.83 178 ALA B O 1
ATOM 5134 N N . LEU B 1 177 ? 16.197 20.579 -10.472 1.00 20.71 179 LEU B N 1
ATOM 5135 C CA . LEU B 1 177 ? 15.361 19.832 -9.546 1.00 19.64 179 LEU B CA 1
ATOM 5136 C C . LEU B 1 177 ? 13.883 20.034 -9.933 1.00 21.34 179 LEU B C 1
ATOM 5137 O O . LEU B 1 177 ? 13.168 19.031 -10.128 1.00 22.32 179 LEU B O 1
ATOM 5142 N N . VAL B 1 178 ? 13.492 21.283 -10.154 1.00 18.51 180 VAL B N 1
ATOM 5143 C CA . VAL B 1 178 ? 12.164 21.635 -10.643 1.00 21.35 180 VAL B CA 1
ATOM 5144 C C . VAL B 1 178 ? 11.855 20.880 -11.969 1.00 22.41 180 VAL B C 1
ATOM 5145 O O . VAL B 1 178 ? 10.743 20.287 -12.109 1.00 22.75 180 VAL B O 1
ATOM 5149 N N . CYS B 1 179 ? 12.817 20.873 -12.892 1.00 23.04 181 CYS B N 1
ATOM 5150 C CA . CYS B 1 179 ? 12.632 20.219 -14.199 1.00 24.21 181 CYS B CA 1
ATOM 5151 C C . CYS B 1 179 ? 12.342 18.726 -14.088 1.00 24.43 181 CYS B C 1
ATOM 5152 O O . CYS B 1 179 ? 11.648 18.182 -14.970 1.00 26.03 181 CYS B O 1
ATOM 5155 N N . THR B 1 180 ? 12.792 18.112 -12.999 1.00 23.63 182 THR B N 1
ATOM 5156 C CA . THR B 1 180 ? 12.604 16.682 -12.690 1.00 23.63 182 THR B CA 1
ATOM 5157 C C . THR B 1 180 ? 11.435 16.452 -11.711 1.00 24.65 182 THR B C 1
ATOM 5158 O O . THR B 1 180 ? 11.243 15.326 -11.208 1.00 25.09 182 THR B O 1
ATOM 5162 N N . GLY B 1 181 ? 10.687 17.502 -11.423 1.00 23.96 183 GLY B N 1
ATOM 5163 C CA . GLY B 1 181 ? 9.523 17.447 -10.556 1.00 26.16 183 GLY B CA 1
ATOM 5164 C C . GLY B 1 181 ? 9.836 17.356 -9.071 1.00 26.22 183 GLY B C 1
ATOM 5165 O O . GLY B 1 181 ? 9.066 16.739 -8.280 1.00 25.75 183 GLY B O 1
ATOM 5166 N N . GLN B 1 182 ? 10.981 17.949 -8.696 1.00 25.20 184 GLN B N 1
ATOM 5167 C CA . GLN B 1 182 ? 11.428 18.094 -7.300 1.00 24.66 184 GLN B CA 1
ATOM 5168 C C . GLN B 1 182 ? 11.464 19.598 -6.899 1.00 24.09 184 GLN B C 1
ATOM 5169 O O . GLN B 1 182 ? 11.143 20.485 -7.697 1.00 24.01 184 GLN B O 1
ATOM 5175 N N . TRP B 1 183 ? 11.756 19.866 -5.636 1.00 24.59 185 TRP B N 1
ATOM 5176 C CA . TRP B 1 183 ? 12.012 21.229 -5.154 1.00 25.05 185 TRP B CA 1
ATOM 5177 C C . TRP B 1 183 ? 10.754 22.125 -5.258 1.00 25.98 185 TRP B C 1
ATOM 5178 O O . TRP B 1 183 ? 9.633 21.594 -5.053 1.00 24.49 185 TRP B O 1
ATOM 5189 N N . LYS B 1 184 ? 10.884 23.442 -5.563 1.00 24.55 186 LYS B N 1
ATOM 5190 C CA . LYS B 1 184 ? 9.784 24.396 -5.474 1.00 26.42 186 LYS B CA 1
ATOM 5191 C C . LYS B 1 184 ? 9.953 25.451 -6.552 1.00 25.67 186 LYS B C 1
ATOM 5192 O O . LYS B 1 184 ? 11.068 25.724 -7.002 1.00 23.71 186 LYS B O 1
ATOM 5198 N N . ALA B 1 185 ? 8.839 26.001 -7.002 1.00 24.33 187 ALA B N 1
ATOM 5199 C CA . ALA B 1 185 ? 8.807 26.933 -8.126 1.00 23.94 187 ALA B CA 1
ATOM 5200 C C . ALA B 1 185 ? 7.606 27.842 -7.988 1.00 24.88 187 ALA B C 1
ATOM 5201 O O . ALA B 1 185 ? 6.594 27.458 -7.344 1.00 25.92 187 ALA B O 1
ATOM 5203 N N . ARG B 1 186 ? 7.693 29.044 -8.565 1.00 25.23 188 ARG B N 1
ATOM 5204 C CA . ARG B 1 186 ? 6.501 29.859 -8.765 1.00 24.91 188 ARG B CA 1
ATOM 5205 C C . ARG B 1 186 ? 5.870 29.514 -10.075 1.00 25.51 188 ARG B C 1
ATOM 5206 O O . ARG B 1 186 ? 6.533 29.328 -11.086 1.00 22.98 188 ARG B O 1
ATOM 5214 N N . TYR B 1 187 ? 4.544 29.444 -10.044 1.00 27.48 189 TYR B N 1
ATOM 5215 C CA . TYR B 1 187 ? 3.773 29.236 -11.271 1.00 30.51 189 TYR B CA 1
ATOM 5216 C C . TYR B 1 187 ? 2.485 30.020 -11.129 1.00 31.59 189 TYR B C 1
ATOM 5217 O O . TYR B 1 187 ? 1.725 29.815 -10.166 1.00 30.62 189 TYR B O 1
ATOM 5226 N N . GLN B 1 188 ? 2.262 30.928 -12.058 1.00 33.67 190 GLN B N 1
ATOM 5227 C CA . GLN B 1 188 ? 1.073 31.786 -12.070 1.00 37.56 190 GLN B CA 1
ATOM 5228 C C . GLN B 1 188 ? 0.882 32.465 -10.741 1.00 38.23 190 GLN B C 1
ATOM 5229 O O . GLN B 1 188 ? -0.220 32.430 -10.164 1.00 39.61 190 GLN B O 1
ATOM 5235 N N . GLY B 1 189 ? 1.967 33.031 -10.231 1.00 38.69 191 GLY B N 1
ATOM 5236 C CA . GLY B 1 189 ? 1.881 33.848 -9.042 1.00 38.98 191 GLY B CA 1
ATOM 5237 C C . GLY B 1 189 ? 1.807 33.090 -7.731 1.00 38.78 191 GLY B C 1
ATOM 5238 O O . GLY B 1 189 ? 1.623 33.720 -6.698 1.00 40.43 191 GLY B O 1
ATOM 5239 N N . GLU B 1 190 ? 1.950 31.765 -7.718 1.00 37.69 192 GLU B N 1
ATOM 5240 C CA . GLU B 1 190 ? 2.090 31.103 -6.427 1.00 37.27 192 GLU B CA 1
ATOM 5241 C C . GLU B 1 190 ? 3.235 30.097 -6.345 1.00 34.66 192 GLU B C 1
ATOM 5242 O O . GLU B 1 190 ? 3.619 29.481 -7.346 1.00 33.25 192 GLU B O 1
ATOM 5248 N N . GLN B 1 191 ? 3.799 29.965 -5.150 1.00 33.91 193 GLN B N 1
ATOM 5249 C CA . GLN B 1 191 ? 4.847 28.990 -4.902 1.00 33.16 193 GLN B CA 1
ATOM 5250 C C . GLN B 1 191 ? 4.213 27.614 -4.635 1.00 33.49 193 GLN B C 1
ATOM 5251 O O . GLN B 1 191 ? 3.248 27.535 -3.893 1.00 33.00 193 GLN B O 1
ATOM 5257 N N . MET B 1 192 ? 4.775 26.565 -5.225 1.00 31.61 194 MET B N 1
ATOM 5258 C CA . MET B 1 192 ? 4.301 25.178 -5.080 1.00 31.16 194 MET B CA 1
ATOM 5259 C C . MET B 1 192 ? 5.493 24.249 -5.317 1.00 30.22 194 MET B C 1
ATOM 5260 O O . MET B 1 192 ? 6.574 24.706 -5.687 1.00 30.31 194 MET B O 1
ATOM 5265 N N . SER B 1 193 ? 5.320 22.934 -5.141 1.00 28.80 195 SER B N 1
ATOM 5266 C CA . SER B 1 193 ? 6.369 21.955 -5.448 1.00 28.40 195 SER B CA 1
ATOM 5267 C C . SER B 1 193 ? 6.695 21.929 -6.962 1.00 26.69 195 SER B C 1
ATOM 5268 O O . SER B 1 193 ? 5.871 22.304 -7.793 1.00 26.57 195 SER B O 1
ATOM 5271 N N . GLY B 1 194 ? 7.910 21.518 -7.343 1.00 27.12 196 GLY B N 1
ATOM 5272 C CA . GLY B 1 194 ? 8.198 21.379 -8.791 1.00 25.90 196 GLY B CA 1
ATOM 5273 C C . GLY B 1 194 ? 7.200 20.418 -9.498 1.00 28.11 196 GLY B C 1
ATOM 5274 O O . GLY B 1 194 ? 6.739 20.704 -10.664 1.00 26.82 196 GLY B O 1
ATOM 5275 N N . ALA B 1 195 ? 6.859 19.304 -8.806 1.00 26.65 197 ALA B N 1
ATOM 5276 C CA . ALA B 1 195 ? 5.852 18.353 -9.312 1.00 29.61 197 ALA B CA 1
ATOM 5277 C C . ALA B 1 195 ? 4.503 19.031 -9.590 1.00 29.50 197 ALA B C 1
ATOM 5278 O O . ALA B 1 195 ? 3.935 18.850 -10.663 1.00 30.76 197 ALA B O 1
ATOM 5280 N N . MET B 1 196 ? 3.995 19.797 -8.648 1.00 29.97 198 MET B N 1
ATOM 5281 C CA . MET B 1 196 ? 2.744 20.509 -8.899 1.00 32.48 198 MET B CA 1
ATOM 5282 C C . MET B 1 196 ? 2.841 21.502 -10.079 1.00 32.44 198 MET B C 1
ATOM 5283 O O . MET B 1 196 ? 1.882 21.601 -10.879 1.00 29.94 198 MET B O 1
ATOM 5288 N N . ALA B 1 197 ? 3.968 22.247 -10.181 1.00 31.43 199 ALA B N 1
ATOM 5289 C CA . ALA B 1 197 ? 4.065 23.207 -11.239 0.00 29.54 199 ALA B CA 1
ATOM 5290 C C . ALA B 1 197 ? 3.941 22.585 -12.629 1.00 29.77 199 ALA B C 1
ATOM 5291 O O . ALA B 1 197 ? 3.403 23.156 -13.583 1.00 29.93 199 ALA B O 1
ATOM 5293 N N . LEU B 1 198 ? 4.756 21.543 -12.769 1.00 29.10 200 LEU B N 1
ATOM 5294 C CA . LEU B 1 198 ? 4.825 20.731 -14.007 1.00 30.79 200 LEU B CA 1
ATOM 5295 C C . LEU B 1 198 ? 3.473 20.116 -14.338 1.00 31.77 200 LEU B C 1
ATOM 5296 O O . LEU B 1 198 ? 3.100 20.108 -15.499 1.00 31.88 200 LEU B O 1
ATOM 5301 N N . GLU B 1 199 ? 2.764 19.622 -13.328 1.00 34.27 201 GLU B N 1
ATOM 5302 C CA . GLU B 1 199 ? 1.452 19.020 -13.589 1.00 37.02 201 GLU B CA 1
ATOM 5303 C C . GLU B 1 199 ? 0.483 20.096 -14.089 1.00 37.13 201 GLU B C 1
ATOM 5304 O O . GLU B 1 199 ? -0.130 19.923 -15.145 1.00 37.32 201 GLU B O 1
ATOM 5310 N N . LYS B 1 200 ? 0.378 21.221 -13.384 1.00 35.92 202 LYS B N 1
ATOM 5311 C CA . LYS B 1 200 ? -0.464 22.328 -13.867 1.00 36.35 202 LYS B CA 1
ATOM 5312 C C . LYS B 1 200 ? -0.071 22.849 -15.244 1.00 35.68 202 LYS B C 1
ATOM 5313 O O . LYS B 1 200 ? -0.911 23.337 -15.974 1.00 36.18 202 LYS B O 1
ATOM 5319 N N . ALA B 1 201 ? 1.204 22.736 -15.595 1.00 34.97 203 ALA B N 1
ATOM 5320 C CA . ALA B 1 201 ? 1.680 23.249 -16.866 1.00 34.78 203 ALA B CA 1
ATOM 5321 C C . ALA B 1 201 ? 1.491 22.281 -18.028 1.00 35.09 203 ALA B C 1
ATOM 5322 O O . ALA B 1 201 ? 1.689 22.704 -19.176 1.00 34.79 203 ALA B O 1
ATOM 5324 N N . GLY B 1 202 ? 1.193 20.999 -17.752 1.00 35.12 204 GLY B N 1
ATOM 5325 C CA . GLY B 1 202 ? 1.079 19.978 -18.821 1.00 34.26 204 GLY B CA 1
ATOM 5326 C C . GLY B 1 202 ? 2.375 19.280 -19.215 1.00 34.65 204 GLY B C 1
ATOM 5327 O O . GLY B 1 202 ? 2.519 18.746 -20.346 1.00 35.08 204 GLY B O 1
ATOM 5328 N N . ILE B 1 203 ? 3.359 19.303 -18.315 1.00 33.31 205 ILE B N 1
ATOM 5329 C CA . ILE B 1 203 ? 4.706 18.879 -18.695 1.00 31.87 205 ILE B CA 1
ATOM 5330 C C . ILE B 1 203 ? 5.054 17.679 -17.841 1.00 31.88 205 ILE B C 1
ATOM 5331 O O . ILE B 1 203 ? 4.872 17.712 -16.622 1.00 33.25 205 ILE B O 1
ATOM 5336 N N . SER B 1 204 ? 5.526 16.620 -18.482 1.00 31.01 206 SER B N 1
ATOM 5337 C CA . SER B 1 204 ? 5.946 15.426 -17.800 1.00 30.67 206 SER B CA 1
ATOM 5338 C C . SER B 1 204 ? 7.399 15.749 -17.327 1.00 31.08 206 SER B C 1
ATOM 5339 O O . SER B 1 204 ? 8.161 16.364 -18.109 1.00 31.03 206 SER B O 1
ATOM 5341 N N . PRO B 1 205 ? 7.777 15.354 -16.076 1.00 30.85 207 PRO B N 1
ATOM 5342 C CA . PRO B 1 205 ? 9.157 15.572 -15.548 1.00 30.36 207 PRO B CA 1
ATOM 5343 C C . PRO B 1 205 ? 10.228 15.087 -16.482 1.00 29.82 207 PRO B C 1
ATOM 5344 O O . PRO B 1 205 ? 10.038 14.060 -17.157 1.00 30.32 207 PRO B O 1
ATOM 5348 N N . MET B 1 206 ? 11.389 15.753 -16.514 1.00 28.37 208 MET B N 1
ATOM 5349 C CA . MET B 1 206 ? 12.524 15.214 -17.227 1.00 26.93 208 MET B CA 1
ATOM 5350 C C . MET B 1 206 ? 12.953 13.914 -16.591 1.00 26.04 208 MET B C 1
ATOM 5351 O O . MET B 1 206 ? 12.996 13.795 -15.353 1.00 26.14 208 MET B O 1
ATOM 5356 N N . GLU B 1 207 ? 13.374 12.971 -17.424 1.00 26.42 209 GLU B N 1
ATOM 5357 C CA . GLU B 1 207 ? 14.076 11.794 -16.934 1.00 26.42 209 GLU B CA 1
ATOM 5358 C C . GLU B 1 207 ? 15.479 11.991 -17.407 1.00 24.70 209 GLU B C 1
ATOM 5359 O O . GLU B 1 207 ? 15.710 12.132 -18.630 1.00 25.23 209 GLU B O 1
ATOM 5365 N N . LEU B 1 208 ? 16.425 12.008 -16.476 1.00 23.88 210 LEU B N 1
ATOM 5366 C CA . LEU B 1 208 ? 17.856 12.186 -16.817 1.00 24.23 210 LEU B CA 1
ATOM 5367 C C . LEU B 1 208 ? 18.620 10.904 -17.078 1.00 25.65 210 LEU B C 1
ATOM 5368 O O . LEU B 1 208 ? 18.572 9.963 -16.273 1.00 27.08 210 LEU B O 1
ATOM 5373 N N . SER B 1 209 ? 19.315 10.839 -18.206 1.00 24.04 211 SER B N 1
ATOM 5374 C CA . SER B 1 209 ? 20.291 9.818 -18.425 1.00 25.65 211 SER B CA 1
ATOM 5375 C C . SER B 1 209 ? 21.694 10.410 -18.276 1.00 24.96 211 SER B C 1
ATOM 5376 O O . SER B 1 209 ? 21.852 11.548 -17.766 1.00 26.06 211 SER B O 1
ATOM 5379 N N . PHE B 1 210 ? 22.715 9.672 -18.667 1.00 22.47 212 PHE B N 1
ATOM 5380 C CA . PHE B 1 210 ? 24.117 10.058 -18.446 1.00 22.78 212 PHE B CA 1
ATOM 5381 C C . PHE B 1 210 ? 24.418 11.461 -19.025 1.00 22.31 212 PHE B C 1
ATOM 5382 O O . PHE B 1 210 ? 23.875 11.803 -20.091 1.00 20.41 212 PHE B O 1
ATOM 5390 N N . LYS B 1 211 ? 25.241 12.240 -18.302 1.00 20.95 213 LYS B N 1
ATOM 5391 C CA . LYS B 1 211 ? 25.596 13.681 -18.618 1.00 20.92 213 LYS B CA 1
ATOM 5392 C C . LYS B 1 211 ? 24.509 14.713 -18.413 1.00 19.88 213 LYS B C 1
ATOM 5393 O O . LYS B 1 211 ? 24.792 15.911 -18.304 1.00 19.27 213 LYS B O 1
ATOM 5399 N N . GLU B 1 212 ? 23.242 14.335 -18.376 1.00 19.36 214 GLU B N 1
ATOM 5400 C CA . GLU B 1 212 ? 22.226 15.366 -18.522 1.00 19.89 214 GLU B CA 1
ATOM 5401 C C . GLU B 1 212 ? 21.972 16.258 -17.274 1.00 19.73 214 GLU B C 1
ATOM 5402 O O . GLU B 1 212 ? 21.652 17.451 -17.418 1.00 18.96 214 GLU B O 1
ATOM 5408 N N . GLY B 1 213 ? 22.053 15.692 -16.061 1.00 18.25 215 GLY B N 1
ATOM 5409 C CA . GLY B 1 213 ? 22.038 16.591 -14.867 1.00 19.50 215 GLY B CA 1
ATOM 5410 C C . GLY B 1 213 ? 23.198 17.544 -14.934 1.00 19.31 215 GLY B C 1
ATOM 5411 O O . GLY B 1 213 ? 23.039 18.762 -14.723 1.00 21.92 215 GLY B O 1
ATOM 5412 N N . LEU B 1 214 ? 24.356 16.990 -15.220 1.00 19.65 216 LEU B N 1
ATOM 5413 C CA . LEU B 1 214 ? 25.584 17.776 -15.306 1.00 19.57 216 LEU B CA 1
ATOM 5414 C C . LEU B 1 214 ? 25.442 18.877 -16.354 1.00 20.07 216 LEU B C 1
ATOM 5415 O O . LEU B 1 214 ? 25.746 20.030 -16.075 1.00 20.78 216 LEU B O 1
ATOM 5420 N N . ALA B 1 215 ? 24.964 18.553 -17.552 1.00 20.43 217 ALA B N 1
ATOM 5421 C CA . ALA B 1 215 ? 24.824 19.544 -18.649 1.00 20.16 217 ALA B CA 1
ATOM 5422 C C . ALA B 1 215 ? 23.857 20.667 -18.242 1.00 20.07 217 ALA B C 1
ATOM 5423 O O . ALA B 1 215 ? 24.119 21.839 -18.563 1.00 21.04 217 ALA B O 1
ATOM 5425 N N . LEU B 1 216 ? 22.801 20.335 -17.488 1.00 19.55 218 LEU B N 1
ATOM 5426 C CA . LEU B 1 216 ? 21.890 21.338 -17.045 1.00 18.36 218 LEU B CA 1
ATOM 5427 C C . LEU B 1 216 ? 22.533 22.339 -16.017 1.00 18.76 218 LEU B C 1
ATOM 5428 O O . LEU B 1 216 ? 22.040 23.472 -15.903 1.00 18.50 218 LEU B O 1
ATOM 5433 N N . ILE B 1 217 ? 23.586 21.904 -15.293 1.00 18.02 219 ILE B N 1
ATOM 5434 C CA . ILE B 1 217 ? 24.010 22.677 -14.113 1.00 17.77 219 ILE B CA 1
ATOM 5435 C C . ILE B 1 217 ? 25.442 23.194 -14.189 1.00 18.17 219 ILE B C 1
ATOM 5436 O O . ILE B 1 217 ? 25.789 24.073 -13.427 1.00 18.02 219 ILE B O 1
ATOM 5441 N N . ASN B 1 218 ? 26.214 22.650 -15.122 1.00 18.42 220 ASN B N 1
ATOM 5442 C CA . ASN B 1 218 ? 27.661 22.841 -15.131 1.00 19.19 220 ASN B CA 1
ATOM 5443 C C . ASN B 1 218 ? 28.048 24.075 -15.967 1.00 21.72 220 ASN B C 1
ATOM 5444 O O . ASN B 1 218 ? 28.867 23.955 -16.924 1.00 24.36 220 ASN B O 1
ATOM 5449 N N . GLY B 1 219 ? 27.541 25.255 -15.647 1.00 20.90 221 GLY B N 1
ATOM 5450 C CA . GLY B 1 219 ? 27.880 26.426 -16.519 1.00 19.50 221 GLY B CA 1
ATOM 5451 C C . GLY B 1 219 ? 27.896 27.743 -15.773 1.00 18.65 221 GLY B C 1
ATOM 5452 O O . GLY B 1 219 ? 27.643 27.812 -14.544 1.00 19.39 221 GLY B O 1
ATOM 5453 N N . THR B 1 220 ? 27.998 28.799 -16.559 1.00 16.45 222 THR B N 1
ATOM 5454 C CA . THR B 1 220 ? 28.023 30.188 -16.026 1.00 16.10 222 THR B CA 1
ATOM 5455 C C . THR B 1 220 ? 26.677 30.961 -16.104 1.00 16.45 222 THR B C 1
ATOM 5456 O O . THR B 1 220 ? 26.597 32.198 -15.911 1.00 14.74 222 THR B O 1
ATOM 5460 N N . SER B 1 221 ? 25.652 30.195 -16.357 1.00 14.35 223 SER B N 1
ATOM 5461 C CA . SER B 1 221 ? 24.285 30.743 -16.640 1.00 15.85 223 SER B CA 1
ATOM 5462 C C . SER B 1 221 ? 23.622 31.649 -15.624 1.00 16.78 223 SER B C 1
ATOM 5463 O O . SER B 1 221 ? 22.902 32.588 -16.044 1.00 17.70 223 SER B O 1
ATOM 5466 N N . ALA B 1 222 ? 23.842 31.428 -14.337 1.00 14.41 224 ALA B N 1
ATOM 5467 C CA . ALA B 1 222 ? 23.196 32.362 -13.400 1.00 15.16 224 ALA B CA 1
ATOM 5468 C C . ALA B 1 222 ? 23.950 33.682 -13.314 1.00 15.13 224 ALA B C 1
ATOM 5469 O O . ALA B 1 222 ? 23.377 34.768 -13.296 1.00 17.69 224 ALA B O 1
ATOM 5471 N N . MET B 1 223 ? 25.281 33.595 -13.201 1.00 17.18 225 MET B N 1
ATOM 5472 C CA . MET B 1 223 ? 26.090 34.827 -13.239 1.00 16.91 225 MET B CA 1
ATOM 5473 C C . MET B 1 223 ? 25.937 35.591 -14.595 1.00 16.63 225 MET B C 1
ATOM 5474 O O . MET B 1 223 ? 25.914 36.825 -14.622 1.00 17.17 225 MET B O 1
ATOM 5479 N N . VAL B 1 224 ? 25.773 34.879 -15.705 1.00 16.88 226 VAL B N 1
ATOM 5480 C CA . VAL B 1 224 ? 25.534 35.536 -17.005 1.00 16.02 226 VAL B CA 1
ATOM 5481 C C . VAL B 1 224 ? 24.116 36.135 -16.997 1.00 17.24 226 VAL B C 1
ATOM 5482 O O . VAL B 1 224 ? 23.918 37.332 -17.299 1.00 16.20 226 VAL B O 1
ATOM 5486 N N . GLY B 1 225 ? 23.181 35.354 -16.478 1.00 14.93 227 GLY B N 1
ATOM 5487 C CA . GLY B 1 225 ? 21.773 35.826 -16.460 1.00 15.90 227 GLY B CA 1
ATOM 5488 C C . GLY B 1 225 ? 21.654 37.114 -15.649 1.00 16.27 227 GLY B C 1
ATOM 5489 O O . GLY B 1 225 ? 21.125 38.142 -16.102 1.00 17.33 227 GLY B O 1
ATOM 5490 N N . LEU B 1 226 ? 22.122 37.085 -14.403 1.00 16.29 228 LEU B N 1
ATOM 5491 C CA . LEU B 1 226 ? 22.101 38.315 -13.619 1.00 16.27 228 LEU B CA 1
ATOM 5492 C C . LEU B 1 226 ? 23.013 39.406 -14.204 1.00 13.87 228 LEU B C 1
ATOM 5493 O O . LEU B 1 226 ? 22.673 40.633 -14.275 1.00 13.56 228 LEU B O 1
ATOM 5498 N N . GLY B 1 227 ? 24.262 39.029 -14.599 1.00 14.98 229 GLY B N 1
ATOM 5499 C CA . GLY B 1 227 ? 25.134 39.999 -15.148 1.00 14.77 229 GLY B CA 1
ATOM 5500 C C . GLY B 1 227 ? 24.684 40.749 -16.379 1.00 15.91 229 GLY B C 1
ATOM 5501 O O . GLY B 1 227 ? 24.814 41.996 -16.452 1.00 13.97 229 GLY B O 1
ATOM 5502 N N . VAL B 1 228 ? 24.073 40.038 -17.338 1.00 18.77 230 VAL B N 1
ATOM 5503 C CA . VAL B 1 228 ? 23.458 40.742 -18.472 1.00 18.99 230 VAL B CA 1
ATOM 5504 C C . VAL B 1 228 ? 22.314 41.692 -18.084 1.00 18.91 230 VAL B C 1
ATOM 5505 O O . VAL B 1 228 ? 22.240 42.811 -18.651 1.00 18.41 230 VAL B O 1
ATOM 5509 N N . LEU B 1 229 ? 21.425 41.299 -17.113 1.00 17.11 231 LEU B N 1
ATOM 5510 C CA . LEU B 1 229 ? 20.444 42.183 -16.668 1.00 16.06 231 LEU B CA 1
ATOM 5511 C C . LEU B 1 229 ? 20.993 43.478 -16.040 1.00 15.15 231 LEU B C 1
ATOM 5512 O O . LEU B 1 229 ? 20.444 44.579 -16.258 1.00 16.65 231 LEU B O 1
ATOM 5517 N N . LEU B 1 230 ? 22.039 43.316 -15.224 1.00 17.04 232 LEU B N 1
ATOM 5518 C CA . LEU B 1 230 ? 22.711 44.463 -14.612 1.00 17.48 232 LEU B CA 1
ATOM 5519 C C . LEU B 1 230 ? 23.366 45.337 -15.647 1.00 14.85 232 LEU B C 1
ATOM 5520 O O . LEU B 1 230 ? 23.234 46.575 -15.593 1.00 15.99 232 LEU B O 1
ATOM 5525 N N . TYR B 1 231 ? 24.032 44.720 -16.623 1.00 16.48 233 TYR B N 1
ATOM 5526 C CA . TYR B 1 231 ? 24.612 45.495 -17.662 1.00 17.75 233 TYR B CA 1
ATOM 5527 C C . TYR B 1 231 ? 23.547 46.376 -18.367 1.00 19.10 233 TYR B C 1
ATOM 5528 O O . TYR B 1 231 ? 23.732 47.613 -18.558 1.00 19.61 233 TYR B O 1
ATOM 5537 N N . ASP B 1 232 ? 22.473 45.731 -18.786 1.00 16.11 234 ASP B N 1
ATOM 5538 C CA . ASP B 1 232 ? 21.402 46.412 -19.496 1.00 19.31 234 ASP B CA 1
ATOM 5539 C C . ASP B 1 232 ? 20.843 47.567 -18.671 1.00 17.94 234 ASP B C 1
ATOM 5540 O O . ASP B 1 232 ? 20.620 48.659 -19.193 1.00 18.42 234 ASP B O 1
ATOM 5545 N N . GLU B 1 233 ? 20.679 47.353 -17.371 1.00 17.15 235 GLU B N 1
ATOM 5546 C CA . GLU B 1 233 ? 20.065 48.378 -16.537 1.00 18.31 235 GLU B CA 1
ATOM 5547 C C . GLU B 1 233 ? 21.108 49.517 -16.279 1.00 17.10 235 GLU B C 1
ATOM 5548 O O . GLU B 1 233 ? 20.747 50.635 -16.299 1.00 17.01 235 GLU B O 1
ATOM 5554 N N . VAL B 1 234 ? 22.416 49.222 -16.114 1.00 16.79 236 VAL B N 1
ATOM 5555 C CA . VAL B 1 234 ? 23.313 50.280 -15.882 1.00 16.24 236 VAL B CA 1
ATOM 5556 C C . VAL B 1 234 ? 23.550 51.078 -17.133 1.00 16.03 236 VAL B C 1
ATOM 5557 O O . VAL B 1 234 ? 23.771 52.300 -17.070 1.00 15.37 236 VAL B O 1
ATOM 5561 N N . LYS B 1 235 ? 23.559 50.409 -18.287 1.00 15.69 237 LYS B N 1
ATOM 5562 C CA . LYS B 1 235 ? 23.807 51.179 -19.523 1.00 17.37 237 LYS B CA 1
ATOM 5563 C C . LYS B 1 235 ? 22.707 52.203 -19.780 1.00 17.41 237 LYS B C 1
ATOM 5564 O O . LYS B 1 235 ? 22.984 53.397 -20.121 1.00 17.46 237 LYS B O 1
ATOM 5570 N N . ARG B 1 236 ? 21.432 51.746 -19.594 1.00 17.91 238 ARG B N 1
ATOM 5571 C CA . ARG B 1 236 ? 20.321 52.664 -19.678 1.00 19.28 238 ARG B CA 1
ATOM 5572 C C . ARG B 1 236 ? 20.499 53.791 -18.683 1.00 16.83 238 ARG B C 1
ATOM 5573 O O . ARG B 1 236 ? 20.324 54.972 -19.008 1.00 15.83 238 ARG B O 1
ATOM 5581 N N . LEU B 1 237 ? 20.789 53.406 -17.454 1.00 16.08 239 LEU B N 1
ATOM 5582 C CA . LEU B 1 237 ? 20.974 54.412 -16.377 1.00 15.85 239 LEU B CA 1
ATOM 5583 C C . LEU B 1 237 ? 22.050 55.453 -16.681 1.00 16.30 239 LEU B C 1
ATOM 5584 O O . LEU B 1 237 ? 21.847 56.648 -16.479 1.00 17.24 239 LEU B O 1
ATOM 5589 N N . PHE B 1 238 ? 23.186 54.965 -17.196 1.00 16.94 240 PHE B N 1
ATOM 5590 C CA . PHE B 1 238 ? 24.258 55.815 -17.696 1.00 17.32 240 PHE B CA 1
ATOM 5591 C C . PHE B 1 238 ? 23.768 56.869 -18.703 1.00 16.88 240 PHE B C 1
ATOM 5592 O O . PHE B 1 238 ? 24.039 58.069 -18.557 1.00 15.66 240 PHE B O 1
ATOM 5600 N N . ASP B 1 239 ? 23.013 56.415 -19.707 1.00 17.92 241 ASP B N 1
ATOM 5601 C CA . ASP B 1 239 ? 22.555 57.326 -20.762 1.00 19.61 241 ASP B CA 1
ATOM 5602 C C . ASP B 1 239 ? 21.615 58.382 -20.152 1.00 20.76 241 ASP B C 1
ATOM 5603 O O . ASP B 1 239 ? 21.709 59.594 -20.456 1.00 19.82 241 ASP B O 1
ATOM 5608 N N . THR B 1 240 ? 20.687 57.939 -19.333 1.00 19.64 242 THR B N 1
ATOM 5609 C CA . THR B 1 240 ? 19.884 58.865 -18.537 1.00 19.59 242 THR B CA 1
ATOM 5610 C C . THR B 1 240 ? 20.746 59.843 -17.716 1.00 18.54 242 THR B C 1
ATOM 5611 O O . THR B 1 240 ? 20.417 61.065 -17.642 1.00 17.54 242 THR B O 1
ATOM 5615 N N . TYR B 1 241 ? 21.859 59.345 -17.150 1.00 17.17 243 TYR B N 1
ATOM 5616 C CA . TYR B 1 241 ? 22.648 60.208 -16.279 1.00 17.51 243 TYR B CA 1
ATOM 5617 C C . TYR B 1 241 ? 23.312 61.336 -17.070 1.00 16.74 243 TYR B C 1
ATOM 5618 O O . TYR B 1 241 ? 23.576 62.413 -16.501 1.00 16.11 243 TYR B O 1
ATOM 5627 N N . LEU B 1 242 ? 23.512 61.132 -18.387 1.00 15.09 244 LEU B N 1
ATOM 5628 C CA . LEU B 1 242 ? 24.076 62.253 -19.198 1.00 15.49 244 LEU B CA 1
ATOM 5629 C C . LEU B 1 242 ? 23.118 63.401 -19.276 1.00 14.65 244 LEU B C 1
ATOM 5630 O O . LEU B 1 242 ? 23.504 64.562 -19.274 1.00 14.13 244 LEU B O 1
ATOM 5635 N N . THR B 1 243 ? 21.801 63.083 -19.312 1.00 16.66 245 THR B N 1
ATOM 5636 C CA . THR B 1 243 ? 20.809 64.144 -19.274 1.00 17.42 245 THR B CA 1
ATOM 5637 C C . THR B 1 243 ? 20.668 64.737 -17.866 1.00 17.40 245 THR B C 1
ATOM 5638 O O . THR B 1 243 ? 20.512 65.978 -17.723 1.00 17.01 245 THR B O 1
ATOM 5642 N N . VAL B 1 244 ? 20.745 63.900 -16.849 1.00 16.33 246 VAL B N 1
ATOM 5643 C CA . VAL B 1 244 ? 20.680 64.472 -15.487 1.00 15.57 246 VAL B CA 1
ATOM 5644 C C . VAL B 1 244 ? 21.851 65.431 -15.334 1.00 16.06 246 VAL B C 1
ATOM 5645 O O . VAL B 1 244 ? 21.712 66.555 -14.813 1.00 15.64 246 VAL B O 1
ATOM 5649 N N . THR B 1 245 ? 23.024 65.001 -15.813 1.00 17.28 247 THR B N 1
ATOM 5650 C CA . THR B 1 245 ? 24.238 65.807 -15.758 1.00 16.77 247 THR B CA 1
ATOM 5651 C C . THR B 1 245 ? 24.009 67.151 -16.455 1.00 16.36 247 THR B C 1
ATOM 5652 O O . THR B 1 245 ? 24.347 68.187 -15.938 1.00 16.68 247 THR B O 1
ATOM 5656 N N . SER B 1 246 ? 23.423 67.136 -17.665 1.00 17.12 248 SER B N 1
ATOM 5657 C CA . SER B 1 246 ? 23.207 68.370 -18.441 1.00 15.32 248 SER B CA 1
ATOM 5658 C C . SER B 1 246 ? 22.302 69.324 -17.662 1.00 16.02 248 SER B C 1
ATOM 5659 O O . SER B 1 246 ? 22.564 70.562 -17.569 1.00 16.07 248 SER B O 1
ATOM 5662 N N . LEU B 1 247 ? 21.288 68.733 -17.040 1.00 15.79 249 LEU B N 1
ATOM 5663 C CA . LEU B 1 247 ? 20.361 69.445 -16.169 1.00 17.16 249 LEU B CA 1
ATOM 5664 C C . LEU B 1 247 ? 21.009 70.067 -14.930 1.00 18.33 249 LEU B C 1
ATOM 5665 O O . LEU B 1 247 ? 20.718 71.245 -14.625 1.00 18.23 249 LEU B O 1
ATOM 5670 N N . SER B 1 248 ? 21.932 69.339 -14.272 1.00 17.89 250 SER B N 1
ATOM 5671 C CA . SER B 1 248 ? 22.730 69.910 -13.151 1.00 16.71 250 SER B CA 1
ATOM 5672 C C . SER B 1 248 ? 23.704 71.049 -13.577 1.00 18.23 250 SER B C 1
ATOM 5673 O O . SER B 1 248 ? 23.860 72.066 -12.884 1.00 14.81 250 SER B O 1
ATOM 5676 N N . ILE B 1 249 ? 24.320 70.887 -14.749 1.00 15.99 251 ILE B N 1
ATOM 5677 C CA . ILE B 1 249 ? 25.119 71.985 -15.350 1.00 18.80 251 ILE B CA 1
ATOM 5678 C C . ILE B 1 249 ? 24.310 73.278 -15.549 1.00 18.83 251 ILE B C 1
ATOM 5679 O O . ILE B 1 249 ? 24.766 74.410 -15.274 1.00 19.75 251 ILE B O 1
ATOM 5684 N N . GLU B 1 250 ? 23.085 73.115 -16.003 1.00 18.64 252 GLU B N 1
ATOM 5685 C CA . GLU B 1 250 ? 22.184 74.264 -16.135 1.00 18.29 252 GLU B CA 1
ATOM 5686 C C . GLU B 1 250 ? 21.840 74.816 -14.746 1.00 19.24 252 GLU B C 1
ATOM 5687 O O . GLU B 1 250 ? 21.860 76.009 -14.540 1.00 17.29 252 GLU B O 1
ATOM 5693 N N . GLY B 1 251 ? 21.550 73.915 -13.810 1.00 17.97 253 GLY B N 1
ATOM 5694 C CA . GLY B 1 251 ? 21.242 74.364 -12.433 1.00 19.98 253 GLY B CA 1
ATOM 5695 C C . GLY B 1 251 ? 22.411 75.117 -11.789 1.00 18.86 253 GLY B C 1
ATOM 5696 O O . GLY B 1 251 ? 22.226 76.115 -11.076 1.00 20.02 253 GLY B O 1
ATOM 5697 N N . LEU B 1 252 ? 23.633 74.670 -12.073 1.00 17.13 254 LEU B N 1
ATOM 5698 C CA . LEU B 1 252 ? 24.823 75.253 -11.487 1.00 18.92 254 LEU B CA 1
ATOM 5699 C C . LEU B 1 252 ? 25.416 76.444 -12.303 1.00 18.83 254 LEU B C 1
ATOM 5700 O O . LEU B 1 252 ? 26.469 76.991 -11.941 1.00 20.90 254 LEU B O 1
ATOM 5705 N N . HIS B 1 253 ? 24.788 76.779 -13.437 1.00 18.59 255 HIS B N 1
ATOM 5706 C CA . HIS B 1 253 ? 25.294 77.761 -14.363 1.00 19.83 255 HIS B CA 1
ATOM 5707 C C . HIS B 1 253 ? 26.726 77.385 -14.774 1.00 20.45 255 HIS B C 1
ATOM 5708 O O . HIS B 1 253 ? 27.637 78.202 -14.693 1.00 22.06 255 HIS B O 1
ATOM 5715 N N . GLY B 1 254 ? 26.916 76.107 -15.147 1.00 19.72 256 GLY B N 1
ATOM 5716 C CA . GLY B 1 254 ? 28.180 75.639 -15.628 1.00 19.31 256 GLY B CA 1
ATOM 5717 C C . GLY B 1 254 ? 28.440 76.044 -17.070 1.00 20.10 256 GLY B C 1
ATOM 5718 O O . GLY B 1 254 ? 27.510 76.154 -17.835 1.00 18.86 256 GLY B O 1
ATOM 5719 N N . LYS B 1 255 ? 29.736 76.200 -17.426 1.00 18.53 257 LYS B N 1
ATOM 5720 C CA . LYS B 1 255 ? 30.123 76.520 -18.835 1.00 19.50 257 LYS B CA 1
ATOM 5721 C C . LYS B 1 255 ? 30.156 75.262 -19.730 1.00 21.09 257 LYS B C 1
ATOM 5722 O O . LYS B 1 255 ? 30.611 74.218 -19.288 1.00 19.69 257 LYS B O 1
ATOM 5728 N N . THR B 1 256 ? 29.768 75.409 -21.009 1.00 20.86 258 THR B N 1
ATOM 5729 C CA . THR B 1 256 ? 29.631 74.251 -21.910 1.00 21.47 258 THR B CA 1
ATOM 5730 C C . THR B 1 256 ? 30.855 74.124 -22.779 1.00 20.69 258 THR B C 1
ATOM 5731 O O . THR B 1 256 ? 31.182 73.039 -23.308 1.00 18.64 258 THR B O 1
ATOM 5735 N N . LYS B 1 257 ? 31.603 75.202 -22.929 1.00 21.26 259 LYS B N 1
ATOM 5736 C CA . LYS B 1 257 ? 32.744 75.125 -23.840 1.00 20.40 259 LYS B CA 1
ATOM 5737 C C . LYS B 1 257 ? 33.735 73.960 -23.531 1.00 20.56 259 LYS B C 1
ATOM 5738 O O . LYS B 1 257 ? 34.308 73.374 -24.463 1.00 20.41 259 LYS B O 1
ATOM 5744 N N . PRO B 1 258 ? 33.963 73.642 -22.209 1.00 18.86 260 PRO B N 1
ATOM 5745 C CA . PRO B 1 258 ? 34.807 72.484 -21.854 1.00 18.49 260 PRO B CA 1
ATOM 5746 C C . PRO B 1 258 ? 34.335 71.157 -22.400 1.00 17.36 260 PRO B C 1
ATOM 5747 O O . PRO B 1 258 ? 35.144 70.210 -22.323 1.00 19.34 260 PRO B O 1
ATOM 5751 N N . PHE B 1 259 ? 33.068 71.094 -22.912 1.00 17.07 261 PHE B N 1
ATOM 5752 C CA . PHE B 1 259 ? 32.460 69.878 -23.463 1.00 14.87 261 PHE B CA 1
ATOM 5753 C C . PHE B 1 259 ? 32.601 69.805 -25.000 1.00 16.28 261 PHE B C 1
ATOM 5754 O O . PHE B 1 259 ? 32.159 68.844 -25.608 1.00 15.40 261 PHE B O 1
ATOM 5762 N N . GLU B 1 260 ? 33.145 70.860 -25.611 1.00 17.04 262 GLU B N 1
ATOM 5763 C CA A GLU B 1 260 ? 33.254 70.940 -27.081 0.50 16.94 262 GLU B CA 1
ATOM 5764 C CA B GLU B 1 260 ? 33.163 70.909 -27.068 0.50 17.10 262 GLU B CA 1
ATOM 5765 C C . GLU B 1 260 ? 34.058 69.758 -27.615 1.00 16.19 262 GLU B C 1
ATOM 5766 O O . GLU B 1 260 ? 35.242 69.573 -27.210 1.00 16.56 262 GLU B O 1
ATOM 5777 N N . PRO B 1 261 ? 33.518 69.008 -28.568 1.00 17.00 263 PRO B N 1
ATOM 5778 C CA . PRO B 1 261 ? 34.189 67.842 -29.146 1.00 17.21 263 PRO B CA 1
ATOM 5779 C C . PRO B 1 261 ? 35.617 68.180 -29.570 1.00 17.59 263 PRO B C 1
ATOM 5780 O O . PRO B 1 261 ? 36.512 67.380 -29.375 1.00 17.91 263 PRO B O 1
ATOM 5784 N N . ALA B 1 262 ? 35.845 69.399 -30.086 1.00 17.78 264 ALA B N 1
ATOM 5785 C CA . ALA B 1 262 ? 37.162 69.710 -30.610 1.00 17.96 264 ALA B CA 1
ATOM 5786 C C . ALA B 1 262 ? 38.274 69.571 -29.567 1.00 17.64 264 ALA B C 1
ATOM 5787 O O . ALA B 1 262 ? 39.403 69.202 -29.901 1.00 18.04 264 ALA B O 1
ATOM 5789 N N . VAL B 1 263 ? 37.995 69.916 -28.312 1.00 16.86 265 VAL B N 1
ATOM 5790 C CA . VAL B 1 263 ? 39.128 69.833 -27.333 1.00 15.05 265 VAL B CA 1
ATOM 5791 C C . VAL B 1 263 ? 39.250 68.362 -26.893 1.00 14.83 265 VAL B C 1
ATOM 5792 O O . VAL B 1 263 ? 40.339 67.874 -26.625 1.00 16.22 265 VAL B O 1
ATOM 5796 N N . HIS B 1 264 ? 38.128 67.642 -26.855 1.00 15.11 266 HIS B N 1
ATOM 5797 C CA . HIS B 1 264 ? 38.218 66.145 -26.544 1.00 15.26 266 HIS B CA 1
ATOM 5798 C C . HIS B 1 264 ? 38.959 65.294 -27.573 1.00 14.76 266 HIS B C 1
ATOM 5799 O O . HIS B 1 264 ? 39.533 64.242 -27.200 1.00 17.00 266 HIS B O 1
ATOM 5806 N N . ARG B 1 265 ? 39.048 65.796 -28.811 1.00 14.01 267 ARG B N 1
ATOM 5807 C CA A ARG B 1 265 ? 39.686 65.003 -29.830 0.50 12.75 267 ARG B CA 1
ATOM 5808 C CA B ARG B 1 265 ? 39.656 65.137 -29.932 0.50 13.45 267 ARG B CA 1
ATOM 5809 C C . ARG B 1 265 ? 41.158 65.207 -29.622 1.00 13.13 267 ARG B C 1
ATOM 5810 O O . ARG B 1 265 ? 41.938 64.519 -30.246 1.00 15.97 267 ARG B O 1
ATOM 5825 N N . MET B 1 266 ? 41.542 66.069 -28.674 1.00 13.45 268 MET B N 1
ATOM 5826 C CA . MET B 1 266 ? 43.016 66.091 -28.340 1.00 14.80 268 MET B CA 1
ATOM 5827 C C . MET B 1 266 ? 43.394 64.989 -27.379 1.00 17.69 268 MET B C 1
ATOM 5828 O O . MET B 1 266 ? 44.568 64.848 -27.076 1.00 14.40 268 MET B O 1
ATOM 5833 N N . LYS B 1 267 ? 42.484 64.172 -26.906 1.00 15.59 269 LYS B N 1
ATOM 5834 C CA . LYS B 1 267 ? 42.911 62.844 -26.304 1.00 16.53 269 LYS B CA 1
ATOM 5835 C C . LYS B 1 267 ? 42.321 61.735 -27.163 1.00 18.07 269 LYS B C 1
ATOM 5836 O O . LYS B 1 267 ? 41.176 61.859 -27.530 1.00 19.03 269 LYS B O 1
ATOM 5842 N N . PRO B 1 268 ? 43.012 60.596 -27.327 1.00 19.07 270 PRO B N 1
ATOM 5843 C CA . PRO B 1 268 ? 42.316 59.570 -28.159 1.00 21.14 270 PRO B CA 1
ATOM 5844 C C . PRO B 1 268 ? 41.263 58.715 -27.430 1.00 22.31 270 PRO B C 1
ATOM 5845 O O . PRO B 1 268 ? 40.826 57.721 -27.981 1.00 25.79 270 PRO B O 1
ATOM 5849 N N . HIS B 1 269 ? 40.822 59.099 -26.226 1.00 20.07 271 HIS B N 1
ATOM 5850 C CA . HIS B 1 269 ? 39.910 58.271 -25.443 1.00 18.65 271 HIS B CA 1
ATOM 5851 C C . HIS B 1 269 ? 38.532 58.409 -26.050 1.00 17.74 271 HIS B C 1
ATOM 5852 O O . HIS B 1 269 ? 37.980 59.533 -26.154 1.00 17.81 271 HIS B O 1
ATOM 5859 N N . GLN B 1 270 ? 37.945 57.262 -26.390 1.00 16.84 272 GLN B N 1
ATOM 5860 C CA . GLN B 1 270 ? 36.694 57.294 -27.134 1.00 18.21 272 GLN B CA 1
ATOM 5861 C C . GLN B 1 270 ? 35.490 57.505 -26.207 1.00 17.07 272 GLN B C 1
ATOM 5862 O O . GLN B 1 270 ? 34.614 58.281 -26.526 1.00 16.43 272 GLN B O 1
ATOM 5868 N N . GLY B 1 271 ? 35.479 56.920 -25.014 1.00 15.99 273 GLY B N 1
ATOM 5869 C CA . GLY B 1 271 ? 34.225 57.092 -24.166 1.00 13.74 273 GLY B CA 1
ATOM 5870 C C . GLY B 1 271 ? 34.191 58.582 -23.752 1.00 15.17 273 GLY B C 1
ATOM 5871 O O . GLY B 1 271 ? 33.157 59.180 -23.710 1.00 12.89 273 GLY B O 1
ATOM 5872 N N . GLN B 1 272 ? 35.372 59.172 -23.435 1.00 12.02 274 GLN B N 1
ATOM 5873 C CA . GLN B 1 272 ? 35.413 60.634 -23.050 1.00 14.39 274 GLN B CA 1
ATOM 5874 C C . GLN B 1 272 ? 34.757 61.526 -24.176 1.00 13.13 274 GLN B C 1
ATOM 5875 O O . GLN B 1 272 ? 33.984 62.458 -23.912 1.00 15.49 274 GLN B O 1
ATOM 5881 N N . LEU B 1 273 ? 35.141 61.267 -25.439 1.00 12.59 275 LEU B N 1
ATOM 5882 C CA . LEU B 1 273 ? 34.778 62.119 -26.550 1.00 12.49 275 LEU B CA 1
ATOM 5883 C C . LEU B 1 273 ? 33.250 61.939 -26.746 1.00 14.18 275 LEU B C 1
ATOM 5884 O O . LEU B 1 273 ? 32.539 62.876 -27.001 1.00 16.44 275 LEU B O 1
ATOM 5889 N N . GLU B 1 274 ? 32.794 60.715 -26.551 1.00 14.53 276 GLU B N 1
ATOM 5890 C CA . GLU B 1 274 ? 31.332 60.400 -26.687 1.00 15.56 276 GLU B CA 1
ATOM 5891 C C . GLU B 1 274 ? 30.509 61.056 -25.626 1.00 15.71 276 GLU B C 1
ATOM 5892 O O . GLU B 1 274 ? 29.390 61.609 -25.905 1.00 16.96 276 GLU B O 1
ATOM 5898 N N . VAL B 1 275 ? 30.949 60.968 -24.368 1.00 12.13 277 VAL B N 1
ATOM 5899 C CA . VAL B 1 275 ? 30.281 61.702 -23.270 1.00 13.56 277 VAL B CA 1
ATOM 5900 C C . VAL B 1 275 ? 30.232 63.260 -23.461 1.00 14.79 277 VAL B C 1
ATOM 5901 O O . VAL B 1 275 ? 29.200 63.911 -23.323 1.00 14.35 277 VAL B O 1
ATOM 5905 N N . ALA B 1 276 ? 31.386 63.836 -23.736 1.00 15.72 278 ALA B N 1
ATOM 5906 C CA . ALA B 1 276 ? 31.440 65.273 -24.045 1.00 16.46 278 ALA B CA 1
ATOM 5907 C C . ALA B 1 276 ? 30.481 65.630 -25.184 1.00 17.65 278 ALA B C 1
ATOM 5908 O O . ALA B 1 276 ? 29.636 66.581 -25.063 1.00 16.69 278 ALA B O 1
ATOM 5910 N N . THR B 1 277 ? 30.539 64.870 -26.275 1.00 17.19 279 THR B N 1
ATOM 5911 C CA . THR B 1 277 ? 29.596 65.113 -27.411 1.00 16.56 279 THR B CA 1
ATOM 5912 C C . THR B 1 277 ? 28.136 65.116 -27.016 1.00 17.62 279 THR B C 1
ATOM 5913 O O . THR B 1 277 ? 27.470 66.083 -27.361 1.00 17.08 279 THR B O 1
ATOM 5917 N N . THR B 1 278 ? 27.642 64.084 -26.303 1.00 16.38 280 THR B N 1
ATOM 5918 C CA . THR B 1 278 ? 26.216 64.010 -25.895 1.00 18.69 280 THR B CA 1
ATOM 5919 C C . THR B 1 278 ? 25.826 65.213 -25.013 1.00 16.86 280 THR B C 1
ATOM 5920 O O . THR B 1 278 ? 24.735 65.760 -25.125 1.00 19.39 280 THR B O 1
ATOM 5924 N N . ILE B 1 279 ? 26.700 65.575 -24.089 1.00 17.92 281 ILE B N 1
ATOM 5925 C CA . ILE B 1 279 ? 26.402 66.693 -23.176 1.00 15.90 281 ILE B CA 1
ATOM 5926 C C . ILE B 1 279 ? 26.423 68.023 -23.924 1.00 16.92 281 ILE B C 1
ATOM 5927 O O . ILE B 1 279 ? 25.471 68.784 -23.835 1.00 19.32 281 ILE B O 1
ATOM 5932 N N . TRP B 1 280 ? 27.426 68.235 -24.763 1.00 17.30 282 TRP B N 1
ATOM 5933 C CA . TRP B 1 280 ? 27.485 69.382 -25.632 1.00 18.18 282 TRP B CA 1
ATOM 5934 C C . TRP B 1 280 ? 26.240 69.524 -26.551 1.00 19.77 282 TRP B C 1
ATOM 5935 O O . TRP B 1 280 ? 25.678 70.612 -26.648 1.00 18.80 282 TRP B O 1
ATOM 5946 N N . GLU B 1 281 ? 25.804 68.426 -27.206 1.00 19.30 283 GLU B N 1
ATOM 5947 C CA . GLU B 1 281 ? 24.642 68.487 -28.075 1.00 18.82 283 GLU B CA 1
ATOM 5948 C C . GLU B 1 281 ? 23.412 68.707 -27.273 1.00 21.74 283 GLU B C 1
ATOM 5949 O O . GLU B 1 281 ? 22.488 69.388 -27.735 1.00 20.59 283 GLU B O 1
ATOM 5955 N N . THR B 1 282 ? 23.366 68.149 -26.060 1.00 20.64 284 THR B N 1
ATOM 5956 C CA . THR B 1 282 ? 22.122 68.242 -25.250 1.00 19.80 284 THR B CA 1
ATOM 5957 C C . THR B 1 282 ? 21.899 69.698 -24.835 1.00 21.15 284 THR B C 1
ATOM 5958 O O . THR B 1 282 ? 20.743 70.161 -24.753 1.00 22.26 284 THR B O 1
ATOM 5962 N N . LEU B 1 283 ? 23.005 70.371 -24.500 1.00 21.01 285 LEU B N 1
ATOM 5963 C CA . LEU B 1 283 ? 22.917 71.745 -24.006 1.00 21.75 285 LEU B CA 1
ATOM 5964 C C . LEU B 1 283 ? 23.041 72.816 -25.100 1.00 21.71 285 LEU B C 1
ATOM 5965 O O . LEU B 1 283 ? 23.142 74.056 -24.794 1.00 20.37 285 LEU B O 1
ATOM 5970 N N . ALA B 1 284 ? 23.051 72.382 -26.375 1.00 20.82 286 ALA B N 1
ATOM 5971 C CA . ALA B 1 284 ? 23.398 73.399 -27.410 1.00 21.96 286 ALA B CA 1
ATOM 5972 C C . ALA B 1 284 ? 22.262 74.440 -27.501 1.00 21.63 286 ALA B C 1
ATOM 5973 O O . ALA B 1 284 ? 22.491 75.614 -27.898 1.00 21.42 286 ALA B O 1
ATOM 5975 N N . ASP B 1 285 ? 21.040 74.049 -27.135 1.00 21.66 287 ASP B N 1
ATOM 5976 C CA . ASP B 1 285 ? 19.959 75.080 -27.135 1.00 22.07 287 ASP B CA 1
ATOM 5977 C C . ASP B 1 285 ? 19.561 75.501 -25.733 1.00 22.81 287 ASP B C 1
ATOM 5978 O O . ASP B 1 285 ? 18.396 75.930 -25.501 1.00 22.63 287 ASP B O 1
ATOM 5983 N N . SER B 1 286 ? 20.445 75.299 -24.781 1.00 21.98 288 SER B N 1
ATOM 5984 C CA . SER B 1 286 ? 20.261 75.829 -23.436 1.00 22.00 288 SER B CA 1
ATOM 5985 C C . SER B 1 286 ? 20.592 77.308 -23.350 1.00 21.18 288 SER B C 1
ATOM 5986 O O . SER B 1 286 ? 21.630 77.716 -23.841 1.00 20.91 288 SER B O 1
ATOM 5989 N N . SER B 1 287 ? 19.802 78.069 -22.582 1.00 21.21 289 SER B N 1
ATOM 5990 C CA . SER B 1 287 ? 20.217 79.418 -22.140 1.00 23.21 289 SER B CA 1
ATOM 5991 C C . SER B 1 287 ? 20.660 79.493 -20.698 1.00 21.25 289 SER B C 1
ATOM 5992 O O . SER B 1 287 ? 21.076 80.552 -20.273 1.00 22.23 289 SER B O 1
ATOM 5995 N N . LEU B 1 288 ? 20.464 78.427 -19.948 1.00 19.45 290 LEU B N 1
ATOM 5996 C CA . LEU B 1 288 ? 20.861 78.331 -18.529 1.00 20.44 290 LEU B CA 1
ATOM 5997 C C . LEU B 1 288 ? 22.310 77.952 -18.411 1.00 20.53 290 LEU B C 1
ATOM 5998 O O . LEU B 1 288 ? 23.027 78.560 -17.616 1.00 21.69 290 LEU B O 1
ATOM 6003 N N . ALA B 1 289 ? 22.766 76.945 -19.187 1.00 19.25 291 ALA B N 1
ATOM 6004 C CA . ALA B 1 289 ? 24.207 76.702 -19.272 1.00 20.29 291 ALA B CA 1
ATOM 6005 C C . ALA B 1 289 ? 24.896 77.938 -19.767 1.00 19.68 291 ALA B C 1
ATOM 6006 O O . ALA B 1 289 ? 24.407 78.653 -20.605 1.00 20.44 291 ALA B O 1
ATOM 6008 N N . VAL B 1 290 ? 26.131 78.131 -19.365 1.00 18.92 292 VAL B N 1
ATOM 6009 C CA . VAL B 1 290 ? 26.728 79.402 -19.575 1.00 20.67 292 VAL B CA 1
ATOM 6010 C C . VAL B 1 290 ? 27.714 79.394 -20.737 1.00 22.85 292 VAL B C 1
ATOM 6011 O O . VAL B 1 290 ? 28.485 78.436 -20.939 1.00 21.71 292 VAL B O 1
ATOM 6015 N N . ASN B 1 291 ? 27.704 80.486 -21.488 1.00 23.75 293 ASN B N 1
ATOM 6016 C CA . ASN B 1 291 ? 28.671 80.745 -22.530 1.00 22.43 293 ASN B CA 1
ATOM 6017 C C . ASN B 1 291 ? 29.950 81.331 -21.966 1.00 22.61 293 ASN B C 1
ATOM 6018 O O . ASN B 1 291 ? 29.957 82.471 -21.421 1.00 21.97 293 ASN B O 1
ATOM 6023 N N . GLU B 1 292 ? 31.027 80.562 -22.085 1.00 20.80 294 GLU B N 1
ATOM 6024 C CA . GLU B 1 292 ? 32.342 80.926 -21.524 1.00 21.24 294 GLU B CA 1
ATOM 6025 C C . GLU B 1 292 ? 32.795 82.296 -22.034 1.00 21.84 294 GLU B C 1
ATOM 6026 O O . GLU B 1 292 ? 33.331 83.093 -21.246 1.00 21.82 294 GLU B O 1
ATOM 6032 N N . HIS B 1 293 ? 32.627 82.554 -23.344 1.00 21.10 295 HIS B N 1
ATOM 6033 C CA . HIS B 1 293 ? 32.962 83.876 -23.880 1.00 23.85 295 HIS B CA 1
ATOM 6034 C C . HIS B 1 293 ? 32.350 85.088 -23.146 1.00 23.92 295 HIS B C 1
ATOM 6035 O O . HIS B 1 293 ? 33.028 86.123 -22.974 1.00 24.19 295 HIS B O 1
ATOM 6042 N N . GLU B 1 294 ? 31.104 84.931 -22.722 1.00 23.00 296 GLU B N 1
ATOM 6043 C CA . GLU B 1 294 ? 30.387 85.964 -21.974 1.00 24.40 296 GLU B CA 1
ATOM 6044 C C . GLU B 1 294 ? 31.054 86.230 -20.597 1.00 24.64 296 GLU B C 1
ATOM 6045 O O . GLU B 1 294 ? 31.190 87.383 -20.141 1.00 22.02 296 GLU B O 1
ATOM 6051 N N . VAL B 1 295 ? 31.502 85.149 -19.960 1.00 23.52 297 VAL B N 1
ATOM 6052 C CA . VAL B 1 295 ? 32.263 85.277 -18.706 1.00 21.87 297 VAL B CA 1
ATOM 6053 C C . VAL B 1 295 ? 33.616 85.826 -18.950 1.00 22.35 297 VAL B C 1
ATOM 6054 O O . VAL B 1 295 ? 34.089 86.630 -18.154 1.00 22.35 297 VAL B O 1
ATOM 6058 N N . GLU B 1 296 ? 34.236 85.453 -20.066 1.00 20.33 298 GLU B N 1
ATOM 6059 C CA . GLU B 1 296 ? 35.554 85.982 -20.384 1.00 21.01 298 GLU B CA 1
ATOM 6060 C C . GLU B 1 296 ? 35.418 87.544 -20.506 1.00 21.87 298 GLU B C 1
ATOM 6061 O O . GLU B 1 296 ? 36.273 88.278 -20.032 1.00 19.82 298 GLU B O 1
ATOM 6067 N N . LYS B 1 297 ? 34.367 87.984 -21.175 1.00 20.78 299 LYS B N 1
ATOM 6068 C CA . LYS B 1 297 ? 34.156 89.415 -21.408 1.00 25.15 299 LYS B CA 1
ATOM 6069 C C . LYS B 1 297 ? 33.950 90.156 -20.089 1.00 24.88 299 LYS B C 1
ATOM 6070 O O . LYS B 1 297 ? 34.422 91.273 -19.914 1.00 25.09 299 LYS B O 1
ATOM 6076 N N . LEU B 1 298 ? 33.294 89.520 -19.133 1.00 24.99 300 LEU B N 1
ATOM 6077 C CA . LEU B 1 298 ? 33.072 90.198 -17.855 1.00 26.44 300 LEU B CA 1
ATOM 6078 C C . LEU B 1 298 ? 34.387 90.311 -17.108 1.00 26.27 300 LEU B C 1
ATOM 6079 O O . LEU B 1 298 ? 34.714 91.350 -16.528 1.00 26.68 300 LEU B O 1
ATOM 6084 N N . ILE B 1 299 ? 35.192 89.262 -17.141 1.00 24.89 301 ILE B N 1
ATOM 6085 C CA . ILE B 1 299 ? 36.411 89.282 -16.398 1.00 24.22 301 ILE B CA 1
ATOM 6086 C C . ILE B 1 299 ? 37.436 90.202 -17.104 1.00 24.32 301 ILE B C 1
ATOM 6087 O O . ILE B 1 299 ? 38.244 90.841 -16.426 1.00 25.56 301 ILE B O 1
ATOM 6092 N N . ALA B 1 300 ? 37.451 90.217 -18.450 1.00 24.35 302 ALA B N 1
ATOM 6093 C CA . ALA B 1 300 ? 38.400 91.048 -19.227 1.00 24.98 302 ALA B CA 1
ATOM 6094 C C . ALA B 1 300 ? 38.139 92.535 -18.880 1.00 26.43 302 ALA B C 1
ATOM 6095 O O . ALA B 1 300 ? 39.072 93.314 -18.655 1.00 26.13 302 ALA B O 1
ATOM 6097 N N . GLU B 1 301 ? 36.873 92.864 -18.668 1.00 27.25 303 GLU B N 1
ATOM 6098 C CA . GLU B 1 301 ? 36.538 94.232 -18.272 1.00 30.91 303 GLU B CA 1
ATOM 6099 C C . GLU B 1 301 ? 37.143 94.661 -16.891 1.00 30.15 303 GLU B C 1
ATOM 6100 O O . GLU B 1 301 ? 37.462 95.865 -16.669 1.00 29.40 303 GLU B O 1
ATOM 6106 N N . GLU B 1 302 ? 37.337 93.709 -15.972 1.00 28.25 304 GLU B N 1
ATOM 6107 C CA . GLU B 1 302 ? 37.846 94.060 -14.629 1.00 28.88 304 GLU B CA 1
ATOM 6108 C C . GLU B 1 302 ? 39.343 94.094 -14.623 1.00 30.03 304 GLU B C 1
ATOM 6109 O O . GLU B 1 302 ? 39.928 94.599 -13.704 1.00 31.38 304 GLU B O 1
ATOM 6115 N N . MET B 1 303 ? 39.969 93.534 -15.634 1.00 31.10 305 MET B N 1
ATOM 6116 C CA . MET B 1 303 ? 41.421 93.416 -15.635 1.00 33.88 305 MET B CA 1
ATOM 6117 C C . MET B 1 303 ? 42.182 94.771 -15.688 1.00 34.35 305 MET B C 1
ATOM 6118 O O . MET B 1 303 ? 41.863 95.582 -16.511 1.00 34.23 305 MET B O 1
ATOM 6123 N N . ASP B 1 304 ? 43.181 94.941 -14.792 1.00 35.80 306 ASP B N 1
ATOM 6124 C CA . ASP B 1 304 ? 44.172 96.085 -14.738 1.00 34.70 306 ASP B CA 1
ATOM 6125 C C . ASP B 1 304 ? 45.579 95.595 -14.374 1.00 33.94 306 ASP B C 1
ATOM 6126 O O . ASP B 1 304 ? 45.963 94.460 -14.756 1.00 35.01 306 ASP B O 1
ATOM 6131 N N . GLY B 1 305 ? 46.375 96.421 -13.688 1.00 32.15 307 GLY B N 1
ATOM 6132 C CA . GLY B 1 305 ? 47.783 96.094 -13.346 1.00 32.09 307 GLY B CA 1
ATOM 6133 C C . GLY B 1 305 ? 47.828 95.519 -11.933 1.00 30.73 307 GLY B C 1
ATOM 6134 O O . GLY B 1 305 ? 48.937 95.211 -11.379 1.00 32.84 307 GLY B O 1
ATOM 6135 N N . LEU B 1 306 ? 46.650 95.315 -11.370 1.00 29.95 308 LEU B N 1
ATOM 6136 C CA . LEU B 1 306 ? 46.529 94.754 -9.975 1.00 31.25 308 LEU B CA 1
ATOM 6137 C C . LEU B 1 306 ? 46.089 93.261 -9.907 1.00 31.69 308 LEU B C 1
ATOM 6138 O O . LEU B 1 306 ? 45.201 92.812 -10.667 1.00 31.89 308 LEU B O 1
ATOM 6143 N N . VAL B 1 307 ? 46.646 92.534 -8.931 1.00 31.94 309 VAL B N 1
ATOM 6144 C CA . VAL B 1 307 ? 46.081 91.218 -8.544 1.00 30.41 309 VAL B CA 1
ATOM 6145 C C . VAL B 1 307 ? 44.758 91.461 -7.825 1.00 31.71 309 VAL B C 1
ATOM 6146 O O . VAL B 1 307 ? 44.714 92.178 -6.817 1.00 32.54 309 VAL B O 1
ATOM 6150 N N . LYS B 1 308 ? 43.674 90.882 -8.305 1.00 30.13 310 LYS B N 1
ATOM 6151 C CA . LYS B 1 308 ? 42.430 90.975 -7.570 1.00 30.72 310 LYS B CA 1
ATOM 6152 C C . LYS B 1 308 ? 41.417 89.820 -7.742 1.00 29.71 310 LYS B C 1
ATOM 6153 O O . LYS B 1 308 ? 41.295 89.249 -8.820 1.00 28.71 310 LYS B O 1
ATOM 6159 N N . ALA B 1 309 ? 40.631 89.580 -6.696 1.00 28.02 311 ALA B N 1
ATOM 6160 C CA . ALA B 1 309 ? 39.539 88.597 -6.694 1.00 28.27 311 ALA B CA 1
ATOM 6161 C C . ALA B 1 309 ? 38.418 89.081 -7.600 1.00 29.04 311 ALA B C 1
ATOM 6162 O O . ALA B 1 309 ? 38.142 90.297 -7.627 1.00 29.62 311 ALA B O 1
ATOM 6164 N N . SER B 1 310 ? 37.820 88.179 -8.402 1.00 24.99 312 SER B N 1
ATOM 6165 C CA . SER B 1 310 ? 36.623 88.485 -9.158 1.00 23.56 312 SER B CA 1
ATOM 6166 C C . SER B 1 310 ? 35.430 87.709 -8.670 1.00 23.45 312 SER B C 1
ATOM 6167 O O . SER B 1 310 ? 35.566 86.615 -8.080 1.00 24.64 312 SER B O 1
ATOM 6170 N N . ASN B 1 311 ? 34.236 88.202 -8.947 1.00 22.59 313 ASN B N 1
ATOM 6171 C CA . ASN B 1 311 ? 33.062 87.387 -8.726 1.00 24.55 313 ASN B CA 1
ATOM 6172 C C . ASN B 1 311 ? 32.769 86.334 -9.829 1.00 26.38 313 ASN B C 1
ATOM 6173 O O . ASN B 1 311 ? 31.776 85.572 -9.731 1.00 26.33 313 ASN B O 1
ATOM 6178 N N . HIS B 1 312 ? 33.537 86.368 -10.909 1.00 26.47 314 HIS B N 1
ATOM 6179 C CA . HIS B 1 312 ? 33.352 85.415 -11.999 1.00 26.96 314 HIS B CA 1
ATOM 6180 C C . HIS B 1 312 ? 34.620 84.581 -12.096 1.00 24.96 314 HIS B C 1
ATOM 6181 O O . HIS B 1 312 ? 35.699 84.965 -11.606 1.00 25.68 314 HIS B O 1
ATOM 6188 N N . GLN B 1 313 ? 34.507 83.391 -12.666 1.00 22.89 315 GLN B N 1
ATOM 6189 C CA . GLN B 1 313 ? 35.711 82.582 -12.847 1.00 20.53 315 GLN B CA 1
ATOM 6190 C C . GLN B 1 313 ? 35.708 81.922 -14.237 1.00 18.00 315 GLN B C 1
ATOM 6191 O O . GLN B 1 313 ? 34.701 81.529 -14.686 1.00 17.80 315 GLN B O 1
ATOM 6197 N N . ILE B 1 314 ? 36.879 81.818 -14.849 1.00 18.45 316 ILE B N 1
ATOM 6198 C CA . ILE B 1 314 ? 36.994 81.392 -16.228 1.00 19.29 316 ILE B CA 1
ATOM 6199 C C . ILE B 1 314 ? 36.764 79.850 -16.369 1.00 20.10 316 ILE B C 1
ATOM 6200 O O . ILE B 1 314 ? 36.424 79.409 -17.463 1.00 19.99 316 ILE B O 1
ATOM 6205 N N . GLU B 1 315 ? 36.894 79.089 -15.269 1.00 18.58 317 GLU B N 1
ATOM 6206 C CA . GLU B 1 315 ? 36.693 77.639 -15.382 1.00 19.30 317 GLU B CA 1
ATOM 6207 C C . GLU B 1 315 ? 36.071 77.138 -14.078 1.00 18.73 317 GLU B C 1
ATOM 6208 O O . GLU B 1 315 ? 36.280 77.747 -13.016 1.00 19.18 317 GLU B O 1
ATOM 6214 N N . ASP B 1 316 ? 35.290 76.049 -14.215 1.00 18.88 318 ASP B N 1
ATOM 6215 C CA . ASP B 1 316 ? 34.447 75.519 -13.124 1.00 18.09 318 ASP B CA 1
ATOM 6216 C C . ASP B 1 316 ? 35.125 74.338 -12.418 1.00 16.21 318 ASP B C 1
ATOM 6217 O O . ASP B 1 316 ? 36.229 73.853 -12.816 1.00 17.27 318 ASP B O 1
ATOM 6222 N N . ALA B 1 317 ? 34.570 73.983 -11.261 1.00 13.84 319 ALA B N 1
ATOM 6223 C CA . ALA B 1 317 ? 35.073 72.806 -10.502 1.00 15.11 319 ALA B CA 1
ATOM 6224 C C . ALA B 1 317 ? 34.978 71.494 -11.300 1.00 14.51 319 ALA B C 1
ATOM 6225 O O . ALA B 1 317 ? 34.150 71.369 -12.269 1.00 13.32 319 ALA B O 1
ATOM 6227 N N . TYR B 1 318 ? 35.768 70.526 -10.842 1.00 16.23 320 TYR B N 1
ATOM 6228 C CA . TYR B 1 318 ? 35.949 69.214 -11.529 1.00 14.81 320 TYR B CA 1
ATOM 6229 C C . TYR B 1 318 ? 34.604 68.513 -11.782 1.00 15.81 320 TYR B C 1
ATOM 6230 O O . TYR B 1 318 ? 34.364 68.014 -12.897 1.00 14.31 320 TYR B O 1
ATOM 6239 N N . SER B 1 319 ? 33.713 68.453 -10.789 1.00 13.84 321 SER B N 1
ATOM 6240 C CA . SER B 1 319 ? 32.509 67.605 -11.004 1.00 16.31 321 SER B CA 1
ATOM 6241 C C . SER B 1 319 ? 31.705 68.143 -12.157 1.00 17.30 321 SER B C 1
ATOM 6242 O O . SER B 1 319 ? 30.783 67.454 -12.623 1.00 16.37 321 SER B O 1
ATOM 6245 N N . ILE B 1 320 ? 31.960 69.381 -12.561 1.00 15.66 322 ILE B N 1
ATOM 6246 C CA . ILE B 1 320 ? 31.354 69.928 -13.742 1.00 16.95 322 ILE B CA 1
ATOM 6247 C C . ILE B 1 320 ? 32.292 69.677 -14.916 1.00 17.87 322 ILE B C 1
ATOM 6248 O O . ILE B 1 320 ? 32.022 68.854 -15.729 1.00 18.30 322 ILE B O 1
ATOM 6253 N N . ARG B 1 321 ? 33.381 70.396 -14.917 1.00 17.22 323 ARG B N 1
ATOM 6254 C CA . ARG B 1 321 ? 34.315 70.469 -16.080 1.00 16.87 323 ARG B CA 1
ATOM 6255 C C . ARG B 1 321 ? 35.064 69.141 -16.500 1.00 15.82 323 ARG B C 1
ATOM 6256 O O . ARG B 1 321 ? 35.270 68.871 -17.699 1.00 16.32 323 ARG B O 1
ATOM 6264 N N . CYS B 1 322 ? 35.272 68.270 -15.530 1.00 15.49 324 CYS B N 1
ATOM 6265 C CA . CYS B 1 322 ? 35.880 66.990 -15.726 1.00 17.21 324 CYS B CA 1
ATOM 6266 C C . CYS B 1 322 ? 34.886 65.837 -15.967 1.00 17.15 324 CYS B C 1
ATOM 6267 O O . CYS B 1 322 ? 35.332 64.672 -16.058 1.00 17.11 324 CYS B O 1
ATOM 6270 N N . THR B 1 323 ? 33.586 66.142 -16.168 1.00 18.02 325 THR B N 1
ATOM 6271 C CA . THR B 1 323 ? 32.635 65.097 -16.405 1.00 18.44 325 THR B CA 1
ATOM 6272 C C . THR B 1 323 ? 33.092 64.096 -17.517 1.00 16.72 325 THR B C 1
ATOM 6273 O O . THR B 1 323 ? 32.945 62.874 -17.352 1.00 16.60 325 THR B O 1
ATOM 6277 N N . PRO B 1 324 ? 33.600 64.638 -18.663 1.00 16.28 326 PRO B N 1
ATOM 6278 C CA . PRO B 1 324 ? 33.923 63.684 -19.754 1.00 14.46 326 PRO B CA 1
ATOM 6279 C C . PRO B 1 324 ? 35.050 62.752 -19.374 1.00 15.54 326 PRO B C 1
ATOM 6280 O O . PRO B 1 324 ? 35.023 61.573 -19.724 1.00 15.36 326 PRO B O 1
ATOM 6284 N N . GLN B 1 325 ? 35.979 63.250 -18.556 1.00 14.65 327 GLN B N 1
ATOM 6285 C CA . GLN B 1 325 ? 37.258 62.553 -18.210 1.00 15.35 327 GLN B CA 1
ATOM 6286 C C . GLN B 1 325 ? 36.969 61.515 -17.055 1.00 15.12 327 GLN B C 1
ATOM 6287 O O . GLN B 1 325 ? 37.745 60.582 -16.851 1.00 13.24 327 GLN B O 1
ATOM 6293 N N . ILE B 1 326 ? 35.783 61.651 -16.403 1.00 14.71 328 ILE B N 1
ATOM 6294 C CA . ILE B 1 326 ? 35.419 60.820 -15.276 1.00 14.86 328 ILE B CA 1
ATOM 6295 C C . ILE B 1 326 ? 34.401 59.797 -15.775 1.00 15.65 328 ILE B C 1
ATOM 6296 O O . ILE B 1 326 ? 34.531 58.600 -15.512 1.00 15.16 328 ILE B O 1
ATOM 6301 N N . LEU B 1 327 ? 33.393 60.264 -16.535 1.00 15.87 329 LEU B N 1
ATOM 6302 C CA . LEU B 1 327 ? 32.409 59.327 -17.084 1.00 13.74 329 LEU B CA 1
ATOM 6303 C C . LEU B 1 327 ? 32.909 58.629 -18.364 1.00 15.99 329 LEU B C 1
ATOM 6304 O O . LEU B 1 327 ? 32.444 57.529 -18.677 1.00 16.79 329 LEU B O 1
ATOM 6309 N N . GLY B 1 328 ? 33.957 59.162 -19.025 1.00 15.18 330 GLY B N 1
ATOM 6310 C CA . GLY B 1 328 ? 34.546 58.490 -20.224 1.00 12.81 330 GLY B CA 1
ATOM 6311 C C . GLY B 1 328 ? 34.972 57.045 -19.887 1.00 15.01 330 GLY B C 1
ATOM 6312 O O . GLY B 1 328 ? 34.741 56.094 -20.630 1.00 14.44 330 GLY B O 1
ATOM 6313 N N . PRO B 1 329 ? 35.810 56.883 -18.818 1.00 15.46 331 PRO B N 1
ATOM 6314 C CA . PRO B 1 329 ? 36.253 55.587 -18.305 1.00 16.83 331 PRO B CA 1
ATOM 6315 C C . PRO B 1 329 ? 35.103 54.637 -18.020 1.00 16.33 331 PRO B C 1
ATOM 6316 O O . PRO B 1 329 ? 35.238 53.414 -18.197 1.00 18.39 331 PRO B O 1
ATOM 6320 N N . VAL B 1 330 ? 34.054 55.186 -17.434 1.00 14.71 332 VAL B N 1
ATOM 6321 C CA . VAL B 1 330 ? 32.810 54.441 -17.182 1.00 15.18 332 VAL B CA 1
ATOM 6322 C C . VAL B 1 330 ? 32.190 53.878 -18.509 1.00 17.22 332 VAL B C 1
ATOM 6323 O O . VAL B 1 330 ? 32.036 52.659 -18.621 1.00 14.80 332 VAL B O 1
ATOM 6327 N N . ALA B 1 331 ? 32.001 54.763 -19.496 1.00 15.14 333 ALA B N 1
ATOM 6328 C CA . ALA B 1 331 ? 31.518 54.317 -20.812 1.00 15.47 333 ALA B CA 1
ATOM 6329 C C . ALA B 1 331 ? 32.366 53.253 -21.434 1.00 14.62 333 ALA B C 1
ATOM 6330 O O . ALA B 1 331 ? 31.855 52.277 -21.962 1.00 14.80 333 ALA B O 1
ATOM 6332 N N . ASP B 1 332 ? 33.699 53.439 -21.396 1.00 14.48 334 ASP B N 1
ATOM 6333 C CA . ASP B 1 332 ? 34.614 52.493 -22.023 1.00 15.96 334 ASP B CA 1
ATOM 6334 C C . ASP B 1 332 ? 34.692 51.151 -21.266 1.00 14.35 334 ASP B C 1
ATOM 6335 O O . ASP B 1 332 ? 34.732 50.133 -21.896 1.00 12.46 334 ASP B O 1
ATOM 6340 N N . THR B 1 333 ? 34.668 51.163 -19.969 1.00 15.79 335 THR B N 1
ATOM 6341 C CA . THR B 1 333 ? 34.606 49.908 -19.256 1.00 15.98 335 THR B CA 1
ATOM 6342 C C . THR B 1 333 ? 33.285 49.149 -19.528 1.00 16.48 335 THR B C 1
ATOM 6343 O O . THR B 1 333 ? 33.277 47.966 -19.636 1.00 16.30 335 THR B O 1
ATOM 6347 N N . LEU B 1 334 ? 32.222 49.864 -19.593 1.00 16.85 336 LEU B N 1
ATOM 6348 C CA . LEU B 1 334 ? 30.904 49.334 -20.003 1.00 17.25 336 LEU B CA 1
ATOM 6349 C C . LEU B 1 334 ? 30.963 48.617 -21.363 1.00 16.27 336 LEU B C 1
ATOM 6350 O O . LEU B 1 334 ? 30.468 47.512 -21.481 1.00 15.15 336 LEU B O 1
ATOM 6355 N N . LYS B 1 335 ? 31.634 49.221 -22.345 1.00 17.77 337 LYS B N 1
ATOM 6356 C CA . LYS B 1 335 ? 31.930 48.525 -23.622 1.00 18.30 337 LYS B CA 1
ATOM 6357 C C . LYS B 1 335 ? 32.652 47.183 -23.473 1.00 18.00 337 LYS B C 1
ATOM 6358 O O . LYS B 1 335 ? 32.256 46.212 -24.163 1.00 16.72 337 LYS B O 1
ATOM 6364 N N . ASN B 1 336 ? 33.704 47.146 -22.641 1.00 16.20 338 ASN B N 1
ATOM 6365 C CA . ASN B 1 336 ? 34.482 45.937 -22.425 1.00 16.10 338 ASN B CA 1
ATOM 6366 C C . ASN B 1 336 ? 33.632 44.908 -21.667 1.00 17.45 338 ASN B C 1
ATOM 6367 O O . ASN B 1 336 ? 33.644 43.711 -21.998 1.00 16.87 338 ASN B O 1
ATOM 6372 N N . ILE B 1 337 ? 32.915 45.357 -20.632 1.00 16.82 339 ILE B N 1
ATOM 6373 C CA . ILE B 1 337 ? 31.944 44.457 -19.922 1.00 15.60 339 ILE B CA 1
ATOM 6374 C C . ILE B 1 337 ? 30.928 43.830 -20.906 1.00 18.27 339 ILE B C 1
ATOM 6375 O O . ILE B 1 337 ? 30.689 42.598 -20.846 1.00 16.06 339 ILE B O 1
ATOM 6380 N N . LYS B 1 338 ? 30.313 44.668 -21.733 1.00 17.10 340 LYS B N 1
ATOM 6381 C CA . LYS B 1 338 ? 29.364 44.204 -22.771 1.00 19.21 340 LYS B CA 1
ATOM 6382 C C . LYS B 1 338 ? 29.989 43.107 -23.625 1.00 18.69 340 LYS B C 1
ATOM 6383 O O . LYS B 1 338 ? 29.381 42.053 -23.803 1.00 19.15 340 LYS B O 1
ATOM 6389 N N . GLN B 1 339 ? 31.233 43.312 -24.099 1.00 17.76 341 GLN B N 1
ATOM 6390 C CA . GLN B 1 339 ? 31.865 42.321 -24.951 1.00 17.58 341 GLN B CA 1
ATOM 6391 C C . GLN B 1 339 ? 32.106 41.008 -24.180 1.00 17.04 341 GLN B C 1
ATOM 6392 O O . GLN B 1 339 ? 31.898 39.926 -24.685 1.00 16.89 341 GLN B O 1
ATOM 6398 N N . THR B 1 340 ? 32.660 41.109 -22.960 1.00 15.72 342 THR B N 1
ATOM 6399 C CA . THR B 1 340 ? 32.847 39.940 -22.125 1.00 16.46 342 THR B CA 1
ATOM 6400 C C . THR B 1 340 ? 31.539 39.169 -21.838 1.00 15.97 342 THR B C 1
ATOM 6401 O O . THR B 1 340 ? 31.485 37.921 -22.019 1.00 18.14 342 THR B O 1
ATOM 6405 N N . LEU B 1 341 ? 30.504 39.859 -21.423 1.00 16.10 343 LEU B N 1
ATOM 6406 C CA . LEU B 1 341 ? 29.235 39.190 -21.176 1.00 16.78 343 LEU B CA 1
ATOM 6407 C C . LEU B 1 341 ? 28.583 38.578 -22.485 1.00 17.17 343 LEU B C 1
ATOM 6408 O O . LEU B 1 341 ? 28.086 37.426 -22.456 1.00 15.74 343 LEU B O 1
ATOM 6413 N N . THR B 1 342 ? 28.677 39.309 -23.588 1.00 14.78 344 THR B N 1
ATOM 6414 C CA . THR B 1 342 ? 28.240 38.797 -24.853 1.00 15.76 344 THR B CA 1
ATOM 6415 C C . THR B 1 342 ? 28.984 37.495 -25.217 1.00 16.13 344 THR B C 1
ATOM 6416 O O . THR B 1 342 ? 28.407 36.541 -25.723 1.00 16.21 344 THR B O 1
ATOM 6420 N N . ASN B 1 343 ? 30.317 37.500 -25.072 1.00 14.80 345 ASN B N 1
ATOM 6421 C CA . ASN B 1 343 ? 31.031 36.340 -25.388 1.00 14.95 345 ASN B CA 1
ATOM 6422 C C . ASN B 1 343 ? 30.775 35.177 -24.470 1.00 14.92 345 ASN B C 1
ATOM 6423 O O . ASN B 1 343 ? 30.729 34.100 -24.964 1.00 15.15 345 ASN B O 1
ATOM 6428 N N . GLU B 1 344 ? 30.518 35.417 -23.175 1.00 15.35 346 GLU B N 1
ATOM 6429 C CA . GLU B 1 344 ? 30.221 34.318 -22.282 1.00 13.12 346 GLU B CA 1
ATOM 6430 C C . GLU B 1 344 ? 28.789 33.775 -22.587 1.00 14.59 346 GLU B C 1
ATOM 6431 O O . GLU B 1 344 ? 28.555 32.550 -22.630 1.00 15.86 346 GLU B O 1
ATOM 6437 N N . LEU B 1 345 ? 27.927 34.701 -22.833 1.00 14.41 347 LEU B N 1
ATOM 6438 C CA . LEU B 1 345 ? 26.537 34.264 -23.216 1.00 15.26 347 LEU B CA 1
ATOM 6439 C C . LEU B 1 345 ? 26.601 33.260 -24.405 1.00 15.83 347 LEU B C 1
ATOM 6440 O O . LEU B 1 345 ? 26.117 32.138 -24.337 1.00 16.89 347 LEU B O 1
ATOM 6445 N N . ASN B 1 346 ? 27.286 33.690 -25.462 1.00 18.87 348 ASN B N 1
ATOM 6446 C CA . ASN B 1 346 ? 27.481 32.930 -26.723 1.00 17.99 348 ASN B CA 1
ATOM 6447 C C . ASN B 1 346 ? 28.668 31.982 -26.632 1.00 18.84 348 ASN B C 1
ATOM 6448 O O . ASN B 1 346 ? 29.582 32.040 -27.454 1.00 16.06 348 ASN B O 1
ATOM 6453 N N . SER B 1 347 ? 28.637 31.092 -25.615 1.00 17.36 349 SER B N 1
ATOM 6454 C CA . SER B 1 347 ? 29.723 30.159 -25.408 1.00 16.38 349 SER B CA 1
ATOM 6455 C C . SER B 1 347 ? 29.083 28.813 -24.967 1.00 15.29 349 SER B C 1
ATOM 6456 O O . SER B 1 347 ? 27.855 28.753 -24.521 1.00 15.43 349 SER B O 1
ATOM 6459 N N . SER B 1 348 ? 29.857 27.771 -25.165 1.00 15.84 350 SER B N 1
ATOM 6460 C CA . SER B 1 348 ? 29.518 26.418 -24.662 1.00 17.39 350 SER B CA 1
ATOM 6461 C C . SER B 1 348 ? 30.171 26.340 -23.311 1.00 18.00 350 SER B C 1
ATOM 6462 O O . SER B 1 348 ? 31.367 26.112 -23.211 1.00 18.29 350 SER B O 1
ATOM 6465 N N . ASN B 1 349 ? 29.440 26.714 -22.275 1.00 17.31 351 ASN B N 1
ATOM 6466 C CA . ASN B 1 349 ? 30.043 26.785 -20.920 1.00 18.53 351 ASN B CA 1
ATOM 6467 C C . ASN B 1 349 ? 29.511 25.525 -20.234 1.00 19.11 351 ASN B C 1
ATOM 6468 O O . ASN B 1 349 ? 28.333 25.454 -19.750 1.00 18.42 351 ASN B O 1
ATOM 6473 N N . ASP B 1 350 ? 30.264 24.453 -20.386 1.00 17.21 352 ASP B N 1
ATOM 6474 C CA . ASP B 1 350 ? 29.795 23.126 -19.887 1.00 18.16 352 ASP B CA 1
ATOM 6475 C C . ASP B 1 350 ? 30.987 22.268 -19.969 1.00 18.28 352 ASP B C 1
ATOM 6476 O O . ASP B 1 350 ? 32.018 22.609 -20.640 1.00 18.17 352 ASP B O 1
ATOM 6481 N N . ASN B 1 351 ? 30.907 21.123 -19.285 1.00 18.00 353 ASN B N 1
ATOM 6482 C CA . ASN B 1 351 ? 32.016 20.194 -19.340 1.00 15.87 353 ASN B CA 1
ATOM 6483 C C . ASN B 1 351 ? 31.546 18.771 -19.023 1.00 17.18 353 ASN B C 1
ATOM 6484 O O . ASN B 1 351 ? 30.636 18.586 -18.160 1.00 16.02 353 ASN B O 1
ATOM 6489 N N . PRO B 1 352 ? 32.055 17.783 -19.748 1.00 17.98 354 PRO B N 1
ATOM 6490 C CA . PRO B 1 352 ? 32.902 17.796 -20.979 1.00 17.29 354 PRO B CA 1
ATOM 6491 C C . PRO B 1 352 ? 32.132 18.260 -22.203 1.00 17.31 354 PRO B C 1
ATOM 6492 O O . PRO B 1 352 ? 30.911 18.420 -22.190 1.00 17.12 354 PRO B O 1
ATOM 6496 N N . LEU B 1 353 ? 32.863 18.507 -23.266 1.00 17.73 355 LEU B N 1
ATOM 6497 C CA . LEU B 1 353 ? 32.250 19.025 -24.448 1.00 17.97 355 LEU B CA 1
ATOM 6498 C C . LEU B 1 353 ? 32.578 18.127 -25.640 1.00 19.70 355 LEU B C 1
ATOM 6499 O O . LEU B 1 353 ? 33.653 17.516 -25.691 1.00 17.74 355 LEU B O 1
ATOM 6504 N N . ILE B 1 354 ? 31.643 18.099 -26.616 1.00 18.54 356 ILE B N 1
ATOM 6505 C CA . ILE B 1 354 ? 31.771 17.310 -27.820 1.00 20.10 356 ILE B CA 1
ATOM 6506 C C . ILE B 1 354 ? 31.944 18.250 -29.047 1.00 20.10 356 ILE B C 1
ATOM 6507 O O . ILE B 1 354 ? 31.139 19.166 -29.229 1.00 21.89 356 ILE B O 1
ATOM 6512 N N . ASP B 1 355 ? 32.982 18.013 -29.842 1.00 20.55 357 ASP B N 1
ATOM 6513 C CA . ASP B 1 355 ? 33.228 18.716 -31.135 1.00 21.66 357 ASP B CA 1
ATOM 6514 C C . ASP B 1 355 ? 32.572 17.843 -32.218 1.00 22.15 357 ASP B C 1
ATOM 6515 O O . ASP B 1 355 ? 32.948 16.662 -32.391 1.00 22.70 357 ASP B O 1
ATOM 6520 N N . GLN B 1 356 ? 31.521 18.344 -32.844 1.00 22.80 358 GLN B N 1
ATOM 6521 C CA . GLN B 1 356 ? 30.813 17.540 -33.866 1.00 23.95 358 GLN B CA 1
ATOM 6522 C C . GLN B 1 356 ? 31.650 17.247 -35.085 1.00 24.37 358 GLN B C 1
ATOM 6523 O O . GLN B 1 356 ? 31.580 16.168 -35.662 1.00 24.82 358 GLN B O 1
ATOM 6529 N N . THR B 1 357 ? 32.487 18.187 -35.464 1.00 23.30 359 THR B N 1
ATOM 6530 C CA . THR B 1 357 ? 33.331 17.975 -36.642 1.00 23.85 359 THR B CA 1
ATOM 6531 C C . THR B 1 357 ? 34.263 16.760 -36.517 1.00 24.50 359 THR B C 1
ATOM 6532 O O . THR B 1 357 ? 34.340 15.927 -37.418 1.00 24.79 359 THR B O 1
ATOM 6536 N N . THR B 1 358 ? 34.988 16.654 -35.411 1.00 23.41 360 THR B N 1
ATOM 6537 C CA . THR B 1 358 ? 36.013 15.633 -35.316 1.00 24.25 360 THR B CA 1
ATOM 6538 C C . THR B 1 358 ? 35.433 14.478 -34.466 1.00 23.93 360 THR B C 1
ATOM 6539 O O . THR B 1 358 ? 36.125 13.500 -34.263 1.00 25.16 360 THR B O 1
ATOM 6543 N N . GLU B 1 359 ? 34.196 14.620 -33.951 1.00 23.40 361 GLU B N 1
ATOM 6544 C CA . GLU B 1 359 ? 33.606 13.653 -32.996 1.00 24.68 361 GLU B CA 1
ATOM 6545 C C . GLU B 1 359 ? 34.553 13.358 -31.820 1.00 25.26 361 GLU B C 1
ATOM 6546 O O . GLU B 1 359 ? 34.768 12.191 -31.445 1.00 25.77 361 GLU B O 1
ATOM 6552 N N . GLU B 1 360 ? 35.128 14.421 -31.257 1.00 23.89 362 GLU B N 1
ATOM 6553 C CA . GLU B 1 360 ? 36.082 14.273 -30.128 1.00 23.43 362 GLU B CA 1
ATOM 6554 C C . GLU B 1 360 ? 35.436 14.852 -28.837 1.00 23.41 362 GLU B C 1
ATOM 6555 O O . GLU B 1 360 ? 34.588 15.741 -28.911 1.00 21.55 362 GLU B O 1
ATOM 6561 N N . VAL B 1 361 ? 35.765 14.283 -27.673 1.00 21.76 363 VAL B N 1
ATOM 6562 C CA . VAL B 1 361 ? 35.207 14.730 -26.403 1.00 20.36 363 VAL B CA 1
ATOM 6563 C C . VAL B 1 361 ? 36.388 15.379 -25.679 1.00 20.46 363 VAL B C 1
ATOM 6564 O O . VAL B 1 361 ? 37.483 14.843 -25.786 1.00 20.70 363 VAL B O 1
ATOM 6568 N N . PHE B 1 362 ? 36.161 16.528 -25.008 1.00 18.21 364 PHE B N 1
ATOM 6569 C CA . PHE B 1 362 ? 37.213 17.265 -24.270 1.00 18.29 364 PHE B CA 1
ATOM 6570 C C . PHE B 1 362 ? 36.757 17.517 -22.840 1.00 17.25 364 PHE B C 1
ATOM 6571 O O . PHE B 1 362 ? 35.683 18.049 -22.635 1.00 19.44 364 PHE B O 1
ATOM 6579 N N . HIS B 1 363 ? 37.586 17.104 -21.892 1.00 18.06 365 HIS B N 1
ATOM 6580 C CA . HIS B 1 363 ? 37.430 17.591 -20.509 1.00 16.35 365 HIS B CA 1
ATOM 6581 C C . HIS B 1 363 ? 38.068 18.973 -20.500 1.00 16.41 365 HIS B C 1
ATOM 6582 O O . HIS B 1 363 ? 39.184 19.126 -21.076 1.00 17.01 365 HIS B O 1
ATOM 6589 N N . ASN B 1 364 ? 37.398 19.940 -19.863 1.00 15.90 366 ASN B N 1
ATOM 6590 C CA . ASN B 1 364 ? 37.816 21.307 -20.002 1.00 14.92 366 ASN B CA 1
ATOM 6591 C C . ASN B 1 364 ? 37.375 22.087 -18.782 1.00 15.95 366 ASN B C 1
ATOM 6592 O O . ASN B 1 364 ? 36.741 21.558 -17.850 1.00 18.74 366 ASN B O 1
ATOM 6597 N N . GLY B 1 365 ? 37.753 23.353 -18.771 1.00 16.98 367 GLY B N 1
ATOM 6598 C CA . GLY B 1 365 ? 37.371 24.192 -17.611 1.00 16.99 367 GLY B CA 1
ATOM 6599 C C . GLY B 1 365 ? 36.395 25.299 -18.037 1.00 16.26 367 GLY B C 1
ATOM 6600 O O . GLY B 1 365 ? 36.379 26.372 -17.409 1.00 15.27 367 GLY B O 1
ATOM 6601 N N . HIS B 1 366 ? 35.519 25.050 -19.063 1.00 17.03 368 HIS B N 1
ATOM 6602 C CA . HIS B 1 366 ? 34.584 26.095 -19.580 1.00 15.68 368 HIS B CA 1
ATOM 6603 C C . HIS B 1 366 ? 33.446 26.620 -18.659 1.00 17.11 368 HIS B C 1
ATOM 6604 O O . HIS B 1 366 ? 32.782 27.632 -18.963 1.00 17.76 368 HIS B O 1
ATOM 6611 N N . PHE B 1 367 ? 33.216 25.963 -17.537 1.00 14.75 369 PHE B N 1
ATOM 6612 C CA . PHE B 1 367 ? 32.205 26.458 -16.589 1.00 17.06 369 PHE B CA 1
ATOM 6613 C C . PHE B 1 367 ? 32.892 27.575 -15.688 1.00 16.10 369 PHE B C 1
ATOM 6614 O O . PHE B 1 367 ? 32.239 28.092 -14.794 1.00 16.57 369 PHE B O 1
ATOM 6622 N N . HIS B 1 368 ? 34.202 27.855 -15.832 1.00 14.33 370 HIS B N 1
ATOM 6623 C CA . HIS B 1 368 ? 34.823 28.719 -14.852 1.00 15.54 370 HIS B CA 1
ATOM 6624 C C . HIS B 1 368 ? 34.419 30.199 -15.084 1.00 14.97 370 HIS B C 1
ATOM 6625 O O . HIS B 1 368 ? 34.541 30.701 -16.164 1.00 14.82 370 HIS B O 1
ATOM 6632 N N . GLY B 1 369 ? 33.923 30.850 -14.055 1.00 16.76 371 GLY B N 1
ATOM 6633 C CA . GLY B 1 369 ? 33.296 32.162 -14.220 1.00 16.96 371 GLY B CA 1
ATOM 6634 C C . GLY B 1 369 ? 34.270 33.309 -14.085 1.00 14.31 371 GLY B C 1
ATOM 6635 O O . GLY B 1 369 ? 33.824 34.455 -13.916 1.00 15.33 371 GLY B O 1
ATOM 6636 N N . GLN B 1 370 ? 35.605 33.085 -14.174 1.00 14.78 372 GLN B N 1
ATOM 6637 C CA . GLN B 1 370 ? 36.503 34.192 -13.941 1.00 14.55 372 GLN B CA 1
ATOM 6638 C C . GLN B 1 370 ? 36.280 35.409 -14.881 1.00 13.85 372 GLN B C 1
ATOM 6639 O O . GLN B 1 370 ? 36.268 36.552 -14.428 1.00 13.16 372 GLN B O 1
ATOM 6645 N N . TYR B 1 371 ? 36.046 35.208 -16.175 1.00 14.12 373 TYR B N 1
ATOM 6646 C CA . TYR B 1 371 ? 35.718 36.408 -17.032 1.00 13.76 373 TYR B CA 1
ATOM 6647 C C . TYR B 1 371 ? 34.525 37.242 -16.494 1.00 13.26 373 TYR B C 1
ATOM 6648 O O . TYR B 1 371 ? 34.591 38.484 -16.386 1.00 13.10 373 TYR B O 1
ATOM 6657 N N . VAL B 1 372 ? 33.428 36.576 -16.171 1.00 16.76 374 VAL B N 1
ATOM 6658 C CA . VAL B 1 372 ? 32.271 37.278 -15.652 1.00 15.30 374 VAL B CA 1
ATOM 6659 C C . VAL B 1 372 ? 32.565 37.894 -14.282 1.00 14.20 374 VAL B C 1
ATOM 6660 O O . VAL B 1 372 ? 32.229 39.064 -14.049 1.00 15.34 374 VAL B O 1
ATOM 6664 N N . SER B 1 373 ? 33.165 37.127 -13.372 1.00 14.00 375 SER B N 1
ATOM 6665 C CA . SER B 1 373 ? 33.541 37.704 -12.051 1.00 14.44 375 SER B CA 1
ATOM 6666 C C . SER B 1 373 ? 34.382 39.028 -12.157 1.00 11.54 375 SER B C 1
ATOM 6667 O O . SER B 1 373 ? 34.094 40.046 -11.473 1.00 12.38 375 SER B O 1
ATOM 6670 N N . MET B 1 374 ? 35.459 38.967 -12.963 1.00 13.41 376 MET B N 1
ATOM 6671 C CA . MET B 1 374 ? 36.253 40.128 -13.166 1.00 14.60 376 MET B CA 1
ATOM 6672 C C . MET B 1 374 ? 35.443 41.287 -13.736 1.00 14.79 376 MET B C 1
ATOM 6673 O O . MET B 1 374 ? 35.542 42.460 -13.262 1.00 14.92 376 MET B O 1
ATOM 6678 N N . ALA B 1 375 ? 34.640 41.018 -14.774 1.00 13.78 377 ALA B N 1
ATOM 6679 C CA . ALA B 1 375 ? 33.769 42.016 -15.337 1.00 14.18 377 ALA B CA 1
ATOM 6680 C C . ALA B 1 375 ? 32.841 42.641 -14.308 1.00 14.53 377 ALA B C 1
ATOM 6681 O O . ALA B 1 375 ? 32.626 43.876 -14.307 1.00 14.56 377 ALA B O 1
ATOM 6683 N N . MET B 1 376 ? 32.288 41.826 -13.400 1.00 14.41 378 MET B N 1
ATOM 6684 C CA . MET B 1 376 ? 31.396 42.378 -12.345 1.00 15.05 378 MET B CA 1
ATOM 6685 C C . MET B 1 376 ? 32.133 43.263 -11.407 1.00 14.74 378 MET B C 1
ATOM 6686 O O . MET B 1 376 ? 31.656 44.316 -11.055 1.00 16.64 378 MET B O 1
ATOM 6691 N N . ASP B 1 377 ? 33.362 42.872 -11.051 1.00 13.33 379 ASP B N 1
ATOM 6692 C CA . ASP B 1 377 ? 34.143 43.782 -10.212 1.00 14.93 379 ASP B CA 1
ATOM 6693 C C . ASP B 1 377 ? 34.463 45.121 -10.890 1.00 14.05 379 ASP B C 1
ATOM 6694 O O . ASP B 1 377 ? 34.510 46.166 -10.247 1.00 14.67 379 ASP B O 1
ATOM 6699 N N . HIS B 1 378 ? 34.685 45.084 -12.201 1.00 12.93 380 HIS B N 1
ATOM 6700 C CA . HIS B 1 378 ? 34.922 46.304 -12.964 1.00 13.73 380 HIS B CA 1
ATOM 6701 C C . HIS B 1 378 ? 33.590 47.120 -13.002 1.00 14.00 380 HIS B C 1
ATOM 6702 O O . HIS B 1 378 ? 33.606 48.362 -12.865 1.00 14.10 380 HIS B O 1
ATOM 6709 N N . LEU B 1 379 ? 32.485 46.418 -13.095 1.00 14.55 381 LEU B N 1
ATOM 6710 C CA . LEU B 1 379 ? 31.204 47.098 -13.122 1.00 14.78 381 LEU B CA 1
ATOM 6711 C C . LEU B 1 379 ? 31.007 47.770 -11.755 1.00 13.17 381 LEU B C 1
ATOM 6712 O O . LEU B 1 379 ? 30.558 48.932 -11.682 1.00 14.30 381 LEU B O 1
ATOM 6717 N N . ASN B 1 380 ? 31.365 47.043 -10.683 1.00 11.06 382 ASN B N 1
ATOM 6718 C CA . ASN B 1 380 ? 31.279 47.613 -9.329 1.00 11.30 382 ASN B CA 1
ATOM 6719 C C . ASN B 1 380 ? 32.067 48.940 -9.176 1.00 11.49 382 ASN B C 1
ATOM 6720 O O . ASN B 1 380 ? 31.558 49.963 -8.736 1.00 12.98 382 ASN B O 1
ATOM 6725 N N . ILE B 1 381 ? 33.352 48.942 -9.570 1.00 14.66 383 ILE B N 1
ATOM 6726 C CA . ILE B 1 381 ? 34.126 50.141 -9.562 1.00 15.79 383 ILE B CA 1
ATOM 6727 C C . ILE B 1 381 ? 33.464 51.294 -10.399 1.00 15.45 383 ILE B C 1
ATOM 6728 O O . ILE B 1 381 ? 33.382 52.459 -9.932 1.00 16.83 383 ILE B O 1
ATOM 6733 N N . ALA B 1 382 ? 33.012 50.974 -11.612 1.00 14.69 384 ALA B N 1
ATOM 6734 C CA . ALA B 1 382 ? 32.233 51.936 -12.459 1.00 14.98 384 ALA B CA 1
ATOM 6735 C C . ALA B 1 382 ? 31.004 52.514 -11.713 1.00 13.29 384 ALA B C 1
ATOM 6736 O O . ALA B 1 382 ? 30.797 53.698 -11.733 1.00 12.92 384 ALA B O 1
ATOM 6738 N N . LEU B 1 383 ? 30.239 51.726 -10.995 1.00 12.79 385 LEU B N 1
ATOM 6739 C CA . LEU B 1 383 ? 29.099 52.250 -10.260 1.00 15.01 385 LEU B CA 1
ATOM 6740 C C . LEU B 1 383 ? 29.499 53.208 -9.122 1.00 13.82 385 LEU B C 1
ATOM 6741 O O . LEU B 1 383 ? 28.957 54.298 -9.050 1.00 15.29 385 LEU B O 1
ATOM 6746 N N . VAL B 1 384 ? 30.589 52.874 -8.365 1.00 15.88 386 VAL B N 1
ATOM 6747 C CA . VAL B 1 384 ? 30.967 53.718 -7.226 1.00 13.83 386 VAL B CA 1
ATOM 6748 C C . VAL B 1 384 ? 31.549 55.065 -7.789 1.00 13.88 386 VAL B C 1
ATOM 6749 O O . VAL B 1 384 ? 31.405 56.137 -7.202 1.00 13.04 386 VAL B O 1
ATOM 6753 N N . THR B 1 385 ? 32.208 55.008 -8.961 1.00 14.60 387 THR B N 1
ATOM 6754 C CA . THR B 1 385 ? 32.776 56.170 -9.580 1.00 15.72 387 THR B CA 1
ATOM 6755 C C . THR B 1 385 ? 31.681 57.136 -9.930 1.00 15.53 387 THR B C 1
ATOM 6756 O O . THR B 1 385 ? 31.801 58.357 -9.614 1.00 13.83 387 THR B O 1
ATOM 6760 N N . MET B 1 386 ? 30.604 56.610 -10.554 1.00 13.91 388 MET B N 1
ATOM 6761 C CA . MET B 1 386 ? 29.454 57.403 -10.844 1.00 13.68 388 MET B CA 1
ATOM 6762 C C . MET B 1 386 ? 28.791 57.953 -9.570 1.00 12.46 388 MET B C 1
ATOM 6763 O O . MET B 1 386 ? 28.391 59.132 -9.535 1.00 11.97 388 MET B O 1
ATOM 6768 N N . MET B 1 387 ? 28.805 57.146 -8.537 1.00 12.38 389 MET B N 1
ATOM 6769 C CA . MET B 1 387 ? 28.150 57.568 -7.281 1.00 13.07 389 MET B CA 1
ATOM 6770 C C . MET B 1 387 ? 28.890 58.701 -6.588 1.00 11.74 389 MET B C 1
ATOM 6771 O O . MET B 1 387 ? 28.345 59.655 -6.079 1.00 12.60 389 MET B O 1
ATOM 6776 N N . ASN B 1 388 ? 30.250 58.624 -6.666 1.00 11.49 390 ASN B N 1
ATOM 6777 C CA . ASN B 1 388 ? 31.002 59.699 -6.177 1.00 13.92 390 ASN B CA 1
ATOM 6778 C C . ASN B 1 388 ? 30.808 61.000 -6.947 1.00 11.41 390 ASN B C 1
ATOM 6779 O O . ASN B 1 388 ? 30.807 62.062 -6.348 1.00 12.49 390 ASN B O 1
ATOM 6784 N N . LEU B 1 389 ? 30.739 60.911 -8.274 1.00 10.84 391 LEU B N 1
ATOM 6785 C CA . LEU B 1 389 ? 30.457 62.117 -9.037 1.00 11.49 391 LEU B CA 1
ATOM 6786 C C . LEU B 1 389 ? 29.152 62.750 -8.624 1.00 13.82 391 LEU B C 1
ATOM 6787 O O . LEU B 1 389 ? 29.103 63.950 -8.392 1.00 12.88 391 LEU B O 1
ATOM 6792 N N . ALA B 1 390 ? 28.114 61.920 -8.565 1.00 13.16 392 ALA B N 1
ATOM 6793 C CA . ALA B 1 390 ? 26.840 62.473 -8.176 1.00 13.09 392 ALA B CA 1
ATOM 6794 C C . ALA B 1 390 ? 26.834 63.072 -6.752 1.00 13.29 392 ALA B C 1
ATOM 6795 O O . ALA B 1 390 ? 26.217 64.171 -6.489 1.00 14.62 392 ALA B O 1
ATOM 6797 N N . ASN B 1 391 ? 27.412 62.306 -5.818 1.00 12.47 393 ASN B N 1
ATOM 6798 C CA . ASN B 1 391 ? 27.481 62.814 -4.426 1.00 14.79 393 ASN B CA 1
ATOM 6799 C C . ASN B 1 391 ? 28.225 64.191 -4.370 1.00 14.69 393 ASN B C 1
ATOM 6800 O O . ASN B 1 391 ? 27.938 65.056 -3.537 1.00 17.09 393 ASN B O 1
ATOM 6805 N N . ARG B 1 392 ? 29.256 64.343 -5.225 1.00 15.51 394 ARG B N 1
ATOM 6806 C CA . ARG B 1 392 ? 29.989 65.618 -5.309 1.00 15.57 394 ARG B CA 1
ATOM 6807 C C . ARG B 1 392 ? 29.141 66.744 -5.959 1.00 18.50 394 ARG B C 1
ATOM 6808 O O . ARG B 1 392 ? 29.178 67.922 -5.441 1.00 18.84 394 ARG B O 1
ATOM 6816 N N . ARG B 1 393 ? 28.372 66.385 -7.018 1.00 16.30 395 ARG B N 1
ATOM 6817 C CA . ARG B 1 393 ? 27.361 67.277 -7.608 1.00 17.02 395 ARG B CA 1
ATOM 6818 C C . ARG B 1 393 ? 26.416 67.812 -6.533 1.00 15.25 395 ARG B C 1
ATOM 6819 O O . ARG B 1 393 ? 26.190 69.046 -6.434 1.00 16.15 395 ARG B O 1
ATOM 6827 N N . ILE B 1 394 ? 26.007 66.918 -5.646 1.00 15.27 396 ILE B N 1
ATOM 6828 C CA . ILE B 1 394 ? 25.062 67.256 -4.585 1.00 16.38 396 ILE B CA 1
ATOM 6829 C C . ILE B 1 394 ? 25.747 68.243 -3.613 1.00 15.38 396 ILE B C 1
ATOM 6830 O O . ILE B 1 394 ? 25.146 69.223 -3.203 1.00 14.80 396 ILE B O 1
ATOM 6835 N N . ASP B 1 395 ? 27.066 68.108 -3.297 1.00 13.80 397 ASP B N 1
ATOM 6836 C CA . ASP B 1 395 ? 27.603 69.112 -2.415 1.00 15.64 397 ASP B CA 1
ATOM 6837 C C . ASP B 1 395 ? 27.727 70.499 -3.115 1.00 14.28 397 ASP B C 1
ATOM 6838 O O . ASP B 1 395 ? 27.765 71.531 -2.441 1.00 16.11 397 ASP B O 1
ATOM 6843 N N . ARG B 1 396 ? 27.822 70.545 -4.460 1.00 13.62 398 ARG B N 1
ATOM 6844 C CA . ARG B 1 396 ? 27.834 71.857 -5.153 1.00 16.54 398 ARG B CA 1
ATOM 6845 C C . ARG B 1 396 ? 26.464 72.530 -5.054 1.00 15.83 398 ARG B C 1
ATOM 6846 O O . ARG B 1 396 ? 26.420 73.761 -4.917 1.00 16.43 398 ARG B O 1
ATOM 6854 N N . PHE B 1 397 ? 25.406 71.740 -5.102 1.00 16.54 399 PHE B N 1
ATOM 6855 C CA . PHE B 1 397 ? 24.069 72.277 -4.893 1.00 16.36 399 PHE B CA 1
ATOM 6856 C C . PHE B 1 397 ? 23.833 72.772 -3.475 1.00 17.16 399 PHE B C 1
ATOM 6857 O O . PHE B 1 397 ? 23.218 73.795 -3.314 1.00 17.32 399 PHE B O 1
ATOM 6865 N N . MET B 1 398 ? 24.284 72.032 -2.475 1.00 14.07 400 MET B N 1
ATOM 6866 C CA . MET B 1 398 ? 23.950 72.344 -1.092 1.00 14.33 400 MET B CA 1
ATOM 6867 C C . MET B 1 398 ? 24.740 73.532 -0.516 1.00 16.79 400 MET B C 1
ATOM 6868 O O . MET B 1 398 ? 24.286 74.250 0.348 1.00 16.40 400 MET B O 1
ATOM 6873 N N . ASP B 1 399 ? 26.007 73.612 -0.880 1.00 16.87 401 ASP B N 1
ATOM 6874 C CA . ASP B 1 399 ? 26.861 74.532 -0.188 1.00 19.67 401 ASP B CA 1
ATOM 6875 C C . ASP B 1 399 ? 26.876 75.825 -1.009 1.00 19.18 401 ASP B C 1
ATOM 6876 O O . ASP B 1 399 ? 27.292 75.838 -2.180 1.00 21.48 401 ASP B O 1
ATOM 6881 N N . LYS B 1 400 ? 26.480 76.924 -0.392 1.00 19.37 402 LYS B N 1
ATOM 6882 C CA . LYS B 1 400 ? 26.329 78.181 -1.161 1.00 19.87 402 LYS B CA 1
ATOM 6883 C C . LYS B 1 400 ? 27.654 78.733 -1.714 1.00 19.35 402 LYS B C 1
ATOM 6884 O O . LYS B 1 400 ? 27.663 79.502 -2.711 1.00 19.36 402 LYS B O 1
ATOM 6890 N N . SER B 1 401 ? 28.767 78.381 -1.072 1.00 18.85 403 SER B N 1
ATOM 6891 C CA . SER B 1 401 ? 29.989 78.810 -1.613 1.00 19.18 403 SER B CA 1
ATOM 6892 C C . SER B 1 401 ? 30.342 78.067 -2.922 1.00 18.36 403 SER B C 1
ATOM 6893 O O . SER B 1 401 ? 31.215 78.543 -3.685 1.00 18.77 403 SER B O 1
ATOM 6896 N N . ASN B 1 402 ? 29.657 76.939 -3.192 1.00 16.15 404 ASN B N 1
ATOM 6897 C CA . ASN B 1 402 ? 29.921 76.114 -4.364 1.00 16.04 404 ASN B CA 1
ATOM 6898 C C . ASN B 1 402 ? 28.892 76.227 -5.476 1.00 17.40 404 ASN B C 1
ATOM 6899 O O . ASN B 1 402 ? 29.145 75.822 -6.635 1.00 16.90 404 ASN B O 1
ATOM 6904 N N . SER B 1 403 ? 27.685 76.727 -5.137 1.00 17.92 405 SER B N 1
ATOM 6905 C CA . SER B 1 403 ? 26.580 76.554 -6.022 1.00 18.94 405 SER B CA 1
ATOM 6906 C C . SER B 1 403 ? 26.466 77.732 -7.021 1.00 19.57 405 SER B C 1
ATOM 6907 O O . SER B 1 403 ? 25.490 77.797 -7.772 1.00 20.76 405 SER B O 1
ATOM 6910 N N . ASN B 1 404 ? 27.462 78.602 -7.074 1.00 21.18 406 ASN B N 1
ATOM 6911 C CA . ASN B 1 404 ? 27.451 79.631 -8.132 1.00 21.32 406 ASN B CA 1
ATOM 6912 C C . ASN B 1 404 ? 26.084 80.414 -8.144 1.00 20.30 406 ASN B C 1
ATOM 6913 O O . ASN B 1 404 ? 25.476 80.708 -9.175 1.00 20.80 406 ASN B O 1
ATOM 6918 N N . GLY B 1 405 ? 25.680 80.851 -6.952 1.00 19.58 407 GLY B N 1
ATOM 6919 C CA . GLY B 1 405 ? 24.671 81.859 -6.801 1.00 19.76 407 GLY B CA 1
ATOM 6920 C C . GLY B 1 405 ? 23.344 81.318 -6.383 1.00 18.98 407 GLY B C 1
ATOM 6921 O O . GLY B 1 405 ? 22.376 82.098 -6.232 1.00 21.30 407 GLY B O 1
ATOM 6922 N N . LEU B 1 406 ? 23.250 80.009 -6.111 1.00 17.68 408 LEU B N 1
ATOM 6923 C CA . LEU B 1 406 ? 21.954 79.482 -5.590 1.00 17.15 408 LEU B CA 1
ATOM 6924 C C . LEU B 1 406 ? 21.876 79.744 -4.062 1.00 17.47 408 LEU B C 1
ATOM 6925 O O . LEU B 1 406 ? 22.928 79.790 -3.384 1.00 17.75 408 LEU B O 1
ATOM 6930 N N . PRO B 1 407 ? 20.667 79.812 -3.517 1.00 17.03 409 PRO B N 1
ATOM 6931 C CA . PRO B 1 407 ? 20.494 79.970 -2.059 1.00 17.95 409 PRO B CA 1
ATOM 6932 C C . PRO B 1 407 ? 20.969 78.694 -1.306 1.00 18.54 409 PRO B C 1
ATOM 6933 O O . PRO B 1 407 ? 20.925 77.586 -1.847 1.00 18.59 409 PRO B O 1
ATOM 6937 N N . PRO B 1 408 ? 21.478 78.864 -0.084 1.00 18.92 410 PRO B N 1
ATOM 6938 C CA . PRO B 1 408 ? 21.990 77.725 0.725 1.00 18.73 410 PRO B CA 1
ATOM 6939 C C . PRO B 1 408 ? 21.052 76.596 0.827 1.00 18.76 410 PRO B C 1
ATOM 6940 O O . PRO B 1 408 ? 19.796 76.787 1.103 1.00 17.53 410 PRO B O 1
ATOM 6944 N N . PHE B 1 409 ? 21.542 75.371 0.589 1.00 18.95 411 PHE B N 1
ATOM 6945 C CA . PHE B 1 409 ? 20.675 74.183 0.669 1.00 18.31 411 PHE B CA 1
ATOM 6946 C C . PHE B 1 409 ? 19.419 74.263 -0.236 1.00 19.03 411 PHE B C 1
ATOM 6947 O O . PHE B 1 409 ? 18.465 73.596 0.070 1.00 18.68 411 PHE B O 1
ATOM 6955 N N . LEU B 1 410 ? 19.459 75.056 -1.321 1.00 17.82 412 LEU B N 1
ATOM 6956 C CA . LEU B 1 410 ? 18.301 75.291 -2.243 1.00 18.29 412 LEU B CA 1
ATOM 6957 C C . LEU B 1 410 ? 17.086 75.652 -1.462 1.00 19.10 412 LEU B C 1
ATOM 6958 O O . LEU B 1 410 ? 16.035 75.276 -1.871 1.00 17.49 412 LEU B O 1
ATOM 6963 N N . CYS B 1 411 ? 17.257 76.395 -0.361 1.00 18.69 413 CYS B N 1
ATOM 6964 C CA . CYS B 1 411 ? 16.202 76.956 0.458 1.00 20.13 413 CYS B CA 1
ATOM 6965 C C . CYS B 1 411 ? 16.058 78.436 0.006 1.00 21.25 413 CYS B C 1
ATOM 6966 O O . CYS B 1 411 ? 16.808 79.319 0.458 1.00 19.82 413 CYS B O 1
ATOM 6969 N N . ALA B 1 412 ? 15.194 78.648 -0.998 1.00 20.09 414 ALA B N 1
ATOM 6970 C CA . ALA B 1 412 ? 15.024 79.978 -1.551 1.00 22.69 414 ALA B CA 1
ATOM 6971 C C . ALA B 1 412 ? 14.138 80.877 -0.682 1.00 22.76 414 ALA B C 1
ATOM 6972 O O . ALA B 1 412 ? 14.274 82.073 -0.789 1.00 24.46 414 ALA B O 1
ATOM 6974 N N . GLU B 1 413 ? 13.268 80.305 0.161 1.00 22.17 415 GLU B N 1
ATOM 6975 C CA . GLU B 1 413 ? 12.374 81.063 1.054 1.00 25.76 415 GLU B CA 1
ATOM 6976 C C . GLU B 1 413 ? 12.563 80.616 2.476 1.00 23.79 415 GLU B C 1
ATOM 6977 O O . GLU B 1 413 ? 12.619 79.384 2.751 1.00 22.57 415 GLU B O 1
ATOM 6983 N N . ASN B 1 414 ? 12.509 81.584 3.381 1.00 22.63 416 ASN B N 1
ATOM 6984 C CA . ASN B 1 414 ? 12.500 81.276 4.817 1.00 22.75 416 ASN B CA 1
ATOM 6985 C C . ASN B 1 414 ? 13.681 80.443 5.305 1.00 22.06 416 ASN B C 1
ATOM 6986 O O . ASN B 1 414 ? 13.508 79.542 6.187 1.00 21.64 416 ASN B O 1
ATOM 6991 N N . ALA B 1 415 ? 14.841 80.689 4.707 1.00 22.26 417 ALA B N 1
ATOM 6992 C CA . ALA B 1 415 ? 16.145 80.096 5.196 1.00 20.96 417 ALA B CA 1
ATOM 6993 C C . ALA B 1 415 ? 16.303 80.216 6.710 1.00 20.65 417 ALA B C 1
ATOM 6994 O O . ALA B 1 415 ? 16.077 81.327 7.282 1.00 18.68 417 ALA B O 1
ATOM 6996 N N . GLY B 1 416 ? 16.664 79.079 7.343 1.00 18.96 418 GLY B N 1
ATOM 6997 C CA . GLY B 1 416 ? 16.791 79.004 8.837 1.00 18.82 418 GLY B CA 1
ATOM 6998 C C . GLY B 1 416 ? 15.516 78.683 9.598 1.00 19.19 418 GLY B C 1
ATOM 6999 O O . GLY B 1 416 ? 15.489 77.745 10.426 1.00 20.22 418 GLY B O 1
ATOM 7000 N N . LEU B 1 417 ? 14.422 79.396 9.313 1.00 20.60 419 LEU B N 1
ATOM 7001 C CA . LEU B 1 417 ? 13.167 78.903 9.766 1.00 19.90 419 LEU B CA 1
ATOM 7002 C C . LEU B 1 417 ? 12.933 77.492 9.163 1.00 20.66 419 LEU B C 1
ATOM 7003 O O . LEU B 1 417 ? 12.345 76.646 9.820 1.00 23.40 419 LEU B O 1
ATOM 7008 N N . ARG B 1 418 ? 13.352 77.279 7.904 1.00 19.74 420 ARG B N 1
ATOM 7009 C CA . ARG B 1 418 ? 13.282 75.992 7.174 1.00 20.76 420 ARG B CA 1
ATOM 7010 C C . ARG B 1 418 ? 14.731 75.538 6.974 1.00 18.14 420 ARG B C 1
ATOM 7011 O O . ARG B 1 418 ? 15.602 76.364 6.988 1.00 19.56 420 ARG B O 1
ATOM 7019 N N . LEU B 1 419 ? 14.961 74.236 6.708 1.00 17.91 421 LEU B N 1
ATOM 7020 C CA . LEU B 1 419 ? 16.372 73.738 6.324 1.00 16.94 421 LEU B CA 1
ATOM 7021 C C . LEU B 1 419 ? 16.488 73.390 4.825 1.00 17.43 421 LEU B C 1
ATOM 7022 O O . LEU B 1 419 ? 17.583 73.111 4.325 1.00 20.10 421 LEU B O 1
ATOM 7027 N N . GLY B 1 420 ? 15.383 73.482 4.087 1.00 18.74 422 GLY B N 1
ATOM 7028 C CA . GLY B 1 420 ? 15.438 73.348 2.631 1.00 16.44 422 GLY B CA 1
ATOM 7029 C C . GLY B 1 420 ? 15.710 71.887 2.346 1.00 18.92 422 GLY B C 1
ATOM 7030 O O . GLY B 1 420 ? 15.088 70.971 3.014 1.00 20.00 422 GLY B O 1
ATOM 7031 N N . LEU B 1 421 ? 16.657 71.638 1.401 1.00 18.57 423 LEU B N 1
ATOM 7032 C CA . LEU B 1 421 ? 16.987 70.238 0.943 1.00 16.24 423 LEU B CA 1
ATOM 7033 C C . LEU B 1 421 ? 18.252 69.704 1.655 1.00 15.36 423 LEU B C 1
ATOM 7034 O O . LEU B 1 421 ? 18.729 68.642 1.310 1.00 17.98 423 LEU B O 1
ATOM 7039 N N . MET B 1 422 ? 18.663 70.403 2.696 1.00 15.04 424 MET B N 1
ATOM 7040 C CA . MET B 1 422 ? 19.969 70.118 3.399 1.00 14.03 424 MET B CA 1
ATOM 7041 C C . MET B 1 422 ? 20.018 68.622 3.749 1.00 15.30 424 MET B C 1
ATOM 7042 O O . MET B 1 422 ? 21.048 67.986 3.596 1.00 15.42 424 MET B O 1
ATOM 7047 N N . GLY B 1 423 ? 18.905 68.045 4.222 1.00 13.23 425 GLY B N 1
ATOM 7048 C CA . GLY B 1 423 ? 18.932 66.650 4.743 1.00 15.69 425 GLY B CA 1
ATOM 7049 C C . GLY B 1 423 ? 19.189 65.576 3.664 1.00 14.29 425 GLY B C 1
ATOM 7050 O O . GLY B 1 423 ? 19.635 64.462 3.988 1.00 15.99 425 GLY B O 1
ATOM 7051 N N . GLY B 1 424 ? 18.913 65.898 2.368 1.00 14.95 426 GLY B N 1
ATOM 7052 C CA . GLY B 1 424 ? 18.962 64.860 1.279 1.00 14.15 426 GLY B CA 1
ATOM 7053 C C . GLY B 1 424 ? 20.418 64.461 1.228 1.00 15.51 426 GLY B C 1
ATOM 7054 O O . GLY B 1 424 ? 20.749 63.317 0.936 1.00 15.78 426 GLY B O 1
ATOM 7055 N N . GLN B 1 425 ? 21.302 65.396 1.590 1.00 15.02 427 GLN B N 1
ATOM 7056 C CA . GLN B 1 425 ? 22.775 65.039 1.489 1.00 14.39 427 GLN B CA 1
ATOM 7057 C C . GLN B 1 425 ? 23.192 64.069 2.612 1.00 15.50 427 GLN B C 1
ATOM 7058 O O . GLN B 1 425 ? 24.257 63.319 2.506 1.00 13.28 427 GLN B O 1
ATOM 7064 N N . PHE B 1 426 ? 22.409 64.045 3.700 1.00 16.26 428 PHE B N 1
ATOM 7065 C CA . PHE B 1 426 ? 22.703 63.100 4.794 1.00 15.48 428 PHE B CA 1
ATOM 7066 C C . PHE B 1 426 ? 22.449 61.654 4.278 1.00 15.33 428 PHE B C 1
ATOM 7067 O O . PHE B 1 426 ? 23.055 60.716 4.772 1.00 17.32 428 PHE B O 1
ATOM 7075 N N . MET B 1 427 ? 21.465 61.493 3.357 1.00 15.61 429 MET B N 1
ATOM 7076 C CA . MET B 1 427 ? 21.201 60.211 2.716 1.00 14.23 429 MET B CA 1
ATOM 7077 C C . MET B 1 427 ? 22.305 59.834 1.695 1.00 16.47 429 MET B C 1
ATOM 7078 O O . MET B 1 427 ? 22.815 58.715 1.743 1.00 13.65 429 MET B O 1
ATOM 7083 N N . THR B 1 428 ? 22.717 60.778 0.836 1.00 16.77 430 THR B N 1
ATOM 7084 C CA . THR B 1 428 ? 23.538 60.402 -0.277 1.00 14.28 430 THR B CA 1
ATOM 7085 C C . THR B 1 428 ? 25.010 60.215 0.131 1.00 13.87 430 THR B C 1
ATOM 7086 O O . THR B 1 428 ? 25.592 59.265 -0.352 1.00 15.41 430 THR B O 1
ATOM 7090 N N . ALA B 1 429 ? 25.483 60.995 1.112 1.00 12.14 431 ALA B N 1
ATOM 7091 C CA . ALA B 1 429 ? 26.914 60.771 1.514 1.00 13.55 431 ALA B CA 1
ATOM 7092 C C . ALA B 1 429 ? 27.003 59.418 2.252 1.00 13.80 431 ALA B C 1
ATOM 7093 O O . ALA B 1 429 ? 28.030 58.764 2.158 1.00 15.25 431 ALA B O 1
ATOM 7095 N N . SER B 1 430 ? 25.963 59.052 3.029 1.00 14.88 432 SER B N 1
ATOM 7096 C CA . SER B 1 430 ? 25.950 57.809 3.785 1.00 15.21 432 SER B CA 1
ATOM 7097 C C . SER B 1 430 ? 25.869 56.621 2.788 1.00 16.89 432 SER B C 1
ATOM 7098 O O . SER B 1 430 ? 26.600 55.651 2.955 1.00 17.41 432 SER B O 1
ATOM 7101 N N . ILE B 1 431 ? 24.994 56.710 1.741 1.00 14.20 433 ILE B N 1
ATOM 7102 C CA . ILE B 1 431 ? 24.893 55.604 0.794 1.00 15.42 433 ILE B CA 1
ATOM 7103 C C . ILE B 1 431 ? 26.205 55.480 0.012 1.00 14.10 433 ILE B C 1
ATOM 7104 O O . ILE B 1 431 ? 26.668 54.409 -0.228 1.00 15.66 433 ILE B O 1
ATOM 7109 N N . THR B 1 432 ? 26.824 56.625 -0.322 1.00 13.97 434 THR B N 1
ATOM 7110 C CA . THR B 1 432 ? 28.067 56.666 -1.108 1.00 14.84 434 THR B CA 1
ATOM 7111 C C . THR B 1 432 ? 29.233 56.077 -0.283 1.00 14.43 434 THR B C 1
ATOM 7112 O O . THR B 1 432 ? 29.940 55.250 -0.803 1.00 13.21 434 THR B O 1
ATOM 7116 N N . ALA B 1 433 ? 29.315 56.457 0.997 1.00 13.14 435 ALA B N 1
ATOM 7117 C CA . ALA B 1 433 ? 30.314 55.929 1.918 1.00 14.25 435 ALA B CA 1
ATOM 7118 C C . ALA B 1 433 ? 30.147 54.414 1.989 1.00 15.14 435 ALA B C 1
ATOM 7119 O O . ALA B 1 433 ? 31.076 53.684 1.899 1.00 12.78 435 ALA B O 1
ATOM 7121 N N . GLU B 1 434 ? 28.932 53.955 2.205 1.00 11.56 436 GLU B N 1
ATOM 7122 C CA . GLU B 1 434 ? 28.588 52.538 2.323 1.00 12.13 436 GLU B CA 1
ATOM 7123 C C . GLU B 1 434 ? 28.990 51.796 1.050 1.00 11.80 436 GLU B C 1
ATOM 7124 O O . GLU B 1 434 ? 29.450 50.648 1.117 1.00 14.85 436 GLU B O 1
ATOM 7130 N N . SER B 1 435 ? 28.750 52.413 -0.098 1.00 10.97 437 SER B N 1
ATOM 7131 C CA . SER B 1 435 ? 29.073 51.776 -1.372 1.00 11.39 437 SER B CA 1
ATOM 7132 C C . SER B 1 435 ? 30.599 51.769 -1.589 1.00 12.35 437 SER B C 1
ATOM 7133 O O . SER B 1 435 ? 31.143 50.780 -2.110 1.00 13.70 437 SER B O 1
ATOM 7136 N N . ARG B 1 436 ? 31.295 52.802 -1.196 1.00 14.64 438 ARG B N 1
ATOM 7137 C CA . ARG B 1 436 ? 32.801 52.766 -1.233 1.00 13.57 438 ARG B CA 1
ATOM 7138 C C . ARG B 1 436 ? 33.393 51.626 -0.352 1.00 13.61 438 ARG B C 1
ATOM 7139 O O . ARG B 1 436 ? 34.388 51.005 -0.714 1.00 14.17 438 ARG B O 1
ATOM 7147 N N . ALA B 1 437 ? 32.853 51.413 0.821 1.00 13.36 439 ALA B N 1
ATOM 7148 C CA . ALA B 1 437 ? 33.253 50.321 1.704 1.00 16.84 439 ALA B CA 1
ATOM 7149 C C . ALA B 1 437 ? 32.924 48.938 1.091 1.00 18.50 439 ALA B C 1
ATOM 7150 O O . ALA B 1 437 ? 33.600 47.961 1.457 1.00 19.46 439 ALA B O 1
ATOM 7152 N N . SER B 1 438 ? 31.923 48.874 0.197 1.00 18.03 440 SER B N 1
ATOM 7153 C CA . SER B 1 438 ? 31.406 47.630 -0.380 1.00 19.76 440 SER B CA 1
ATOM 7154 C C . SER B 1 438 ? 32.082 47.262 -1.709 1.00 22.10 440 SER B C 1
ATOM 7155 O O . SER B 1 438 ? 31.572 46.397 -2.459 1.00 23.33 440 SER B O 1
ATOM 7158 N N . CYS B 1 439 ? 33.130 47.991 -2.063 1.00 20.97 441 CYS B N 1
ATOM 7159 C CA . CYS B 1 439 ? 33.662 47.836 -3.414 1.00 21.14 441 CYS B CA 1
ATOM 7160 C C . CYS B 1 439 ? 34.901 46.917 -3.452 1.00 22.99 441 CYS B C 1
ATOM 7161 O O . CYS B 1 439 ? 35.672 46.949 -4.415 1.00 25.71 441 CYS B O 1
ATOM 7164 N N . MET B 1 440 ? 35.057 45.997 -2.513 1.00 21.90 442 MET B N 1
ATOM 7165 C CA . MET B 1 440 ? 36.199 45.125 -2.571 1.00 21.16 442 MET B CA 1
ATOM 7166 C C . MET B 1 440 ? 35.851 44.024 -3.652 1.00 20.96 442 MET B C 1
ATOM 7167 O O . MET B 1 440 ? 34.770 43.442 -3.648 1.00 19.23 442 MET B O 1
ATOM 7172 N N . PRO B 1 441 ? 36.763 43.774 -4.587 1.00 19.38 443 PRO B N 1
ATOM 7173 C CA . PRO B 1 441 ? 36.573 42.815 -5.663 1.00 18.80 443 PRO B CA 1
ATOM 7174 C C . PRO B 1 441 ? 36.349 41.387 -5.133 1.00 17.83 443 PRO B C 1
ATOM 7175 O O . PRO B 1 441 ? 37.144 40.891 -4.266 1.00 17.45 443 PRO B O 1
ATOM 7179 N N . MET B 1 442 ? 35.317 40.719 -5.655 1.00 15.48 444 MET B N 1
ATOM 7180 C CA . MET B 1 442 ? 35.040 39.317 -5.291 1.00 15.55 444 MET B CA 1
ATOM 7181 C C . MET B 1 442 ? 35.862 38.293 -6.060 1.00 14.95 444 MET B C 1
ATOM 7182 O O . MET B 1 442 ? 36.074 37.165 -5.597 1.00 15.66 444 MET B O 1
ATOM 7187 N N . SER B 1 443 ? 36.331 38.686 -7.247 1.00 15.43 445 SER B N 1
ATOM 7188 C CA . SER B 1 443 ? 37.000 37.759 -8.185 1.00 13.59 445 SER B CA 1
ATOM 7189 C C . SER B 1 443 ? 38.391 37.412 -7.714 1.00 14.80 445 SER B C 1
ATOM 7190 O O . SER B 1 443 ? 39.056 36.535 -8.297 1.00 15.83 445 SER B O 1
ATOM 7193 N N . ILE B 1 444 ? 38.768 38.000 -6.586 1.00 15.31 446 ILE B N 1
ATOM 7194 C CA . ILE B 1 444 ? 40.077 37.657 -5.966 1.00 11.83 446 ILE B CA 1
ATOM 7195 C C . ILE B 1 444 ? 39.910 36.919 -4.605 1.00 13.15 446 ILE B C 1
ATOM 7196 O O . ILE B 1 444 ? 40.860 36.648 -3.884 1.00 11.94 446 ILE B O 1
ATOM 7201 N N . GLN B 1 445 ? 38.695 36.573 -4.195 1.00 11.28 447 GLN B N 1
ATOM 7202 C CA . GLN B 1 445 ? 38.486 36.097 -2.826 1.00 10.55 447 GLN B CA 1
ATOM 7203 C C . GLN B 1 445 ? 38.456 34.557 -2.761 1.00 13.01 447 GLN B C 1
ATOM 7204 O O . GLN B 1 445 ? 38.134 34.016 -1.688 1.00 13.91 447 GLN B O 1
ATOM 7210 N N . SER B 1 446 ? 38.744 33.896 -3.881 1.00 12.91 448 SER B N 1
ATOM 7211 C CA . SER B 1 446 ? 38.834 32.463 -4.025 1.00 14.39 448 SER B CA 1
ATOM 7212 C C . SER B 1 446 ? 39.292 31.702 -2.735 1.00 15.35 448 SER B C 1
ATOM 7213 O O . SER B 1 446 ? 40.360 31.975 -2.155 1.00 16.02 448 SER B O 1
ATOM 7216 N N . LEU B 1 447 ? 38.509 30.701 -2.405 1.00 13.43 449 LEU B N 1
ATOM 7217 C CA . LEU B 1 447 ? 38.792 29.792 -1.282 1.00 13.15 449 LEU B CA 1
ATOM 7218 C C . LEU B 1 447 ? 38.621 28.372 -1.865 1.00 15.61 449 LEU B C 1
ATOM 7219 O O . LEU B 1 447 ? 37.627 28.079 -2.568 1.00 15.59 449 LEU B O 1
ATOM 7224 N N . SER B 1 448 ? 39.583 27.520 -1.553 1.00 15.04 450 SER B N 1
ATOM 7225 C CA . SER B 1 448 ? 39.519 26.142 -2.027 1.00 16.18 450 SER B CA 1
ATOM 7226 C C . SER B 1 448 ? 38.561 25.217 -1.251 1.00 16.80 450 SER B C 1
ATOM 7227 O O . SER B 1 448 ? 38.427 25.288 -0.018 1.00 14.41 450 SER B O 1
ATOM 7230 N N . THR B 1 449 ? 37.885 24.354 -2.012 1.00 18.56 451 THR B N 1
ATOM 7231 C CA . THR B 1 449 ? 37.005 23.359 -1.466 1.00 16.69 451 THR B CA 1
ATOM 7232 C C . THR B 1 449 ? 37.126 22.015 -2.209 1.00 17.33 451 THR B C 1
ATOM 7233 O O . THR B 1 449 ? 37.911 21.932 -3.214 1.00 14.56 451 THR B O 1
ATOM 7237 N N . THR B 1 450 ? 36.248 21.054 -1.809 1.00 17.10 452 THR B N 1
ATOM 7238 C CA . THR B 1 450 ? 36.039 19.759 -2.571 1.00 18.16 452 THR B CA 1
ATOM 7239 C C . THR B 1 450 ? 37.332 18.957 -2.614 1.00 19.13 452 THR B C 1
ATOM 7240 O O . THR B 1 450 ? 37.738 18.462 -3.661 1.00 18.28 452 THR B O 1
ATOM 7244 N N . GLY B 1 451 ? 37.965 18.807 -1.451 1.00 18.40 453 GLY B N 1
ATOM 7245 C CA . GLY B 1 451 ? 39.249 18.132 -1.404 1.00 17.74 453 GLY B CA 1
ATOM 7246 C C . GLY B 1 451 ? 40.268 18.678 -2.373 1.00 18.20 453 GLY B C 1
ATOM 7247 O O . GLY B 1 451 ? 41.170 17.962 -2.883 1.00 16.64 453 GLY B O 1
ATOM 7248 N N . ASP B 1 452 ? 40.139 19.991 -2.551 1.00 16.41 454 ASP B N 1
ATOM 7249 C CA . ASP B 1 452 ? 41.036 20.828 -3.405 1.00 17.38 454 ASP B CA 1
ATOM 7250 C C . ASP B 1 452 ? 40.938 20.524 -4.886 1.00 17.72 454 ASP B C 1
ATOM 7251 O O . ASP B 1 452 ? 41.847 20.923 -5.718 1.00 17.68 454 ASP B O 1
ATOM 7256 N N . PHE B 1 453 ? 39.857 19.833 -5.206 1.00 17.34 455 PHE B N 1
ATOM 7257 C CA . PHE B 1 453 ? 39.518 19.663 -6.644 1.00 17.73 455 PHE B CA 1
ATOM 7258 C C . PHE B 1 453 ? 39.071 21.037 -7.217 1.00 17.41 455 PHE B C 1
ATOM 7259 O O . PHE B 1 453 ? 39.507 21.451 -8.297 1.00 16.57 455 PHE B O 1
ATOM 7267 N N . GLN B 1 454 ? 38.122 21.695 -6.534 1.00 16.07 456 GLN B N 1
ATOM 7268 C CA . GLN B 1 454 ? 37.747 23.068 -6.873 1.00 16.93 456 GLN B CA 1
ATOM 7269 C C . GLN B 1 454 ? 38.699 24.077 -6.227 1.00 16.01 456 GLN B C 1
ATOM 7270 O O . GLN B 1 454 ? 38.300 24.795 -5.295 1.00 16.49 456 GLN B O 1
ATOM 7276 N N . ASP B 1 455 ? 39.992 24.097 -6.618 1.00 15.27 457 ASP B N 1
ATOM 7277 C CA . ASP B 1 455 ? 40.896 24.769 -5.773 1.00 15.66 457 ASP B CA 1
ATOM 7278 C C . ASP B 1 455 ? 41.102 26.269 -6.080 1.00 16.15 457 ASP B C 1
ATOM 7279 O O . ASP B 1 455 ? 41.724 26.975 -5.301 1.00 15.09 457 ASP B O 1
ATOM 7284 N N . ILE B 1 456 ? 40.588 26.748 -7.129 1.00 14.15 458 ILE B N 1
ATOM 7285 C CA . ILE B 1 456 ? 40.651 28.144 -7.471 1.00 15.11 458 ILE B CA 1
ATOM 7286 C C . ILE B 1 456 ? 39.352 28.479 -8.222 1.00 15.45 458 ILE B C 1
ATOM 7287 O O . ILE B 1 456 ? 39.087 27.894 -9.234 1.00 16.11 458 ILE B O 1
ATOM 7292 N N . VAL B 1 457 ? 38.575 29.454 -7.571 1.00 14.08 459 VAL B N 1
ATOM 7293 C CA . VAL B 1 457 ? 37.180 29.621 -8.014 1.00 13.91 459 VAL B CA 1
ATOM 7294 C C . VAL B 1 457 ? 36.921 31.170 -8.208 1.00 13.38 459 VAL B C 1
ATOM 7295 O O . VAL B 1 457 ? 37.635 32.005 -7.654 1.00 15.29 459 VAL B O 1
ATOM 7299 N N . SER B 1 458 ? 35.874 31.490 -8.941 1.00 14.57 460 SER B N 1
ATOM 7300 C CA . SER B 1 458 ? 35.634 32.870 -9.378 1.00 14.09 460 SER B CA 1
ATOM 7301 C C . SER B 1 458 ? 34.714 33.657 -8.478 1.00 15.41 460 SER B C 1
ATOM 7302 O O . SER B 1 458 ? 34.824 34.884 -8.448 1.00 14.63 460 SER B O 1
ATOM 7305 N N . PHE B 1 459 ? 33.786 32.961 -7.780 1.00 13.73 461 PHE B N 1
ATOM 7306 C CA . PHE B 1 459 ? 32.701 33.660 -7.042 1.00 15.19 461 PHE B CA 1
ATOM 7307 C C . PHE B 1 459 ? 31.880 34.707 -7.907 1.00 16.47 461 PHE B C 1
ATOM 7308 O O . PHE B 1 459 ? 31.557 35.794 -7.440 1.00 14.00 461 PHE B O 1
ATOM 7316 N N . GLY B 1 460 ? 31.669 34.420 -9.226 1.00 17.48 462 GLY B N 1
ATOM 7317 C CA . GLY B 1 460 ? 31.132 35.457 -10.112 1.00 16.60 462 GLY B CA 1
ATOM 7318 C C . GLY B 1 460 ? 29.682 35.764 -9.790 1.00 15.38 462 GLY B C 1
ATOM 7319 O O . GLY B 1 460 ? 29.280 36.874 -10.017 1.00 14.58 462 GLY B O 1
ATOM 7320 N N . LEU B 1 461 ? 28.938 34.838 -9.177 1.00 14.45 463 LEU B N 1
ATOM 7321 C CA . LEU B 1 461 ? 27.507 35.189 -8.870 1.00 15.16 463 LEU B CA 1
ATOM 7322 C C . LEU B 1 461 ? 27.464 36.123 -7.691 1.00 15.55 463 LEU B C 1
ATOM 7323 O O . LEU B 1 461 ? 26.630 37.024 -7.670 1.00 15.31 463 LEU B O 1
ATOM 7328 N N . VAL B 1 462 ? 28.306 35.866 -6.687 1.00 17.09 464 VAL B N 1
ATOM 7329 C CA . VAL B 1 462 ? 28.412 36.795 -5.581 1.00 14.54 464 VAL B CA 1
ATOM 7330 C C . VAL B 1 462 ? 28.855 38.174 -6.163 1.00 14.01 464 VAL B C 1
ATOM 7331 O O . VAL B 1 462 ? 28.378 39.186 -5.735 1.00 14.53 464 VAL B O 1
ATOM 7335 N N . ALA B 1 463 ? 29.852 38.188 -7.088 1.00 14.98 465 ALA B N 1
ATOM 7336 C CA . ALA B 1 463 ? 30.365 39.465 -7.691 1.00 14.87 465 ALA B CA 1
ATOM 7337 C C . ALA B 1 463 ? 29.167 40.232 -8.306 1.00 14.71 465 ALA B C 1
ATOM 7338 O O . ALA B 1 463 ? 29.087 41.487 -8.162 1.00 14.14 465 ALA B O 1
ATOM 7340 N N . ALA B 1 464 ? 28.308 39.497 -9.039 1.00 15.43 466 ALA B N 1
ATOM 7341 C CA . ALA B 1 464 ? 27.121 40.036 -9.679 1.00 15.52 466 ALA B CA 1
ATOM 7342 C C . ALA B 1 464 ? 26.094 40.517 -8.639 1.00 16.10 466 ALA B C 1
ATOM 7343 O O . ALA B 1 464 ? 25.506 41.629 -8.777 1.00 14.44 466 ALA B O 1
ATOM 7345 N N . ARG B 1 465 ? 25.920 39.761 -7.552 1.00 15.50 467 ARG B N 1
ATOM 7346 C CA . ARG B 1 465 ? 24.867 40.159 -6.551 1.00 15.03 467 ARG B CA 1
ATOM 7347 C C . ARG B 1 465 ? 25.369 41.437 -5.847 1.00 13.90 467 ARG B C 1
ATOM 7348 O O . ARG B 1 465 ? 24.666 42.351 -5.478 1.00 12.94 467 ARG B O 1
ATOM 7356 N N . ARG B 1 466 ? 26.694 41.557 -5.666 1.00 13.18 468 ARG B N 1
ATOM 7357 C CA . ARG B 1 466 ? 27.140 42.774 -5.045 1.00 13.31 468 ARG B CA 1
ATOM 7358 C C . ARG B 1 466 ? 26.977 43.986 -5.942 1.00 11.73 468 ARG B C 1
ATOM 7359 O O . ARG B 1 466 ? 26.642 45.097 -5.472 1.00 12.97 468 ARG B O 1
ATOM 7367 N N . VAL B 1 467 ? 27.218 43.805 -7.252 1.00 12.84 469 VAL B N 1
ATOM 7368 C CA . VAL B 1 467 ? 26.926 44.894 -8.187 1.00 13.16 469 VAL B CA 1
ATOM 7369 C C . VAL B 1 467 ? 25.420 45.305 -8.067 1.00 14.70 469 VAL B C 1
ATOM 7370 O O . VAL B 1 467 ? 25.066 46.498 -8.047 1.00 15.84 469 VAL B O 1
ATOM 7374 N N . ARG B 1 468 ? 24.563 44.332 -7.940 1.00 13.28 470 ARG B N 1
ATOM 7375 C CA . ARG B 1 468 ? 23.070 44.644 -7.905 1.00 14.37 470 ARG B CA 1
ATOM 7376 C C . ARG B 1 468 ? 22.746 45.568 -6.732 1.00 15.31 470 ARG B C 1
ATOM 7377 O O . ARG B 1 468 ? 21.874 46.479 -6.829 1.00 16.74 470 ARG B O 1
ATOM 7385 N N . GLU B 1 469 ? 23.331 45.263 -5.580 1.00 16.46 471 GLU B N 1
ATOM 7386 C CA . GLU B 1 469 ? 23.203 46.147 -4.426 1.00 16.51 471 GLU B CA 1
ATOM 7387 C C . GLU B 1 469 ? 23.724 47.573 -4.670 1.00 14.78 471 GLU B C 1
ATOM 7388 O O . GLU B 1 469 ? 23.105 48.570 -4.263 1.00 16.23 471 GLU B O 1
ATOM 7394 N N . GLN B 1 470 ? 24.963 47.710 -5.211 1.00 13.75 472 GLN B N 1
ATOM 7395 C CA . GLN B 1 470 ? 25.514 48.943 -5.550 1.00 15.33 472 GLN B CA 1
ATOM 7396 C C . GLN B 1 470 ? 24.703 49.728 -6.511 1.00 16.00 472 GLN B C 1
ATOM 7397 O O . GLN B 1 470 ? 24.664 50.971 -6.351 1.00 14.60 472 GLN B O 1
ATOM 7403 N N . LEU B 1 471 ? 24.016 49.037 -7.480 1.00 16.13 473 LEU B N 1
ATOM 7404 C CA . LEU B 1 471 ? 23.157 49.692 -8.481 1.00 14.90 473 LEU B CA 1
ATOM 7405 C C . LEU B 1 471 ? 21.899 50.302 -7.781 1.00 14.12 473 LEU B C 1
ATOM 7406 O O . LEU B 1 471 ? 21.570 51.429 -8.033 1.00 13.44 473 LEU B O 1
ATOM 7411 N N . LYS B 1 472 ? 21.342 49.620 -6.765 1.00 13.98 474 LYS B N 1
ATOM 7412 C CA . LYS B 1 472 ? 20.198 50.269 -5.990 1.00 16.56 474 LYS B CA 1
ATOM 7413 C C . LYS B 1 472 ? 20.726 51.518 -5.277 1.00 16.13 474 LYS B C 1
ATOM 7414 O O . LYS B 1 472 ? 20.053 52.546 -5.291 1.00 16.31 474 LYS B O 1
ATOM 7420 N N . ASN B 1 473 ? 21.978 51.465 -4.716 1.00 15.40 475 ASN B N 1
ATOM 7421 C CA . ASN B 1 473 ? 22.442 52.602 -4.026 1.00 15.53 475 ASN B CA 1
ATOM 7422 C C . ASN B 1 473 ? 22.682 53.772 -4.998 1.00 14.26 475 ASN B C 1
ATOM 7423 O O . ASN B 1 473 ? 22.351 54.919 -4.696 1.00 13.90 475 ASN B O 1
ATOM 7428 N N . LEU B 1 474 ? 23.215 53.444 -6.200 1.00 13.31 476 LEU B N 1
ATOM 7429 C CA . LEU B 1 474 ? 23.497 54.475 -7.202 1.00 13.61 476 LEU B CA 1
ATOM 7430 C C . LEU B 1 474 ? 22.209 55.192 -7.594 1.00 14.28 476 LEU B C 1
ATOM 7431 O O . LEU B 1 474 ? 22.193 56.456 -7.677 1.00 14.21 476 LEU B O 1
ATOM 7436 N N . LYS B 1 475 ? 21.152 54.404 -7.764 1.00 15.70 477 LYS B N 1
ATOM 7437 C CA . LYS B 1 475 ? 19.832 55.062 -8.084 1.00 16.07 477 LYS B CA 1
ATOM 7438 C C . LYS B 1 475 ? 19.283 56.049 -7.019 1.00 16.26 477 LYS B C 1
ATOM 7439 O O . LYS B 1 475 ? 18.786 57.115 -7.369 1.00 15.14 477 LYS B O 1
ATOM 7445 N N . TYR B 1 476 ? 19.456 55.699 -5.751 1.00 13.86 478 TYR B N 1
ATOM 7446 C CA . TYR B 1 476 ? 19.192 56.672 -4.707 1.00 14.63 478 TYR B CA 1
ATOM 7447 C C . TYR B 1 476 ? 19.942 57.964 -4.778 1.00 15.03 478 TYR B C 1
ATOM 7448 O O . TYR B 1 476 ? 19.361 59.014 -4.598 1.00 16.71 478 TYR B O 1
ATOM 7457 N N . VAL B 1 477 ? 21.317 57.892 -4.880 1.00 12.83 479 VAL B N 1
ATOM 7458 C CA . VAL B 1 477 ? 22.143 59.060 -5.061 1.00 14.13 479 VAL B CA 1
ATOM 7459 C C . VAL B 1 477 ? 21.873 59.902 -6.318 1.00 13.27 479 VAL B C 1
ATOM 7460 O O . VAL B 1 477 ? 21.748 61.139 -6.241 1.00 14.91 479 VAL B O 1
ATOM 7464 N N . PHE B 1 478 ? 21.747 59.232 -7.460 1.00 13.18 480 PHE B N 1
ATOM 7465 C CA . PHE B 1 478 ? 21.274 59.908 -8.714 1.00 13.96 480 PHE B CA 1
ATOM 7466 C C . PHE B 1 478 ? 19.871 60.562 -8.533 1.00 14.42 480 PHE B C 1
ATOM 7467 O O . PHE B 1 478 ? 19.685 61.708 -9.011 1.00 15.41 480 PHE B O 1
ATOM 7475 N N . SER B 1 479 ? 18.969 59.892 -7.825 1.00 15.78 481 SER B N 1
ATOM 7476 C CA . SER B 1 479 ? 17.612 60.468 -7.569 1.00 14.82 481 SER B CA 1
ATOM 7477 C C . SER B 1 479 ? 17.702 61.812 -6.859 1.00 16.16 481 SER B C 1
ATOM 7478 O O . SER B 1 479 ? 16.977 62.776 -7.213 1.00 16.20 481 SER B O 1
ATOM 7481 N N . PHE B 1 480 ? 18.526 61.873 -5.818 1.00 14.57 482 PHE B N 1
ATOM 7482 C CA . PHE B 1 480 ? 18.703 63.135 -5.155 1.00 14.32 482 PHE B CA 1
ATOM 7483 C C . PHE B 1 480 ? 19.447 64.221 -6.017 1.00 15.13 482 PHE B C 1
ATOM 7484 O O . PHE B 1 480 ? 19.067 65.413 -5.972 1.00 15.72 482 PHE B O 1
ATOM 7492 N N . GLU B 1 481 ? 20.494 63.844 -6.775 1.00 12.82 483 GLU B N 1
ATOM 7493 C CA . GLU B 1 481 ? 21.036 64.822 -7.707 1.00 14.48 483 GLU B CA 1
ATOM 7494 C C . GLU B 1 481 ? 19.905 65.381 -8.638 1.00 16.72 483 GLU B C 1
ATOM 7495 O O . GLU B 1 481 ? 19.820 66.621 -8.846 1.00 14.12 483 GLU B O 1
ATOM 7501 N N . LEU B 1 482 ? 19.148 64.469 -9.249 1.00 15.57 484 LEU B N 1
ATOM 7502 C CA . LEU B 1 482 ? 18.042 64.894 -10.165 1.00 17.27 484 LEU B CA 1
ATOM 7503 C C . LEU B 1 482 ? 17.061 65.861 -9.433 1.00 19.05 484 LEU B C 1
ATOM 7504 O O . LEU B 1 482 ? 16.677 66.956 -9.985 1.00 16.41 484 LEU B O 1
ATOM 7509 N N . LEU B 1 483 ? 16.705 65.489 -8.194 1.00 18.02 485 LEU B N 1
ATOM 7510 C CA . LEU B 1 483 ? 15.795 66.323 -7.421 1.00 18.58 485 LEU B CA 1
ATOM 7511 C C . LEU B 1 483 ? 16.363 67.748 -7.178 1.00 17.96 485 LEU B C 1
ATOM 7512 O O . LEU B 1 483 ? 15.661 68.753 -7.355 1.00 17.49 485 LEU B O 1
ATOM 7517 N N . CYS B 1 484 ? 17.626 67.815 -6.753 1.00 17.27 486 CYS B N 1
ATOM 7518 C CA . CYS B 1 484 ? 18.349 69.055 -6.565 1.00 16.39 486 CYS B CA 1
ATOM 7519 C C . CYS B 1 484 ? 18.442 69.892 -7.852 1.00 15.32 486 CYS B C 1
ATOM 7520 O O . CYS B 1 484 ? 18.231 71.097 -7.851 1.00 14.68 486 CYS B O 1
ATOM 7523 N N . ALA B 1 485 ? 18.772 69.229 -8.941 1.00 15.42 487 ALA B N 1
ATOM 7524 C CA . ALA B 1 485 ? 18.897 69.905 -10.249 1.00 15.38 487 ALA B CA 1
ATOM 7525 C C . ALA B 1 485 ? 17.528 70.551 -10.633 1.00 14.72 487 ALA B C 1
ATOM 7526 O O . ALA B 1 485 ? 17.489 71.733 -11.119 1.00 15.68 487 ALA B O 1
ATOM 7528 N N . CYS B 1 486 ? 16.453 69.820 -10.480 1.00 15.42 488 CYS B N 1
ATOM 7529 C CA . CYS B 1 486 ? 15.159 70.445 -10.820 1.00 16.00 488 CYS B CA 1
ATOM 7530 C C . CYS B 1 486 ? 14.839 71.650 -9.882 1.00 16.76 488 CYS B C 1
ATOM 7531 O O . CYS B 1 486 ? 14.312 72.691 -10.307 1.00 17.85 488 CYS B O 1
ATOM 7534 N N . GLN B 1 487 ? 15.063 71.457 -8.583 1.00 16.47 489 GLN B N 1
ATOM 7535 C CA . GLN B 1 487 ? 14.845 72.544 -7.621 1.00 17.59 489 GLN B CA 1
ATOM 7536 C C . GLN B 1 487 ? 15.735 73.761 -8.030 1.00 17.17 489 GLN B C 1
ATOM 7537 O O . GLN B 1 487 ? 15.294 74.937 -8.011 1.00 18.10 489 GLN B O 1
ATOM 7543 N N . ALA B 1 488 ? 16.994 73.501 -8.400 1.00 16.91 490 ALA B N 1
ATOM 7544 C CA . ALA B 1 488 ? 17.844 74.551 -8.842 1.00 17.65 490 ALA B CA 1
ATOM 7545 C C . ALA B 1 488 ? 17.371 75.316 -10.101 1.00 17.31 490 ALA B C 1
ATOM 7546 O O . ALA B 1 488 ? 17.463 76.571 -10.123 1.00 16.71 490 ALA B O 1
ATOM 7548 N N . VAL B 1 489 ? 16.945 74.585 -11.148 1.00 15.02 491 VAL B N 1
ATOM 7549 C CA . VAL B 1 489 ? 16.508 75.316 -12.319 1.00 18.14 491 VAL B CA 1
ATOM 7550 C C . VAL B 1 489 ? 15.182 76.078 -12.047 1.00 19.02 491 VAL B C 1
ATOM 7551 O O . VAL B 1 489 ? 14.984 77.180 -12.621 1.00 19.62 491 VAL B O 1
ATOM 7555 N N . ASP B 1 490 ? 14.339 75.594 -11.116 1.00 18.60 492 ASP B N 1
ATOM 7556 C CA . ASP B 1 490 ? 13.189 76.354 -10.712 1.00 20.68 492 ASP B CA 1
ATOM 7557 C C . ASP B 1 490 ? 13.648 77.702 -10.100 1.00 20.84 492 ASP B C 1
ATOM 7558 O O . ASP B 1 490 ? 13.113 78.777 -10.390 1.00 20.56 492 ASP B O 1
ATOM 7563 N N . ILE B 1 491 ? 14.676 77.655 -9.281 1.00 20.09 493 ILE B N 1
ATOM 7564 C CA . ILE B 1 491 ? 15.147 78.865 -8.683 1.00 21.32 493 ILE B CA 1
ATOM 7565 C C . ILE B 1 491 ? 15.762 79.809 -9.712 1.00 21.92 493 ILE B C 1
ATOM 7566 O O . ILE B 1 491 ? 15.442 81.012 -9.683 1.00 19.90 493 ILE B O 1
ATOM 7571 N N . ARG B 1 492 ? 16.607 79.273 -10.613 1.00 22.25 494 ARG B N 1
ATOM 7572 C CA . ARG B 1 492 ? 17.162 80.056 -11.723 1.00 22.83 494 ARG B CA 1
ATOM 7573 C C . ARG B 1 492 ? 16.059 80.703 -12.619 1.00 22.80 494 ARG B C 1
ATOM 7574 O O . ARG B 1 492 ? 16.240 81.811 -13.132 1.00 22.52 494 ARG B O 1
ATOM 7582 N N . GLY B 1 493 ? 14.994 79.954 -12.874 1.00 23.30 495 GLY B N 1
ATOM 7583 C CA . GLY B 1 493 ? 14.056 80.266 -13.879 1.00 21.50 495 GLY B CA 1
ATOM 7584 C C . GLY B 1 493 ? 14.234 79.239 -14.986 1.00 22.18 495 GLY B C 1
ATOM 7585 O O . GLY B 1 493 ? 15.344 79.030 -15.476 1.00 20.14 495 GLY B O 1
ATOM 7586 N N . THR B 1 494 ? 13.127 78.612 -15.395 1.00 20.90 496 THR B N 1
ATOM 7587 C CA . THR B 1 494 ? 13.197 77.529 -16.386 1.00 22.24 496 THR B CA 1
ATOM 7588 C C . THR B 1 494 ? 13.029 77.892 -17.874 1.00 23.02 496 THR B C 1
ATOM 7589 O O . THR B 1 494 ? 13.189 76.996 -18.745 1.00 22.69 496 THR B O 1
ATOM 7593 N N . ALA B 1 495 ? 12.709 79.158 -18.176 1.00 21.71 497 ALA B N 1
ATOM 7594 C CA . ALA B 1 495 ? 12.605 79.577 -19.607 1.00 22.22 497 ALA B CA 1
ATOM 7595 C C . ALA B 1 495 ? 13.772 79.067 -20.433 1.00 22.81 497 ALA B C 1
ATOM 7596 O O . ALA B 1 495 ? 13.626 78.692 -21.607 1.00 22.89 497 ALA B O 1
ATOM 7598 N N . GLY B 1 496 ? 14.972 79.090 -19.869 1.00 22.20 498 GLY B N 1
ATOM 7599 C CA . GLY B 1 496 ? 16.138 78.737 -20.677 1.00 22.08 498 GLY B CA 1
ATOM 7600 C C . GLY B 1 496 ? 16.524 77.249 -20.793 1.00 21.78 498 GLY B C 1
ATOM 7601 O O . GLY B 1 496 ? 17.610 76.944 -21.362 1.00 20.61 498 GLY B O 1
ATOM 7602 N N . LEU B 1 497 ? 15.695 76.331 -20.278 1.00 21.11 499 LEU B N 1
ATOM 7603 C CA . LEU B 1 497 ? 16.031 74.884 -20.334 1.00 20.27 499 LEU B CA 1
ATOM 7604 C C . LEU B 1 497 ? 16.224 74.425 -21.778 1.00 22.17 499 LEU B C 1
ATOM 7605 O O . LEU B 1 497 ? 15.354 74.717 -22.617 1.00 20.36 499 LEU B O 1
ATOM 7610 N N . SER B 1 498 ? 17.320 73.669 -22.064 1.00 20.71 500 SER B N 1
ATOM 7611 C CA . SER B 1 498 ? 17.394 72.905 -23.277 1.00 22.36 500 SER B CA 1
ATOM 7612 C C . SER B 1 498 ? 16.119 72.020 -23.460 1.00 21.32 500 SER B C 1
ATOM 7613 O O . SER B 1 498 ? 15.458 71.610 -22.501 1.00 20.53 500 SER B O 1
ATOM 7616 N N . LYS B 1 499 ? 15.766 71.745 -24.713 1.00 22.43 501 LYS B N 1
ATOM 7617 C CA . LYS B 1 499 ? 14.651 70.830 -25.001 1.00 22.40 501 LYS B CA 1
ATOM 7618 C C . LYS B 1 499 ? 14.733 69.449 -24.320 1.00 21.64 501 LYS B C 1
ATOM 7619 O O . LYS B 1 499 ? 13.746 68.937 -23.746 1.00 22.80 501 LYS B O 1
ATOM 7625 N N . ARG B 1 500 ? 15.880 68.805 -24.441 1.00 21.67 502 ARG B N 1
ATOM 7626 C CA . ARG B 1 500 ? 16.091 67.425 -23.858 1.00 22.75 502 ARG B CA 1
ATOM 7627 C C . ARG B 1 500 ? 16.061 67.456 -22.305 1.00 21.42 502 ARG B C 1
ATOM 7628 O O . ARG B 1 500 ? 15.514 66.540 -21.655 1.00 20.63 502 ARG B O 1
ATOM 7636 N N . THR B 1 501 ? 16.636 68.524 -21.728 1.00 19.50 503 THR B N 1
ATOM 7637 C CA . THR B 1 501 ? 16.694 68.553 -20.243 1.00 19.02 503 THR B CA 1
ATOM 7638 C C . THR B 1 501 ? 15.340 69.006 -19.732 1.00 19.27 503 THR B C 1
ATOM 7639 O O . THR B 1 501 ? 14.989 68.622 -18.630 1.00 18.08 503 THR B O 1
ATOM 7643 N N . ARG B 1 502 ? 14.622 69.884 -20.453 1.00 18.76 504 ARG B N 1
ATOM 7644 C CA . ARG B 1 502 ? 13.198 70.169 -20.098 1.00 20.32 504 ARG B CA 1
ATOM 7645 C C . ARG B 1 502 ? 12.318 68.923 -20.039 1.00 18.90 504 ARG B C 1
ATOM 7646 O O . ARG B 1 502 ? 11.525 68.816 -19.160 1.00 20.87 504 ARG B O 1
ATOM 7654 N N . ALA B 1 503 ? 12.432 68.006 -20.994 1.00 19.45 505 ALA B N 1
ATOM 7655 C CA . ALA B 1 503 ? 11.689 66.736 -20.973 1.00 18.20 505 ALA B CA 1
ATOM 7656 C C . ALA B 1 503 ? 11.940 65.977 -19.658 1.00 18.09 505 ALA B C 1
ATOM 7657 O O . ALA B 1 503 ? 11.059 65.450 -19.046 1.00 17.43 505 ALA B O 1
ATOM 7659 N N . LEU B 1 504 ? 13.213 65.859 -19.238 1.00 16.49 506 LEU B N 1
ATOM 7660 C CA . LEU B 1 504 ? 13.486 65.211 -17.949 1.00 16.46 506 LEU B CA 1
ATOM 7661 C C . LEU B 1 504 ? 12.980 65.996 -16.737 1.00 16.58 506 LEU B C 1
ATOM 7662 O O . LEU B 1 504 ? 12.523 65.403 -15.795 1.00 17.11 506 LEU B O 1
ATOM 7667 N N . TYR B 1 505 ? 13.129 67.318 -16.754 1.00 16.61 507 TYR B N 1
ATOM 7668 C CA . TYR B 1 505 ? 12.625 68.188 -15.697 1.00 17.09 507 TYR B CA 1
ATOM 7669 C C . TYR B 1 505 ? 11.120 67.955 -15.603 1.00 17.12 507 TYR B C 1
ATOM 7670 O O . TYR B 1 505 ? 10.605 67.780 -14.530 1.00 18.13 507 TYR B O 1
ATOM 7679 N N . ASP B 1 506 ? 10.435 68.010 -16.746 1.00 17.17 508 ASP B N 1
ATOM 7680 C CA . ASP B 1 506 ? 8.920 67.855 -16.674 1.00 17.24 508 ASP B CA 1
ATOM 7681 C C . ASP B 1 506 ? 8.551 66.521 -16.127 1.00 18.65 508 ASP B C 1
ATOM 7682 O O . ASP B 1 506 ? 7.572 66.403 -15.329 1.00 19.34 508 ASP B O 1
ATOM 7687 N N . LYS B 1 507 ? 9.224 65.484 -16.600 1.00 18.58 509 LYS B N 1
ATOM 7688 C CA . LYS B 1 507 ? 8.977 64.121 -16.101 1.00 19.25 509 LYS B CA 1
ATOM 7689 C C . LYS B 1 507 ? 9.200 64.143 -14.602 1.00 19.18 509 LYS B C 1
ATOM 7690 O O . LYS B 1 507 ? 8.375 63.626 -13.868 1.00 20.12 509 LYS B O 1
ATOM 7696 N N . THR B 1 508 ? 10.325 64.661 -14.116 1.00 19.13 510 THR B N 1
ATOM 7697 C CA . THR B 1 508 ? 10.536 64.598 -12.656 1.00 18.60 510 THR B CA 1
ATOM 7698 C C . THR B 1 508 ? 9.489 65.413 -11.912 1.00 20.05 510 THR B C 1
ATOM 7699 O O . THR B 1 508 ? 9.054 65.040 -10.823 1.00 19.80 510 THR B O 1
ATOM 7703 N N . ARG B 1 509 ? 9.122 66.549 -12.476 1.00 20.63 511 ARG B N 1
ATOM 7704 C CA . ARG B 1 509 ? 8.038 67.346 -11.930 1.00 20.34 511 ARG B CA 1
ATOM 7705 C C . ARG B 1 509 ? 6.644 66.651 -11.818 1.00 21.08 511 ARG B C 1
ATOM 7706 O O . ARG B 1 509 ? 5.810 67.087 -11.013 1.00 21.95 511 ARG B O 1
ATOM 7714 N N . THR B 1 510 ? 6.359 65.610 -12.609 1.00 19.70 512 THR B N 1
ATOM 7715 C CA . THR B 1 510 ? 5.057 64.906 -12.411 1.00 20.07 512 THR B CA 1
ATOM 7716 C C . THR B 1 510 ? 5.073 64.127 -11.099 1.00 21.10 512 THR B C 1
ATOM 7717 O O . THR B 1 510 ? 4.032 63.783 -10.586 1.00 22.31 512 THR B O 1
ATOM 7721 N N . LEU B 1 511 ? 6.279 63.795 -10.584 1.00 20.55 513 LEU B N 1
ATOM 7722 C CA . LEU B 1 511 ? 6.488 62.967 -9.380 1.00 18.84 513 LEU B CA 1
ATOM 7723 C C . LEU B 1 511 ? 6.820 63.777 -8.142 1.00 20.39 513 LEU B C 1
ATOM 7724 O O . LEU B 1 511 ? 6.462 63.374 -7.015 1.00 19.04 513 LEU B O 1
ATOM 7729 N N . VAL B 1 512 ? 7.579 64.853 -8.335 1.00 19.72 514 VAL B N 1
ATOM 7730 C CA . VAL B 1 512 ? 8.026 65.703 -7.215 1.00 21.64 514 VAL B CA 1
ATOM 7731 C C . VAL B 1 512 ? 7.827 67.163 -7.566 1.00 19.75 514 VAL B C 1
ATOM 7732 O O . VAL B 1 512 ? 8.223 67.607 -8.624 1.00 20.94 514 VAL B O 1
ATOM 7736 N N . PRO B 1 513 ? 7.196 67.913 -6.664 1.00 21.70 515 PRO B N 1
ATOM 7737 C CA . PRO B 1 513 ? 7.042 69.343 -6.863 1.00 21.49 515 PRO B CA 1
ATOM 7738 C C . PRO B 1 513 ? 8.299 70.122 -6.480 1.00 22.34 515 PRO B C 1
ATOM 7739 O O . PRO B 1 513 ? 9.132 69.648 -5.730 1.00 21.90 515 PRO B O 1
ATOM 7743 N N . TYR B 1 514 ? 8.406 71.336 -6.994 1.00 23.43 516 TYR B N 1
ATOM 7744 C CA . TYR B 1 514 ? 9.244 72.341 -6.341 1.00 22.96 516 TYR B CA 1
ATOM 7745 C C . TYR B 1 514 ? 8.806 72.413 -4.864 1.00 23.90 516 TYR B C 1
ATOM 7746 O O . TYR B 1 514 ? 7.576 72.411 -4.541 1.00 21.91 516 TYR B O 1
ATOM 7755 N N . LEU B 1 515 ? 9.790 72.392 -3.977 1.00 23.09 517 LEU B N 1
ATOM 7756 C CA . LEU B 1 515 ? 9.560 72.339 -2.549 1.00 23.85 517 LEU B CA 1
ATOM 7757 C C . LEU B 1 515 ? 9.792 73.703 -1.911 1.00 24.41 517 LEU B C 1
ATOM 7758 O O . LEU B 1 515 ? 10.930 74.160 -1.748 1.00 23.53 517 LEU B O 1
ATOM 7763 N N . GLU B 1 516 ? 8.699 74.365 -1.539 1.00 23.51 518 GLU B N 1
ATOM 7764 C CA . GLU B 1 516 ? 8.895 75.605 -0.839 1.00 25.35 518 GLU B CA 1
ATOM 7765 C C . GLU B 1 516 ? 8.611 75.467 0.646 1.00 24.42 518 GLU B C 1
ATOM 7766 O O . GLU B 1 516 ? 8.570 76.473 1.389 1.00 24.24 518 GLU B O 1
ATOM 7772 N N . GLU B 1 517 ? 8.405 74.220 1.059 1.00 24.47 519 GLU B N 1
ATOM 7773 C CA . GLU B 1 517 ? 8.130 73.871 2.463 1.00 25.28 519 GLU B CA 1
ATOM 7774 C C . GLU B 1 517 ? 9.028 72.710 2.777 1.00 25.10 519 GLU B C 1
ATOM 7775 O O . GLU B 1 517 ? 9.321 71.926 1.860 1.00 25.71 519 GLU B O 1
ATOM 7781 N N . ASP B 1 518 ? 9.439 72.564 4.024 1.00 22.52 520 ASP B N 1
ATOM 7782 C CA . ASP B 1 518 ? 10.139 71.371 4.439 1.00 22.03 520 ASP B CA 1
ATOM 7783 C C . ASP B 1 518 ? 9.233 70.151 4.462 1.00 21.14 520 ASP B C 1
ATOM 7784 O O . ASP B 1 518 ? 8.165 70.122 5.097 1.00 22.28 520 ASP B O 1
ATOM 7789 N N . LYS B 1 519 ? 9.683 69.116 3.788 1.00 19.94 521 LYS B N 1
ATOM 7790 C CA . LYS B 1 519 ? 8.903 67.874 3.718 1.00 21.63 521 LYS B CA 1
ATOM 7791 C C . LYS B 1 519 ? 9.860 66.684 3.647 1.00 19.97 521 LYS B C 1
ATOM 7792 O O . LYS B 1 519 ? 10.910 66.775 2.969 1.00 19.97 521 LYS B O 1
ATOM 7798 N N . THR B 1 520 ? 9.503 65.571 4.300 1.00 20.02 522 THR B N 1
ATOM 7799 C CA . THR B 1 520 ? 10.258 64.316 4.142 1.00 20.29 522 THR B CA 1
ATOM 7800 C C . THR B 1 520 ? 10.316 63.912 2.688 1.00 20.03 522 THR B C 1
ATOM 7801 O O . THR B 1 520 ? 9.278 63.877 2.019 1.00 19.71 522 THR B O 1
ATOM 7805 N N . ILE B 1 521 ? 11.519 63.609 2.183 1.00 16.93 523 ILE B N 1
ATOM 7806 C CA . ILE B 1 521 ? 11.609 63.264 0.796 1.00 16.85 523 ILE B CA 1
ATOM 7807 C C . ILE B 1 521 ? 11.769 61.759 0.534 1.00 17.47 523 ILE B C 1
ATOM 7808 O O . ILE B 1 521 ? 11.938 61.339 -0.628 1.00 18.85 523 ILE B O 1
ATOM 7813 N N . SER B 1 522 ? 11.715 60.928 1.578 1.00 17.14 524 SER B N 1
ATOM 7814 C CA . SER B 1 522 ? 11.885 59.506 1.426 1.00 18.59 524 SER B CA 1
ATOM 7815 C C . SER B 1 522 ? 11.074 58.933 0.257 1.00 20.54 524 SER B C 1
ATOM 7816 O O . SER B 1 522 ? 11.667 58.294 -0.600 1.00 19.84 524 SER B O 1
ATOM 7819 N N . ASP B 1 523 ? 9.740 59.178 0.231 1.00 17.89 525 ASP B N 1
ATOM 7820 C CA . ASP B 1 523 ? 8.962 58.601 -0.834 1.00 18.91 525 ASP B CA 1
ATOM 7821 C C . ASP B 1 523 ? 9.163 59.308 -2.174 1.00 18.59 525 ASP B C 1
ATOM 7822 O O . ASP B 1 523 ? 9.042 58.629 -3.242 1.00 19.18 525 ASP B O 1
ATOM 7827 N N . TYR B 1 524 ? 9.505 60.612 -2.195 1.00 17.19 526 TYR B N 1
ATOM 7828 C CA . TYR B 1 524 ? 9.778 61.232 -3.513 1.00 18.10 526 TYR B CA 1
ATOM 7829 C C . TYR B 1 524 ? 10.988 60.579 -4.173 1.00 20.10 526 TYR B C 1
ATOM 7830 O O . TYR B 1 524 ? 11.065 60.308 -5.403 1.00 18.64 526 TYR B O 1
ATOM 7839 N N . ILE B 1 525 ? 12.005 60.393 -3.331 1.00 17.65 527 ILE B N 1
ATOM 7840 C CA . ILE B 1 525 ? 13.243 59.762 -3.816 1.00 18.13 527 ILE B CA 1
ATOM 7841 C C . ILE B 1 525 ? 12.940 58.325 -4.344 1.00 17.98 527 ILE B C 1
ATOM 7842 O O . ILE B 1 525 ? 13.430 57.940 -5.434 1.00 18.22 527 ILE B O 1
ATOM 7847 N N . GLU B 1 526 ? 12.116 57.552 -3.616 1.00 16.72 528 GLU B N 1
ATOM 7848 C CA . GLU B 1 526 ? 11.833 56.186 -3.996 1.00 19.46 528 GLU B CA 1
ATOM 7849 C C . GLU B 1 526 ? 11.123 56.250 -5.369 1.00 20.21 528 GLU B C 1
ATOM 7850 O O . GLU B 1 526 ? 11.405 55.412 -6.252 1.00 19.15 528 GLU B O 1
ATOM 7856 N N . SER B 1 527 ? 10.157 57.165 -5.495 1.00 19.44 529 SER B N 1
ATOM 7857 C CA . SER B 1 527 ? 9.390 57.245 -6.760 1.00 19.32 529 SER B CA 1
ATOM 7858 C C . SER B 1 527 ? 10.257 57.623 -7.980 1.00 19.39 529 SER B C 1
ATOM 7859 O O . SER B 1 527 ? 9.983 57.108 -9.074 1.00 20.98 529 SER B O 1
ATOM 7862 N N . ILE B 1 528 ? 11.248 58.502 -7.819 1.00 19.52 530 ILE B N 1
ATOM 7863 C CA . ILE B 1 528 ? 12.180 58.789 -8.930 1.00 18.80 530 ILE B CA 1
ATOM 7864 C C . ILE B 1 528 ? 13.076 57.575 -9.248 1.00 18.42 530 ILE B C 1
ATOM 7865 O O . ILE B 1 528 ? 13.223 57.224 -10.422 1.00 16.97 530 ILE B O 1
ATOM 7870 N N . ALA B 1 529 ? 13.661 56.930 -8.211 1.00 16.67 531 ALA B N 1
ATOM 7871 C CA . ALA B 1 529 ? 14.521 55.780 -8.417 1.00 17.84 531 ALA B CA 1
ATOM 7872 C C . ALA B 1 529 ? 13.751 54.673 -9.187 1.00 19.96 531 ALA B C 1
ATOM 7873 O O . ALA B 1 529 ? 14.288 53.987 -10.051 1.00 20.77 531 ALA B O 1
ATOM 7875 N N . GLN B 1 530 ? 12.483 54.517 -8.866 1.00 18.68 532 GLN B N 1
ATOM 7876 C CA . GLN B 1 530 ? 11.691 53.422 -9.387 1.00 21.41 532 GLN B CA 1
ATOM 7877 C C . GLN B 1 530 ? 11.095 53.639 -10.771 1.00 21.00 532 GLN B C 1
ATOM 7878 O O . GLN B 1 530 ? 10.596 52.701 -11.368 1.00 21.29 532 GLN B O 1
ATOM 7884 N N . THR B 1 531 ? 11.175 54.856 -11.278 1.00 19.54 533 THR B N 1
ATOM 7885 C CA . THR B 1 531 ? 10.515 55.192 -12.552 1.00 21.08 533 THR B CA 1
ATOM 7886 C C . THR B 1 531 ? 11.569 55.753 -13.487 1.00 20.53 533 THR B C 1
ATOM 7887 O O . THR B 1 531 ? 12.089 55.013 -14.328 1.00 20.57 533 THR B O 1
ATOM 7891 N N . VAL B 1 532 ? 11.887 57.041 -13.325 1.00 19.64 534 VAL B N 1
ATOM 7892 C CA . VAL B 1 532 ? 12.831 57.761 -14.192 1.00 20.44 534 VAL B CA 1
ATOM 7893 C C . VAL B 1 532 ? 14.133 56.980 -14.324 1.00 18.76 534 VAL B C 1
ATOM 7894 O O . VAL B 1 532 ? 14.699 56.954 -15.419 1.00 17.95 534 VAL B O 1
ATOM 7898 N N . LEU B 1 533 ? 14.580 56.330 -13.239 1.00 16.45 535 LEU B N 1
ATOM 7899 C CA . LEU B 1 533 ? 15.915 55.725 -13.261 1.00 19.03 535 LEU B CA 1
ATOM 7900 C C . LEU B 1 533 ? 15.799 54.196 -13.404 1.00 19.81 535 LEU B C 1
ATOM 7901 O O . LEU B 1 533 ? 16.780 53.485 -13.214 1.00 18.54 535 LEU B O 1
ATOM 7906 N N . THR B 1 534 ? 14.603 53.674 -13.716 1.00 19.38 536 THR B N 1
ATOM 7907 C CA . THR B 1 534 ? 14.451 52.166 -13.835 1.00 18.29 536 THR B CA 1
ATOM 7908 C C . THR B 1 534 ? 13.857 51.677 -15.146 1.00 19.54 536 THR B C 1
ATOM 7909 O O . THR B 1 534 ? 12.923 52.276 -15.687 1.00 20.45 536 THR B O 1
ATOM 7913 N N . LYS B 1 535 ? 14.396 50.565 -15.667 1.00 19.45 537 LYS B N 1
ATOM 7914 C CA . LYS B 1 535 ? 13.782 49.877 -16.779 1.00 21.48 537 LYS B CA 1
ATOM 7915 C C . LYS B 1 535 ? 13.320 48.505 -16.257 1.00 23.55 537 LYS B C 1
ATOM 7916 O O . LYS B 1 535 ? 12.110 48.171 -16.296 1.00 22.86 537 LYS B O 1
ATOM 7922 N N . ASN B 1 536 ? 14.235 47.748 -15.678 1.00 23.42 538 ASN B N 1
ATOM 7923 C CA . ASN B 1 536 ? 13.894 46.421 -15.174 1.00 24.15 538 ASN B CA 1
ATOM 7924 C C . ASN B 1 536 ? 13.451 46.551 -13.711 1.00 25.77 538 ASN B C 1
ATOM 7925 O O . ASN B 1 536 ? 14.289 46.626 -12.823 1.00 25.61 538 ASN B O 1
ATOM 7930 N N . SER B 1 537 ? 12.131 46.611 -13.501 1.00 25.78 539 SER B N 1
ATOM 7931 C CA . SER B 1 537 ? 11.523 46.748 -12.181 1.00 27.75 539 SER B CA 1
ATOM 7932 C C . SER B 1 537 ? 11.891 45.616 -11.244 1.00 28.03 539 SER B C 1
ATOM 7933 O O . SER B 1 537 ? 11.867 45.775 -10.032 1.00 28.12 539 SER B O 1
ATOM 7936 N N . ASP B 1 538 ? 12.264 44.472 -11.784 1.00 29.07 540 ASP B N 1
ATOM 7937 C CA . ASP B 1 538 ? 12.327 43.220 -11.039 1.00 31.93 540 ASP B CA 1
ATOM 7938 C C . ASP B 1 538 ? 13.595 43.106 -10.234 1.00 30.92 540 ASP B C 1
ATOM 7939 O O . ASP B 1 538 ? 13.672 42.474 -9.226 1.00 31.78 540 ASP B O 1
ATOM 7944 N N . ILE B 1 539 ? 14.633 43.767 -10.735 1.00 30.00 541 ILE B N 1
ATOM 7945 C CA . ILE B 1 539 ? 15.935 43.760 -10.079 1.00 30.00 541 ILE B CA 1
ATOM 7946 C C . ILE B 1 539 ? 15.997 44.800 -8.965 1.00 30.00 541 ILE B C 1
ATOM 7947 O O . ILE B 1 539 ? 17.055 45.034 -8.380 1.00 30.00 541 ILE B O 1
#

Secondary structure (DSSP, 8-state):
-EEE-TTPPPPHHHHHHHHHHTPPEEE-HHHHHHHHHHHHHHHHHHHTT---BTTTB--GGGTT-B--GGGHHHHHHHHHHHT---EEEEPPHHHHHHHHHHHHHHHHTS-S---HHHHHHHHHHHHTT-EE--EEE-----HHHHHHHHHHHTT-SEEEETTEEEEHHHHHHHHT-PPPPP-TTHHHHHHSSSHHHHHHHHHHHHHHHHHHHHHHHHHHHHHHHTT-BSGGG-HHHHTTS--HHHHHHHHHHHHHTTT-SSSB-HHHHHHHHHHH-SSS----S--SS--HHHHTHHHHHHHHHHHHHHHHHHHHHHHTS---SSEEETTTTEEE---TT-THHHHHHHHHHHHHHHHHHHHHHHHHHHHH-TTTTTSPPGGG--SSBTTB-TTTTHHHHHHHHHHHHHHT---STT----BTTTTB-S---HHHHHHHHHHHHHHHHHHHHHHHHHHHHHHHHH-STT--HHHHHHHHHHHTTS---SS----HHHHHHHHHHTS-S-TT-/-EEE-SS-PPPHHHHHHHHHHTPPEEE-HHHHHHHHHHHHHHHHHHHTT---BTTTB--GGGTT-B--GGGHHHHHHHHHHHT---EEEEPPHHHHHHHHHHHHHHHHTS-S---HHHHHHHHHHHHHTEEE--EEE-----HHHHHHHHHHHTT-SEEEETTEEEEHHHHHHHHT-PPP---TTHHHHHHSSSHHHHHHHHHHHHHHHHHHHHHHHHHHHHHHHTT-BSGGG-HHHHTTS--HHHHHHHHHHHHHTTT-SSSB-HHHHHHHHHHH-SSS----SS-SS--HHHHTHHHHHHHHHHHHHHHHHHHHHHHTS---SSEEETTTTEEE---TT--HHHHHHHHHHHHHHHHHHHHHHHHHHHHH-TTTTTSPPGGG--SSBTTB-TTTTHHHHHHHHHHHHHHT---STT----BTTTTB-S---HHHHHHHHHHHHHHHHHHHHHHHHHHHHHHHHH-STT--HHHHHHHHHHHHHS---SS----HHHHHHHHHTTT-S-TT-

Solvent-accessible surface area: 36426 Å² total

InterPro domains:
  IPR001106 Aromatic amino acid lyase [PF00221] (36-511)
  IPR001106 Aromatic amino acid lyase [PTHR10362] (21-496)
  IPR001106 Aromatic amino acid lyase [cd00332] (33-494)
  IPR008948 L-Aspartase-like [SSF48557] (21-536)
  IPR024083 Fumarase/histidase, N-terminal [G3DSA:1.10.275.10] (26-221)
  IPR031007 Phenylalanine aminomutase (D-beta-phenylalanine forming) [TIGR04475] (27-534)

Sequence (1026 aa):
SFHISSGKDISLEEIARAARDHQPVTLHDEVVNRVTRSRSILESMVSDERVIYGVNTSMGGFVNYIVPIAKASELQNNLINAVATNVGKYFDDTTVRATMLARIVSLSRGNSAISIVNFKKLIEIYNQGIVPCIPEEKGSLGDLGPLAAIALVCTGQWKARYQGEQMSGAMALEKAGISPMELSFKEGLALINGTSAMVGLGVLLYDEVKRLFDTYLTVTSLSIEGLHGKTKPFEPAVHRRMKPHQGQLEVATTIWETLADSSLAVNEHEVEKLIAEEMDGLVKASNHQIEDAYSIRCTPQILGPVADTLKNIKQTLTNELNSSNDNPLIDQTTEEVFHNGHFHGQYVSMAMDHLNIALVTMMNLANRRIDRFMDKSNSNGLPPFLCAENAGLRLGLMGGQFMTASITAESRASCMPMSIQSLSTTGDFQDIVSFGLVAARRVREQLKNLKYVFSFELLCACQAVDIRGTAGLSKRTRALYDKTRTLVPYLEEDKTISDYIESIAQTVLTKNSDISFHISSGKDISLEEIARAARDHQPVTLHDEVVNRVTRSRSILESSMVSDERVIYGVNTSMGGFVNYIVPIAKASELQNNLINAVATNVGKYFDDTTVRATMLARIVSLSRGNSAISIVNFKKLIEIYNQGIVPCIPEKGSLGDLGPLAAIALVCTGQWKARYQGEQMSGAMALEKAGISPMELSFKEGLALINGTSAMVGLGVLLYDEVKRLFDTYLTVTSLSIEGLHGKTKPFEEPAVHRRMKPHQGQLEVATTIWETLADSSLAVNEHEVEKLIAEEMDGLVKASNHQIEDAYSIRCTPQILGPVADTLKNIKQTLTNELNSSNDNPLIDQTTEEVFHNGHFHGQYVSMAMDHLNIALVTMMNLANRRIDRFMDKSNSNGLPPFLCAENAGLRLGLMGGQFMTASITAESRASCMPMSIQSLSTTGDFQDIVSFGLVAARRVREQLKNLKYVFSFELLCACQAVDIRGTAGLSKRTRALYDKTRTLVPYLEEDKTISDYIESIAQTVLTKNSDI

Organism: Enterobacter agglomerans (NCBI:txid549)

Nearest PDB structures (foldseek):
  3unv-assembly1_A  TM=1.002E+00  e=6.354E-83  Pantoea agglomerans
  4c5s-assembly1_C  TM=8.594E-01  e=2.507E-31  Taxus chinensis
  2yii-assembly1_A  TM=8.611E-01  e=1.255E-30  Taxus chinensis
  4baa-assembly1_A  TM=8.651E-01  e=1.922E-30  Taxus chinensis
  4baa-assembly1_C  TM=8.248E-01  e=1.207E-27  Taxus chinensis

Foldseek 3Di:
DLEDEAPDFDALVSLLVCLLVVDAYDYDPVLLVLLALLLVLVVVCVVVVHDFFQQQFADFLRRVHGHDLVCFLVRLLCQLVVQQDAAAFFAFRSLQLLLLLLLLLLSSNNWQNAHSVLSVLSSLCSNLRKRQGQRQDDDFLHSNRQSSVLQLLQQAAWTDHPNDIDGSVVRCVVSVHHHDRDGGSHSQSRRQARRSLLSLLSNLLVLVVLLLVVVLLLLLLLLLLLLAALVLLDLVVVVVDVQDLLSVSSVVSSVQCVQFPSHHHLVVLVVVVVVVDDPDDDDDLGDSHADCLNNVVSVQCSVLSVLSVVLSVLSSVLSNYNGGPFTADSVVSDTDGDHSRANQSLLVSLLSNLVSLLSLLVSLLVSQVLLQPVVRRSPADHLNQPPDPPVAVHNNCLSVVSVVLSVVSVVLSDRQQVVFPADSNRPRHGHGCSSVSSVSSVVSVLSSLLSSLVSSVSSLLSCVVVPVPRRGPSSVVVSVVLCVQDPNDNHDDDCPRSSVRCSQPVSGDSNSD/DLEDEAPDFDALVSLLCCLLVVPAYDYDPVLLVLLQLLLVLVVVVVVVVDDFQQQQFADFLRRVHGHDQVCFLVRLLCQLVVQQPADAFFAFRSLQLLLLVLLLLLSSNNWQNAHSVLSVLSSLCSNLRKRFGQHQDDDFLHQNRLSSSLQLLQQAHWTDHPHDIDTSVVRCVVSVHHHDRDGGRNSQSSRLANRSLLSLLSNLLVLVVLLLVLVLLLLLLLLLLLLAALPLLDLVVVVVDVQDLLSVSSVVSSVQCVQFPSRDHLVVLVVVVVVVDDPDDDDDLGDSHADCLNSVVSVLCSLLRVLSVVLSVLSSVRSNHNQGPFTADSVVSDTDGDRSRANLSLLVSLLSLLVSLLSLLVSLLVSQVLLAPCVRRSDAPHLLQPPDPPVAPHNNCLSVLSVVLSVVSVVLSDRQQPVFPADSVCPRVGGGCNSVSSVSSVVSLLSSLLSSLVSSVSSLSSCVRVPVPRRRPSSVVVSVVLCVQDPNDNHDDDCVVSSVVCSQPVSGDSNSD